Protein AF-0000000074461380 (afdb_homodimer)

Nearest PDB structures (foldseek):
  4hxg-assembly2_G  TM=8.094E-01  e=9.236E-32  Pyrococcus horikoshii OT3
  7qun-assembly1_D  TM=7.455E-01  e=6.276E-33  Sus scrofa domesticus
  7px8-assembly1_A  TM=7.227E-01  e=2.773E-34  Sus scrofa domesticus
  7c72-assembly1_A  TM=6.871E-01  e=1.314E-28  Mycobacterium tuberculosis
  8pba-assembly1_B  TM=5.872E-01  e=8.515E-24  Caenorhabditis elegans

Radius of gyration: 36.09 Å; Cα contacts (8 Å, |Δi|>4): 3892; chains: 2; bounding box: 84×109×91 Å

Organism: Aspergillus tubingensis (strain CBS 134.48) (NCBI:txid767770)

Secondary structure (DSSP, 8-state):
--TT-S--HHHHHHS-EE---EE-TTSSEEEEEEEEEETTTTEEEEEEEEEETTT--EEEEE--TTEEEEEE-STTEEEEEEE-SSSEEEEEEETTS-S--EEEEEESS--EEEEEEE-TTS-EEEEEEEEE-TTS-B--GGGPPPPS---EEESSS-SEETTEE--S-EEEEEEEEEEEETTTTEEEE-TT--EETTTTT---SSSS-STT---EEEEETTEEEEEEPPSSSGGGT---BEEEEEE-SSS--SSPPPEEEEE-TTS-SBEEEEEE-SSSSEEEEEEESSSSTT--EEEEEEETTTTEEEEEEEEB-SS-TTSB----EEEEEE-TTSSEEEEEEE-SSSEEEEEEEPP-S--S-SEEEE--EE---SSEEEEEEES-SSTT---EEEEEE-SS-S-EEEEEEPPSTT-GGG-EEEEEEESSTTTGGGT--GGGEEEEEEEETTTT-EEEEEEEE--TT--TT-S--EEEEEEE-S-SS----S---SSS-HHHHHTTTPEEEEE--TT-TTS-HHHHHTTTT-TTSHHHHHHHHHHHHHHHHSTTTEEEEEEEEEEETHHHHHHHHHTTSGGGGG-SEEEEES--S-HHHHHHHSTT--HHHHHHHHS-TTS--BTTB----HHHHHHHHHT-GGGGGGG--S-EEEEEETT--SS-THHHHHHHHHHHHHT--EEEEEETT--SS--SHHHHHHHHHHHHHHHHHHHT-TTSPPPPPPTTS-TTTTPPPTTSEEEEE-/--TT-S--HHHHHHS-EE---EE-TTSSEEEEEEEEEETTTTEEEEEEEEEETTT--EEEEE--TTEEEEEE-STTEEEEEEE-SSSEEEEEEETTS-S--EEEEEESS--EEEEEEE-TTS-EEEEEEEEE-TTS-B--GGGPPPPS---EEESSS-SEETTEE--S-EEEEEEEEEEEETTTTEEEE-TT--EETTTTT---SSSS-STT---EEEEETTEEEEEEPPSSSGGGT---BEEEEEE-SSS--SSPPPEEEEE-TTS-SBEEEEEE-SSSSEEEEEEESSSSTT--EEEEEEETTTTEEEEEEEEB-TT-TTSB------EEEE-TTSSEEEEEEE-SSSEEEEEEEPP-S--SSSEEEE--EE---SSEEEEEEES-SSTT---EEEEEE-SS-S-EEEEEEPPSTT-GGG-EEEEEEESSTTTGGGT--GGGEEEEEEEETTTT-EEEEEEEE--TT--TT-S--EEEEEEE-S-SS----S---SSS-HHHHHTTTPEEEEE--TT-TTS-HHHHHTTTT-TTSHHHHHHHHHHHHHHHHSTTTEEEEEEEEEEETHHHHHHHHHTTSGGGGG-SEEEEES--S-HHHHHHHSTT--HHHHHHHHS-TTSS-TTT-----HHHHHHHHHT-GGGGGGG--S-EEEEEETT--SS-THHHHHHHHHHHHHT--EEEEEETT--SS--SHHHHHHHHHHHHHHHHHHHT-TTSPPPPPPTTS-TTTTPPPTTSEEEEE-

Foldseek 3Di:
DPPPFLFALLCLLFAKFKDAWAAAQALFKTKIKIKGADPVVRDIWMFIWIAGRPQGDIDTQDGPPQKADWDYDHDQKIWIWGDDDLWIWIWIAGSVRPDDIDTQDIGNADWAPWDWEAAPVGKIKIKTKAWAAPQGDGDRPSPDDDDPDPDDDDDFAQQDDQQDGADRTAIFMWMFIFDQDPVVRGTHTDPLHIAGLCPPVQDGPALGDDPPDDWQWDAYQQFIKGWYDRGGHVLQAADAIWIWTFGDHHRSDNPGDDIDTADDPQFGRHKAAWDAQLPAQKIWTWTFNYRDPLGAIWIWIARSVVRDTQATEFEAEPVDRPHHDQWHFHYWDAFLQRQKIWTWTFAPQATWIWIWGHDPDRDPDRYDYIYTHTADDPGHFDDKDQSHNDNPRGWIWTWHFFLQFQTWTKIKDCDDPSPRVRIDIDTSDTSCVQNVVRPAHPVQKDWDWAQAAPVSRDTWIKIKGAARPDDPPDQDAFEEEEEEEADLAAANHRGDDSPPSQNNLNNLGYTYMYINWQLYPNHGDVSNLRLFLVLQHRRLVVSVRVLVVCCVPVVSHYDQLLYEYEYAHSSLQNQLLCLLPPVLVSYLEYERHLYAQQCLVFLCQASNNHQVVCCRNQRGSVCFQDVPRDDSPPVRVCSSLVSHSNNRLVRHAHEYEYEYEPSARRTHPVNSVVVVVSCVVVVHHYHYHYHDPDYSDDDSSVSSSVVVLQVSQVSCVRSVVPPGRHHDDDPPDDPCVPPDDPPPDDDDDD/DPPPFLFALLCLLFAKFKDAWAAAQALFKTKIKIKGADPVVRDIWMFIWIAGRPQGDIDTDDGPPQKADWDYDHDQKIWIWGDDDLWIWIWIAGSVRPDDIDTQDIGNADWAPWDWEAAPVRKIKIKTKAWAAPQGDGDRPSPDDDDPDPDDDDDFAQQDDQQDGADRTAIAMWMFIFDADPVVRGTHTDPLHIEGLCPPVQDGPALGDDPPDDWQWDAYQQFIKGWYDRGGHVLQAADAIWIWTFGDHHRSDNPGDDIDTADDPQFGRHKAAWDAALPAQKIWTWTFNYRDPLGAIWIWIARSVVRDTQATEFEAEPVDQPHGDQWHFHYWDAFLQRQKIWTWTFAPQATWIWIWGHDPDRDPDRYYYIYTHTADDPGHFPDKDQSHNDNPRGWIWTWHFFLQFQTWTKIKDCDDPSPRVRIDIDTSDTSCVQNVVRPAHPVQKDWDWAQAAPVSRDTWIKIKGAARPDDPPDQDAFEEEEEEEADLAAANHRGQDSPPSQNNLNNLGYTYMYINWQLYPNHGDVSNLRLFLVLQHRRLRVSVRVLVVCCVPVVSHYDQLLYEYEYAHSSLQNQLLCLLPPVLVSYLEYERHLYAQQCLVFLCQASNNHQVVCCRNQRGNVCAQDVVRHPSDPPRVCSSLVSHSNNRLVRHAHEYEYEYEPSARRTHPVRSVVVVVSCVVVVHHYHYHYHDPDYSDDDSSVSSSVVVLQVSQVSCVRSVVPPGRHHDDDPPDDPCVPPDDPPPDDDDPD

pLDDT: mean 93.15, std 9.89, range [29.73, 98.94]

Structure (mmCIF, N/CA/C/O backbone):
data_AF-0000000074461380-model_v1
#
loop_
_entity.id
_entity.type
_entity.pdbx_description
1 polymer 'Dipeptidyl-peptidase V'
#
loop_
_atom_site.group_PDB
_atom_site.id
_atom_site.type_symbol
_atom_site.label_atom_id
_atom_site.label_alt_id
_atom_site.label_comp_id
_atom_site.label_asym_id
_atom_site.label_entity_id
_atom_site.label_seq_id
_atom_site.pdbx_PDB_ins_code
_atom_site.Cartn_x
_atom_site.Cartn_y
_atom_site.Cartn_z
_atom_site.occupancy
_atom_site.B_iso_or_equiv
_atom_site.auth_seq_id
_atom_site.auth_comp_id
_atom_site.auth_asym_id
_atom_site.auth_atom_id
_atom_site.pdbx_PDB_model_num
ATOM 1 N N . MET A 1 1 ? 32.656 -8.602 -10.25 1 45.97 1 MET A N 1
ATOM 2 C CA . MET A 1 1 ? 32.125 -9.906 -10.641 1 45.97 1 MET A CA 1
ATOM 3 C C . MET A 1 1 ? 33.25 -10.961 -10.594 1 45.97 1 MET A C 1
ATOM 5 O O . MET A 1 1 ? 34.406 -10.648 -10.836 1 45.97 1 MET A O 1
ATOM 9 N N . SER A 1 2 ? 33 -11.992 -9.875 1 55.22 2 SER A N 1
ATOM 10 C CA . SER A 1 2 ? 34.062 -12.977 -9.805 1 55.22 2 SER A CA 1
ATOM 11 C C . SER A 1 2 ? 34.75 -13.148 -11.148 1 55.22 2 SER A C 1
ATOM 13 O O . SER A 1 2 ? 34.094 -13.344 -12.172 1 55.22 2 SER A O 1
ATOM 15 N N . LYS A 1 3 ? 36 -12.836 -11.336 1 59.03 3 LYS A N 1
ATOM 16 C CA . LYS A 1 3 ? 36.844 -12.898 -12.523 1 59.03 3 LYS A CA 1
ATOM 17 C C . LYS A 1 3 ? 36.719 -14.258 -13.211 1 59.03 3 LYS A C 1
ATOM 19 O O . LYS A 1 3 ? 37.062 -14.398 -14.391 1 59.03 3 LYS A O 1
ATOM 24 N N . HIS A 1 4 ? 35.875 -15.141 -12.469 1 62.88 4 HIS A N 1
ATOM 25 C CA . HIS A 1 4 ? 35.906 -16.531 -12.93 1 62.88 4 HIS A CA 1
ATOM 26 C C . HIS A 1 4 ? 34.562 -16.953 -13.492 1 62.88 4 HIS A C 1
ATOM 28 O O . HIS A 1 4 ? 34.438 -18.047 -14.031 1 62.88 4 HIS A O 1
ATOM 34 N N . SER A 1 5 ? 33.469 -16.078 -13.375 1 72.5 5 SER A N 1
ATOM 35 C CA . SER A 1 5 ? 32.156 -16.609 -13.719 1 72.5 5 SER A CA 1
ATOM 36 C C . SER A 1 5 ? 31.578 -15.961 -14.977 1 72.5 5 SER A C 1
ATOM 38 O O . SER A 1 5 ? 31.656 -14.734 -15.125 1 72.5 5 SER A O 1
ATOM 40 N N . LYS A 1 6 ? 31.172 -16.781 -15.82 1 82.56 6 LYS A N 1
ATOM 41 C CA . LYS A 1 6 ? 30.422 -16.344 -16.984 1 82.56 6 LYS A CA 1
ATOM 42 C C . LYS A 1 6 ? 28.984 -15.992 -16.625 1 82.56 6 LYS A C 1
ATOM 44 O O . LYS A 1 6 ? 28.375 -15.102 -17.234 1 82.56 6 LYS A O 1
ATOM 49 N N . PHE A 1 7 ? 28.453 -16.594 -15.594 1 95.44 7 PHE A N 1
ATOM 50 C CA . PHE A 1 7 ? 27.047 -16.438 -15.242 1 95.44 7 PHE A CA 1
ATOM 51 C C . PHE A 1 7 ? 26.859 -15.242 -14.305 1 95.44 7 PHE A C 1
ATOM 53 O O . PHE A 1 7 ? 27.141 -15.336 -13.109 1 95.44 7 PHE A O 1
ATOM 60 N N . THR A 1 8 ? 26.391 -14.109 -14.852 1 96 8 THR A N 1
ATOM 61 C CA . THR A 1 8 ? 26.188 -12.852 -14.141 1 96 8 THR A CA 1
ATOM 62 C C . THR A 1 8 ? 24.703 -12.469 -14.133 1 96 8 THR A C 1
ATOM 64 O O . THR A 1 8 ? 23.906 -13.031 -14.883 1 96 8 THR A O 1
ATOM 67 N N . PRO A 1 9 ? 24.328 -11.523 -13.227 1 97.06 9 PRO A N 1
ATOM 68 C CA . PRO A 1 9 ? 22.953 -11.031 -13.266 1 97.06 9 PRO A CA 1
ATOM 69 C C . PRO A 1 9 ? 22.562 -10.484 -14.641 1 97.06 9 PRO A C 1
ATOM 71 O O . PRO A 1 9 ? 21.422 -10.664 -15.078 1 97.06 9 PRO A O 1
ATOM 74 N N . GLU A 1 10 ? 23.453 -9.812 -15.344 1 97.25 10 GLU A N 1
ATOM 75 C CA . GLU A 1 10 ? 23.188 -9.289 -16.672 1 97.25 10 GLU A CA 1
ATOM 76 C C . GLU A 1 10 ? 22.875 -10.406 -17.656 1 97.25 10 GLU A C 1
ATOM 78 O O . GLU A 1 10 ? 21.938 -10.305 -18.453 1 97.25 10 GLU A O 1
ATOM 83 N N . LEU A 1 11 ? 23.703 -11.477 -17.578 1 97.25 11 LEU A N 1
ATOM 84 C CA . LEU A 1 11 ? 23.453 -12.609 -18.469 1 97.25 11 LEU A CA 1
ATOM 85 C C . LEU A 1 11 ? 22.109 -13.258 -18.156 1 97.25 11 LEU A C 1
ATOM 87 O O . LEU A 1 11 ? 21.391 -13.68 -19.062 1 97.25 11 LEU A O 1
ATOM 91 N N . LEU A 1 12 ? 21.766 -13.383 -16.875 1 97.38 12 LEU A N 1
ATOM 92 C CA . LEU A 1 12 ? 20.5 -13.984 -16.469 1 97.38 12 LEU A CA 1
ATOM 93 C C . LEU A 1 12 ? 19.328 -13.227 -17.094 1 97.38 12 LEU A C 1
ATOM 95 O O . LEU A 1 12 ? 18.406 -13.844 -17.641 1 97.38 12 LEU A O 1
ATOM 99 N N . ILE A 1 13 ? 19.297 -11.867 -17.031 1 97 13 ILE A N 1
ATOM 100 C CA . ILE A 1 13 ? 18.109 -11.117 -17.438 1 97 13 ILE A CA 1
ATOM 101 C C . ILE A 1 13 ? 18.031 -11.031 -18.953 1 97 13 ILE A C 1
ATOM 103 O O . ILE A 1 13 ? 16.984 -10.719 -19.516 1 97 13 ILE A O 1
ATOM 107 N N . THR A 1 14 ? 19.172 -11.273 -19.656 1 97.12 14 THR A N 1
ATOM 108 C CA . THR A 1 14 ? 19.203 -11.18 -21.109 1 97.12 14 THR A CA 1
ATOM 109 C C . THR A 1 14 ? 18.969 -12.547 -21.75 1 97.12 14 THR A C 1
ATOM 111 O O . THR A 1 14 ? 18.656 -12.648 -22.938 1 97.12 14 THR A O 1
ATOM 114 N N . ALA A 1 15 ? 19.188 -13.664 -20.953 1 96.94 15 ALA A N 1
ATOM 115 C CA . ALA A 1 15 ? 19.078 -15.031 -21.453 1 96.94 15 ALA A CA 1
ATOM 116 C C . ALA A 1 15 ? 17.688 -15.305 -22.016 1 96.94 15 ALA A C 1
ATOM 118 O O . ALA A 1 15 ? 16.703 -14.711 -21.562 1 96.94 15 ALA A O 1
ATOM 119 N N . PRO A 1 16 ? 17.578 -16.188 -23.031 1 96.75 16 PRO A N 1
ATOM 120 C CA . PRO A 1 16 ? 16.266 -16.531 -23.594 1 96.75 16 PRO A CA 1
ATOM 121 C C . PRO A 1 16 ? 15.352 -17.234 -22.594 1 96.75 16 PRO A C 1
ATOM 123 O O . PRO A 1 16 ? 15.805 -18.125 -21.859 1 96.75 16 PRO A O 1
ATOM 126 N N . ARG A 1 17 ? 14.148 -16.859 -22.562 1 97.31 17 ARG A N 1
ATOM 127 C CA . ARG A 1 17 ? 13.117 -17.484 -21.734 1 97.31 17 ARG A CA 1
ATOM 128 C C . ARG A 1 17 ? 12.102 -18.234 -22.594 1 97.31 17 ARG A C 1
ATOM 130 O O . ARG A 1 17 ? 11.195 -17.625 -23.156 1 97.31 17 ARG A O 1
ATOM 137 N N . PRO A 1 18 ? 12.18 -19.531 -22.656 1 97.31 18 PRO A N 1
ATOM 138 C CA . PRO A 1 18 ? 11.25 -20.312 -23.469 1 97.31 18 PRO A CA 1
ATOM 139 C C . PRO A 1 18 ? 9.938 -20.609 -22.734 1 97.31 18 PRO A C 1
ATOM 141 O O . PRO A 1 18 ? 9.93 -20.766 -21.516 1 97.31 18 PRO A O 1
ATOM 144 N N . SER A 1 19 ? 8.883 -20.656 -23.5 1 97 19 SER A N 1
ATOM 145 C CA . SER A 1 19 ? 7.641 -21.234 -22.984 1 97 19 SER A CA 1
ATOM 146 C C . SER A 1 19 ? 7.633 -22.75 -23.141 1 97 19 SER A C 1
ATOM 148 O O . SER A 1 19 ? 8.625 -23.344 -23.578 1 97 19 SER A O 1
ATOM 150 N N . SER A 1 20 ? 6.582 -23.406 -22.719 1 97.38 20 SER A N 1
ATOM 151 C CA . SER A 1 20 ? 6.391 -24.828 -23.016 1 97.38 20 SER A CA 1
ATOM 152 C C . SER A 1 20 ? 6.18 -25.062 -24.5 1 97.38 20 SER A C 1
ATOM 154 O O . SER A 1 20 ? 5.672 -24.188 -25.203 1 97.38 20 SER A O 1
ATOM 156 N N . ALA A 1 21 ? 6.57 -26.203 -24.938 1 98.31 21 ALA A N 1
ATOM 157 C CA . ALA A 1 21 ? 6.332 -26.609 -26.312 1 98.31 21 ALA A CA 1
ATOM 158 C C . ALA A 1 21 ? 5.035 -27.406 -26.438 1 98.31 21 ALA A C 1
ATOM 160 O O . ALA A 1 21 ? 4.801 -28.344 -25.672 1 98.31 21 ALA A O 1
ATOM 161 N N . VAL A 1 22 ? 4.223 -27.062 -27.391 1 98.12 22 VAL A N 1
ATOM 162 C CA . VAL A 1 22 ? 2.932 -27.719 -27.594 1 98.12 22 VAL A CA 1
ATOM 163 C C . VAL A 1 22 ? 2.906 -28.391 -28.953 1 98.12 22 VAL A C 1
ATOM 165 O O . VAL A 1 22 ? 2.979 -27.719 -29.984 1 98.12 22 VAL A O 1
ATOM 168 N N . PRO A 1 23 ? 2.771 -29.672 -29 1 98.25 23 PRO A N 1
ATOM 169 C CA . PRO A 1 23 ? 2.793 -30.391 -30.281 1 98.25 23 PRO A CA 1
ATOM 170 C C . PRO A 1 23 ? 1.463 -30.297 -31.016 1 98.25 23 PRO A C 1
ATOM 172 O O . PRO A 1 23 ? 0.415 -30.094 -30.406 1 98.25 23 PRO A O 1
ATOM 175 N N . ASN A 1 24 ? 1.543 -30.422 -32.375 1 97.12 24 ASN A N 1
ATOM 176 C CA . ASN A 1 24 ? 0.317 -30.547 -33.156 1 97.12 24 ASN A CA 1
ATOM 177 C C . ASN A 1 24 ? -0.256 -31.969 -33.062 1 97.12 24 ASN A C 1
ATOM 179 O O . ASN A 1 24 ? 0.322 -32.844 -32.438 1 97.12 24 ASN A O 1
ATOM 183 N N . ASP A 1 25 ? -1.402 -32.219 -33.688 1 94.5 25 ASP A N 1
ATOM 184 C CA . ASP A 1 25 ? -2.121 -33.469 -33.562 1 94.5 25 ASP A CA 1
ATOM 185 C C . ASP A 1 25 ? -1.343 -34.625 -34.219 1 94.5 25 ASP A C 1
ATOM 187 O O . ASP A 1 25 ? -1.509 -35.781 -33.844 1 94.5 25 ASP A O 1
ATOM 191 N N . GLU A 1 26 ? -0.462 -34.25 -35.125 1 94.5 26 GLU A N 1
ATOM 192 C CA . GLU A 1 26 ? 0.292 -35.281 -35.844 1 94.5 26 GLU A CA 1
ATOM 193 C C . GLU A 1 26 ? 1.582 -35.625 -35.125 1 94.5 26 GLU A C 1
ATOM 195 O O . GLU A 1 26 ? 2.217 -36.625 -35.438 1 94.5 26 GLU A O 1
ATOM 200 N N . GLY A 1 27 ? 1.96 -34.812 -34.188 1 96.81 27 GLY A N 1
ATOM 201 C CA . GLY A 1 27 ? 3.189 -35.031 -33.438 1 96.81 27 GLY A CA 1
ATOM 202 C C . GLY A 1 27 ? 4.438 -34.75 -34.25 1 96.81 27 GLY A C 1
ATOM 203 O O . GLY A 1 27 ? 5.469 -35.406 -34.062 1 96.81 27 GLY A O 1
ATOM 204 N N . LYS A 1 28 ? 4.367 -33.844 -35.156 1 96.69 28 LYS A N 1
ATOM 205 C CA . LYS A 1 28 ? 5.484 -33.562 -36.031 1 96.69 28 LYS A CA 1
ATOM 206 C C . LYS A 1 28 ? 6.141 -32.219 -35.719 1 96.69 28 LYS A C 1
ATOM 208 O O . LYS A 1 28 ? 7.344 -32.031 -35.938 1 96.69 28 LYS A O 1
ATOM 213 N N . VAL A 1 29 ? 5.348 -31.297 -35.312 1 97.56 29 VAL A N 1
ATOM 214 C CA . VAL A 1 29 ? 5.844 -29.953 -35.031 1 97.56 29 VAL A CA 1
ATOM 215 C C . VAL A 1 29 ? 5.23 -29.453 -33.719 1 97.56 29 VAL A C 1
ATOM 217 O O . VAL A 1 29 ? 4.066 -29.734 -33.438 1 97.56 29 VAL A O 1
ATOM 220 N N . ALA A 1 30 ? 6.023 -28.734 -32.938 1 98.38 30 ALA A N 1
ATOM 221 C CA . ALA A 1 30 ? 5.539 -28.062 -31.719 1 98.38 30 ALA A CA 1
ATOM 222 C C . ALA A 1 30 ? 5.723 -26.562 -31.812 1 98.38 30 ALA A C 1
ATOM 224 O O . ALA A 1 30 ? 6.633 -26.078 -32.5 1 98.38 30 ALA A O 1
ATOM 225 N N . ILE A 1 31 ? 4.852 -25.844 -31.234 1 98.06 31 ILE A N 1
ATOM 226 C CA . ILE A 1 31 ? 4.961 -24.391 -31.156 1 98.06 31 ILE A CA 1
ATOM 227 C C . ILE A 1 31 ? 5.379 -23.969 -29.75 1 98.06 31 ILE A C 1
ATOM 229 O O . ILE A 1 31 ? 4.957 -24.578 -28.766 1 98.06 31 ILE A O 1
ATOM 233 N N . TYR A 1 32 ? 6.289 -23.031 -29.562 1 97.75 32 TYR A N 1
ATOM 234 C CA . TYR A 1 32 ? 6.68 -22.422 -28.297 1 97.75 32 TYR A CA 1
ATOM 235 C C . TYR A 1 32 ? 7.156 -20.984 -28.5 1 97.75 32 TYR A C 1
ATOM 237 O O . TYR A 1 32 ? 7.332 -20.547 -29.641 1 97.75 32 TYR A O 1
ATOM 245 N N . THR A 1 33 ? 7.234 -20.203 -27.5 1 97.31 33 THR A N 1
ATOM 246 C CA . THR A 1 33 ? 7.699 -18.828 -27.578 1 97.31 33 THR A CA 1
ATOM 247 C C . THR A 1 33 ? 9.031 -18.672 -26.844 1 97.31 33 THR A C 1
ATOM 249 O O . THR A 1 33 ? 9.359 -19.453 -25.953 1 97.31 33 THR A O 1
ATOM 252 N N . VAL A 1 34 ? 9.82 -17.734 -27.219 1 97.25 34 VAL A N 1
ATOM 253 C CA . VAL A 1 34 ? 11.07 -17.359 -26.562 1 97.25 34 VAL A CA 1
ATOM 254 C C . VAL A 1 34 ? 11.148 -15.836 -26.422 1 97.25 34 VAL A C 1
ATOM 256 O O . VAL A 1 34 ? 10.93 -15.109 -27.391 1 97.25 34 VAL A O 1
ATOM 259 N N . SER A 1 35 ? 11.375 -15.344 -25.25 1 96.62 35 SER A N 1
ATOM 260 C CA . SER A 1 35 ? 11.594 -13.922 -25.016 1 96.62 35 SER A CA 1
ATOM 261 C C . SER A 1 35 ? 13.031 -13.641 -24.609 1 96.62 35 SER A C 1
ATOM 263 O O . SER A 1 35 ? 13.648 -14.43 -23.891 1 96.62 35 SER A O 1
ATOM 265 N N . THR A 1 36 ? 13.648 -12.578 -25.078 1 96.31 36 THR A N 1
ATOM 266 C CA . THR A 1 36 ? 14.984 -12.109 -24.734 1 96.31 36 THR A CA 1
ATOM 267 C C . THR A 1 36 ? 14.961 -10.625 -24.375 1 96.31 36 THR A C 1
ATOM 269 O O . THR A 1 36 ? 13.945 -9.945 -24.578 1 96.31 36 THR A O 1
ATOM 272 N N . TYR A 1 37 ? 15.992 -10.164 -23.797 1 97.31 37 TYR A N 1
ATOM 273 C CA . TYR A 1 37 ? 16.141 -8.766 -23.406 1 97.31 37 TYR A CA 1
ATOM 274 C C . TYR A 1 37 ? 17.484 -8.211 -23.844 1 97.31 37 TYR A C 1
ATOM 276 O O . TYR A 1 37 ? 18.5 -8.906 -23.766 1 97.31 37 TYR A O 1
ATOM 284 N N . ASP A 1 38 ? 17.469 -7 -24.375 1 97.38 38 ASP A N 1
ATOM 285 C CA . ASP A 1 38 ? 18.703 -6.316 -24.797 1 97.38 38 ASP A CA 1
ATOM 286 C C . ASP A 1 38 ? 19.047 -5.18 -23.844 1 97.38 38 ASP A C 1
ATOM 288 O O . ASP A 1 38 ? 18.297 -4.211 -23.719 1 97.38 38 ASP A O 1
ATOM 292 N N . LEU A 1 39 ? 20.141 -5.258 -23.234 1 95.94 39 LEU A N 1
ATOM 293 C CA . LEU A 1 39 ? 20.547 -4.273 -22.234 1 95.94 39 LEU A CA 1
ATOM 294 C C . LEU A 1 39 ? 20.953 -2.963 -22.891 1 95.94 39 LEU A C 1
ATOM 296 O O . LEU A 1 39 ? 20.953 -1.91 -22.25 1 95.94 39 LEU A O 1
ATOM 300 N N . ASP A 1 40 ? 21.422 -3 -24.125 1 96 40 ASP A N 1
ATOM 301 C CA . ASP A 1 40 ? 21.844 -1.796 -24.828 1 96 40 ASP A CA 1
ATOM 302 C C . ASP A 1 40 ? 20.641 -0.951 -25.25 1 96 40 ASP A C 1
ATOM 304 O O . ASP A 1 40 ? 20.625 0.262 -25.031 1 96 40 ASP A O 1
ATOM 308 N N . THR A 1 41 ? 19.641 -1.604 -25.766 1 96.38 41 THR A N 1
ATOM 309 C CA . THR A 1 41 ? 18.453 -0.891 -26.234 1 96.38 41 THR A CA 1
ATOM 310 C C . THR A 1 41 ? 17.375 -0.863 -25.141 1 96.38 41 THR A C 1
ATOM 312 O O . THR A 1 41 ? 16.406 -0.123 -25.25 1 96.38 41 THR A O 1
ATOM 315 N N . HIS A 1 42 ? 17.578 -1.681 -24.109 1 96.38 42 HIS A N 1
ATOM 316 C CA . HIS A 1 42 ? 16.641 -1.794 -23 1 96.38 42 HIS A CA 1
ATOM 317 C C . HIS A 1 42 ? 15.258 -2.197 -23.484 1 96.38 42 HIS A C 1
ATOM 319 O O . HIS A 1 42 ? 14.25 -1.614 -23.062 1 96.38 42 HIS A O 1
ATOM 325 N N . ALA A 1 43 ? 15.242 -3.143 -24.344 1 95.56 43 ALA A N 1
ATOM 326 C CA . ALA A 1 43 ? 13.992 -3.574 -24.953 1 95.56 43 ALA A CA 1
ATOM 327 C C . ALA A 1 43 ? 13.828 -5.09 -24.859 1 95.56 43 ALA A C 1
ATOM 329 O O . ALA A 1 43 ? 14.812 -5.828 -24.922 1 95.56 43 ALA A O 1
ATOM 330 N N . GLU A 1 44 ? 12.633 -5.535 -24.734 1 95 44 GLU A N 1
ATOM 331 C CA . GLU A 1 44 ? 12.281 -6.953 -24.75 1 95 44 GLU A CA 1
ATOM 332 C C . GLU A 1 44 ? 11.852 -7.391 -26.141 1 95 44 GLU A C 1
ATOM 334 O O . GLU A 1 44 ? 11.164 -6.652 -26.859 1 95 44 GLU A O 1
ATOM 339 N N . PHE A 1 45 ? 12.312 -8.57 -26.516 1 94.88 45 PHE A N 1
ATOM 340 C CA . PHE A 1 45 ? 11.945 -9.172 -27.797 1 94.88 45 PHE A CA 1
ATOM 341 C C . PHE A 1 45 ? 11.305 -10.539 -27.578 1 94.88 45 PHE A C 1
ATOM 343 O O . PHE A 1 45 ? 11.742 -11.312 -26.719 1 94.88 45 PHE A O 1
ATOM 350 N N . SER A 1 46 ? 10.25 -10.836 -28.25 1 95.5 46 SER A N 1
ATOM 351 C CA . SER A 1 46 ? 9.594 -12.133 -28.172 1 95.5 46 SER A CA 1
ATOM 352 C C . SER A 1 46 ? 9.344 -12.711 -29.562 1 95.5 46 SER A C 1
ATOM 354 O O . SER A 1 46 ? 9.047 -11.977 -30.516 1 95.5 46 SER A O 1
ATOM 356 N N . GLU A 1 47 ? 9.5 -13.961 -29.734 1 96.62 47 GLU A N 1
ATOM 357 C CA . GLU A 1 47 ? 9.227 -14.664 -30.984 1 96.62 47 GLU A CA 1
ATOM 358 C C . GLU A 1 47 ? 8.461 -15.953 -30.734 1 96.62 47 GLU A C 1
ATOM 360 O O . GLU A 1 47 ? 8.617 -16.578 -29.672 1 96.62 47 GLU A O 1
ATOM 365 N N . VAL A 1 48 ? 7.625 -16.297 -31.641 1 97.75 48 VAL A N 1
ATOM 366 C CA . VAL A 1 48 ? 6.977 -17.609 -31.719 1 97.75 48 VAL A CA 1
ATOM 367 C C . VAL A 1 48 ? 7.777 -18.531 -32.625 1 97.75 48 VAL A C 1
ATOM 369 O O . VAL A 1 48 ? 8.125 -18.156 -33.75 1 97.75 48 VAL A O 1
ATOM 372 N N . LYS A 1 49 ? 8.055 -19.703 -32.125 1 97.81 49 LYS A N 1
ATOM 373 C CA . LYS A 1 49 ? 8.906 -20.641 -32.875 1 97.81 49 LYS A CA 1
ATOM 374 C C . LYS A 1 49 ? 8.195 -21.953 -33.125 1 97.81 49 LYS A C 1
ATOM 376 O O . LYS A 1 49 ? 7.285 -22.328 -32.375 1 97.81 49 LYS A O 1
ATOM 381 N N . LEU A 1 50 ? 8.609 -22.594 -34.219 1 97.81 50 LEU A N 1
ATOM 382 C CA . LEU A 1 50 ? 8.195 -23.953 -34.562 1 97.81 50 LEU A CA 1
ATOM 383 C C . LEU A 1 50 ? 9.352 -24.938 -34.406 1 97.81 50 LEU A C 1
ATOM 385 O O . LEU A 1 50 ? 10.438 -24.719 -34.938 1 97.81 50 LEU A O 1
ATOM 389 N N . LEU A 1 51 ? 9.125 -25.906 -33.625 1 98 51 LEU A N 1
ATOM 390 C CA . LEU A 1 51 ? 10.109 -26.953 -33.344 1 98 51 LEU A CA 1
ATOM 391 C C . LEU A 1 51 ? 9.773 -28.234 -34.094 1 98 51 LEU A C 1
ATOM 393 O O . LEU A 1 51 ? 8.711 -28.828 -33.875 1 98 51 LEU A O 1
ATOM 397 N N . ASN A 1 52 ? 10.648 -28.625 -35 1 97.56 52 ASN A N 1
ATOM 398 C CA . ASN A 1 52 ? 10.5 -29.938 -35.594 1 97.56 52 ASN A CA 1
ATOM 399 C C . ASN A 1 52 ? 10.773 -31.062 -34.594 1 97.56 52 ASN A C 1
ATOM 401 O O . ASN A 1 52 ? 11.875 -31.156 -34.062 1 97.56 52 ASN A O 1
ATOM 405 N N . LEU A 1 53 ? 9.836 -31.938 -34.438 1 97.56 53 LEU A N 1
ATOM 406 C CA . LEU A 1 53 ? 9.922 -32.906 -33.344 1 97.56 53 LEU A CA 1
ATOM 407 C C . LEU A 1 53 ? 10.734 -34.125 -33.75 1 97.56 53 LEU A C 1
ATOM 409 O O . LEU A 1 53 ? 11.102 -34.969 -32.938 1 97.56 53 LEU A O 1
ATOM 413 N N . GLU A 1 54 ? 11.086 -34.219 -34.969 1 94.88 54 GLU A N 1
ATOM 414 C CA . GLU A 1 54 ? 11.906 -35.312 -35.438 1 94.88 54 GLU A CA 1
ATOM 415 C C . GLU A 1 54 ? 13.398 -35 -35.281 1 94.88 54 GLU A C 1
ATOM 417 O O . GLU A 1 54 ? 14.164 -35.875 -34.844 1 94.88 54 GLU A O 1
ATOM 422 N N . ASN A 1 55 ? 13.797 -33.781 -35.625 1 93.5 55 ASN A N 1
ATOM 423 C CA . ASN A 1 55 ? 15.227 -33.5 -35.625 1 93.5 55 ASN A CA 1
ATOM 424 C C . ASN A 1 55 ? 15.594 -32.375 -34.656 1 93.5 55 ASN A C 1
ATOM 426 O O . ASN A 1 55 ? 16.766 -32.062 -34.469 1 93.5 55 ASN A O 1
ATOM 430 N N . GLY A 1 56 ? 14.625 -31.734 -34.062 1 94.12 56 GLY A N 1
ATOM 431 C CA . GLY A 1 56 ? 14.898 -30.734 -33.062 1 94.12 56 GLY A CA 1
ATOM 432 C C . GLY A 1 56 ? 15.188 -29.359 -33.625 1 94.12 56 GLY A C 1
ATOM 433 O O . GLY A 1 56 ? 15.5 -28.438 -32.875 1 94.12 56 GLY A O 1
ATOM 434 N N . GLU A 1 57 ? 15.016 -29.188 -34.938 1 95.31 57 GLU A N 1
ATOM 435 C CA . GLU A 1 57 ? 15.266 -27.891 -35.562 1 95.31 57 GLU A CA 1
ATOM 436 C C . GLU A 1 57 ? 14.148 -26.906 -35.219 1 95.31 57 GLU A C 1
ATOM 438 O O . GLU A 1 57 ? 12.969 -27.25 -35.281 1 95.31 57 GLU A O 1
ATOM 443 N N . SER A 1 58 ? 14.539 -25.719 -34.812 1 95.62 58 SER A N 1
ATOM 444 C CA . SER A 1 58 ? 13.594 -24.656 -34.438 1 95.62 58 SER A CA 1
ATOM 445 C C . SER A 1 58 ? 13.648 -23.5 -35.438 1 95.62 58 SER A C 1
ATOM 447 O O . SER A 1 58 ? 14.727 -23.016 -35.781 1 95.62 58 SER A O 1
ATOM 449 N N . THR A 1 59 ? 12.516 -23.047 -35.938 1 95.88 59 THR A N 1
ATOM 450 C CA . THR A 1 59 ? 12.422 -21.922 -36.844 1 95.88 59 THR A CA 1
ATOM 451 C C . THR A 1 59 ? 11.43 -20.875 -36.344 1 95.88 59 THR A C 1
ATOM 453 O O . THR A 1 59 ? 10.438 -21.219 -35.688 1 95.88 59 THR A O 1
ATOM 456 N N . ARG A 1 60 ? 11.656 -19.609 -36.625 1 96.19 60 ARG A N 1
ATOM 457 C CA . ARG A 1 60 ? 10.758 -18.531 -36.219 1 96.19 60 ARG A CA 1
ATOM 458 C C . ARG A 1 60 ? 9.484 -18.531 -37.062 1 96.19 60 ARG A C 1
ATOM 460 O O . ARG A 1 60 ? 9.555 -18.625 -38.281 1 96.19 60 ARG A O 1
ATOM 467 N N . TYR A 1 61 ? 8.383 -18.453 -36.438 1 96.75 61 TYR A N 1
ATOM 468 C CA . TYR A 1 61 ? 7.109 -18.297 -37.125 1 96.75 61 TYR A CA 1
ATOM 469 C C . TYR A 1 61 ? 6.723 -16.828 -37.219 1 96.75 61 TYR A C 1
ATOM 471 O O . TYR A 1 61 ? 6.414 -16.344 -38.312 1 96.75 61 TYR A O 1
ATOM 479 N N . THR A 1 62 ? 6.719 -16.109 -36.125 1 95.75 62 THR A N 1
ATOM 480 C CA . THR A 1 62 ? 6.426 -14.672 -36.094 1 95.75 62 THR A CA 1
ATOM 481 C C . THR A 1 62 ? 7.141 -14 -34.938 1 95.75 62 THR A C 1
ATOM 483 O O . THR A 1 62 ? 7.633 -14.672 -34.031 1 95.75 62 THR A O 1
ATOM 486 N N . ASN A 1 63 ? 7.305 -12.703 -35 1 96.12 63 ASN A N 1
ATOM 487 C CA . ASN A 1 63 ? 7.832 -11.891 -33.906 1 96.12 63 ASN A CA 1
ATOM 488 C C . ASN A 1 63 ? 7.012 -10.625 -33.719 1 96.12 63 ASN A C 1
ATOM 490 O O . ASN A 1 63 ? 7.531 -9.609 -33.219 1 96.12 63 ASN A O 1
ATOM 494 N N . ASP A 1 64 ? 5.734 -10.633 -34.156 1 95.56 64 ASP A N 1
ATOM 495 C CA . ASP A 1 64 ? 4.824 -9.516 -33.938 1 95.56 64 ASP A CA 1
ATOM 496 C C . ASP A 1 64 ? 4.426 -9.414 -32.469 1 95.56 64 ASP A C 1
ATOM 498 O O . ASP A 1 64 ? 3.76 -10.305 -31.938 1 95.56 64 ASP A O 1
ATOM 502 N N . PRO A 1 65 ? 4.809 -8.328 -31.859 1 93.75 65 PRO A N 1
ATOM 503 C CA . PRO A 1 65 ? 4.566 -8.211 -30.422 1 93.75 65 PRO A CA 1
ATOM 504 C C . PRO A 1 65 ? 3.082 -8.094 -30.078 1 93.75 65 PRO A C 1
ATOM 506 O O . PRO A 1 65 ? 2.703 -8.211 -28.906 1 93.75 65 PRO A O 1
ATOM 509 N N . LYS A 1 66 ? 2.213 -7.852 -31 1 95.56 66 LYS A N 1
ATOM 510 C CA . LYS A 1 66 ? 0.78 -7.711 -30.766 1 95.56 66 LYS A CA 1
ATOM 511 C C . LYS A 1 66 ? 0.084 -9.07 -30.766 1 95.56 66 LYS A C 1
ATOM 513 O O . LYS A 1 66 ? -1.098 -9.172 -30.438 1 95.56 66 LYS A O 1
ATOM 518 N N . GLU A 1 67 ? 0.834 -10.109 -31.188 1 96.75 67 GLU A N 1
ATOM 519 C CA . GLU A 1 67 ? 0.251 -11.438 -31.328 1 96.75 67 GLU A CA 1
ATOM 520 C C . GLU A 1 67 ? 0.53 -12.289 -30.078 1 96.75 67 GLU A C 1
ATOM 522 O O . GLU A 1 67 ? 1.606 -12.195 -29.484 1 96.75 67 GLU A O 1
ATOM 527 N N . SER A 1 68 ? -0.472 -13.055 -29.719 1 95 68 SER A N 1
ATOM 528 C CA . SER A 1 68 ? -0.343 -13.906 -28.547 1 95 68 SER A CA 1
ATOM 529 C C . SER A 1 68 ? -1.312 -15.086 -28.594 1 95 68 SER A C 1
ATOM 531 O O . SER A 1 68 ? -2.117 -15.18 -29.531 1 95 68 SER A O 1
ATOM 533 N N . SER A 1 69 ? -1.188 -16.031 -27.656 1 95.5 69 SER A N 1
ATOM 534 C CA . SER A 1 69 ? -2.125 -17.125 -27.422 1 95.5 69 SER A CA 1
ATOM 535 C C . SER A 1 69 ? -2.205 -18.047 -28.625 1 95.5 69 SER A C 1
ATOM 537 O O . SER A 1 69 ? -3.299 -18.391 -29.094 1 95.5 69 SER A O 1
ATOM 539 N N . PHE A 1 70 ? -1.15 -18.406 -29.203 1 96.5 70 PHE A N 1
ATOM 540 C CA . PHE A 1 70 ? -1.121 -19.344 -30.328 1 96.5 70 PHE A CA 1
ATOM 541 C C . PHE A 1 70 ? -1.579 -20.719 -29.891 1 96.5 70 PHE A C 1
ATOM 543 O O . PHE A 1 70 ? -1.205 -21.203 -28.812 1 96.5 70 PHE A O 1
ATOM 550 N N . ARG A 1 71 ? -2.352 -21.422 -30.75 1 95.75 71 ARG A N 1
ATOM 551 C CA . ARG A 1 71 ? -2.84 -22.766 -30.469 1 95.75 71 ARG A CA 1
ATOM 552 C C . ARG A 1 71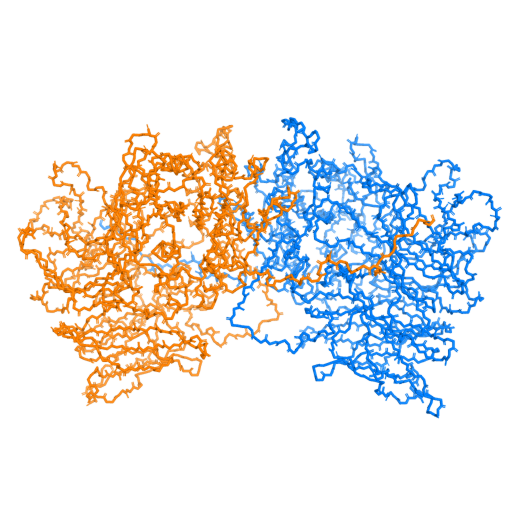 ? -3.088 -23.547 -31.75 1 95.75 71 ARG A C 1
ATOM 554 O O . ARG A 1 71 ? -3.486 -22.953 -32.781 1 95.75 71 ARG A O 1
ATOM 561 N N . TRP A 1 72 ? -2.918 -24.781 -31.703 1 96.31 72 TRP A N 1
ATOM 562 C CA . TRP A 1 72 ? -3.217 -25.672 -32.812 1 96.31 72 TRP A CA 1
ATOM 563 C C . TRP A 1 72 ? -4.719 -25.891 -32.969 1 96.31 72 TRP A C 1
ATOM 565 O O . TRP A 1 72 ? -5.418 -26.062 -31.953 1 96.31 72 TRP A O 1
ATOM 575 N N . LEU A 1 73 ? -5.211 -25.844 -34.125 1 94.31 73 LEU A N 1
ATOM 576 C CA . LEU A 1 73 ? -6.59 -26.234 -34.406 1 94.31 73 LEU A CA 1
ATOM 577 C C . LEU A 1 73 ? -6.66 -27.672 -34.906 1 94.31 73 LEU A C 1
ATOM 579 O O . LEU A 1 73 ? -7.176 -28.547 -34.219 1 94.31 73 LEU A O 1
ATOM 583 N N . SER A 1 74 ? -6.164 -27.891 -36.125 1 88.19 74 SER A N 1
ATOM 584 C CA . SER A 1 74 ? -6.047 -29.203 -36.719 1 88.19 74 SER A CA 1
ATOM 585 C C . SER A 1 74 ? -4.855 -29.281 -37.688 1 88.19 74 SER A C 1
ATOM 587 O O . SER A 1 74 ? -4.633 -28.359 -38.469 1 88.19 74 SER A O 1
ATOM 589 N N . GLY A 1 75 ? -4.148 -30.359 -37.5 1 91.12 75 GLY A N 1
ATOM 590 C CA . GLY A 1 75 ? -2.975 -30.484 -38.344 1 91.12 75 GLY A CA 1
ATOM 591 C C . GLY A 1 75 ? -1.979 -29.359 -38.156 1 91.12 75 GLY A C 1
ATOM 592 O O . GLY A 1 75 ? -1.479 -29.141 -37.062 1 91.12 75 GLY A O 1
ATOM 593 N N . SER A 1 76 ? -1.859 -28.562 -39.312 1 94.31 76 SER A N 1
ATOM 594 C CA . SER A 1 76 ? -0.889 -27.469 -39.281 1 94.31 76 SER A CA 1
ATOM 595 C C . SER A 1 76 ? -1.581 -26.125 -39.125 1 94.31 76 SER A C 1
ATOM 597 O O . SER A 1 76 ? -0.939 -25.078 -39.25 1 94.31 76 SER A O 1
ATOM 599 N N . SER A 1 77 ? -2.9 -26.156 -38.875 1 94.5 77 SER A N 1
ATOM 600 C CA . SER A 1 77 ? -3.658 -24.922 -38.719 1 94.5 77 SER A CA 1
ATOM 601 C C . SER A 1 77 ? -3.445 -24.312 -37.344 1 94.5 77 SER A C 1
ATOM 603 O O . SER A 1 77 ? -3.492 -25.031 -36.312 1 94.5 77 SER A O 1
ATOM 605 N N . LEU A 1 78 ? -3.271 -22.984 -37.312 1 96.5 78 LEU A N 1
ATOM 606 C CA . LEU A 1 78 ? -3.016 -22.25 -36.094 1 96.5 78 LEU A CA 1
ATOM 607 C C . LEU A 1 78 ? -4.055 -21.156 -35.875 1 96.5 78 LEU A C 1
ATOM 609 O O . LEU A 1 78 ? -4.457 -20.484 -36.812 1 96.5 78 LEU A O 1
ATOM 613 N N . LEU A 1 79 ? -4.48 -21.016 -34.688 1 97.56 79 LEU A N 1
ATOM 614 C CA . LEU A 1 79 ? -5.27 -19.891 -34.188 1 97.56 79 LEU A CA 1
ATOM 615 C C . LEU A 1 79 ? -4.457 -19.016 -33.25 1 97.56 79 LEU A C 1
ATOM 617 O O . LEU A 1 79 ? -3.738 -19.531 -32.406 1 97.56 79 LEU A O 1
ATOM 621 N N . TRP A 1 80 ? -4.484 -17.688 -33.406 1 97.62 80 TRP A N 1
ATOM 622 C CA . TRP A 1 80 ? -3.848 -16.812 -32.438 1 97.62 80 TRP A CA 1
ATOM 623 C C . TRP A 1 80 ? -4.637 -15.508 -32.281 1 97.62 80 TRP A C 1
ATOM 625 O O . TRP A 1 80 ? -5.57 -15.25 -33.031 1 97.62 80 TRP A O 1
ATOM 635 N N . GLN A 1 81 ? -4.375 -14.789 -31.203 1 97.94 81 GLN A N 1
ATOM 636 C CA . GLN A 1 81 ? -4.973 -13.484 -30.922 1 97.94 81 GLN A CA 1
ATOM 637 C C . GLN A 1 81 ? -4.051 -12.352 -31.359 1 97.94 81 GLN A C 1
ATOM 639 O O . GLN A 1 81 ? -2.826 -12.469 -31.266 1 97.94 81 GLN A O 1
ATOM 644 N N . ARG A 1 82 ? -4.578 -11.328 -31.797 1 98 82 ARG A N 1
ATOM 645 C CA . ARG A 1 82 ? -3.877 -10.078 -32.094 1 98 82 ARG A CA 1
ATOM 646 C C . ARG A 1 82 ? -4.617 -8.883 -31.484 1 98 82 ARG A C 1
ATOM 648 O O . ARG A 1 82 ? -5.844 -8.82 -31.547 1 98 82 ARG A O 1
ATOM 655 N N . GLU A 1 83 ? -3.932 -8.023 -30.844 1 96 83 GLU A N 1
ATOM 656 C CA . GLU A 1 83 ? -4.531 -6.828 -30.266 1 96 83 GLU A CA 1
ATOM 657 C C . GLU A 1 83 ? -5.082 -5.906 -31.359 1 96 83 GLU A C 1
ATOM 659 O O . GLU A 1 83 ? -4.332 -5.438 -32.219 1 96 83 GLU A O 1
ATOM 664 N N . GLY A 1 84 ? -6.352 -5.715 -31.328 1 95.25 84 GLY A N 1
ATOM 665 C CA . GLY A 1 84 ? -6.977 -4.754 -32.219 1 95.25 84 GLY A CA 1
ATOM 666 C C . GLY A 1 84 ? -7.211 -3.402 -31.562 1 95.25 84 GLY A C 1
ATOM 667 O O . GLY A 1 84 ? -6.523 -3.039 -30.609 1 95.25 84 GLY A O 1
ATOM 668 N N . LYS A 1 85 ? -8.062 -2.543 -32.281 1 91.94 85 LYS A N 1
ATOM 669 C CA . LYS A 1 85 ? -8.453 -1.262 -31.703 1 91.94 85 LYS A CA 1
ATOM 670 C C . LYS A 1 85 ? -9.523 -1.45 -30.625 1 91.94 85 LYS A C 1
ATOM 672 O O . LYS A 1 85 ? -10.719 -1.383 -30.906 1 91.94 85 LYS A O 1
ATOM 677 N N . ASN A 1 86 ? -9.242 -1.691 -29.484 1 92.12 86 ASN A N 1
ATOM 678 C CA . ASN A 1 86 ? -10.078 -1.899 -28.312 1 92.12 86 ASN A CA 1
ATOM 679 C C . ASN A 1 86 ? -10.852 -3.213 -28.406 1 92.12 86 ASN A C 1
ATOM 681 O O . ASN A 1 86 ? -12.039 -3.264 -28.078 1 92.12 86 ASN A O 1
ATOM 685 N N . ASN A 1 87 ? -10.352 -4.148 -29.016 1 96 87 ASN A N 1
ATOM 686 C CA . ASN A 1 87 ? -10.898 -5.5 -29.094 1 96 87 ASN A CA 1
ATOM 687 C C . ASN A 1 87 ? -9.789 -6.535 -29.312 1 96 87 ASN A C 1
ATOM 689 O O . ASN A 1 87 ? -8.609 -6.191 -29.312 1 96 87 ASN A O 1
ATOM 693 N N . THR A 1 88 ? -10.141 -7.777 -29.422 1 97.56 88 THR A N 1
ATOM 694 C CA . THR A 1 88 ? -9.211 -8.859 -29.719 1 97.56 88 THR A CA 1
ATOM 695 C C . THR A 1 88 ? -9.562 -9.508 -31.062 1 97.56 88 THR A C 1
ATOM 697 O O . THR A 1 88 ? -10.68 -9.984 -31.25 1 97.56 88 THR A O 1
ATOM 700 N N . GLU A 1 89 ? -8.586 -9.492 -31.953 1 98.19 89 GLU A N 1
ATOM 701 C CA . GLU A 1 89 ? -8.75 -10.156 -33.25 1 98.19 89 GLU A CA 1
ATOM 702 C C . GLU A 1 89 ? -8.32 -11.617 -33.156 1 98.19 89 GLU A C 1
ATOM 704 O O . GLU A 1 89 ? -7.32 -11.945 -32.531 1 98.19 89 GLU A O 1
ATOM 709 N N . LEU A 1 90 ? -9.133 -12.469 -33.781 1 98.31 90 LEU A N 1
ATOM 710 C CA . LEU A 1 90 ? -8.773 -13.875 -33.938 1 98.31 90 LEU A CA 1
ATOM 711 C C . LEU A 1 90 ? -8.289 -14.164 -35.375 1 98.31 90 LEU A C 1
ATOM 713 O O . LEU A 1 90 ? -9.023 -13.953 -36.344 1 98.31 90 LEU A O 1
ATOM 717 N N . TRP A 1 91 ? -7.086 -14.641 -35.438 1 98.19 91 TRP A N 1
ATOM 718 C CA . TRP A 1 91 ? -6.48 -14.938 -36.719 1 98.19 91 TRP A CA 1
ATOM 719 C C . TRP A 1 91 ? -6.219 -16.438 -36.875 1 98.19 91 TRP A C 1
ATOM 721 O O . TRP A 1 91 ? -5.918 -17.125 -35.906 1 98.19 91 TRP A O 1
ATOM 731 N N . ILE A 1 92 ? -6.34 -16.938 -38.125 1 97.62 92 ILE A N 1
ATOM 732 C CA . ILE A 1 92 ? -6.055 -18.344 -38.438 1 97.62 92 ILE A CA 1
ATOM 733 C C . ILE A 1 92 ? -5.059 -18.422 -39.594 1 97.62 92 ILE A C 1
ATOM 735 O O . ILE A 1 92 ? -5.156 -17.656 -40.531 1 97.62 92 ILE A O 1
ATOM 739 N N . GLY A 1 93 ? -4.086 -19.219 -39.375 1 96.38 93 GLY A N 1
ATOM 740 C CA . GLY A 1 93 ? -3.092 -19.484 -40.406 1 96.38 93 GLY A CA 1
ATOM 741 C C . GLY A 1 93 ? -2.557 -20.906 -40.375 1 96.38 93 GLY A C 1
ATOM 742 O O . GLY A 1 93 ? -3.182 -21.797 -39.812 1 96.38 93 GLY A O 1
ATOM 743 N N . ASP A 1 94 ? -1.493 -21.062 -41.188 1 95.25 94 ASP A N 1
ATOM 744 C CA . ASP A 1 94 ? -0.867 -22.375 -41.312 1 95.25 94 ASP A CA 1
ATOM 745 C C . ASP A 1 94 ? 0.595 -22.328 -40.875 1 95.25 94 ASP A C 1
ATOM 747 O O . ASP A 1 94 ? 1.32 -21.391 -41.219 1 95.25 94 ASP A O 1
ATOM 751 N N . ALA A 1 95 ? 1.024 -23.359 -40.156 1 95.12 95 ALA A N 1
ATOM 752 C CA . ALA A 1 95 ? 2.379 -23.391 -39.594 1 95.12 95 ALA A CA 1
ATOM 753 C C . ALA A 1 95 ? 3.422 -23.375 -40.719 1 95.12 95 ALA A C 1
ATOM 755 O O . ALA A 1 95 ? 4.531 -22.875 -40.531 1 95.12 95 ALA A O 1
ATOM 756 N N . TYR A 1 96 ? 3.078 -23.922 -41.812 1 91.25 96 TYR A N 1
ATOM 757 C CA . TYR A 1 96 ? 4.008 -24 -42.938 1 91.25 96 TYR A CA 1
ATOM 758 C C . TYR A 1 96 ? 3.734 -22.891 -43.969 1 91.25 96 TYR A C 1
ATOM 760 O O . TYR A 1 96 ? 4.277 -22.906 -45.062 1 91.25 96 TYR A O 1
ATOM 768 N N . HIS A 1 97 ? 2.873 -22.062 -43.688 1 89.69 97 HIS A N 1
ATOM 769 C CA . HIS A 1 97 ? 2.52 -20.906 -44.531 1 89.69 97 HIS A CA 1
ATOM 770 C C . HIS A 1 97 ? 1.896 -21.344 -45.844 1 89.69 97 HIS A C 1
ATOM 772 O O . HIS A 1 97 ? 2.064 -20.688 -46.875 1 89.69 97 HIS A O 1
ATOM 778 N N . ASN A 1 98 ? 1.279 -22.438 -45.781 1 85.56 98 ASN A N 1
ATOM 779 C CA . ASN A 1 98 ? 0.562 -22.906 -46.969 1 85.56 98 ASN A CA 1
ATOM 780 C C . ASN A 1 98 ? -0.674 -22.047 -47.25 1 85.56 98 ASN A C 1
ATOM 782 O O . ASN A 1 98 ? -1.175 -22.031 -48.375 1 85.56 98 ASN A O 1
ATOM 786 N N . THR A 1 99 ? -1.229 -21.562 -46.219 1 84.56 99 THR A N 1
ATOM 787 C CA . THR A 1 99 ? -2.373 -20.672 -46.344 1 84.56 99 THR A CA 1
ATOM 788 C C . THR A 1 99 ? -2.053 -19.312 -45.75 1 84.56 99 THR A C 1
ATOM 790 O O . THR A 1 99 ? -1.388 -19.219 -44.719 1 84.56 99 THR A O 1
ATOM 793 N N . ARG A 1 100 ? -2.525 -18.297 -46.5 1 91.81 100 ARG A N 1
ATOM 794 C CA . ARG A 1 100 ? -2.373 -16.953 -45.969 1 91.81 100 ARG A CA 1
ATOM 795 C C . ARG A 1 100 ? -3.23 -16.766 -44.719 1 91.81 100 ARG A C 1
ATOM 797 O O . ARG A 1 100 ? -4.406 -17.125 -44.719 1 91.81 100 ARG A O 1
ATOM 804 N N . PRO A 1 101 ? -2.615 -16.234 -43.656 1 96.31 101 PRO A N 1
ATOM 805 C CA . PRO A 1 101 ? -3.414 -15.969 -42.469 1 96.31 101 PRO A CA 1
ATOM 806 C C . PRO A 1 101 ? -4.605 -15.055 -42.75 1 96.31 101 PRO A C 1
ATOM 808 O O . PRO A 1 101 ? -4.5 -14.125 -43.562 1 96.31 101 PRO A O 1
ATOM 811 N N . TYR A 1 102 ? -5.734 -15.242 -42.125 1 97.06 102 TYR A N 1
ATOM 812 C CA . TYR A 1 102 ? -6.938 -14.438 -42.281 1 97.06 102 TYR A CA 1
ATOM 813 C C . TYR A 1 102 ? -7.617 -14.172 -40.969 1 97.06 102 TYR A C 1
ATOM 815 O O . TYR A 1 102 ? -7.406 -14.914 -40 1 97.06 102 TYR A O 1
ATOM 823 N N . LEU A 1 103 ? -8.398 -13.109 -40.906 1 97.62 103 LEU A N 1
ATOM 824 C CA . LEU A 1 103 ? -9.18 -12.742 -39.75 1 97.62 103 LEU A CA 1
ATOM 825 C C . LEU A 1 103 ? -10.43 -13.609 -39.625 1 97.62 103 LEU A C 1
ATOM 827 O O . LEU A 1 103 ? -11.305 -13.57 -40.469 1 97.62 103 LEU A O 1
ATOM 831 N N . ALA A 1 104 ? -10.492 -14.383 -38.594 1 97.81 104 ALA A N 1
ATOM 832 C CA . ALA A 1 104 ? -11.633 -15.258 -38.344 1 97.81 104 ALA A CA 1
ATOM 833 C C . ALA A 1 104 ? -12.766 -14.508 -37.656 1 97.81 104 ALA A C 1
ATOM 835 O O . ALA A 1 104 ? -13.93 -14.906 -37.75 1 97.81 104 ALA A O 1
ATOM 836 N N . GLY A 1 105 ? -12.43 -13.477 -36.844 1 97.38 105 GLY A N 1
ATOM 837 C CA . GLY A 1 105 ? -13.406 -12.664 -36.156 1 97.38 105 GLY A CA 1
ATOM 838 C C . GLY A 1 105 ? -12.797 -11.836 -35.031 1 97.38 105 GLY A C 1
ATOM 839 O O . GLY A 1 105 ? -11.578 -11.828 -34.844 1 97.38 105 GLY A O 1
ATOM 840 N N . THR A 1 106 ? -13.664 -11.078 -34.375 1 97.44 106 THR A N 1
ATOM 841 C CA . THR A 1 106 ? -13.219 -10.211 -33.281 1 97.44 106 THR A CA 1
ATOM 842 C C . THR A 1 106 ? -14.047 -10.469 -32.031 1 97.44 106 THR A C 1
ATOM 844 O O . THR A 1 106 ? -15.25 -10.711 -32.125 1 97.44 106 THR A O 1
ATOM 847 N N . ILE A 1 107 ? -13.398 -10.469 -30.906 1 97.44 107 ILE A N 1
ATOM 848 C CA . ILE A 1 107 ? -14.055 -10.539 -29.594 1 97.44 107 ILE A CA 1
ATOM 849 C C . ILE A 1 107 ? -13.961 -9.188 -28.891 1 97.44 107 ILE A C 1
ATOM 851 O O . ILE A 1 107 ? -12.875 -8.633 -28.75 1 97.44 107 ILE A O 1
ATOM 855 N N . ASP A 1 108 ? -15.086 -8.648 -28.438 1 97 108 ASP A N 1
ATOM 856 C CA . ASP A 1 108 ? -15.148 -7.344 -27.797 1 97 108 ASP A CA 1
ATOM 857 C C . ASP A 1 108 ? -14.773 -7.449 -26.312 1 97 108 ASP A C 1
ATOM 859 O O . ASP A 1 108 ? -15.531 -7.012 -25.453 1 97 108 ASP A O 1
ATOM 863 N N . ALA A 1 109 ? -13.703 -7.992 -26.016 1 96.62 109 ALA A N 1
ATOM 864 C CA . ALA A 1 109 ? -13.07 -8.172 -24.719 1 96.62 109 ALA A CA 1
ATOM 865 C C . ALA A 1 109 ? -11.672 -8.773 -24.859 1 96.62 109 ALA A C 1
ATOM 867 O O . ALA A 1 109 ? -11.211 -9.031 -25.969 1 96.62 109 ALA A O 1
ATOM 868 N N . LYS A 1 110 ? -11 -8.875 -23.859 1 94.06 110 LYS A N 1
ATOM 869 C CA . LYS A 1 110 ? -9.734 -9.609 -23.828 1 94.06 110 LYS A CA 1
ATOM 870 C C . LYS A 1 110 ? -9.938 -11.016 -23.25 1 94.06 110 LYS A C 1
ATOM 872 O O . LYS A 1 110 ? -9.93 -11.203 -22.031 1 94.06 110 LYS A O 1
ATOM 877 N N . PRO A 1 111 ? -10.016 -11.984 -24.109 1 95.62 111 PRO A N 1
ATOM 878 C CA . PRO A 1 111 ? -10.234 -13.352 -23.641 1 95.62 111 PRO A CA 1
ATOM 879 C C . PRO A 1 111 ? -9.016 -13.922 -22.922 1 95.62 111 PRO A C 1
ATOM 881 O O . PRO A 1 111 ? -7.883 -13.695 -23.328 1 95.62 111 PRO A O 1
ATOM 884 N N . GLY A 1 112 ? -9.32 -14.602 -21.797 1 94.81 112 GLY A N 1
ATOM 885 C CA . GLY A 1 112 ? -8.305 -15.359 -21.094 1 94.81 112 GLY A CA 1
ATOM 886 C C . GLY A 1 112 ? -8.586 -16.844 -21.078 1 94.81 112 GLY A C 1
ATOM 887 O O . GLY A 1 112 ? -9.719 -17.281 -21.297 1 94.81 112 GLY A O 1
ATOM 888 N N . ASN A 1 113 ? -7.559 -17.672 -20.938 1 95.56 113 ASN A N 1
ATOM 889 C CA . ASN A 1 113 ? -7.684 -19.109 -20.766 1 95.56 113 ASN A CA 1
ATOM 890 C C . ASN A 1 113 ? -8.414 -19.766 -21.938 1 95.56 113 ASN A C 1
ATOM 892 O O . ASN A 1 113 ? -9.312 -20.578 -21.734 1 95.56 113 ASN A O 1
ATOM 896 N N . LEU A 1 114 ? -8.078 -19.391 -23.125 1 95.94 114 LEU A N 1
ATOM 897 C CA . LEU A 1 114 ? -8.766 -19.844 -24.328 1 95.94 114 LEU A CA 1
ATOM 898 C C . LEU A 1 114 ? -8.531 -21.328 -24.578 1 95.94 114 LEU A C 1
ATOM 900 O O . LEU A 1 114 ? -7.414 -21.812 -24.438 1 95.94 114 LEU A O 1
ATOM 904 N N . LYS A 1 115 ? -9.594 -22.094 -24.891 1 96.69 115 LYS A N 1
ATOM 905 C CA . LYS A 1 115 ? -9.555 -23.516 -25.281 1 96.69 115 LYS A CA 1
ATOM 906 C C . LYS A 1 115 ? -10.375 -23.75 -26.547 1 96.69 115 LYS A C 1
ATOM 908 O O . LYS A 1 115 ? -11.367 -23.078 -26.781 1 96.69 115 LYS A O 1
ATOM 913 N N . THR A 1 116 ? -9.953 -24.719 -27.359 1 97.06 116 THR A N 1
ATOM 914 C CA . THR A 1 116 ? -10.656 -25.094 -28.594 1 97.06 116 THR A CA 1
ATOM 915 C C . THR A 1 116 ? -10.852 -26.594 -28.672 1 97.06 116 THR A C 1
ATOM 917 O O . THR A 1 116 ? -10.094 -27.359 -28.062 1 97.06 116 THR A O 1
ATOM 920 N N . LYS A 1 117 ? -11.883 -27 -29.344 1 95.81 117 LYS A N 1
ATOM 921 C CA . LYS A 1 117 ? -12.18 -28.406 -29.594 1 95.81 117 LYS A CA 1
ATOM 922 C C . LYS A 1 117 ? -12.891 -28.578 -30.938 1 95.81 117 LYS A C 1
ATOM 924 O O . LYS A 1 117 ? -13.906 -27.938 -31.188 1 95.81 117 LYS A O 1
ATOM 929 N N . SER A 1 118 ? -12.32 -29.422 -31.766 1 94.12 118 SER A N 1
ATOM 930 C CA . SER A 1 118 ? -12.984 -29.766 -33 1 94.12 118 SER A CA 1
ATOM 931 C C . SER A 1 118 ? -14.266 -30.547 -32.75 1 94.12 118 SER A C 1
ATOM 933 O O . SER A 1 118 ? -14.273 -31.5 -31.984 1 94.12 118 SER A O 1
ATOM 935 N N . LEU A 1 119 ? -15.289 -30.172 -33.469 1 94.5 119 LEU A N 1
ATOM 936 C CA . LEU A 1 119 ? -16.578 -30.844 -33.344 1 94.5 119 LEU A CA 1
ATOM 937 C C . LEU A 1 119 ? -16.828 -31.75 -34.562 1 94.5 119 LEU A C 1
ATOM 939 O O . LEU A 1 119 ? -16.156 -31.609 -35.594 1 94.5 119 LEU A O 1
ATOM 943 N N . ASP A 1 120 ? -17.812 -32.594 -34.469 1 90.06 120 ASP A N 1
ATOM 944 C CA . ASP A 1 120 ? -18.078 -33.594 -35.5 1 90.06 120 ASP A CA 1
ATOM 945 C C . ASP A 1 120 ? -18.516 -32.906 -36.781 1 90.06 120 ASP A C 1
ATOM 947 O O . ASP A 1 120 ? -18.266 -33.438 -37.875 1 90.06 120 ASP A O 1
ATOM 951 N N . ASN A 1 121 ? -19.125 -31.828 -36.75 1 92 121 ASN A N 1
ATOM 952 C CA . ASN A 1 121 ? -19.641 -31.172 -37.938 1 92 121 ASN A CA 1
ATOM 953 C C . ASN A 1 121 ? -18.578 -30.312 -38.594 1 92 121 ASN A C 1
ATOM 955 O O . ASN A 1 121 ? -18.859 -29.578 -39.562 1 92 121 ASN A O 1
ATOM 959 N N . GLY A 1 122 ? -17.422 -30.312 -38 1 92.12 122 GLY A N 1
ATOM 960 C CA . GLY A 1 122 ? -16.312 -29.562 -38.562 1 92.12 122 GLY A CA 1
ATOM 961 C C . GLY A 1 122 ? -16.094 -28.219 -37.906 1 92.12 122 GLY A C 1
ATOM 962 O O . GLY A 1 122 ? -15.039 -27.609 -38.062 1 92.12 122 GLY A O 1
ATOM 963 N N . ASP A 1 123 ? -17.047 -27.797 -37.156 1 95.81 123 ASP A N 1
ATOM 964 C CA . ASP A 1 123 ? -16.891 -26.562 -36.375 1 95.81 123 ASP A CA 1
ATOM 965 C C . ASP A 1 123 ? -15.867 -26.734 -35.281 1 95.81 123 ASP A C 1
ATOM 967 O O . ASP A 1 123 ? -15.445 -27.859 -34.969 1 95.81 123 ASP A O 1
ATOM 971 N N . ILE A 1 124 ? -15.43 -25.609 -34.781 1 97 124 ILE A N 1
ATOM 972 C CA . ILE A 1 124 ? -14.516 -25.625 -33.656 1 97 124 ILE A CA 1
ATOM 973 C C . ILE A 1 124 ? -15.133 -24.875 -32.469 1 97 124 ILE A C 1
ATOM 975 O O . ILE A 1 124 ? -15.445 -23.688 -32.562 1 97 124 ILE A O 1
ATOM 979 N N . ALA A 1 125 ? -15.352 -25.578 -31.375 1 97.88 125 ALA A N 1
ATOM 980 C CA . ALA A 1 125 ? -15.781 -24.922 -30.156 1 97.88 125 ALA A CA 1
ATOM 981 C C . ALA A 1 125 ? -14.695 -24 -29.609 1 97.88 125 ALA A C 1
ATOM 983 O O . ALA A 1 125 ? -13.516 -24.344 -29.625 1 97.88 125 ALA A O 1
ATOM 984 N N . LEU A 1 126 ? -15.055 -22.844 -29.234 1 97.81 126 LEU A N 1
ATOM 985 C CA . LEU A 1 126 ? -14.172 -21.875 -28.594 1 97.81 126 LEU A CA 1
ATOM 986 C C . LEU A 1 126 ? -14.688 -21.5 -27.203 1 97.81 126 LEU A C 1
ATOM 988 O O . LEU A 1 126 ? -15.805 -20.984 -27.078 1 97.81 126 LEU A O 1
ATOM 992 N N . VAL A 1 127 ? -13.914 -21.75 -26.125 1 98.25 127 VAL A N 1
ATOM 993 C CA . VAL A 1 127 ? -14.258 -21.438 -24.75 1 98.25 127 VAL A CA 1
ATOM 994 C C . VAL A 1 127 ? -13.188 -20.547 -24.141 1 98.25 127 VAL A C 1
ATOM 996 O O . VAL A 1 127 ? -11.992 -20.75 -24.375 1 98.25 127 VAL A O 1
ATOM 999 N N . PHE A 1 128 ? -13.539 -19.469 -23.453 1 97.69 128 PHE A N 1
ATOM 1000 C CA . PHE A 1 128 ? -12.594 -18.562 -22.812 1 97.69 128 PHE A CA 1
ATOM 1001 C C . PHE A 1 128 ? -13.211 -17.906 -21.578 1 97.69 128 PHE A C 1
ATOM 1003 O O . PHE A 1 128 ? -14.406 -18.062 -21.328 1 97.69 128 PHE A O 1
ATOM 1010 N N . THR A 1 129 ? -12.453 -17.297 -20.75 1 97.75 129 THR A N 1
ATOM 1011 C CA . THR A 1 129 ? -12.938 -16.5 -19.625 1 97.75 129 THR A CA 1
ATOM 1012 C C . THR A 1 129 ? -12.797 -15 -19.922 1 97.75 129 THR A C 1
ATOM 1014 O O . THR A 1 129 ? -11.875 -14.594 -20.625 1 97.75 129 THR A O 1
ATOM 1017 N N . ALA A 1 130 ? -13.648 -14.227 -19.484 1 97.69 130 ALA A N 1
ATOM 1018 C CA . ALA A 1 130 ? -13.672 -12.773 -19.609 1 97.69 130 ALA A CA 1
ATOM 1019 C C . ALA A 1 130 ? -14.656 -12.148 -18.625 1 97.69 130 ALA A C 1
ATOM 1021 O O . ALA A 1 130 ? -15.539 -12.828 -18.109 1 97.69 130 ALA A O 1
ATOM 1022 N N . PRO A 1 131 ? -14.531 -10.906 -18.391 1 97 131 PRO A N 1
ATOM 1023 C CA . PRO A 1 131 ? -15.406 -10.25 -17.422 1 97 131 PRO A CA 1
ATOM 1024 C C . PRO A 1 131 ? -16.844 -10.117 -17.922 1 97 131 PRO A C 1
ATOM 1026 O O . PRO A 1 131 ? -17.078 -9.914 -19.109 1 97 131 PRO A O 1
ATOM 1029 N N . ALA A 1 132 ? -17.75 -10.156 -16.938 1 97.88 132 ALA A N 1
ATOM 1030 C CA . ALA A 1 132 ? -19.172 -9.883 -17.172 1 97.88 132 ALA A CA 1
ATOM 1031 C C . ALA A 1 132 ? -19.609 -8.617 -16.438 1 97.88 132 ALA A C 1
ATOM 1033 O O . ALA A 1 132 ? -19.156 -8.344 -15.328 1 97.88 132 ALA A O 1
ATOM 1034 N N . ASP A 1 133 ? -20.547 -7.867 -17.031 1 96.19 133 ASP A N 1
ATOM 1035 C CA . ASP A 1 133 ? -21.062 -6.656 -16.406 1 96.19 133 ASP A CA 1
ATOM 1036 C C . ASP A 1 133 ? -22.234 -6.977 -15.492 1 96.19 133 ASP A C 1
ATOM 1038 O O . ASP A 1 133 ? -22.484 -8.141 -15.164 1 96.19 133 ASP A O 1
ATOM 1042 N N . ALA A 1 134 ? -22.969 -5.984 -15.016 1 95.19 134 ALA A N 1
ATOM 1043 C CA . ALA A 1 134 ? -24.062 -6.125 -14.039 1 95.19 134 ALA A CA 1
ATOM 1044 C C . ALA A 1 134 ? -25.203 -6.965 -14.609 1 95.19 134 ALA A C 1
ATOM 1046 O O . ALA A 1 134 ? -25.891 -7.66 -13.867 1 95.19 134 ALA A O 1
ATOM 1047 N N . GLU A 1 135 ? -25.344 -6.902 -15.914 1 96.44 135 GLU A N 1
ATOM 1048 C CA . GLU A 1 135 ? -26.391 -7.668 -16.578 1 96.44 135 GLU A CA 1
ATOM 1049 C C . GLU A 1 135 ? -25.875 -9.023 -17.062 1 96.44 135 GLU A C 1
ATOM 1051 O O . GLU A 1 135 ? -26.562 -9.734 -17.781 1 96.44 135 GLU A O 1
ATOM 1056 N N . GLN A 1 136 ? -24.578 -9.336 -16.781 1 97.19 136 GLN A N 1
ATOM 1057 C CA . GLN A 1 136 ? -23.922 -10.609 -17.062 1 97.19 136 GLN A CA 1
ATOM 1058 C C . GLN A 1 136 ? -23.625 -10.742 -18.562 1 97.19 136 GLN A C 1
ATOM 1060 O O . GLN A 1 136 ? -23.641 -11.852 -19.109 1 97.19 136 GLN A O 1
ATOM 1065 N N . ASN A 1 137 ? -23.469 -9.609 -19.188 1 97.5 137 ASN A N 1
ATOM 1066 C CA . ASN A 1 137 ? -22.984 -9.594 -20.562 1 97.5 137 ASN A CA 1
ATOM 1067 C C . ASN A 1 137 ? -21.469 -9.414 -20.625 1 97.5 137 ASN A C 1
ATOM 1069 O O . ASN A 1 137 ? -20.844 -9.008 -19.641 1 97.5 137 ASN A O 1
ATOM 1073 N N . LEU A 1 138 ? -20.984 -9.781 -21.812 1 97.88 138 LEU A N 1
ATOM 1074 C CA . LEU A 1 138 ? -19.547 -9.641 -22.016 1 97.88 138 LEU A CA 1
ATOM 1075 C C . LEU A 1 138 ? -19.125 -8.188 -21.844 1 97.88 138 LEU A C 1
ATOM 1077 O O . LEU A 1 138 ? -19.703 -7.285 -22.438 1 97.88 138 LEU A O 1
ATOM 1081 N N . TYR A 1 139 ? -18.109 -7.992 -21.031 1 96.62 139 TYR A N 1
ATOM 1082 C CA . TYR A 1 139 ? -17.672 -6.641 -20.688 1 96.62 139 TYR A CA 1
ATOM 1083 C C . TYR A 1 139 ? -16.281 -6.367 -21.234 1 96.62 139 TYR A C 1
ATOM 1085 O O . TYR A 1 139 ? -15.367 -7.18 -21.047 1 96.62 139 TYR A O 1
ATOM 1093 N N . ASN A 1 140 ? -16.094 -5.238 -21.906 1 96.5 140 ASN A N 1
ATOM 1094 C CA . ASN A 1 140 ? -14.812 -4.793 -22.422 1 96.5 140 ASN A CA 1
ATOM 1095 C C . ASN A 1 140 ? -14.188 -3.719 -21.547 1 96.5 140 ASN A C 1
ATOM 1097 O O . ASN A 1 140 ? -14.539 -2.541 -21.641 1 96.5 140 ASN A O 1
ATOM 1101 N N . ILE A 1 141 ? -13.234 -4.043 -20.828 1 90.94 141 ILE A N 1
ATOM 1102 C CA . ILE A 1 141 ? -12.586 -3.178 -19.844 1 90.94 141 ILE A CA 1
ATOM 1103 C C . ILE A 1 141 ? -11.938 -1.988 -20.547 1 90.94 141 ILE A C 1
ATOM 1105 O O . ILE A 1 141 ? -11.828 -0.902 -19.969 1 90.94 141 ILE A O 1
ATOM 1109 N N . LEU A 1 142 ? -11.492 -2.123 -21.766 1 89.44 142 LEU A N 1
ATOM 1110 C CA . LEU A 1 142 ? -10.812 -1.075 -22.516 1 89.44 142 LEU A CA 1
ATOM 1111 C C . LEU A 1 142 ? -11.773 0.058 -22.859 1 89.44 142 LEU A C 1
ATOM 1113 O O . LEU A 1 142 ? -11.344 1.16 -23.203 1 89.44 142 LEU A O 1
ATOM 1117 N N . LYS A 1 143 ? -13.031 -0.26 -22.703 1 91.5 143 LYS A N 1
ATOM 1118 C CA . LYS A 1 143 ? -14.039 0.737 -23.047 1 91.5 143 LYS A CA 1
ATOM 1119 C C . LYS A 1 143 ? -14.734 1.267 -21.797 1 91.5 143 LYS A C 1
ATOM 1121 O O . LYS A 1 143 ? -15.82 1.843 -21.875 1 91.5 143 LYS A O 1
ATOM 1126 N N . ALA A 1 144 ? -14.141 0.999 -20.703 1 87.94 144 ALA A N 1
ATOM 1127 C CA . ALA A 1 144 ? -14.727 1.409 -19.422 1 87.94 144 ALA A CA 1
ATOM 1128 C C . ALA A 1 144 ? -14.844 2.928 -19.344 1 87.94 144 ALA A C 1
ATOM 1130 O O . ALA A 1 144 ? -13.953 3.654 -19.781 1 87.94 144 ALA A O 1
ATOM 1131 N N . ASP A 1 145 ? -15.953 3.408 -18.781 1 85.06 145 ASP A N 1
ATOM 1132 C CA . ASP A 1 145 ? -16.172 4.84 -18.578 1 85.06 145 ASP A CA 1
ATOM 1133 C C . ASP A 1 145 ? -15.398 5.348 -17.359 1 85.06 145 ASP A C 1
ATOM 1135 O O . ASP A 1 145 ? -15.172 4.598 -16.406 1 85.06 145 ASP A O 1
ATOM 1139 N N . LYS A 1 146 ? -15.07 6.602 -17.516 1 86.94 146 LYS A N 1
ATOM 1140 C CA . LYS A 1 146 ? -14.469 7.258 -16.359 1 86.94 146 LYS A CA 1
ATOM 1141 C C . LYS A 1 146 ? -15.523 7.621 -15.32 1 86.94 146 LYS A C 1
ATOM 1143 O O . LYS A 1 146 ? -16.609 8.094 -15.672 1 86.94 146 LYS A O 1
ATOM 1148 N N . THR A 1 147 ? -15.281 7.301 -14.086 1 91.44 147 THR A N 1
ATOM 1149 C CA . THR A 1 147 ? -16.188 7.641 -12.992 1 91.44 147 THR A CA 1
ATOM 1150 C C . THR A 1 147 ? -15.727 8.922 -12.297 1 91.44 147 THR A C 1
ATOM 1152 O O . THR A 1 147 ? -14.555 9.289 -12.375 1 91.44 147 THR A O 1
ATOM 1155 N N . HIS A 1 148 ? -16.641 9.602 -11.688 1 95.19 148 HIS A N 1
ATOM 1156 C CA . HIS A 1 148 ? -16.312 10.836 -10.992 1 95.19 148 HIS A CA 1
ATOM 1157 C C . HIS A 1 148 ? -15.688 10.555 -9.625 1 95.19 148 HIS A C 1
ATOM 1159 O O . HIS A 1 148 ? -14.961 11.398 -9.086 1 95.19 148 HIS A O 1
ATOM 1165 N N . THR A 1 149 ? -16.016 9.43 -9.039 1 97.31 149 THR A N 1
ATOM 1166 C CA . THR A 1 149 ? -15.383 8.969 -7.816 1 97.31 149 THR A CA 1
ATOM 1167 C C . THR A 1 149 ? -14.492 7.758 -8.094 1 97.31 149 THR A C 1
ATOM 1169 O O . THR A 1 149 ? -14.742 7 -9.031 1 97.31 149 THR A O 1
ATOM 1172 N N . THR A 1 150 ? -13.453 7.605 -7.359 1 97.44 150 THR A N 1
ATOM 1173 C CA . THR A 1 150 ? -12.57 6.449 -7.473 1 97.44 150 THR A CA 1
ATOM 1174 C C . THR A 1 150 ? -12.883 5.422 -6.391 1 97.44 150 THR A C 1
ATOM 1176 O O . THR A 1 150 ? -12.148 4.449 -6.219 1 97.44 150 THR A O 1
ATOM 1179 N N . ALA A 1 151 ? -13.938 5.586 -5.625 1 98.31 151 ALA A N 1
ATOM 1180 C CA . ALA A 1 151 ? -14.297 4.766 -4.473 1 98.31 151 ALA A CA 1
ATOM 1181 C C . ALA A 1 151 ? -14.438 3.297 -4.867 1 98.31 151 ALA A C 1
ATOM 1183 O O . ALA A 1 151 ? -14.977 2.982 -5.93 1 98.31 151 ALA A O 1
ATOM 1184 N N . ARG A 1 152 ? -13.898 2.424 -4.082 1 98.12 152 ARG A N 1
ATOM 1185 C CA . ARG A 1 152 ? -14.109 0.98 -4.129 1 98.12 152 ARG A CA 1
ATOM 1186 C C . ARG A 1 152 ? -14.828 0.492 -2.871 1 98.12 152 ARG A C 1
ATOM 1188 O O . ARG A 1 152 ? -14.562 0.982 -1.771 1 98.12 152 ARG A O 1
ATOM 1195 N N . GLU A 1 153 ? -15.766 -0.446 -2.994 1 98.31 153 GLU A N 1
ATOM 1196 C CA . GLU A 1 153 ? -16.547 -0.905 -1.854 1 98.31 153 GLU A CA 1
ATOM 1197 C C . GLU A 1 153 ? -16.797 -2.41 -1.918 1 98.31 153 GLU A C 1
ATOM 1199 O O . GLU A 1 153 ? -17.125 -2.947 -2.975 1 98.31 153 GLU A O 1
ATOM 1204 N N . TRP A 1 154 ? -16.641 -3.113 -0.785 1 97.38 154 TRP A N 1
ATOM 1205 C CA . TRP A 1 154 ? -16.906 -4.547 -0.659 1 97.38 154 TRP A CA 1
ATOM 1206 C C . TRP A 1 154 ? -17.688 -4.852 0.614 1 97.38 154 TRP A C 1
ATOM 1208 O O . TRP A 1 154 ? -17.5 -4.184 1.636 1 97.38 154 TRP A O 1
ATOM 1218 N N . THR A 1 155 ? -18.5 -5.875 0.588 1 96.56 155 THR A N 1
ATOM 1219 C CA . THR A 1 155 ? -19.25 -6.324 1.761 1 96.56 155 THR A CA 1
ATOM 1220 C C . THR A 1 155 ? -19.047 -7.816 1.99 1 96.56 155 THR A C 1
ATOM 1222 O O . THR A 1 155 ? -19.266 -8.32 3.096 1 96.56 155 THR A O 1
ATOM 1225 N N . HIS A 1 156 ? -18.656 -8.555 0.916 1 93.38 156 HIS A N 1
ATOM 1226 C CA . HIS A 1 156 ? -18.516 -10 1.062 1 93.38 156 HIS A CA 1
ATOM 1227 C C . HIS A 1 156 ? -17.25 -10.5 0.382 1 93.38 156 HIS A C 1
ATOM 1229 O O . HIS A 1 156 ? -16.547 -11.375 0.915 1 93.38 156 HIS A O 1
ATOM 1235 N N . SER A 1 157 ? -16.875 -9.93 -0.76 1 94.38 157 SER A N 1
ATOM 1236 C CA . SER A 1 157 ? -15.734 -10.391 -1.545 1 94.38 157 SER A CA 1
ATOM 1237 C C . SER A 1 157 ? -14.422 -9.938 -0.924 1 94.38 157 SER A C 1
ATOM 1239 O O . SER A 1 157 ? -14.383 -8.953 -0.188 1 94.38 157 SER A O 1
ATOM 1241 N N . ARG A 1 158 ? -13.391 -10.742 -1.193 1 95.12 158 ARG A N 1
ATOM 1242 C CA . ARG A 1 158 ? -12.062 -10.227 -0.878 1 95.12 158 ARG A CA 1
ATOM 1243 C C . ARG A 1 158 ? -11.758 -8.969 -1.679 1 95.12 158 ARG A C 1
ATOM 1245 O O . ARG A 1 158 ? -11.977 -8.922 -2.891 1 95.12 158 ARG A O 1
ATOM 1252 N N . PRO A 1 159 ? -11.234 -7.938 -1.017 1 96.25 159 PRO A N 1
ATOM 1253 C CA . PRO A 1 159 ? -10.953 -6.688 -1.727 1 96.25 159 PRO A CA 1
ATOM 1254 C C . PRO A 1 159 ? -9.789 -6.809 -2.701 1 96.25 159 PRO A C 1
ATOM 1256 O O . PRO A 1 159 ? -9.742 -6.098 -3.707 1 96.25 159 PRO A O 1
ATOM 1259 N N . LYS A 1 160 ? -8.836 -7.617 -2.34 1 95.19 160 LYS A N 1
ATOM 1260 C CA . LYS A 1 160 ? -7.633 -7.828 -3.137 1 95.19 160 LYS A CA 1
ATOM 1261 C C . LYS A 1 160 ? -7.309 -9.312 -3.27 1 95.19 160 LYS A C 1
ATOM 1263 O O . LYS A 1 160 ? -7.602 -10.102 -2.365 1 95.19 160 LYS A O 1
ATOM 1268 N N . ARG A 1 161 ? -6.641 -9.562 -4.387 1 94.56 161 ARG A N 1
ATOM 1269 C CA . ARG A 1 161 ? -6.129 -10.914 -4.59 1 94.56 161 ARG A CA 1
ATOM 1270 C C . ARG A 1 161 ? -4.824 -10.891 -5.379 1 94.56 161 ARG A C 1
ATOM 1272 O O . ARG A 1 161 ? -4.789 -10.414 -6.516 1 94.56 161 ARG A O 1
ATOM 1279 N N . TRP A 1 162 ? -3.756 -11.367 -4.758 1 94.06 162 TRP A N 1
ATOM 1280 C CA . TRP A 1 162 ? -2.402 -11.508 -5.285 1 94.06 162 TRP A CA 1
ATOM 1281 C C . TRP A 1 162 ? -1.797 -10.148 -5.609 1 94.06 162 TRP A C 1
ATOM 1283 O O . TRP A 1 162 ? -1.076 -9.578 -4.789 1 94.06 162 TRP A O 1
ATOM 1293 N N . ASP A 1 163 ? -2.244 -9.375 -6.695 1 95.06 163 ASP A N 1
ATOM 1294 C CA . ASP A 1 163 ? -1.632 -8.109 -7.074 1 95.06 163 ASP A CA 1
ATOM 1295 C C . ASP A 1 163 ? -2.67 -7.148 -7.648 1 95.06 163 ASP A C 1
ATOM 1297 O O . ASP A 1 163 ? -2.32 -6.176 -8.32 1 95.06 163 ASP A O 1
ATOM 1301 N N . SER A 1 164 ? -3.934 -7.504 -7.426 1 94.25 164 SER A N 1
ATOM 1302 C CA . SER A 1 164 ? -4.977 -6.668 -8.008 1 94.25 164 SER A CA 1
ATOM 1303 C C . SER A 1 164 ? -6.137 -6.473 -7.035 1 94.25 164 SER A C 1
ATOM 1305 O O . SER A 1 164 ? -6.434 -7.355 -6.23 1 94.25 164 SER A O 1
ATOM 1307 N N . TYR A 1 165 ? -6.762 -5.359 -7.125 1 95.38 165 TYR A N 1
ATOM 1308 C CA . TYR A 1 165 ? -8.031 -5.137 -6.445 1 95.38 165 TYR A CA 1
ATOM 1309 C C . TYR A 1 165 ? -9.188 -5.766 -7.223 1 95.38 165 TYR A C 1
ATOM 1311 O O . TYR A 1 165 ? -9.164 -5.805 -8.453 1 95.38 165 TYR A O 1
ATOM 1319 N N . VAL A 1 166 ? -10.164 -6.238 -6.535 1 95.62 166 VAL A N 1
ATOM 1320 C CA . VAL A 1 166 ? -11.297 -6.934 -7.133 1 95.62 166 VAL A CA 1
ATOM 1321 C C . VAL A 1 166 ? -12.391 -5.93 -7.488 1 95.62 166 VAL A C 1
ATOM 1323 O O . VAL A 1 166 ? -12.781 -5.102 -6.656 1 95.62 166 VAL A O 1
ATOM 1326 N N . ASP A 1 167 ? -12.914 -5.926 -8.711 1 94.56 167 ASP A N 1
ATOM 1327 C CA . ASP A 1 167 ? -13.961 -4.992 -9.117 1 94.56 167 ASP A CA 1
ATOM 1328 C C . ASP A 1 167 ? -15.258 -5.727 -9.43 1 94.56 167 ASP A C 1
ATOM 1330 O O . ASP A 1 167 ? -15.398 -6.914 -9.125 1 94.56 167 ASP A O 1
ATOM 1334 N N . GLN A 1 168 ? -16.25 -5.012 -9.867 1 95.19 168 GLN A N 1
ATOM 1335 C CA . GLN A 1 168 ? -17.609 -5.535 -10.062 1 95.19 168 GLN A CA 1
ATOM 1336 C C . GLN A 1 168 ? -17.703 -6.336 -11.359 1 95.19 168 GLN A C 1
ATOM 1338 O O . GLN A 1 168 ? -18.688 -7.031 -11.594 1 95.19 168 GLN A O 1
ATOM 1343 N N . TYR A 1 169 ? -16.703 -6.312 -12.195 1 96.12 169 TYR A N 1
ATOM 1344 C CA . TYR A 1 169 ? -16.688 -7.055 -13.445 1 96.12 169 TYR A CA 1
ATOM 1345 C C . TYR A 1 169 ? -15.984 -8.398 -13.273 1 96.12 169 TYR A C 1
ATOM 1347 O O . TYR A 1 169 ? -14.797 -8.539 -13.586 1 96.12 169 TYR A O 1
ATOM 1355 N N . ARG A 1 170 ? -16.703 -9.406 -12.906 1 95.88 170 ARG A N 1
ATOM 1356 C CA . ARG A 1 170 ? -16.156 -10.711 -12.547 1 95.88 170 ARG A CA 1
ATOM 1357 C C . ARG A 1 170 ? -15.992 -11.594 -13.781 1 95.88 170 ARG A C 1
ATOM 1359 O O . ARG A 1 170 ? -16.828 -11.555 -14.695 1 95.88 170 ARG A O 1
ATOM 1366 N N . SER A 1 171 ? -14.969 -12.383 -13.742 1 97 171 SER A N 1
ATOM 1367 C CA . SER A 1 171 ? -14.672 -13.297 -14.852 1 97 171 SER A CA 1
ATOM 1368 C C . SER A 1 171 ? -15.602 -14.508 -14.828 1 97 171 SER A C 1
ATOM 1370 O O . SER A 1 171 ? -15.859 -15.078 -13.773 1 97 171 SER A O 1
ATOM 1372 N N . VAL A 1 172 ? -16.141 -14.836 -16 1 98.06 172 VAL A N 1
ATOM 1373 C CA . VAL A 1 172 ? -16.953 -16.031 -16.172 1 98.06 172 VAL A CA 1
ATOM 1374 C C . VAL A 1 172 ? -16.5 -16.797 -17.406 1 98.06 172 VAL A C 1
ATOM 1376 O O . VAL A 1 172 ? -15.602 -16.359 -18.125 1 98.06 172 VAL A O 1
ATOM 1379 N N . ILE A 1 173 ? -17.109 -17.953 -17.641 1 98.56 173 ILE A N 1
ATOM 1380 C CA . ILE A 1 173 ? -16.812 -18.766 -18.797 1 98.56 173 ILE A CA 1
ATOM 1381 C C . ILE A 1 173 ? -17.734 -18.391 -19.969 1 98.56 173 ILE A C 1
ATOM 1383 O O . ILE A 1 173 ? -18.938 -18.281 -19.797 1 98.56 173 ILE A O 1
ATOM 1387 N N . TRP A 1 174 ? -17.156 -18.172 -21.094 1 98.62 174 TRP A N 1
ATOM 1388 C CA . TRP A 1 174 ? -17.875 -17.906 -22.344 1 98.62 174 TRP A CA 1
ATOM 1389 C C . TRP A 1 174 ? -17.625 -19.016 -23.359 1 98.62 174 TRP A C 1
ATOM 1391 O O . TRP A 1 174 ? -16.531 -19.562 -23.422 1 98.62 174 TRP A O 1
ATOM 1401 N N . TYR A 1 175 ? -18.656 -19.359 -24.172 1 98.56 175 TYR A N 1
ATOM 1402 C CA . TYR A 1 175 ? -18.438 -20.281 -25.281 1 98.56 175 TYR A CA 1
ATOM 1403 C C . TYR A 1 175 ? -19.047 -19.75 -26.562 1 98.56 175 TYR A C 1
ATOM 1405 O O . TYR A 1 175 ? -20.031 -19 -26.531 1 98.56 175 TYR A O 1
ATOM 1413 N N . THR A 1 176 ? -18.422 -20.062 -27.609 1 98 176 THR A N 1
ATOM 1414 C CA . THR A 1 176 ? -18.859 -19.812 -28.984 1 98 176 THR A CA 1
ATOM 1415 C C . THR A 1 176 ? -18.234 -20.812 -29.938 1 98 176 THR A C 1
ATOM 1417 O O . THR A 1 176 ? -17.688 -21.828 -29.516 1 98 176 THR A O 1
ATOM 1420 N N . VAL A 1 177 ? -18.406 -20.562 -31.297 1 97.44 177 VAL A N 1
ATOM 1421 C CA . VAL A 1 177 ? -17.875 -21.516 -32.281 1 97.44 177 VAL A CA 1
ATOM 1422 C C . VAL A 1 177 ? -17.219 -20.766 -33.438 1 97.44 177 VAL A C 1
ATOM 1424 O O . VAL A 1 177 ? -17.594 -19.641 -33.75 1 97.44 177 VAL A O 1
ATOM 1427 N N . LEU A 1 178 ? -16.203 -21.344 -33.906 1 97.44 178 LEU A N 1
ATOM 1428 C CA . LEU A 1 178 ? -15.711 -21.047 -35.219 1 97.44 178 LEU A CA 1
ATOM 1429 C C . LEU A 1 178 ? -16.391 -21.922 -36.281 1 97.44 178 LEU A C 1
ATOM 1431 O O . LEU A 1 178 ? -16.109 -23.125 -36.375 1 97.44 178 LEU A O 1
ATOM 1435 N N . LYS A 1 179 ? -17.156 -21.297 -37.062 1 96.81 179 LYS A N 1
ATOM 1436 C CA . LYS A 1 179 ? -17.938 -22.031 -38.062 1 96.81 179 LYS A CA 1
ATOM 1437 C C . LYS A 1 179 ? -17.109 -22.297 -39.312 1 96.81 179 LYS A C 1
ATOM 1439 O O . LYS A 1 179 ? -16.5 -21.391 -39.875 1 96.81 179 LYS A O 1
ATOM 1444 N N . LEU A 1 180 ? -17.203 -23.516 -39.719 1 94.94 180 LEU A N 1
ATOM 1445 C CA . LEU A 1 180 ? -16.516 -23.859 -40.969 1 94.94 180 LEU A CA 1
ATOM 1446 C C . LEU A 1 180 ? -17.359 -23.5 -42.188 1 94.94 180 LEU A C 1
ATOM 1448 O O . LEU A 1 180 ? -18.516 -23.938 -42.312 1 94.94 180 LEU A O 1
ATOM 1452 N N . ASP A 1 181 ? -16.781 -22.734 -42.969 1 93.5 181 ASP A N 1
ATOM 1453 C CA . ASP A 1 181 ? -17.375 -22.484 -44.281 1 93.5 181 ASP A CA 1
ATOM 1454 C C . ASP A 1 181 ? -16.938 -23.562 -45.281 1 93.5 181 ASP A C 1
ATOM 1456 O O . ASP A 1 181 ? -15.789 -23.578 -45.719 1 93.5 181 ASP A O 1
ATOM 1460 N N . LEU A 1 182 ? -17.781 -24.297 -45.781 1 89.31 182 LEU A N 1
ATOM 1461 C CA . LEU A 1 182 ? -17.453 -25.438 -46.625 1 89.31 182 LEU A CA 1
ATOM 1462 C C . LEU A 1 182 ? -16.984 -24.984 -48 1 89.31 182 LEU A C 1
ATOM 1464 O O . LEU A 1 182 ? -16.219 -25.688 -48.656 1 89.31 182 LEU A O 1
ATOM 1468 N N . ASP A 1 183 ? -17.391 -23.844 -48.406 1 91.38 183 ASP A N 1
ATOM 1469 C CA . ASP A 1 183 ? -16.984 -23.328 -49.719 1 91.38 183 ASP A CA 1
ATOM 1470 C C . ASP A 1 183 ? -15.531 -22.844 -49.688 1 91.38 183 ASP A C 1
ATOM 1472 O O . ASP A 1 183 ? -14.727 -23.219 -50.562 1 91.38 183 ASP A O 1
ATOM 1476 N N . SER A 1 184 ? -15.188 -22.125 -48.688 1 90.19 184 SER A N 1
ATOM 1477 C CA . SER A 1 184 ? -13.852 -21.547 -48.594 1 90.19 184 SER A CA 1
ATOM 1478 C C . SER A 1 184 ? -12.898 -22.438 -47.812 1 90.19 184 SER A C 1
ATOM 1480 O O . SER A 1 184 ? -11.68 -22.281 -47.875 1 90.19 184 SER A O 1
ATOM 1482 N N . GLY A 1 185 ? -13.516 -23.25 -47.031 1 89.62 185 GLY A N 1
ATOM 1483 C CA . GLY A 1 185 ? -12.703 -24.078 -46.125 1 89.62 185 GLY A CA 1
ATOM 1484 C C . GLY A 1 185 ? -12.148 -23.297 -44.969 1 89.62 185 GLY A C 1
ATOM 1485 O O . GLY A 1 185 ? -11.234 -23.766 -44.281 1 89.62 185 GLY A O 1
ATOM 1486 N N . GLN A 1 186 ? -12.734 -22.125 -44.781 1 94.06 186 GLN A N 1
ATOM 1487 C CA . GLN A 1 186 ? -12.258 -21.25 -43.719 1 94.06 186 GLN A CA 1
ATOM 1488 C C . GLN A 1 186 ? -13.219 -21.266 -42.531 1 94.06 186 GLN A C 1
ATOM 1490 O O . GLN A 1 186 ? -14.414 -21.516 -42.688 1 94.06 186 GLN A O 1
ATOM 1495 N N . TRP A 1 187 ? -12.648 -21.094 -41.312 1 96.69 187 TRP A N 1
ATOM 1496 C CA . TRP A 1 187 ? -13.445 -20.938 -40.094 1 96.69 187 TRP A CA 1
ATOM 1497 C C . TRP A 1 187 ? -13.734 -19.469 -39.812 1 96.69 187 TRP A C 1
ATOM 1499 O O . TRP A 1 187 ? -12.859 -18.625 -40 1 96.69 187 TRP A O 1
ATOM 1509 N N . GLN A 1 188 ? -15 -19.188 -39.406 1 97.19 188 GLN A N 1
ATOM 1510 C CA . GLN A 1 188 ? -15.391 -17.844 -39 1 97.19 188 GLN A CA 1
ATOM 1511 C C . GLN A 1 188 ? -16.125 -17.859 -37.656 1 97.19 188 GLN A C 1
ATOM 1513 O O . GLN A 1 188 ? -16.906 -18.781 -37.375 1 97.19 188 GLN A O 1
ATOM 1518 N N . LEU A 1 189 ? -15.789 -16.891 -36.906 1 97.5 189 LEU A N 1
ATOM 1519 C CA . LEU A 1 189 ? -16.469 -16.766 -35.625 1 97.5 189 LEU A CA 1
ATOM 1520 C C . LEU A 1 189 ? -17.984 -16.609 -35.812 1 97.5 189 LEU A C 1
ATOM 1522 O O . LEU A 1 189 ? -18.422 -15.859 -36.688 1 97.5 189 LEU A O 1
ATOM 1526 N N . SER A 1 190 ? -18.688 -17.266 -35 1 96.12 190 SER A N 1
ATOM 1527 C CA . SER A 1 190 ? -20.156 -17.203 -35.094 1 96.12 190 SER A CA 1
ATOM 1528 C C . SER A 1 190 ? -20.656 -15.773 -34.906 1 96.12 190 SER A C 1
ATOM 1530 O O . SER A 1 190 ? -20.172 -15.055 -34.031 1 96.12 190 SER A O 1
ATOM 1532 N N . THR A 1 191 ? -21.656 -15.352 -35.625 1 93.31 191 THR A N 1
ATOM 1533 C CA . THR A 1 191 ? -22.219 -14.016 -35.531 1 93.31 191 THR A CA 1
ATOM 1534 C C . THR A 1 191 ? -23.141 -13.898 -34.312 1 93.31 191 THR A C 1
ATOM 1536 O O . THR A 1 191 ? -23.5 -12.797 -33.906 1 93.31 191 THR A O 1
ATOM 1539 N N . LYS A 1 192 ? -23.484 -15.016 -33.688 1 92.44 192 LYS A N 1
ATOM 1540 C CA . LYS A 1 192 ? -24.344 -15.008 -32.5 1 92.44 192 LYS A CA 1
ATOM 1541 C C . LYS A 1 192 ? -23.594 -14.484 -31.297 1 92.44 192 LYS A C 1
ATOM 1543 O O . LYS A 1 192 ? -24.203 -14.094 -30.297 1 92.44 192 LYS A O 1
ATOM 1548 N N . GLY A 1 193 ? -22.297 -14.484 -31.406 1 93.06 193 GLY A N 1
ATOM 1549 C CA . GLY A 1 193 ? -21.484 -13.992 -30.312 1 93.06 193 GLY A CA 1
ATOM 1550 C C . GLY A 1 193 ? -21.312 -15 -29.188 1 93.06 193 GLY A C 1
ATOM 1551 O O . GLY A 1 193 ? -21.984 -16.031 -29.172 1 93.06 193 GLY A O 1
ATOM 1552 N N . PRO A 1 194 ? -20.469 -14.688 -28.25 1 97.25 194 PRO A N 1
ATOM 1553 C CA . PRO A 1 194 ? -20.219 -15.609 -27.141 1 97.25 194 PRO A CA 1
ATOM 1554 C C . PRO A 1 194 ? -21.375 -15.641 -26.141 1 97.25 194 PRO A C 1
ATOM 1556 O O . PRO A 1 194 ? -22 -14.617 -25.875 1 97.25 194 PRO A O 1
ATOM 1559 N N . VAL A 1 195 ? -21.641 -16.797 -25.625 1 98 195 VAL A N 1
ATOM 1560 C CA . VAL A 1 195 ? -22.688 -17.016 -24.641 1 98 195 VAL A CA 1
ATOM 1561 C C . VAL A 1 195 ? -22.062 -17.203 -23.25 1 98 195 VAL A C 1
ATOM 1563 O O . VAL A 1 195 ? -21.047 -17.875 -23.109 1 98 195 VAL A O 1
ATOM 1566 N N . ASN A 1 196 ? -22.656 -16.531 -22.25 1 98.25 196 ASN A N 1
ATOM 1567 C CA . ASN A 1 196 ? -22.234 -16.719 -20.859 1 98.25 196 ASN A CA 1
ATOM 1568 C C . ASN A 1 196 ? -22.688 -18.062 -20.297 1 98.25 196 ASN A C 1
ATOM 1570 O O . ASN A 1 196 ? -23.859 -18.234 -19.969 1 98.25 196 ASN A O 1
ATOM 1574 N N . ALA A 1 197 ? -21.703 -18.906 -20.109 1 98.38 197 ALA A N 1
ATOM 1575 C CA . ALA A 1 197 ? -21.984 -20.266 -19.672 1 98.38 197 ALA A CA 1
ATOM 1576 C C . ALA A 1 197 ? -22.531 -20.281 -18.234 1 98.38 197 ALA A C 1
ATOM 1578 O O . ALA A 1 197 ? -23.172 -21.25 -17.812 1 98.38 197 ALA A O 1
ATOM 1579 N N . LEU A 1 198 ? -22.328 -19.203 -17.484 1 97.88 198 LEU A N 1
ATOM 1580 C CA . LEU A 1 198 ? -22.625 -19.219 -16.062 1 97.88 198 LEU A CA 1
ATOM 1581 C C . LEU A 1 198 ? -23.781 -18.266 -15.742 1 97.88 198 LEU A C 1
ATOM 1583 O O . LEU A 1 198 ? -24.062 -17.984 -14.57 1 97.88 198 LEU A O 1
ATOM 1587 N N . ARG A 1 199 ? -24.422 -17.734 -16.734 1 97.19 199 ARG A N 1
ATOM 1588 C CA . ARG A 1 199 ? -25.531 -16.812 -16.516 1 97.19 199 ARG A CA 1
ATOM 1589 C C . ARG A 1 199 ? -26.547 -17.406 -15.547 1 97.19 199 ARG A C 1
ATOM 1591 O O . ARG A 1 199 ? -26.969 -18.562 -15.703 1 97.19 199 ARG A O 1
ATOM 1598 N N . GLY A 1 200 ? -26.922 -16.656 -14.523 1 96.62 200 GLY A N 1
ATOM 1599 C CA . GLY A 1 200 ? -27.969 -17.047 -13.578 1 96.62 200 GLY A CA 1
ATOM 1600 C C . GLY A 1 200 ? -27.469 -18 -12.5 1 96.62 200 GLY A C 1
ATOM 1601 O O . GLY A 1 200 ? -28.234 -18.406 -11.633 1 96.62 200 GLY A O 1
ATOM 1602 N N . THR A 1 201 ? -26.219 -18.406 -12.453 1 96.94 201 THR A N 1
ATOM 1603 C CA . THR A 1 201 ? -25.719 -19.391 -11.5 1 96.94 201 THR A CA 1
ATOM 1604 C C . THR A 1 201 ? -25.109 -18.703 -10.289 1 96.94 201 THR A C 1
ATOM 1606 O O . THR A 1 201 ? -24.891 -19.344 -9.258 1 96.94 201 THR A O 1
ATOM 1609 N N . GLY A 1 202 ? -24.734 -17.438 -10.406 1 96 202 GLY A N 1
ATOM 1610 C CA . GLY A 1 202 ? -24.047 -16.719 -9.344 1 96 202 GLY A CA 1
ATOM 1611 C C . GLY A 1 202 ? -22.578 -17.109 -9.211 1 96 202 GLY A C 1
ATOM 1612 O O . GLY A 1 202 ? -21.906 -16.641 -8.289 1 96 202 GLY A O 1
ATOM 1613 N N . LEU A 1 203 ? -22.047 -17.938 -10.133 1 96.75 203 LEU A N 1
ATOM 1614 C CA . LEU A 1 203 ? -20.688 -18.422 -10.062 1 96.75 203 LEU A CA 1
ATOM 1615 C C . LEU A 1 203 ? -19.75 -17.562 -10.898 1 96.75 203 LEU A C 1
ATOM 1617 O O . LEU A 1 203 ? -20.188 -16.844 -11.797 1 96.75 203 LEU A O 1
ATOM 1621 N N . VAL A 1 204 ? -18.5 -17.625 -10.586 1 96.31 204 VAL A N 1
ATOM 1622 C CA . VAL A 1 204 ? -17.438 -16.938 -11.328 1 96.31 204 VAL A CA 1
ATOM 1623 C C . VAL A 1 204 ? -16.25 -17.875 -11.523 1 96.31 204 VAL A C 1
ATOM 1625 O O . VAL A 1 204 ? -16 -18.75 -10.695 1 96.31 204 VAL A O 1
ATOM 1628 N N . VAL A 1 205 ? -15.477 -17.734 -12.617 1 97.31 205 VAL A N 1
ATOM 1629 C CA . VAL A 1 205 ? -14.344 -18.578 -12.961 1 97.31 205 VAL A CA 1
ATOM 1630 C C . VAL A 1 205 ? -13.297 -17.766 -13.711 1 97.31 205 VAL A C 1
ATOM 1632 O O . VAL A 1 205 ? -13.57 -17.234 -14.789 1 97.31 205 VAL A O 1
ATOM 1635 N N . PRO A 1 206 ? -12.055 -17.656 -13.227 1 95.12 206 PRO A N 1
ATOM 1636 C CA . PRO A 1 206 ? -11.648 -18.078 -11.883 1 95.12 206 PRO A CA 1
ATOM 1637 C C . PRO A 1 206 ? -12.352 -17.281 -10.781 1 95.12 206 PRO A C 1
ATOM 1639 O O . PRO A 1 206 ? -12.977 -16.25 -11.062 1 95.12 206 PRO A O 1
ATOM 1642 N N . LEU A 1 207 ? -12.289 -17.781 -9.625 1 93.44 207 LEU A N 1
ATOM 1643 C CA . LEU A 1 207 ? -12.938 -17.109 -8.508 1 93.44 207 LEU A CA 1
ATOM 1644 C C . LEU A 1 207 ? -12.477 -15.664 -8.398 1 93.44 207 LEU A C 1
ATOM 1646 O O . LEU A 1 207 ? -13.273 -14.766 -8.117 1 93.44 207 LEU A O 1
ATOM 1650 N N . TYR A 1 208 ? -11.188 -15.398 -8.594 1 93.31 208 TYR A N 1
ATOM 1651 C CA . TYR A 1 208 ? -10.586 -14.078 -8.727 1 93.31 208 TYR A CA 1
ATOM 1652 C C . TYR A 1 208 ? -9.617 -14.031 -9.906 1 93.31 208 TYR A C 1
ATOM 1654 O O . TYR A 1 208 ? -8.758 -14.906 -10.039 1 93.31 208 TYR A O 1
ATOM 1662 N N . SER A 1 209 ? -9.805 -13.078 -10.734 1 90.75 209 SER A N 1
ATOM 1663 C CA . SER A 1 209 ? -8.906 -12.891 -11.867 1 90.75 209 SER A CA 1
ATOM 1664 C C . SER A 1 209 ? -7.715 -12.008 -11.492 1 90.75 209 SER A C 1
ATOM 1666 O O . SER A 1 209 ? -7.898 -10.891 -11 1 90.75 209 SER A O 1
ATOM 1668 N N . ASN A 1 210 ? -6.543 -12.531 -11.648 1 85.88 210 ASN A N 1
ATOM 1669 C CA . ASN A 1 210 ? -5.289 -11.82 -11.422 1 85.88 210 ASN A CA 1
ATOM 1670 C C . ASN A 1 210 ? -4.16 -12.375 -12.281 1 85.88 210 ASN A C 1
ATOM 1672 O O . ASN A 1 210 ? -4.406 -13.156 -13.203 1 85.88 210 ASN A O 1
ATOM 1676 N N . SER A 1 211 ? -2.922 -11.945 -12.008 1 79 211 SER A N 1
ATOM 1677 C CA . SER A 1 211 ? -1.814 -12.305 -12.883 1 79 211 SER A CA 1
ATOM 1678 C C . SER A 1 211 ? -1.426 -13.773 -12.719 1 79 211 SER A C 1
ATOM 1680 O O . SER A 1 211 ? -0.731 -14.336 -13.562 1 79 211 SER A O 1
ATOM 1682 N N . GLN A 1 212 ? -1.866 -14.422 -11.633 1 76.06 212 GLN A N 1
ATOM 1683 C CA . GLN A 1 212 ? -1.463 -15.797 -11.352 1 76.06 212 GLN A CA 1
ATOM 1684 C C . GLN A 1 212 ? -2.648 -16.75 -11.461 1 76.06 212 GLN A C 1
ATOM 1686 O O . GLN A 1 212 ? -2.5 -17.969 -11.266 1 76.06 212 GLN A O 1
ATOM 1691 N N . SER A 1 213 ? -3.744 -16.219 -11.781 1 75 213 SER A N 1
ATOM 1692 C CA . SER A 1 213 ? -4.945 -17.047 -11.758 1 75 213 SER A CA 1
ATOM 1693 C C . SER A 1 213 ? -5.059 -17.891 -13.016 1 75 213 SER A C 1
ATOM 1695 O O . SER A 1 213 ? -4.734 -17.438 -14.117 1 75 213 SER A O 1
ATOM 1697 N N . SER A 1 214 ? -5.328 -19.234 -12.867 1 84.44 214 SER A N 1
ATOM 1698 C CA . SER A 1 214 ? -5.711 -20.172 -13.922 1 84.44 214 SER A CA 1
ATOM 1699 C C . SER A 1 214 ? -6.859 -21.062 -13.477 1 84.44 214 SER A C 1
ATOM 1701 O O . SER A 1 214 ? -6.781 -21.703 -12.422 1 84.44 214 SER A O 1
ATOM 1703 N N . PRO A 1 215 ? -7.836 -21.094 -14.234 1 91.75 215 PRO A N 1
ATOM 1704 C CA . PRO A 1 215 ? -8.984 -21.906 -13.82 1 91.75 215 PRO A CA 1
ATOM 1705 C C . PRO A 1 215 ? -8.766 -23.391 -14.07 1 91.75 215 PRO A C 1
ATOM 1707 O O . PRO A 1 215 ? -8.062 -23.766 -15.008 1 91.75 215 PRO A O 1
ATOM 1710 N N . ASP A 1 216 ? -9.328 -24.203 -13.234 1 96 216 ASP A N 1
ATOM 1711 C CA . ASP A 1 216 ? -9.539 -25.625 -13.508 1 96 216 ASP A CA 1
ATOM 1712 C C . ASP A 1 216 ? -10.703 -25.828 -14.477 1 96 216 ASP A C 1
ATOM 1714 O O . ASP A 1 216 ? -11.859 -25.891 -14.062 1 96 216 ASP A O 1
ATOM 1718 N N . LEU A 1 217 ? -10.375 -25.953 -15.727 1 97.56 217 LEU A N 1
ATOM 1719 C CA . LEU A 1 217 ? -11.367 -25.953 -16.797 1 97.56 217 LEU A CA 1
ATOM 1720 C C . LEU A 1 217 ? -10.906 -26.828 -17.953 1 97.56 217 LEU A C 1
ATOM 1722 O O . LEU A 1 217 ? -9.734 -26.781 -18.344 1 97.56 217 LEU A O 1
ATOM 1726 N N . ASP A 1 218 ? -11.734 -27.672 -18.469 1 98.12 218 ASP A N 1
ATOM 1727 C CA . ASP A 1 218 ? -11.484 -28.453 -19.672 1 98.12 218 ASP A CA 1
ATOM 1728 C C . ASP A 1 218 ? -12.742 -28.547 -20.547 1 98.12 218 ASP A C 1
ATOM 1730 O O . ASP A 1 218 ? -13.852 -28.281 -20.078 1 98.12 218 ASP A O 1
ATOM 1734 N N . ILE A 1 219 ? -12.555 -28.875 -21.891 1 97.88 219 ILE A N 1
ATOM 1735 C CA . ILE A 1 219 ? -13.688 -28.938 -22.797 1 97.88 219 ILE A CA 1
ATOM 1736 C C . ILE A 1 219 ? -13.594 -30.188 -23.672 1 97.88 219 ILE A C 1
ATOM 1738 O O . ILE A 1 219 ? -12.508 -30.734 -23.859 1 97.88 219 ILE A O 1
ATOM 1742 N N . SER A 1 220 ? -14.641 -30.656 -24.094 1 96.88 220 SER A N 1
ATOM 1743 C CA . SER A 1 220 ? -14.805 -31.75 -25.062 1 96.88 220 SER A CA 1
ATOM 1744 C C . SER A 1 220 ? -16.062 -31.562 -25.891 1 96.88 220 SER A C 1
ATOM 1746 O O . SER A 1 220 ? -16.734 -30.531 -25.797 1 96.88 220 SER A O 1
ATOM 1748 N N . SER A 1 221 ? -16.297 -32.562 -26.766 1 95.38 221 SER A N 1
ATOM 1749 C CA . SER A 1 221 ? -17.531 -32.5 -27.562 1 95.38 221 SER A CA 1
ATOM 1750 C C . SER A 1 221 ? -18.766 -32.688 -26.688 1 95.38 221 SER A C 1
ATOM 1752 O O . SER A 1 221 ? -19.891 -32.469 -27.125 1 95.38 221 SER A O 1
ATOM 1754 N N . TYR A 1 222 ? -18.531 -33.031 -25.406 1 95.88 222 TYR A N 1
ATOM 1755 C CA . TYR A 1 222 ? -19.641 -33.281 -24.5 1 95.88 222 TYR A CA 1
ATOM 1756 C C . TYR A 1 222 ? -19.969 -32.062 -23.672 1 95.88 222 TYR A C 1
ATOM 1758 O O . TYR A 1 222 ? -21 -32 -23 1 95.88 222 TYR A O 1
ATOM 1766 N N . GLY A 1 223 ? -19.062 -31.109 -23.703 1 97.56 223 GLY A N 1
ATOM 1767 C CA . GLY A 1 223 ? -19.359 -29.891 -22.953 1 97.56 223 GLY A CA 1
ATOM 1768 C C . GLY A 1 223 ? -18.156 -29.312 -22.234 1 97.56 223 GLY A C 1
ATOM 1769 O O . GLY A 1 223 ? -17.031 -29.391 -22.734 1 97.56 223 GLY A O 1
ATOM 1770 N N . ILE A 1 224 ? -18.422 -28.562 -21.156 1 98.44 224 ILE A N 1
ATOM 1771 C CA . ILE A 1 224 ? -17.406 -27.875 -20.359 1 98.44 224 ILE A CA 1
ATOM 1772 C C . ILE A 1 224 ? -17.406 -28.438 -18.938 1 98.44 224 ILE A C 1
ATOM 1774 O O . ILE A 1 224 ? -18.469 -28.609 -18.328 1 98.44 224 ILE A O 1
ATOM 1778 N N . VAL A 1 225 ? -16.281 -28.812 -18.422 1 98.56 225 VAL A N 1
ATOM 1779 C CA . VAL A 1 225 ? -16.125 -29.188 -17.016 1 98.56 225 VAL A CA 1
ATOM 1780 C C . VAL A 1 225 ? -15.18 -28.203 -16.312 1 98.56 225 VAL A C 1
ATOM 1782 O O . VAL A 1 225 ? -14.188 -27.766 -16.922 1 98.56 225 VAL A O 1
ATOM 1785 N N . PHE A 1 226 ? -15.523 -27.766 -15.148 1 98.19 226 PHE A N 1
ATOM 1786 C CA . PHE A 1 226 ? -14.672 -26.828 -14.414 1 98.19 226 PHE A CA 1
ATOM 1787 C C . PHE A 1 226 ? -14.891 -26.969 -12.914 1 98.19 226 PHE A C 1
ATOM 1789 O O . PHE A 1 226 ? -15.875 -27.562 -12.477 1 98.19 226 PHE A O 1
ATOM 1796 N N . ALA A 1 227 ? -13.938 -26.562 -12.156 1 97.38 227 ALA A N 1
ATOM 1797 C CA . ALA A 1 227 ? -14.031 -26.516 -10.703 1 97.38 227 ALA A CA 1
ATOM 1798 C C . ALA A 1 227 ? -13.914 -25.094 -10.18 1 97.38 227 ALA A C 1
ATOM 1800 O O . ALA A 1 227 ? -13.125 -24.297 -10.703 1 97.38 227 ALA A O 1
ATOM 1801 N N . THR A 1 228 ? -14.719 -24.719 -9.281 1 96.06 228 THR A N 1
ATOM 1802 C CA . THR A 1 228 ? -14.656 -23.406 -8.625 1 96.06 228 THR A CA 1
ATOM 1803 C C . THR A 1 228 ? -15.336 -23.469 -7.262 1 96.06 228 THR A C 1
ATOM 1805 O O . THR A 1 228 ? -15.883 -24.5 -6.867 1 96.06 228 THR A O 1
ATOM 1808 N N . ALA A 1 229 ? -15.172 -22.406 -6.508 1 93.25 229 ALA A N 1
ATOM 1809 C CA . ALA A 1 229 ? -15.773 -22.297 -5.184 1 93.25 229 ALA A CA 1
ATOM 1810 C C . ALA A 1 229 ? -17.031 -21.438 -5.223 1 93.25 229 ALA A C 1
ATOM 1812 O O . ALA A 1 229 ? -17.234 -20.656 -6.164 1 93.25 229 ALA A O 1
ATOM 1813 N N . ASP A 1 230 ? -17.891 -21.719 -4.234 1 87.88 230 ASP A N 1
ATOM 1814 C CA . ASP A 1 230 ? -19 -20.781 -4.02 1 87.88 230 ASP A CA 1
ATOM 1815 C C . ASP A 1 230 ? -18.469 -19.391 -3.613 1 87.88 230 ASP A C 1
ATOM 1817 O O . ASP A 1 230 ? -17.703 -19.281 -2.65 1 87.88 230 ASP A O 1
ATOM 1821 N N . PRO A 1 231 ? -18.953 -18.469 -4.367 1 86.56 231 PRO A N 1
ATOM 1822 C CA . PRO A 1 231 ? -18.438 -17.141 -4.012 1 86.56 231 PRO A CA 1
ATOM 1823 C C . PRO A 1 231 ? -19.062 -16.594 -2.725 1 86.56 231 PRO A C 1
ATOM 1825 O O . PRO A 1 231 ? -19.984 -17.203 -2.176 1 86.56 231 PRO A O 1
ATOM 1828 N N . VAL A 1 232 ? -18.609 -15.578 -1.957 1 78.69 232 VAL A N 1
ATOM 1829 C CA . VAL A 1 232 ? -19.141 -14.773 -0.872 1 78.69 232 VAL A CA 1
ATOM 1830 C C . VAL A 1 232 ? -18.625 -15.289 0.468 1 78.69 232 VAL A C 1
ATOM 1832 O O . VAL A 1 232 ? -17.453 -15.086 0.803 1 78.69 232 VAL A O 1
ATOM 1835 N N . ASP A 1 233 ? -19.359 -16.297 1.136 1 80.38 233 ASP A N 1
ATOM 1836 C CA . ASP A 1 233 ? -19.078 -16.469 2.559 1 80.38 233 ASP A CA 1
ATOM 1837 C C . ASP A 1 233 ? -18.156 -17.656 2.803 1 80.38 233 ASP A C 1
ATOM 1839 O O . ASP A 1 233 ? -17.297 -17.625 3.689 1 80.38 233 ASP A O 1
ATOM 1843 N N . MET A 1 234 ? -18.156 -18.609 1.959 1 85.62 234 MET A N 1
ATOM 1844 C CA . MET A 1 234 ? -17.453 -19.859 2.234 1 85.62 234 MET A CA 1
ATOM 1845 C C . MET A 1 234 ? -15.945 -19.688 2.129 1 85.62 234 MET A C 1
ATOM 1847 O O . MET A 1 234 ? -15.188 -20.312 2.867 1 85.62 234 MET A O 1
ATOM 1851 N N . GLU A 1 235 ? -15.562 -18.906 1.28 1 88.94 235 GLU A N 1
ATOM 1852 C CA . GLU A 1 235 ? -14.133 -18.75 1.029 1 88.94 235 GLU A CA 1
ATOM 1853 C C . GLU A 1 235 ? -13.414 -18.203 2.262 1 88.94 235 GLU A C 1
ATOM 1855 O O . GLU A 1 235 ? -12.195 -18.375 2.402 1 88.94 235 GLU A O 1
ATOM 1860 N N . TRP A 1 236 ? -14.117 -17.547 3.184 1 91.88 236 TRP A N 1
ATOM 1861 C CA . TRP A 1 236 ? -13.523 -17 4.398 1 91.88 236 TRP A CA 1
ATOM 1862 C C . TRP A 1 236 ? -13.367 -18.062 5.473 1 91.88 236 TRP A C 1
ATOM 1864 O O . TRP A 1 236 ? -12.609 -17.891 6.426 1 91.88 236 TRP A O 1
ATOM 1874 N N . ARG A 1 237 ? -14.039 -19.172 5.273 1 89.56 237 ARG A N 1
ATOM 1875 C CA . ARG A 1 237 ? -14.094 -20.188 6.336 1 89.56 237 ARG A CA 1
ATOM 1876 C C . ARG A 1 237 ? -13.234 -21.391 5.988 1 89.56 237 ARG A C 1
ATOM 1878 O O . ARG A 1 237 ? -12.508 -21.906 6.844 1 89.56 237 ARG A O 1
ATOM 1885 N N . ARG A 1 238 ? -13.398 -21.812 4.77 1 90.56 238 ARG A N 1
ATOM 1886 C CA . ARG A 1 238 ? -12.68 -23.031 4.402 1 90.56 238 ARG A CA 1
ATOM 1887 C C . ARG A 1 238 ? -12.43 -23.094 2.9 1 90.56 238 ARG A C 1
ATOM 1889 O O . ARG A 1 238 ? -13.07 -22.375 2.131 1 90.56 238 ARG A O 1
ATOM 1896 N N . SER A 1 239 ? -11.539 -24.016 2.547 1 90.25 239 SER A N 1
ATOM 1897 C CA . SER A 1 239 ? -11.273 -24.281 1.135 1 90.25 239 SER A CA 1
ATOM 1898 C C . SER A 1 239 ? -12.359 -25.141 0.519 1 90.25 239 SER A C 1
ATOM 1900 O O . SER A 1 239 ? -12.844 -26.078 1.157 1 90.25 239 SER A O 1
ATOM 1902 N N . GLN A 1 240 ? -12.766 -24.75 -0.572 1 92.44 240 GLN A N 1
ATOM 1903 C CA . GLN A 1 240 ? -13.773 -25.484 -1.335 1 92.44 240 GLN A CA 1
ATOM 1904 C C . GLN A 1 240 ? -13.562 -25.297 -2.836 1 92.44 240 GLN A C 1
ATOM 1906 O O . GLN A 1 240 ? -13.172 -24.219 -3.289 1 92.44 240 GLN A O 1
ATOM 1911 N N . SER A 1 241 ? -13.75 -26.297 -3.605 1 95.38 241 SER A N 1
ATOM 1912 C CA . SER A 1 241 ? -13.719 -26.297 -5.062 1 95.38 241 SER A CA 1
ATOM 1913 C C . SER A 1 241 ? -14.641 -27.375 -5.637 1 95.38 241 SER A C 1
ATOM 1915 O O . SER A 1 241 ? -14.242 -28.531 -5.773 1 95.38 241 SER A O 1
ATOM 1917 N N . CYS A 1 242 ? -15.758 -26.984 -6.043 1 95.62 242 CYS A N 1
ATOM 1918 C CA . CYS A 1 242 ? -16.766 -27.922 -6.516 1 95.62 242 CYS A CA 1
ATOM 1919 C C . CYS A 1 242 ? -16.625 -28.172 -8.008 1 95.62 242 CYS A C 1
ATOM 1921 O O . CYS A 1 242 ? -16.25 -27.266 -8.766 1 95.62 242 CYS A O 1
ATOM 1923 N N . LEU A 1 243 ? -16.953 -29.359 -8.359 1 97.44 243 LEU A N 1
ATOM 1924 C CA . LEU A 1 243 ? -16.938 -29.719 -9.773 1 97.44 243 LEU A CA 1
ATOM 1925 C C . LEU A 1 243 ? -18.281 -29.422 -10.438 1 97.44 243 LEU A C 1
ATOM 1927 O O . LEU A 1 243 ? -19.328 -29.797 -9.914 1 97.44 243 LEU A O 1
ATOM 1931 N N . TYR A 1 244 ? -18.234 -28.797 -11.547 1 97.88 244 TYR A N 1
ATOM 1932 C CA . TYR A 1 244 ? -19.406 -28.5 -12.359 1 97.88 244 TYR A CA 1
ATOM 1933 C C . TYR A 1 244 ? -19.234 -29.031 -13.781 1 97.88 244 TYR A C 1
ATOM 1935 O O . TYR A 1 244 ? -18.141 -28.969 -14.344 1 97.88 244 TYR A O 1
ATOM 1943 N N . PHE A 1 245 ? -20.297 -29.547 -14.352 1 98.25 245 PHE A N 1
ATOM 1944 C CA . PHE A 1 245 ? -20.344 -30 -15.742 1 98.25 245 PHE A CA 1
ATOM 1945 C C . PHE A 1 245 ? -21.5 -29.344 -16.484 1 98.25 245 PHE A C 1
ATOM 1947 O O . PHE A 1 245 ? -22.641 -29.344 -16 1 98.25 245 PHE A O 1
ATOM 1954 N N . LEU A 1 246 ? -21.234 -28.688 -17.562 1 98.19 246 LEU A N 1
ATOM 1955 C CA . LEU A 1 246 ? -22.234 -28.109 -18.469 1 98.19 246 LEU A CA 1
ATOM 1956 C C . LEU A 1 246 ? -22.312 -28.906 -19.766 1 98.19 246 LEU A C 1
ATOM 1958 O O . LEU A 1 246 ? -21.438 -28.797 -20.625 1 98.19 246 LEU A O 1
ATOM 1962 N N . PRO A 1 247 ? -23.359 -29.688 -19.922 1 97.25 247 PRO A N 1
ATOM 1963 C CA . PRO A 1 247 ? -23.5 -30.406 -21.172 1 97.25 247 PRO A CA 1
ATOM 1964 C C . PRO A 1 247 ? -23.797 -29.5 -22.359 1 97.25 247 PRO A C 1
ATOM 1966 O O . PRO A 1 247 ? -24.719 -28.688 -22.281 1 97.25 247 PRO A O 1
ATOM 1969 N N . LEU A 1 248 ? -23.016 -29.594 -23.359 1 96.88 248 LEU A N 1
ATOM 1970 C CA . LEU A 1 248 ? -23.203 -28.875 -24.625 1 96.88 248 LEU A CA 1
ATOM 1971 C C . LEU A 1 248 ? -22.984 -29.797 -25.812 1 96.88 248 LEU A C 1
ATOM 1973 O O . LEU A 1 248 ? -22.266 -30.797 -25.703 1 96.88 248 LEU A O 1
ATOM 1977 N N . SER A 1 249 ? -23.578 -29.484 -26.922 1 93.5 249 SER A N 1
ATOM 1978 C CA . SER A 1 249 ? -23.391 -30.281 -28.125 1 93.5 249 SER A CA 1
ATOM 1979 C C . SER A 1 249 ? -22.844 -29.438 -29.266 1 93.5 249 SER A C 1
ATOM 1981 O O . SER A 1 249 ? -21.969 -29.891 -30.016 1 93.5 249 SER A O 1
ATOM 1983 N N . THR A 1 250 ? -23.375 -28.234 -29.328 1 94.31 250 THR A N 1
ATOM 1984 C CA . THR A 1 250 ? -23.016 -27.422 -30.484 1 94.31 250 THR A CA 1
ATOM 1985 C C . THR A 1 250 ? -22.172 -26.219 -30.062 1 94.31 250 THR A C 1
ATOM 1987 O O . THR A 1 250 ? -21.547 -25.578 -30.906 1 94.31 250 THR A O 1
ATOM 1990 N N . PHE A 1 251 ? -22.219 -25.906 -28.766 1 97.06 251 PHE A N 1
ATOM 1991 C CA . PHE A 1 251 ? -21.547 -24.734 -28.203 1 97.06 251 PHE A CA 1
ATOM 1992 C C . PHE A 1 251 ? -22.141 -23.453 -28.781 1 97.06 251 PHE A C 1
ATOM 1994 O O . PHE A 1 251 ? -21.422 -22.469 -28.953 1 97.06 251 PHE A O 1
ATOM 2001 N N . GLU A 1 252 ? -23.312 -23.484 -29.172 1 94.56 252 GLU A N 1
ATOM 2002 C CA . GLU A 1 252 ? -24.094 -22.328 -29.609 1 94.56 252 GLU A CA 1
ATOM 2003 C C . GLU A 1 252 ? -25.438 -22.266 -28.906 1 94.56 252 GLU A C 1
ATOM 2005 O O . GLU A 1 252 ? -26.312 -21.469 -29.266 1 94.56 252 GLU A O 1
ATOM 2010 N N . GLU A 1 253 ? -25.625 -23.094 -27.938 1 92.94 253 GLU A N 1
ATOM 2011 C CA . GLU A 1 253 ? -26.875 -23.141 -27.219 1 92.94 253 GLU A CA 1
ATOM 2012 C C . GLU A 1 253 ? -27.156 -21.812 -26.5 1 92.94 253 GLU A C 1
ATOM 2014 O O . GLU A 1 253 ? -26.344 -21.344 -25.719 1 92.94 253 GLU A O 1
ATOM 2019 N N . THR A 1 254 ? -28.281 -21.297 -26.844 1 89.69 254 THR A N 1
ATOM 2020 C CA . THR A 1 254 ? -28.688 -20.062 -26.172 1 89.69 254 THR A CA 1
ATOM 2021 C C . THR A 1 254 ? -29.594 -20.359 -24.984 1 89.69 254 THR A C 1
ATOM 2023 O O . THR A 1 254 ? -29.703 -19.562 -24.062 1 89.69 254 THR A O 1
ATOM 2026 N N . ASP A 1 255 ? -30.375 -21.469 -25.156 1 91.44 255 ASP A N 1
ATOM 2027 C CA . ASP A 1 255 ? -31.047 -22.016 -23.984 1 91.44 255 ASP A CA 1
ATOM 2028 C C . ASP A 1 255 ? -30.094 -22.859 -23.141 1 91.44 255 ASP A C 1
ATOM 2030 O O . ASP A 1 255 ? -29.906 -24.047 -23.406 1 91.44 255 ASP A O 1
ATOM 2034 N N . LEU A 1 256 ? -29.641 -22.312 -22.156 1 92.81 256 LEU A N 1
ATOM 2035 C CA . LEU A 1 256 ? -28.547 -22.891 -21.391 1 92.81 256 LEU A CA 1
ATOM 2036 C C . LEU A 1 256 ? -29.031 -24.109 -20.609 1 92.81 256 LEU A C 1
ATOM 2038 O O . LEU A 1 256 ? -29.984 -24.031 -19.844 1 92.81 256 LEU A O 1
ATOM 2042 N N . PRO A 1 257 ? -28.359 -25.219 -20.844 1 94.75 257 PRO A N 1
ATOM 2043 C CA . PRO A 1 257 ? -28.641 -26.344 -19.953 1 94.75 257 PRO A CA 1
ATOM 2044 C C . PRO A 1 257 ? -28.266 -26.047 -18.5 1 94.75 257 PRO A C 1
ATOM 2046 O O . PRO A 1 257 ? -27.453 -25.156 -18.234 1 94.75 257 PRO A O 1
ATOM 2049 N N . ALA A 1 258 ? -28.891 -26.797 -17.625 1 95.56 258 ALA A N 1
ATOM 2050 C CA . ALA A 1 258 ? -28.547 -26.656 -16.219 1 95.56 258 ALA A CA 1
ATOM 2051 C C . ALA A 1 258 ? -27.125 -27.109 -15.945 1 95.56 258 ALA A C 1
ATOM 2053 O O . ALA A 1 258 ? -26.672 -28.125 -16.5 1 95.56 258 ALA A O 1
ATOM 2054 N N . LEU A 1 259 ? -26.484 -26.359 -15.188 1 96.5 259 LEU A N 1
ATOM 2055 C CA . LEU A 1 259 ? -25.172 -26.766 -14.695 1 96.5 259 LEU A CA 1
ATOM 2056 C C . LEU A 1 259 ? -25.297 -27.922 -13.703 1 96.5 259 LEU A C 1
ATOM 2058 O O . LEU A 1 259 ? -26.109 -27.859 -12.773 1 96.5 259 LEU A O 1
ATOM 2062 N N . LYS A 1 260 ? -24.547 -28.984 -13.922 1 97.62 260 LYS A N 1
ATOM 2063 C CA . LYS A 1 260 ? -24.562 -30.141 -13.023 1 97.62 260 LYS A CA 1
ATOM 2064 C C . LYS A 1 260 ? -23.453 -30.016 -11.969 1 97.62 260 LYS A C 1
ATOM 2066 O O . LYS A 1 260 ? -22.266 -30.016 -12.305 1 97.62 260 LYS A O 1
ATOM 2071 N N . LYS A 1 261 ? -23.828 -29.859 -10.75 1 96.94 261 LYS A N 1
ATOM 2072 C CA . LYS A 1 261 ? -22.875 -29.891 -9.641 1 96.94 261 LYS A CA 1
ATOM 2073 C C . LYS A 1 261 ? -22.641 -31.312 -9.148 1 96.94 261 LYS A C 1
ATOM 2075 O O . LYS A 1 261 ? -23.547 -31.953 -8.602 1 96.94 261 LYS A O 1
ATOM 2080 N N . ILE A 1 262 ? -21.406 -31.766 -9.273 1 96.81 262 ILE A N 1
ATOM 2081 C CA . ILE A 1 262 ? -21.094 -33.188 -9.031 1 96.81 262 ILE A CA 1
ATOM 2082 C C . ILE A 1 262 ? -20.531 -33.344 -7.621 1 96.81 262 ILE A C 1
ATOM 2084 O O . ILE A 1 262 ? -19.516 -32.719 -7.27 1 96.81 262 ILE A O 1
ATOM 2088 N N . LYS A 1 263 ? -21.062 -34.156 -6.883 1 94.94 263 LYS A N 1
ATOM 2089 C CA . LYS A 1 263 ? -20.547 -34.5 -5.555 1 94.94 263 LYS A CA 1
ATOM 2090 C C . LYS A 1 263 ? -20.016 -35.938 -5.512 1 94.94 263 LYS A C 1
ATOM 2092 O O . LYS A 1 263 ? -20.641 -36.844 -6.039 1 94.94 263 LYS A O 1
ATOM 2097 N N . VAL A 1 264 ? -18.844 -36.062 -5.023 1 95.5 264 VAL A N 1
ATOM 2098 C CA . VAL A 1 264 ? -18.266 -37.375 -4.824 1 95.5 264 VAL A CA 1
ATOM 2099 C C . VAL A 1 264 ? -18.562 -37.844 -3.408 1 95.5 264 VAL A C 1
ATOM 2101 O O . VAL A 1 264 ? -18.156 -37.219 -2.432 1 95.5 264 VAL A O 1
ATOM 2104 N N . PRO A 1 265 ? -19.266 -38.969 -3.213 1 93.19 265 PRO A N 1
ATOM 2105 C CA . PRO A 1 265 ? -19.594 -39.438 -1.87 1 93.19 265 PRO A CA 1
ATOM 2106 C C . PRO A 1 265 ? -18.359 -39.688 -1.008 1 93.19 265 PRO A C 1
ATOM 2108 O O . PRO A 1 265 ? -17.344 -40.188 -1.506 1 93.19 265 PRO A O 1
ATOM 2111 N N . ASP A 1 266 ? -18.453 -39.375 0.225 1 93.56 266 ASP A N 1
ATOM 2112 C CA . ASP A 1 266 ? -17.453 -39.656 1.261 1 93.56 266 ASP A CA 1
ATOM 2113 C C . ASP A 1 266 ? -16.125 -38.969 0.95 1 93.56 266 ASP A C 1
ATOM 2115 O O . ASP A 1 266 ? -15.062 -39.531 1.213 1 93.56 266 ASP A O 1
ATOM 2119 N N . HIS A 1 267 ? -16.125 -37.906 0.265 1 95.31 267 HIS A N 1
ATOM 2120 C CA . HIS A 1 267 ? -14.953 -37.094 -0.033 1 95.31 267 HIS A CA 1
ATOM 2121 C C . HIS A 1 267 ? -15.203 -35.625 0.299 1 95.31 267 HIS A C 1
ATOM 2123 O O . HIS A 1 267 ? -16.359 -35.219 0.413 1 95.31 267 HIS A O 1
ATOM 2129 N N . ALA A 1 268 ? -14.148 -34.875 0.506 1 94 268 ALA A N 1
ATOM 2130 C CA . ALA A 1 268 ? -14.266 -33.438 0.646 1 94 268 ALA A CA 1
ATOM 2131 C C . ALA A 1 268 ? -14.617 -32.781 -0.686 1 94 268 ALA A C 1
ATOM 2133 O O . ALA A 1 268 ? -14.375 -33.344 -1.75 1 94 268 ALA A O 1
ATOM 2134 N N . ASP A 1 269 ? -15.203 -31.656 -0.662 1 91.56 269 ASP A N 1
ATOM 2135 C CA . ASP A 1 269 ? -15.539 -30.906 -1.866 1 91.56 269 ASP A CA 1
ATOM 2136 C C . ASP A 1 269 ? -14.359 -30.062 -2.34 1 91.56 269 ASP A C 1
ATOM 2138 O O . ASP A 1 269 ? -14.477 -28.844 -2.496 1 91.56 269 ASP A O 1
ATOM 2142 N N . ILE A 1 270 ? -13.297 -30.688 -2.51 1 95.06 270 ILE A N 1
ATOM 2143 C CA . ILE A 1 270 ? -12.078 -30.078 -3.014 1 95.06 270 ILE A CA 1
ATOM 2144 C C . ILE A 1 270 ? -11.578 -30.844 -4.238 1 95.06 270 ILE A C 1
ATOM 2146 O O . ILE A 1 270 ? -10.859 -31.828 -4.105 1 95.06 270 ILE A O 1
ATOM 2150 N N . VAL A 1 271 ? -11.922 -30.328 -5.367 1 96.56 271 VAL A N 1
ATOM 2151 C CA . VAL A 1 271 ? -11.656 -30.984 -6.648 1 96.56 271 VAL A CA 1
ATOM 2152 C C . VAL A 1 271 ? -10.562 -30.219 -7.398 1 96.56 271 VAL A C 1
ATOM 2154 O O . VAL A 1 271 ? -10.453 -29 -7.277 1 96.56 271 VAL A O 1
ATOM 2157 N N . ALA A 1 272 ? -9.742 -31 -8.148 1 95.81 272 ALA A N 1
ATOM 2158 C CA . ALA A 1 272 ? -8.711 -30.391 -8.984 1 95.81 272 ALA A CA 1
ATOM 2159 C C . ALA A 1 272 ? -8.539 -31.156 -10.289 1 95.81 272 ALA A C 1
ATOM 2161 O O . ALA A 1 272 ? -8.883 -32.344 -10.367 1 95.81 272 ALA A O 1
ATOM 2162 N N . ALA A 1 273 ? -8.109 -30.5 -11.305 1 97.62 273 ALA A N 1
ATOM 2163 C CA . ALA A 1 273 ? -7.582 -31.031 -12.57 1 97.62 273 ALA A CA 1
ATOM 2164 C C . ALA A 1 273 ? -8.625 -31.875 -13.281 1 97.62 273 ALA A C 1
ATOM 2166 O O . ALA A 1 273 ? -8.344 -33 -13.68 1 97.62 273 ALA A O 1
ATOM 2167 N N . PRO A 1 274 ? -9.828 -31.438 -13.461 1 98.19 274 PRO A N 1
ATOM 2168 C CA . PRO A 1 274 ? -10.75 -32.188 -14.32 1 98.19 274 PRO A CA 1
ATOM 2169 C C . PRO A 1 274 ? -10.289 -32.25 -15.773 1 98.19 274 PRO A C 1
ATOM 2171 O O . PRO A 1 274 ? -9.891 -31.234 -16.344 1 98.19 274 PRO A O 1
ATOM 2174 N N . ARG A 1 275 ? -10.297 -33.469 -16.312 1 98.38 275 ARG A N 1
ATOM 2175 C CA . ARG A 1 275 ? -9.867 -33.688 -17.688 1 98.38 275 ARG A CA 1
ATOM 2176 C C . ARG A 1 275 ? -10.789 -34.688 -18.406 1 98.38 275 ARG A C 1
ATOM 2178 O O . ARG A 1 275 ? -11.078 -35.75 -17.891 1 98.38 275 ARG A O 1
ATOM 2185 N N . PHE A 1 276 ? -11.219 -34.312 -19.625 1 97.75 276 PHE A N 1
ATOM 2186 C CA . PHE A 1 276 ? -11.992 -35.219 -20.453 1 97.75 276 PHE A CA 1
ATOM 2187 C C . PHE A 1 276 ? -11.094 -36.281 -21.062 1 97.75 276 PHE A C 1
ATOM 2189 O O . PHE A 1 276 ? -9.961 -36 -21.453 1 97.75 276 PHE A O 1
ATOM 2196 N N . ALA A 1 277 ? -11.633 -37.469 -21.094 1 96.44 277 ALA A N 1
ATOM 2197 C CA . ALA A 1 277 ? -10.969 -38.5 -21.859 1 96.44 277 ALA A CA 1
ATOM 2198 C C . ALA A 1 277 ? -10.938 -38.156 -23.344 1 96.44 277 ALA A C 1
ATOM 2200 O O . ALA A 1 277 ? -11.773 -37.375 -23.828 1 96.44 277 ALA A O 1
ATOM 2201 N N . PRO A 1 278 ? -9.984 -38.656 -24.078 1 92.38 278 PRO A N 1
ATOM 2202 C CA . PRO A 1 278 ? -9.812 -38.281 -25.469 1 92.38 278 PRO A CA 1
ATOM 2203 C C . PRO A 1 278 ? -10.977 -38.719 -26.359 1 92.38 278 PRO A C 1
ATOM 2205 O O . PRO A 1 278 ? -11.328 -38.031 -27.312 1 92.38 278 PRO A O 1
ATOM 2208 N N . ARG A 1 279 ? -11.609 -39.844 -26.062 1 88 279 ARG A N 1
ATOM 2209 C CA . ARG A 1 279 ? -12.602 -40.344 -27 1 88 279 ARG A CA 1
ATOM 2210 C C . ARG A 1 279 ? -13.883 -40.75 -26.266 1 88 279 ARG A C 1
ATOM 2212 O O . ARG A 1 279 ? -14.977 -40.625 -26.812 1 88 279 ARG A O 1
ATOM 2219 N N . ASP A 1 280 ? -13.836 -41.156 -25.047 1 90.94 280 ASP A N 1
ATOM 2220 C CA . ASP A 1 280 ? -14.984 -41.656 -24.281 1 90.94 280 ASP A CA 1
ATOM 2221 C C . ASP A 1 280 ? -15.641 -40.531 -23.484 1 90.94 280 ASP A C 1
ATOM 2223 O O . ASP A 1 280 ? -15.008 -39.5 -23.219 1 90.94 280 ASP A O 1
ATOM 2227 N N . PRO A 1 281 ? -16.875 -40.688 -23.188 1 95.31 281 PRO A N 1
ATOM 2228 C CA . PRO A 1 281 ? -17.562 -39.688 -22.375 1 95.31 281 PRO A CA 1
ATOM 2229 C C . PRO A 1 281 ? -17.234 -39.812 -20.891 1 95.31 281 PRO A C 1
ATOM 2231 O O . PRO A 1 281 ? -18.141 -39.906 -20.062 1 95.31 281 PRO A O 1
ATOM 2234 N N . VAL A 1 282 ? -15.969 -39.75 -20.578 1 96.5 282 VAL A N 1
ATOM 2235 C CA . VAL A 1 282 ? -15.477 -39.906 -19.219 1 96.5 282 VAL A CA 1
ATOM 2236 C C . VAL A 1 282 ? -14.586 -38.719 -18.828 1 96.5 282 VAL A C 1
ATOM 2238 O O . VAL A 1 282 ? -13.789 -38.25 -19.656 1 96.5 282 VAL A O 1
ATOM 2241 N N . ILE A 1 283 ? -14.789 -38.25 -17.672 1 97.88 283 ILE A N 1
ATOM 2242 C CA . ILE A 1 283 ? -13.938 -37.25 -17.062 1 97.88 283 ILE A CA 1
ATOM 2243 C C . ILE A 1 283 ? -13.125 -37.844 -15.93 1 97.88 283 ILE A C 1
ATOM 2245 O O . ILE A 1 283 ? -13.656 -38.594 -15.109 1 97.88 283 ILE A O 1
ATOM 2249 N N . ALA A 1 284 ? -11.82 -37.625 -15.875 1 98.31 284 ALA A N 1
ATOM 2250 C CA . ALA A 1 284 ? -11 -37.906 -14.703 1 98.31 284 ALA A CA 1
ATOM 2251 C C . ALA A 1 284 ? -10.719 -36.656 -13.906 1 98.31 284 ALA A C 1
ATOM 2253 O O . ALA A 1 284 ? -10.5 -35.594 -14.484 1 98.31 284 ALA A O 1
ATOM 2254 N N . PHE A 1 285 ? -10.727 -36.719 -12.648 1 98.31 285 PHE A N 1
ATOM 2255 C CA . PHE A 1 285 ? -10.352 -35.594 -11.805 1 98.31 285 PHE A CA 1
ATOM 2256 C C . PHE A 1 285 ? -9.844 -36.062 -10.453 1 98.31 285 PHE A C 1
ATOM 2258 O O . PHE A 1 285 ? -10.023 -37.219 -10.094 1 98.31 285 PHE A O 1
ATOM 2265 N N . LEU A 1 286 ? -9.109 -35.156 -9.766 1 98 286 LEU A N 1
ATOM 2266 C CA . LEU A 1 286 ? -8.609 -35.406 -8.422 1 98 286 LEU A CA 1
ATOM 2267 C C . LEU A 1 286 ? -9.555 -34.844 -7.371 1 98 286 LEU A C 1
ATOM 2269 O O . LEU A 1 286 ? -10.125 -33.781 -7.562 1 98 286 LEU A O 1
ATOM 2273 N N . VAL A 1 287 ? -9.773 -35.594 -6.289 1 97.25 287 VAL A N 1
ATOM 2274 C CA . VAL A 1 287 ? -10.586 -35.094 -5.184 1 97.25 287 VAL A CA 1
ATOM 2275 C C . VAL A 1 287 ? -9.938 -35.469 -3.855 1 97.25 287 VAL A C 1
ATOM 2277 O O . VAL A 1 287 ? -9.422 -36.562 -3.701 1 97.25 287 VAL A O 1
ATOM 2280 N N . ASP A 1 288 ? -9.922 -34.562 -2.949 1 96.44 288 ASP A N 1
ATOM 2281 C CA . ASP A 1 288 ? -9.391 -34.844 -1.617 1 96.44 288 ASP A CA 1
ATOM 2282 C C . ASP A 1 288 ? -10.281 -35.812 -0.864 1 96.44 288 ASP A C 1
ATOM 2284 O O . ASP A 1 288 ? -11.508 -35.719 -0.917 1 96.44 288 ASP A O 1
ATOM 2288 N N . GLN A 1 289 ? -9.727 -36.75 -0.179 1 94.94 289 GLN A N 1
ATOM 2289 C CA . GLN A 1 289 ? -10.477 -37.75 0.563 1 94.94 289 GLN A CA 1
ATOM 2290 C C . GLN A 1 289 ? -11.094 -37.156 1.828 1 94.94 289 GLN A C 1
ATOM 2292 O O . GLN A 1 289 ? -12.141 -37.625 2.289 1 94.94 289 GLN A O 1
ATOM 2297 N N . ASP A 1 290 ? -10.453 -36.125 2.357 1 93.44 290 ASP A N 1
ATOM 2298 C CA . ASP A 1 290 ? -10.969 -35.375 3.502 1 93.44 290 ASP A CA 1
ATOM 2299 C C . ASP A 1 290 ? -10.516 -33.938 3.453 1 93.44 290 ASP A C 1
ATOM 2301 O O . ASP A 1 290 ? -9.945 -33.469 2.455 1 93.44 290 ASP A O 1
ATOM 2305 N N . SER A 1 291 ? -10.891 -33.188 4.473 1 89.81 291 SER A N 1
ATOM 2306 C CA . SER A 1 291 ? -10.648 -31.766 4.457 1 89.81 291 SER A CA 1
ATOM 2307 C C . SER A 1 291 ? -9.344 -31.422 5.164 1 89.81 291 SER A C 1
ATOM 2309 O O . SER A 1 291 ? -9.07 -30.25 5.434 1 89.81 291 SER A O 1
ATOM 2311 N N . GLU A 1 292 ? -8.531 -32.375 5.445 1 88.25 292 GLU A N 1
ATOM 2312 C CA . GLU A 1 292 ? -7.262 -32.125 6.109 1 88.25 292 GLU A CA 1
ATOM 2313 C C . GLU A 1 292 ? -6.223 -31.594 5.129 1 88.25 292 GLU A C 1
ATOM 2315 O O . GLU A 1 292 ? -6.336 -31.797 3.92 1 88.25 292 GLU A O 1
ATOM 2320 N N . GLU A 1 293 ? -5.336 -30.891 5.695 1 88.12 293 GLU A N 1
ATOM 2321 C CA . GLU A 1 293 ? -4.238 -30.406 4.863 1 88.12 293 GLU A CA 1
ATOM 2322 C C . GLU A 1 293 ? -3.408 -31.578 4.328 1 88.12 293 GLU A C 1
ATOM 2324 O O . GLU A 1 293 ? -3.109 -32.531 5.062 1 88.12 293 GLU A O 1
ATOM 2329 N N . TRP A 1 294 ? -3.107 -31.516 3.115 1 91.06 294 TRP A N 1
ATOM 2330 C CA . TRP A 1 294 ? -2.361 -32.562 2.443 1 91.06 294 TRP A CA 1
ATOM 2331 C C . TRP A 1 294 ? -3.117 -33.906 2.508 1 91.06 294 TRP A C 1
ATOM 2333 O O . TRP A 1 294 ? -2.531 -34.938 2.807 1 91.06 294 TRP A O 1
ATOM 2343 N N . SER A 1 295 ? -4.332 -33.781 2.291 1 92.56 295 SER A N 1
ATOM 2344 C CA . SER A 1 295 ? -5.172 -34.969 2.166 1 92.56 295 SER A CA 1
ATOM 2345 C C . SER A 1 295 ? -4.766 -35.812 0.96 1 92.56 295 SER A C 1
ATOM 2347 O O . SER A 1 295 ? -4.438 -35.281 -0.098 1 92.56 295 SER A O 1
ATOM 2349 N N . GLN A 1 296 ? -4.848 -37.125 1.191 1 92.81 296 GLN A N 1
ATOM 2350 C CA . GLN A 1 296 ? -4.711 -38 0.039 1 92.81 296 GLN A CA 1
ATOM 2351 C C . GLN A 1 296 ? -5.805 -37.75 -0.991 1 92.81 296 GLN A C 1
ATOM 2353 O O . GLN A 1 296 ? -6.934 -37.406 -0.631 1 92.81 296 GLN A O 1
ATOM 2358 N N . LYS A 1 297 ? -5.379 -37.938 -2.207 1 95 297 LYS A N 1
ATOM 2359 C CA . LYS A 1 297 ? -6.336 -37.688 -3.279 1 95 297 LYS A CA 1
ATOM 2360 C C . LYS A 1 297 ? -6.793 -38.969 -3.936 1 95 297 LYS A C 1
ATOM 2362 O O . LYS A 1 297 ? -6.012 -39.906 -4.07 1 95 297 LYS A O 1
ATOM 2367 N N . SER A 1 298 ? -8.039 -38.969 -4.25 1 96.12 298 SER A N 1
ATOM 2368 C CA . SER A 1 298 ? -8.57 -40.031 -5.125 1 96.12 298 SER A CA 1
ATOM 2369 C C . SER A 1 298 ? -8.68 -39.531 -6.566 1 96.12 298 SER A C 1
ATOM 2371 O O . SER A 1 298 ? -8.852 -38.344 -6.809 1 96.12 298 SER A O 1
ATOM 2373 N N . ILE A 1 299 ? -8.461 -40.469 -7.465 1 97.31 299 ILE A N 1
ATOM 2374 C CA . ILE A 1 299 ? -8.758 -40.219 -8.875 1 97.31 299 ILE A CA 1
ATOM 2375 C C . ILE A 1 299 ? -10.156 -40.75 -9.203 1 97.31 299 ILE A C 1
ATOM 2377 O O . ILE A 1 299 ? -10.438 -41.938 -9.062 1 97.31 299 ILE A O 1
ATOM 2381 N N . ILE A 1 300 ? -11.008 -39.844 -9.656 1 97.19 300 ILE A N 1
ATOM 2382 C CA . ILE A 1 300 ? -12.391 -40.188 -9.945 1 97.19 300 ILE A CA 1
ATOM 2383 C C . ILE A 1 300 ? -12.594 -40.25 -11.461 1 97.19 300 ILE A C 1
ATOM 2385 O O . ILE A 1 300 ? -12.109 -39.406 -12.195 1 97.19 300 ILE A O 1
ATOM 2389 N N . LEU A 1 301 ? -13.258 -41.25 -11.93 1 96.5 301 LEU A N 1
ATOM 2390 C CA . LEU A 1 301 ? -13.742 -41.344 -13.305 1 96.5 301 LEU A CA 1
ATOM 2391 C C . LEU A 1 301 ? -15.258 -41.188 -13.352 1 96.5 301 LEU A C 1
ATOM 2393 O O . LEU A 1 301 ? -15.992 -42 -12.797 1 96.5 301 LEU A O 1
ATOM 2397 N N . LEU A 1 302 ? -15.711 -40.156 -14 1 96.5 302 LEU A N 1
ATOM 2398 C CA . LEU A 1 302 ? -17.125 -39.812 -14.102 1 96.5 302 LEU A CA 1
ATOM 2399 C C . LEU A 1 302 ? -17.625 -39.969 -15.531 1 96.5 302 LEU A C 1
ATOM 2401 O O . LEU A 1 302 ? -17.047 -39.406 -16.469 1 96.5 302 LEU A O 1
ATOM 2405 N N . ASN A 1 303 ? -18.688 -40.75 -15.703 1 95.94 303 ASN A N 1
ATOM 2406 C CA . ASN A 1 303 ? -19.344 -40.812 -17 1 95.94 303 ASN A CA 1
ATOM 2407 C C . ASN A 1 303 ? -20.234 -39.625 -17.25 1 95.94 303 ASN A C 1
ATOM 2409 O O . ASN A 1 303 ? -21.172 -39.375 -16.484 1 95.94 303 ASN A O 1
ATOM 2413 N N . THR A 1 304 ? -20.062 -38.906 -18.328 1 94.81 304 THR A N 1
ATOM 2414 C CA . THR A 1 304 ? -20.75 -37.625 -18.547 1 94.81 304 THR A CA 1
ATOM 2415 C C . THR A 1 304 ? -22.156 -37.875 -19.094 1 94.81 304 THR A C 1
ATOM 2417 O O . THR A 1 304 ? -23 -36.969 -19.016 1 94.81 304 THR A O 1
ATOM 2420 N N . GLU A 1 305 ? -22.438 -38.938 -19.641 1 93.81 305 GLU A N 1
ATOM 2421 C CA . GLU A 1 305 ? -23.75 -39.219 -20.188 1 93.81 305 GLU A CA 1
ATOM 2422 C C . GLU A 1 305 ? -24.719 -39.656 -19.078 1 93.81 305 GLU A C 1
ATOM 2424 O O . GLU A 1 305 ? -25.859 -39.188 -19.031 1 93.81 305 GLU A O 1
ATOM 2429 N N . THR A 1 306 ? -24.234 -40.469 -18.141 1 94.38 306 THR A N 1
ATOM 2430 C CA . THR A 1 306 ? -25.078 -40.969 -17.078 1 94.38 306 THR A CA 1
ATOM 2431 C C . THR A 1 306 ? -24.906 -40.156 -15.805 1 94.38 306 THR A C 1
ATOM 2433 O O . THR A 1 306 ? -25.703 -40.25 -14.867 1 94.38 306 THR A O 1
ATOM 2436 N N . LEU A 1 307 ? -23.859 -39.406 -15.812 1 95.38 307 LEU A N 1
ATOM 2437 C CA . LEU A 1 307 ? -23.484 -38.594 -14.648 1 95.38 307 LEU A CA 1
ATOM 2438 C C . LEU A 1 307 ? -23.281 -39.5 -13.422 1 95.38 307 LEU A C 1
ATOM 2440 O O . LEU A 1 307 ? -23.734 -39.156 -12.328 1 95.38 307 LEU A O 1
ATOM 2444 N N . SER A 1 308 ? -22.688 -40.594 -13.641 1 93.94 308 SER A N 1
ATOM 2445 C CA . SER A 1 308 ? -22.375 -41.562 -12.578 1 93.94 308 SER A CA 1
ATOM 2446 C C . SER A 1 308 ? -20.875 -41.812 -12.484 1 93.94 308 SER A C 1
ATOM 2448 O O . SER A 1 308 ? -20.172 -41.844 -13.5 1 93.94 308 SER A O 1
ATOM 2450 N N . ILE A 1 309 ? -20.406 -42 -11.305 1 94.56 309 ILE A N 1
ATOM 2451 C CA . ILE A 1 309 ? -19 -42.344 -11.078 1 94.56 309 ILE A CA 1
ATOM 2452 C C . ILE A 1 309 ? -18.766 -43.812 -11.469 1 94.56 309 ILE A C 1
ATOM 2454 O O . ILE A 1 309 ? -19.391 -44.719 -10.914 1 94.56 309 ILE A O 1
ATOM 2458 N N . VAL A 1 310 ? -17.844 -44 -12.344 1 91.81 310 VAL A N 1
ATOM 2459 C CA . VAL A 1 310 ? -17.562 -45.344 -12.852 1 91.81 310 VAL A CA 1
ATOM 2460 C C . VAL A 1 310 ? -16.469 -46 -12.023 1 91.81 310 VAL A C 1
ATOM 2462 O O . VAL A 1 310 ? -16.344 -47.219 -11.984 1 91.81 310 VAL A O 1
ATOM 2465 N N . SER A 1 311 ? -15.562 -45.188 -11.508 1 93.44 311 SER A N 1
ATOM 2466 C CA . SER A 1 311 ? -14.461 -45.719 -10.719 1 93.44 311 SER A CA 1
ATOM 2467 C C . SER A 1 311 ? -13.914 -44.688 -9.75 1 93.44 311 SER A C 1
ATOM 2469 O O . SER A 1 311 ? -13.898 -43.469 -10.062 1 93.44 311 SER A O 1
ATOM 2471 N N . ILE A 1 312 ? -13.578 -45.094 -8.609 1 95.25 312 ILE A N 1
ATOM 2472 C CA . ILE A 1 312 ? -12.797 -44.375 -7.617 1 95.25 312 ILE A CA 1
ATOM 2473 C C . ILE A 1 312 ? -11.445 -45.062 -7.418 1 95.25 312 ILE A C 1
ATOM 2475 O O . ILE A 1 312 ? -11.359 -46.125 -6.844 1 95.25 312 ILE A O 1
ATOM 2479 N N . LEU A 1 313 ? -10.414 -44.406 -7.895 1 94.69 313 LEU A N 1
ATOM 2480 C CA . LEU A 1 313 ? -9.078 -45 -7.836 1 94.69 313 LEU A CA 1
ATOM 2481 C C . LEU A 1 313 ? -8.281 -44.406 -6.668 1 94.69 313 LEU A C 1
ATOM 2483 O O . LEU A 1 313 ? -8.156 -43.188 -6.531 1 94.69 313 LEU A O 1
ATOM 2487 N N . ARG A 1 314 ? -7.762 -45.281 -5.863 1 93 314 ARG A N 1
ATOM 2488 C CA . ARG A 1 314 ? -6.848 -44.906 -4.785 1 93 314 ARG A CA 1
ATOM 2489 C C . ARG A 1 314 ? -5.418 -45.344 -5.121 1 93 314 ARG A C 1
ATOM 2491 O O . ARG A 1 314 ? -5.18 -46.469 -5.559 1 93 314 ARG A O 1
ATOM 2498 N N . THR A 1 315 ? -4.516 -44.469 -4.992 1 90.31 315 THR A N 1
ATOM 2499 C CA . THR A 1 315 ? -3.119 -44.75 -5.293 1 90.31 315 THR A CA 1
ATOM 2500 C C . THR A 1 315 ? -2.445 -45.438 -4.102 1 90.31 315 THR A C 1
ATOM 2502 O O . THR A 1 315 ? -2.598 -45 -2.963 1 90.31 315 THR A O 1
ATOM 2505 N N . VAL A 1 316 ? -1.708 -46.5 -4.352 1 89.44 316 VAL A N 1
ATOM 2506 C CA . VAL A 1 316 ? -1.022 -47.281 -3.309 1 89.44 316 VAL A CA 1
ATOM 2507 C C . VAL A 1 316 ? 0.436 -47.5 -3.703 1 89.44 316 VAL A C 1
ATOM 2509 O O . VAL A 1 316 ? 0.789 -47.375 -4.883 1 89.44 316 VAL A O 1
ATOM 2512 N N . SER A 1 317 ? 1.324 -47.688 -2.701 1 82.69 317 SER A N 1
ATOM 2513 C CA . SER A 1 317 ? 2.74 -47.938 -2.947 1 82.69 317 SER A CA 1
ATOM 2514 C C . SER A 1 317 ? 2.98 -49.406 -3.307 1 82.69 317 SER A C 1
ATOM 2516 O O . SER A 1 317 ? 2.174 -50.281 -2.971 1 82.69 317 SER A O 1
ATOM 2518 N N . SER A 1 318 ? 4.004 -49.656 -4.117 1 64.88 318 SER A N 1
ATOM 2519 C CA . SER A 1 318 ? 4.344 -51.031 -4.535 1 64.88 318 SER A CA 1
ATOM 2520 C C . SER A 1 318 ? 4.75 -51.875 -3.346 1 64.88 318 SER A C 1
ATOM 2522 O O . SER A 1 318 ? 4.492 -53.094 -3.328 1 64.88 318 SER A O 1
ATOM 2524 N N . PHE A 1 319 ? 5.66 -51.156 -2.451 1 50.84 319 PHE A N 1
ATOM 2525 C CA . PHE A 1 319 ? 6.246 -51.969 -1.384 1 50.84 319 PHE A CA 1
ATOM 2526 C C . PHE A 1 319 ? 5.176 -52.406 -0.401 1 50.84 319 PHE A C 1
ATOM 2528 O O . PHE A 1 319 ? 4.949 -51.781 0.625 1 50.84 319 PHE A O 1
ATOM 2535 N N . GLY A 1 320 ? 4.039 -52.969 -0.843 1 47.22 320 GLY A N 1
ATOM 2536 C CA . GLY A 1 320 ? 2.998 -53.594 -0.055 1 47.22 320 GLY A CA 1
ATOM 2537 C C . GLY A 1 320 ? 1.638 -52.938 -0.218 1 47.22 320 GLY A C 1
ATOM 2538 O O . GLY A 1 320 ? 1.504 -51.719 -0.066 1 47.22 320 GLY A O 1
ATOM 2539 N N . GLN A 1 321 ? 0.755 -53.5 -0.916 1 49.41 321 GLN A N 1
ATOM 2540 C CA . GLN A 1 321 ? -0.579 -53.156 -1.386 1 49.41 321 GLN A CA 1
ATOM 2541 C C . GLN A 1 321 ? -1.325 -52.312 -0.346 1 49.41 321 GLN A C 1
ATOM 2543 O O . GLN A 1 321 ? -2.395 -51.75 -0.629 1 49.41 321 GLN A O 1
ATOM 2548 N N . SER A 1 322 ? -0.742 -52.25 0.902 1 47.84 322 SER A N 1
ATOM 2549 C CA . SER A 1 322 ? -1.585 -51.688 1.952 1 47.84 322 SER A CA 1
ATOM 2550 C C . SER A 1 322 ? -1.119 -50.281 2.342 1 47.84 322 SER A C 1
ATOM 2552 O O . SER A 1 322 ? -1.808 -49.562 3.082 1 47.84 322 SER A O 1
ATOM 2554 N N . GLN A 1 323 ? 0.053 -49.812 1.682 1 62.41 323 GLN A N 1
ATOM 2555 C CA . GLN A 1 323 ? 0.466 -48.5 2.184 1 62.41 323 GLN A CA 1
ATOM 2556 C C . GLN A 1 323 ? 0.126 -47.406 1.186 1 62.41 323 GLN A C 1
ATOM 2558 O O . GLN A 1 323 ? 0.271 -47.562 -0.025 1 62.41 323 GLN A O 1
ATOM 2563 N N . ASN A 1 324 ? -0.462 -46.344 1.643 1 73.12 324 ASN A N 1
ATOM 2564 C CA . ASN A 1 324 ? -0.831 -45.156 0.859 1 73.12 324 ASN A CA 1
ATOM 2565 C C . ASN A 1 324 ? 0.376 -44.562 0.14 1 73.12 324 ASN A C 1
ATOM 2567 O O . ASN A 1 324 ? 1.477 -44.531 0.692 1 73.12 324 ASN A O 1
ATOM 2571 N N . TRP A 1 325 ? 0.214 -44.438 -1.149 1 87.56 325 TRP A N 1
ATOM 2572 C CA . TRP A 1 325 ? 1.128 -43.625 -1.944 1 87.56 325 TRP A CA 1
ATOM 2573 C C . TRP A 1 325 ? 1.269 -42.219 -1.353 1 87.56 325 TRP A C 1
ATOM 2575 O O . TRP A 1 325 ? 0.29 -41.5 -1.263 1 87.56 325 TRP A O 1
ATOM 2585 N N . ASP A 1 326 ? 2.393 -41.906 -0.802 1 92.75 326 ASP A N 1
ATOM 2586 C CA . ASP A 1 326 ? 2.596 -40.656 -0.08 1 92.75 326 ASP A CA 1
ATOM 2587 C C . ASP A 1 326 ? 3.104 -39.562 -1.014 1 92.75 326 ASP A C 1
ATOM 2589 O O . ASP A 1 326 ? 4.121 -38.938 -0.737 1 92.75 326 ASP A O 1
ATOM 2593 N N . VAL A 1 327 ? 2.541 -39.5 -2.184 1 95 327 VAL A N 1
ATOM 2594 C CA . VAL A 1 327 ? 2.75 -38.469 -3.199 1 95 327 VAL A CA 1
ATOM 2595 C C . VAL A 1 327 ? 1.416 -37.812 -3.564 1 95 327 VAL A C 1
ATOM 2597 O O . VAL A 1 327 ? 0.374 -38.469 -3.543 1 95 327 VAL A O 1
ATOM 2600 N N . PHE A 1 328 ? 1.379 -36.562 -3.785 1 95.44 328 PHE A N 1
ATOM 2601 C CA . PHE A 1 328 ? 0.149 -35.812 -3.934 1 95.44 328 PHE A CA 1
ATOM 2602 C C . PHE A 1 328 ? 0.073 -35.188 -5.316 1 95.44 328 PHE A C 1
ATOM 2604 O O . PHE A 1 328 ? 0.572 -34.062 -5.523 1 95.44 328 PHE A O 1
ATOM 2611 N N . PRO A 1 329 ? -0.527 -35.812 -6.27 1 96.31 329 PRO A N 1
ATOM 2612 C CA . PRO A 1 329 ? -0.6 -35.281 -7.629 1 96.31 329 PRO A CA 1
ATOM 2613 C C . PRO A 1 329 ? -1.454 -34.031 -7.723 1 96.31 329 PRO A C 1
ATOM 2615 O O . PRO A 1 329 ? -2.395 -33.844 -6.941 1 96.31 329 PRO A O 1
ATOM 2618 N N . ASP A 1 330 ? -1.12 -33.188 -8.664 1 94.25 330 ASP A N 1
ATOM 2619 C CA . ASP A 1 330 ? -1.891 -31.953 -8.812 1 94.25 330 ASP A CA 1
ATOM 2620 C C . ASP A 1 330 ? -2.309 -31.75 -10.266 1 94.25 330 ASP A C 1
ATOM 2622 O O . ASP A 1 330 ? -2.957 -30.75 -10.594 1 94.25 330 ASP A O 1
ATOM 2626 N N . ASP A 1 331 ? -2.002 -32.656 -11.164 1 97.12 331 ASP A N 1
ATOM 2627 C CA . ASP A 1 331 ? -2.453 -32.562 -12.547 1 97.12 331 ASP A CA 1
ATOM 2628 C C . ASP A 1 331 ? -2.619 -33.938 -13.164 1 97.12 331 ASP A C 1
ATOM 2630 O O . ASP A 1 331 ? -2.041 -34.938 -12.68 1 97.12 331 ASP A O 1
ATOM 2634 N N . ILE A 1 332 ? -3.467 -34.031 -14.227 1 98 332 ILE A N 1
ATOM 2635 C CA . ILE A 1 332 ? -3.777 -35.25 -14.93 1 98 332 ILE A CA 1
ATOM 2636 C C . ILE A 1 332 ? -3.643 -35.062 -16.438 1 98 332 ILE A C 1
ATOM 2638 O O . ILE A 1 332 ? -4.051 -34 -16.953 1 98 332 ILE A O 1
ATOM 2642 N N . LEU A 1 333 ? -3.064 -36 -17.094 1 98.06 333 LEU A N 1
ATOM 2643 C CA . LEU A 1 333 ? -3.125 -36.125 -18.547 1 98.06 333 LEU A CA 1
ATOM 2644 C C . LEU A 1 333 ? -3.576 -37.5 -18.953 1 98.06 333 LEU A C 1
ATOM 2646 O O . LEU A 1 333 ? -3.057 -38.5 -18.453 1 98.06 333 LEU A O 1
ATOM 2650 N N . TRP A 1 334 ? -4.551 -37.656 -19.859 1 97.31 334 TRP A N 1
ATOM 2651 C CA . TRP A 1 334 ? -4.996 -38.938 -20.391 1 97.31 334 TRP A CA 1
ATOM 2652 C C . TRP A 1 334 ? -4.027 -39.438 -21.453 1 97.31 334 TRP A C 1
ATOM 2654 O O . TRP A 1 334 ? -3.52 -38.688 -22.266 1 97.31 334 TRP A O 1
ATOM 2664 N N . ALA A 1 335 ? -3.818 -40.719 -21.406 1 95.5 335 ALA A N 1
ATOM 2665 C CA . ALA A 1 335 ? -3.23 -41.344 -22.578 1 95.5 335 ALA A CA 1
ATOM 2666 C C . ALA A 1 335 ? -4.219 -41.375 -23.734 1 95.5 335 ALA A C 1
ATOM 2668 O O . ALA A 1 335 ? -5.438 -41.375 -23.531 1 95.5 335 ALA A O 1
ATOM 2669 N N . ASN A 1 336 ? -3.699 -41.438 -24.938 1 94.12 336 ASN A N 1
ATOM 2670 C CA . ASN A 1 336 ? -4.535 -41.375 -26.141 1 94.12 336 ASN A CA 1
ATOM 2671 C C . ASN A 1 336 ? -5.488 -42.562 -26.219 1 94.12 336 ASN A C 1
ATOM 2673 O O . ASN A 1 336 ? -6.586 -42.438 -26.781 1 94.12 336 ASN A O 1
ATOM 2677 N N . ASP A 1 337 ? -5.117 -43.688 -25.672 1 88.81 337 ASP A N 1
ATOM 2678 C CA . ASP A 1 337 ? -5.93 -44.906 -25.797 1 88.81 337 ASP A CA 1
ATOM 2679 C C . ASP A 1 337 ? -7.02 -44.938 -24.734 1 88.81 337 ASP A C 1
ATOM 2681 O O . ASP A 1 337 ? -7.891 -45.812 -24.766 1 88.81 337 ASP A O 1
ATOM 2685 N N . GLY A 1 338 ? -6.941 -44.031 -23.766 1 91.62 338 GLY A N 1
ATOM 2686 C CA . GLY A 1 338 ? -7.945 -43.969 -22.719 1 91.62 338 GLY A CA 1
ATOM 2687 C C . GLY A 1 338 ? -7.758 -45.031 -21.641 1 91.62 338 GLY A C 1
ATOM 2688 O O . GLY A 1 338 ? -8.586 -45.156 -20.734 1 91.62 338 GLY A O 1
ATOM 2689 N N . ALA A 1 339 ? -6.633 -45.719 -21.641 1 91.31 339 ALA A N 1
ATOM 2690 C CA . ALA A 1 339 ? -6.43 -46.844 -20.75 1 91.31 339 ALA A CA 1
ATOM 2691 C C . ALA A 1 339 ? -5.492 -46.469 -19.594 1 91.31 339 ALA A C 1
ATOM 2693 O O . ALA A 1 339 ? -5.348 -47.25 -18.641 1 91.31 339 ALA A O 1
ATOM 2694 N N . SER A 1 340 ? -4.883 -45.344 -19.703 1 94 340 SER A N 1
ATOM 2695 C CA . SER A 1 340 ? -3.945 -44.938 -18.672 1 94 340 SER A CA 1
ATOM 2696 C C . SER A 1 340 ? -4.031 -43.406 -18.438 1 94 340 SER A 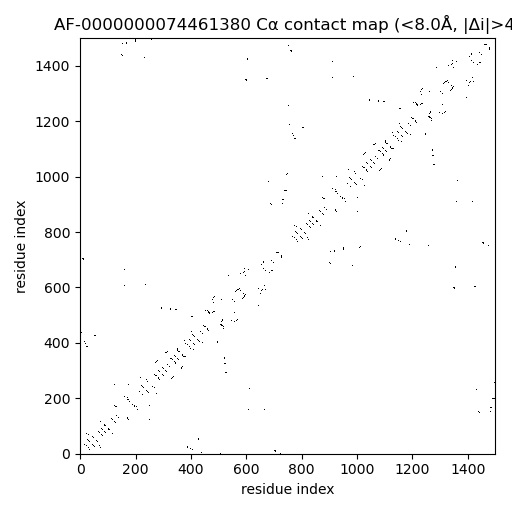C 1
ATOM 2698 O O . SER A 1 340 ? -4.555 -42.688 -19.281 1 94 340 SER A O 1
ATOM 2700 N N . LEU A 1 341 ? -3.547 -43 -17.266 1 96.75 341 LEU A N 1
ATOM 2701 C CA . LEU A 1 341 ? -3.398 -41.594 -16.891 1 96.75 341 LEU A CA 1
ATOM 2702 C C . LEU A 1 341 ? -1.95 -41.281 -16.531 1 96.75 341 LEU A C 1
ATOM 2704 O O . LEU A 1 341 ? -1.215 -42.156 -16.078 1 96.75 341 LEU A O 1
ATOM 2708 N N . TYR A 1 342 ? -1.519 -40.125 -16.828 1 97.69 342 TYR A N 1
ATOM 2709 C CA . TYR A 1 342 ? -0.276 -39.562 -16.297 1 97.69 342 TYR A CA 1
ATOM 2710 C C . TYR A 1 342 ? -0.555 -38.531 -15.227 1 97.69 342 TYR A C 1
ATOM 2712 O O . TYR A 1 342 ? -1.285 -37.562 -15.461 1 97.69 342 TYR A O 1
ATOM 2720 N N . LEU A 1 343 ? -0.016 -38.75 -14.055 1 97.94 343 LEU A N 1
ATOM 2721 C CA . LEU A 1 343 ? -0.128 -37.812 -12.938 1 97.94 343 LEU A CA 1
ATOM 2722 C C . LEU A 1 343 ? 1.153 -37 -12.781 1 97.94 343 LEU A C 1
ATOM 2724 O O . LEU A 1 343 ? 2.254 -37.531 -12.891 1 97.94 343 LEU A O 1
ATOM 2728 N N . THR A 1 344 ? 1.09 -35.719 -12.68 1 98 344 THR A N 1
ATOM 2729 C CA . THR A 1 344 ? 2.217 -34.875 -12.305 1 98 344 THR A CA 1
ATOM 2730 C C . THR A 1 344 ? 2.201 -34.594 -10.805 1 98 344 THR A C 1
ATOM 2732 O O . THR A 1 344 ? 1.159 -34.219 -10.25 1 98 344 THR A O 1
ATOM 2735 N N . ALA A 1 345 ? 3.314 -34.719 -10.117 1 97.5 345 ALA A N 1
ATOM 2736 C CA . ALA A 1 345 ? 3.404 -34.5 -8.672 1 97.5 345 ALA A CA 1
ATOM 2737 C C . ALA A 1 345 ? 4.84 -34.219 -8.25 1 97.5 345 ALA A C 1
ATOM 2739 O O . ALA A 1 345 ? 5.789 -34.594 -8.945 1 97.5 345 ALA A O 1
ATOM 2740 N N . ASN A 1 346 ? 4.949 -33.531 -7.168 1 97.5 346 ASN A N 1
ATOM 2741 C CA . ASN A 1 346 ? 6.258 -33.312 -6.566 1 97.5 346 ASN A CA 1
ATOM 2742 C C . ASN A 1 346 ? 6.707 -34.5 -5.719 1 97.5 346 ASN A C 1
ATOM 2744 O O . ASN A 1 346 ? 5.934 -35 -4.906 1 97.5 346 ASN A O 1
ATOM 2748 N N . HIS A 1 347 ? 7.93 -34.938 -5.965 1 96.88 347 HIS A N 1
ATOM 2749 C CA . HIS A 1 347 ? 8.484 -36.062 -5.234 1 96.88 347 HIS A CA 1
ATOM 2750 C C . HIS A 1 347 ? 10.008 -35.969 -5.156 1 96.88 347 HIS A C 1
ATOM 2752 O O . HIS A 1 347 ? 10.68 -35.938 -6.188 1 96.88 347 HIS A O 1
ATOM 2758 N N . GLN A 1 348 ? 10.508 -35.906 -3.947 1 96.25 348 GLN A N 1
ATOM 2759 C CA . GLN A 1 348 ? 11.945 -35.906 -3.664 1 96.25 348 GLN A CA 1
ATOM 2760 C C . GLN A 1 348 ? 12.648 -34.75 -4.367 1 96.25 348 GLN A C 1
ATOM 2762 O O . GLN A 1 348 ? 13.633 -34.969 -5.078 1 96.25 348 GLN A O 1
ATOM 2767 N N . ALA A 1 349 ? 12.094 -33.562 -4.262 1 97.56 349 ALA A N 1
ATOM 2768 C CA . ALA A 1 349 ? 12.648 -32.281 -4.699 1 97.56 349 ALA A CA 1
ATOM 2769 C C . ALA A 1 349 ? 12.688 -32.188 -6.223 1 97.56 349 ALA A C 1
ATOM 2771 O O . ALA A 1 349 ? 13.594 -31.578 -6.789 1 97.56 349 ALA A O 1
ATOM 2772 N N . LYS A 1 350 ? 11.773 -32.875 -6.871 1 97.81 350 LYS A N 1
ATOM 2773 C CA . LYS A 1 350 ? 11.555 -32.781 -8.312 1 97.81 350 LYS A CA 1
ATOM 2774 C C . LYS A 1 350 ? 10.062 -32.875 -8.648 1 97.81 350 LYS A C 1
ATOM 2776 O O . LYS A 1 350 ? 9.289 -33.5 -7.922 1 97.81 350 LYS A O 1
ATOM 2781 N N . THR A 1 351 ? 9.656 -32.188 -9.664 1 98.31 351 THR A N 1
ATOM 2782 C CA . THR A 1 351 ? 8.336 -32.438 -10.242 1 98.31 351 THR A CA 1
ATOM 2783 C C . THR A 1 351 ? 8.398 -33.594 -11.242 1 98.31 351 THR A C 1
ATOM 2785 O O . THR A 1 351 ? 9.047 -33.469 -12.289 1 98.31 351 THR A O 1
ATOM 2788 N N . ARG A 1 352 ? 7.676 -34.625 -10.953 1 97.94 352 ARG A N 1
ATOM 2789 C CA . ARG A 1 352 ? 7.773 -35.844 -11.727 1 97.94 352 ARG A CA 1
ATOM 2790 C C . ARG A 1 352 ? 6.43 -36.219 -12.352 1 97.94 352 ARG A C 1
ATOM 2792 O O . ARG A 1 352 ? 5.398 -35.625 -12.008 1 97.94 352 ARG A O 1
ATOM 2799 N N . VAL A 1 353 ? 6.535 -37.156 -13.336 1 97.88 353 VAL A N 1
ATOM 2800 C CA . VAL A 1 353 ? 5.348 -37.688 -13.984 1 97.88 353 VAL A CA 1
ATOM 2801 C C . VAL A 1 353 ? 5.227 -39.188 -13.641 1 97.88 353 VAL A C 1
ATOM 2803 O O . VAL A 1 353 ? 6.219 -39.906 -13.641 1 97.88 353 VAL A O 1
ATOM 2806 N N . PHE A 1 354 ? 4.016 -39.625 -13.312 1 96.56 354 PHE A N 1
ATOM 2807 C CA . PHE A 1 354 ? 3.742 -41 -12.945 1 96.56 354 PHE A CA 1
ATOM 2808 C C . PHE A 1 354 ? 2.682 -41.625 -13.859 1 96.56 354 PHE A C 1
ATOM 2810 O O . PHE A 1 354 ? 1.674 -40.969 -14.156 1 96.56 354 PHE A O 1
ATOM 2817 N N . LEU A 1 355 ? 2.895 -42.812 -14.289 1 95.88 355 LEU A N 1
ATOM 2818 C CA . LEU A 1 355 ? 1.949 -43.562 -15.109 1 95.88 355 LEU A CA 1
ATOM 2819 C C . LEU A 1 355 ? 1.021 -44.406 -14.242 1 95.88 355 LEU A C 1
ATOM 2821 O O . LEU A 1 355 ? 1.478 -45.094 -13.328 1 95.88 355 LEU A O 1
ATOM 2825 N N . VAL A 1 356 ? -0.231 -44.25 -14.477 1 94.81 356 VAL A N 1
ATOM 2826 C CA . VAL A 1 356 ? -1.254 -45.062 -13.836 1 94.81 356 VAL A CA 1
ATOM 2827 C C . VAL A 1 356 ? -2.061 -45.812 -14.906 1 94.81 356 VAL A C 1
ATOM 2829 O O . VAL A 1 356 ? -2.691 -45.188 -15.758 1 94.81 356 VAL A O 1
ATOM 2832 N N . VAL A 1 357 ? -2.135 -47.094 -14.797 1 92.69 357 VAL A N 1
ATOM 2833 C CA . VAL A 1 357 ? -2.939 -47.906 -15.703 1 92.69 357 VAL A CA 1
ATOM 2834 C C . VAL A 1 357 ? -4.312 -48.156 -15.094 1 92.69 357 VAL A C 1
ATOM 2836 O O . VAL A 1 357 ? -4.418 -48.594 -13.938 1 92.69 357 VAL A O 1
ATOM 2839 N N . LEU A 1 358 ? -5.32 -47.906 -15.875 1 92.25 358 LEU A N 1
ATOM 2840 C CA . LEU A 1 358 ? -6.688 -48.062 -15.398 1 92.25 358 LEU A CA 1
ATOM 2841 C C . LEU A 1 358 ? -7.086 -49.562 -15.398 1 92.25 358 LEU A C 1
ATOM 2843 O O . LEU A 1 358 ? -6.789 -50.281 -16.344 1 92.25 358 LEU A O 1
ATOM 2847 N N . PRO A 1 359 ? -7.738 -49.906 -14.305 1 88.5 359 PRO A N 1
ATOM 2848 C CA . PRO A 1 359 ? -8.172 -51.281 -14.242 1 88.5 359 PRO A CA 1
ATOM 2849 C C . PRO A 1 359 ? -9.258 -51.625 -15.258 1 88.5 359 PRO A C 1
ATOM 2851 O O . PRO A 1 359 ? -10.133 -50.781 -15.523 1 88.5 359 PRO A O 1
ATOM 2854 N N . THR A 1 360 ? -9.195 -52.75 -15.922 1 77.06 360 THR A N 1
ATOM 2855 C CA . THR A 1 360 ? -10.164 -53.156 -16.938 1 77.06 360 THR A CA 1
ATOM 2856 C C . THR A 1 360 ? -11.281 -54 -16.312 1 77.06 360 THR A C 1
ATOM 2858 O O . THR A 1 360 ? -12.328 -54.188 -16.938 1 77.06 360 THR A O 1
ATOM 2861 N N . THR A 1 361 ? -10.977 -54.625 -15.18 1 65.62 361 THR A N 1
ATOM 2862 C CA . THR A 1 361 ? -11.938 -55.562 -14.633 1 65.62 361 THR A CA 1
ATOM 2863 C C . THR A 1 361 ? -13.117 -54.844 -13.992 1 65.62 361 THR A C 1
ATOM 2865 O O . THR A 1 361 ? -12.93 -53.875 -13.273 1 65.62 361 THR A O 1
ATOM 2868 N N . THR A 1 362 ? -14.289 -55.031 -14.586 1 59.81 362 THR A N 1
ATOM 2869 C CA . THR A 1 362 ? -15.539 -54.531 -14.008 1 59.81 362 THR A CA 1
ATOM 2870 C C . THR A 1 362 ? -15.758 -55.125 -12.617 1 59.81 362 THR A C 1
ATOM 2872 O O . THR A 1 362 ? -15.891 -56.344 -12.469 1 59.81 362 THR A O 1
ATOM 2875 N N . VAL A 1 363 ? -15.172 -54.625 -11.68 1 59.56 363 VAL A N 1
ATOM 2876 C CA . VAL A 1 363 ? -15.438 -55.125 -10.336 1 59.56 363 VAL A CA 1
ATOM 2877 C C . VAL A 1 363 ? -16.719 -54.5 -9.781 1 59.56 363 VAL A C 1
ATOM 2879 O O . VAL A 1 363 ? -17.109 -53.406 -10.195 1 59.56 363 VAL A O 1
ATOM 2882 N N . GLN A 1 364 ? -17.516 -55.188 -9.156 1 60.19 364 GLN A N 1
ATOM 2883 C CA . GLN A 1 364 ? -18.719 -54.719 -8.461 1 60.19 364 GLN A CA 1
ATOM 2884 C C . GLN A 1 364 ? -18.438 -53.5 -7.617 1 60.19 364 GLN A C 1
ATOM 2886 O O . GLN A 1 364 ? -19.266 -52.594 -7.547 1 60.19 364 GLN A O 1
ATOM 2891 N N . ASP A 1 365 ? -17.172 -53.312 -7.203 1 72.44 365 ASP A N 1
ATOM 2892 C CA . ASP A 1 365 ? -16.812 -52.188 -6.344 1 72.44 365 ASP A CA 1
ATOM 2893 C C . ASP A 1 365 ? -16.219 -51.031 -7.156 1 72.44 365 ASP A C 1
ATOM 2895 O O . ASP A 1 365 ? -15.289 -51.25 -7.949 1 72.44 365 ASP A O 1
ATOM 2899 N N . ARG A 1 366 ? -16.719 -49.906 -6.945 1 83 366 ARG A N 1
ATOM 2900 C CA . ARG A 1 366 ? -16.281 -48.688 -7.664 1 83 366 ARG A CA 1
ATOM 2901 C C . ARG A 1 366 ? -14.891 -48.25 -7.211 1 83 366 ARG A C 1
ATOM 2903 O O . ARG A 1 366 ? -14.188 -47.562 -7.938 1 83 366 ARG A O 1
ATOM 2910 N N . SER A 1 367 ? -14.586 -48.844 -6.133 1 88.31 367 SER A N 1
ATOM 2911 C CA . SER A 1 367 ? -13.297 -48.438 -5.566 1 88.31 367 SER A CA 1
ATOM 2912 C C . SER A 1 367 ? -12.211 -49.438 -5.906 1 88.31 367 SER A C 1
ATOM 2914 O O . SER A 1 367 ? -12.359 -50.625 -5.641 1 88.31 367 SER A O 1
ATOM 2916 N N . GLN A 1 368 ? -11.117 -49 -6.484 1 90.19 368 GLN A N 1
ATOM 2917 C CA . GLN A 1 368 ? -9.984 -49.844 -6.863 1 90.19 368 GLN A CA 1
ATOM 2918 C C . GLN A 1 368 ? -8.656 -49.188 -6.512 1 90.19 368 GLN A C 1
ATOM 2920 O O . GLN A 1 368 ? -8.586 -47.969 -6.387 1 90.19 368 GLN A O 1
ATOM 2925 N N . SER A 1 369 ? -7.621 -50 -6.324 1 90.5 369 SER A N 1
ATOM 2926 C CA . SER A 1 369 ? -6.281 -49.5 -6.047 1 90.5 369 SER A CA 1
ATOM 2927 C C . SER A 1 369 ? -5.406 -49.562 -7.293 1 90.5 369 SER A C 1
ATOM 2929 O O . SER A 1 369 ? -5.496 -50.469 -8.094 1 90.5 369 SER A O 1
ATOM 2931 N N . VAL A 1 370 ? -4.66 -48.562 -7.484 1 91.75 370 VAL A N 1
ATOM 2932 C CA . VAL A 1 370 ? -3.711 -48.5 -8.594 1 91.75 370 VAL A CA 1
ATOM 2933 C C . VAL A 1 370 ? -2.33 -48.125 -8.07 1 91.75 370 VAL A C 1
ATOM 2935 O O . VAL A 1 370 ? -2.215 -47.438 -7.055 1 91.75 370 VAL A O 1
ATOM 2938 N N . GLU A 1 371 ? -1.321 -48.594 -8.734 1 91.25 371 GLU A N 1
ATOM 2939 C CA . GLU A 1 371 ? 0.06 -48.312 -8.367 1 91.25 371 GLU A CA 1
ATOM 2940 C C . GLU A 1 371 ? 0.72 -47.375 -9.398 1 91.25 371 GLU A C 1
ATOM 2942 O O . GLU A 1 371 ? 1.034 -47.812 -10.508 1 91.25 371 GLU A O 1
ATOM 2947 N N . PRO A 1 372 ? 0.994 -46.188 -9.039 1 94.06 372 PRO A N 1
ATOM 2948 C CA . PRO A 1 372 ? 1.666 -45.281 -9.977 1 94.06 372 PRO A CA 1
ATOM 2949 C C . PRO A 1 372 ? 3.117 -45.688 -10.242 1 94.06 372 PRO A C 1
ATOM 2951 O O . PRO A 1 372 ? 3.822 -46.094 -9.32 1 94.06 372 PRO A O 1
ATOM 2954 N N . LEU A 1 373 ? 3.57 -45.562 -11.453 1 93.06 373 LEU A N 1
ATOM 2955 C CA . LEU A 1 373 ? 4.941 -45.812 -11.875 1 93.06 373 LEU A CA 1
ATOM 2956 C C . LEU A 1 373 ? 5.621 -44.531 -12.32 1 93.06 373 LEU A C 1
ATOM 2958 O O . LEU A 1 373 ? 5.133 -43.844 -13.227 1 93.06 373 LEU A O 1
ATOM 2962 N N . ALA A 1 374 ? 6.734 -44.188 -11.742 1 93.94 374 ALA A N 1
ATOM 2963 C CA . ALA A 1 374 ? 7.441 -42.938 -12.078 1 93.94 374 ALA A CA 1
ATOM 2964 C C . ALA A 1 374 ? 8.086 -43.031 -13.453 1 93.94 374 ALA A C 1
ATOM 2966 O O . ALA A 1 374 ? 8.711 -44.062 -13.789 1 93.94 374 ALA A O 1
ATOM 2967 N N . LEU A 1 375 ? 7.922 -42 -14.266 1 95.62 375 LEU A N 1
ATOM 2968 C CA . LEU A 1 375 ? 8.648 -41.906 -15.523 1 95.62 375 LEU A CA 1
ATOM 2969 C C . LEU A 1 375 ? 9.977 -41.156 -15.32 1 95.62 375 LEU A C 1
ATOM 2971 O O . LEU A 1 375 ? 10.078 -40.281 -14.469 1 95.62 375 LEU A O 1
ATOM 2975 N N . GLU A 1 376 ? 10.945 -41.562 -16.047 1 94.94 376 GLU A N 1
ATOM 2976 C CA . GLU A 1 376 ? 12.242 -40.875 -15.992 1 94.94 376 GLU A CA 1
ATOM 2977 C C . GLU A 1 376 ? 12.32 -39.75 -17.016 1 94.94 376 GLU A C 1
ATOM 2979 O O . GLU A 1 376 ? 12.5 -40 -18.219 1 94.94 376 GLU A O 1
ATOM 2984 N N . ILE A 1 377 ? 12.211 -38.594 -16.609 1 96.44 377 ILE A N 1
ATOM 2985 C CA . ILE A 1 377 ? 12.32 -37.344 -17.391 1 96.44 377 ILE A CA 1
ATOM 2986 C C . ILE A 1 377 ? 13.336 -36.406 -16.75 1 96.44 377 ILE A C 1
ATOM 2988 O O . ILE A 1 377 ? 13.32 -36.219 -15.539 1 96.44 377 ILE A O 1
ATOM 2992 N N . PRO A 1 378 ? 14.281 -35.906 -17.5 1 95.69 378 PRO A N 1
ATOM 2993 C CA . PRO A 1 378 ? 15.281 -35 -16.906 1 95.69 378 PRO A CA 1
ATOM 2994 C C . PRO A 1 378 ? 14.672 -33.781 -16.281 1 95.69 378 PRO A C 1
ATOM 2996 O O . PRO A 1 378 ? 13.766 -33.156 -16.859 1 95.69 378 PRO A O 1
ATOM 2999 N N . GLY A 1 379 ? 15.18 -33.406 -15.094 1 96.5 379 GLY A N 1
ATOM 3000 C CA . GLY A 1 379 ? 14.758 -32.188 -14.414 1 96.5 379 GLY A CA 1
ATOM 3001 C C . GLY A 1 379 ? 13.344 -32.281 -13.867 1 96.5 379 GLY A C 1
ATOM 3002 O O . GLY A 1 379 ? 12.852 -33.375 -13.578 1 96.5 379 GLY A O 1
ATOM 3003 N N . SER A 1 380 ? 12.781 -31.109 -13.539 1 98.5 380 SER A N 1
ATOM 3004 C CA . SER A 1 380 ? 11.406 -30.984 -13.055 1 98.5 380 SER A CA 1
ATOM 3005 C C . SER A 1 380 ? 10.453 -30.609 -14.18 1 98.5 380 SER A C 1
ATOM 3007 O O . SER A 1 380 ? 10.664 -29.609 -14.867 1 98.5 380 SER A O 1
ATOM 3009 N N . VAL A 1 381 ? 9.406 -31.359 -14.352 1 98.62 381 VAL A N 1
ATOM 3010 C CA . VAL A 1 381 ? 8.477 -31.219 -15.461 1 98.62 381 VAL A CA 1
ATOM 3011 C C . VAL A 1 381 ? 7.512 -30.062 -15.172 1 98.62 381 VAL A C 1
ATOM 3013 O O . VAL A 1 381 ? 6.934 -30 -14.086 1 98.62 381 VAL A O 1
ATOM 3016 N N . SER A 1 382 ? 7.402 -29.156 -16.109 1 97.5 382 SER A N 1
ATOM 3017 C CA . SER A 1 382 ? 6.477 -28.031 -15.961 1 97.5 382 SER A CA 1
ATOM 3018 C C . SER A 1 382 ? 5.262 -28.203 -16.859 1 97.5 382 SER A C 1
ATOM 3020 O O . SER A 1 382 ? 4.211 -27.609 -16.609 1 97.5 382 SER A O 1
ATOM 3022 N N . SER A 1 383 ? 5.367 -28.953 -17.969 1 97.88 383 SER A N 1
ATOM 3023 C CA . SER A 1 383 ? 4.254 -29.219 -18.875 1 97.88 383 SER A CA 1
ATOM 3024 C C . SER A 1 383 ? 4.387 -30.578 -19.547 1 97.88 383 SER A C 1
ATOM 3026 O O . SER A 1 383 ? 5.496 -31.078 -19.75 1 97.88 383 SER A O 1
ATOM 3028 N N . LEU A 1 384 ? 3.293 -31.188 -19.797 1 98.12 384 LEU A N 1
ATOM 3029 C CA . LEU A 1 384 ? 3.223 -32.5 -20.406 1 98.12 384 LEU A CA 1
ATOM 3030 C C . LEU A 1 384 ? 2.104 -32.562 -21.438 1 98.12 384 LEU A C 1
ATOM 3032 O O . LEU A 1 384 ? 0.976 -32.156 -21.172 1 98.12 384 LEU A O 1
ATOM 3036 N N . TYR A 1 385 ? 2.43 -33.094 -22.672 1 97.81 385 TYR A N 1
ATOM 3037 C CA . TYR A 1 385 ? 1.459 -33.281 -23.75 1 97.81 385 TYR A CA 1
ATOM 3038 C C . TYR A 1 385 ? 1.616 -34.656 -24.391 1 97.81 385 TYR A C 1
ATOM 3040 O O . TYR A 1 385 ? 2.707 -35.25 -24.391 1 97.81 385 TYR A O 1
ATOM 3048 N N . GLN A 1 386 ? 0.466 -35.188 -24.922 1 97.06 386 GLN A N 1
ATOM 3049 C CA . GLN A 1 386 ? 0.631 -36.281 -25.906 1 97.06 386 GLN A CA 1
ATOM 3050 C C . GLN A 1 386 ? 1.406 -35.781 -27.125 1 97.06 386 GLN A C 1
ATOM 3052 O O . GLN A 1 386 ? 1.197 -34.656 -27.594 1 97.06 386 GLN A O 1
ATOM 3057 N N . LEU A 1 387 ? 2.326 -36.594 -27.578 1 97.38 387 LEU A N 1
ATOM 3058 C CA . LEU A 1 387 ? 3.1 -36.188 -28.75 1 97.38 387 LEU A CA 1
ATOM 3059 C C . LEU A 1 387 ? 2.193 -35.969 -29.953 1 97.38 387 LEU A C 1
ATOM 3061 O O . LEU A 1 387 ? 2.406 -35.031 -30.734 1 97.38 387 LEU A O 1
ATOM 3065 N N . GLY A 1 388 ? 1.248 -36.781 -30.188 1 95.19 388 GLY A N 1
ATOM 3066 C CA . GLY A 1 388 ? 0.201 -36.75 -31.188 1 95.19 388 GLY A CA 1
ATOM 3067 C C . GLY A 1 388 ? -1.144 -37.219 -30.688 1 95.19 388 GLY A C 1
ATOM 3068 O O . GLY A 1 388 ? -1.239 -37.75 -29.562 1 95.19 388 GLY A O 1
ATOM 3069 N N . ARG A 1 389 ? -2.152 -37.125 -31.547 1 91.75 389 ARG A N 1
ATOM 3070 C CA . ARG A 1 389 ? -3.496 -37.406 -31.031 1 91.75 389 ARG A CA 1
ATOM 3071 C C . ARG A 1 389 ? -4.008 -38.75 -31.547 1 91.75 389 ARG A C 1
ATOM 3073 O O . ARG A 1 389 ? -5.105 -39.188 -31.203 1 91.75 389 ARG A O 1
ATOM 3080 N N . SER A 1 390 ? -3.182 -39.406 -32.312 1 90.88 390 SER A N 1
ATOM 3081 C CA . SER A 1 390 ? -3.586 -40.719 -32.781 1 90.88 390 SER A CA 1
ATOM 3082 C C . SER A 1 390 ? -3.676 -41.719 -31.625 1 90.88 390 SER A C 1
ATOM 3084 O O . SER A 1 390 ? -2.879 -41.656 -30.688 1 90.88 390 SER A O 1
ATOM 3086 N N . SER A 1 391 ? -4.586 -42.656 -31.734 1 87.94 391 SER A N 1
ATOM 3087 C CA . SER A 1 391 ? -4.785 -43.625 -30.672 1 87.94 391 SER A CA 1
ATOM 3088 C C . SER A 1 391 ? -3.566 -44.531 -30.516 1 87.94 391 SER A C 1
ATOM 3090 O O . SER A 1 391 ? -3.346 -45.094 -29.438 1 87.94 391 SER A O 1
ATOM 3092 N N . SER A 1 392 ? -2.777 -44.594 -31.531 1 89 392 SER A N 1
ATOM 3093 C CA . SER A 1 392 ? -1.612 -45.469 -31.484 1 89 392 SER A CA 1
ATOM 3094 C C . SER A 1 392 ? -0.379 -44.75 -30.984 1 89 392 SER A C 1
ATOM 3096 O O . SER A 1 392 ? 0.631 -45.344 -30.641 1 89 392 SER A O 1
ATOM 3098 N N . GLU A 1 393 ? -0.482 -43.469 -30.984 1 92.56 393 GLU A N 1
ATOM 3099 C CA . GLU A 1 393 ? 0.636 -42.688 -30.469 1 92.56 393 GLU A CA 1
ATOM 3100 C C . GLU A 1 393 ? 0.676 -42.688 -28.953 1 92.56 393 GLU A C 1
ATOM 3102 O O . GLU A 1 393 ? -0.23 -42.188 -28.297 1 92.56 393 GLU A O 1
ATOM 3107 N N . ASN A 1 394 ? 1.681 -43.219 -28.375 1 91.88 394 ASN A N 1
ATOM 3108 C CA . ASN A 1 394 ? 1.771 -43.312 -26.922 1 91.88 394 ASN A CA 1
ATOM 3109 C C . ASN A 1 394 ? 2.867 -42.406 -26.359 1 91.88 394 ASN A C 1
ATOM 3111 O O . ASN A 1 394 ? 2.963 -42.219 -25.156 1 91.88 394 ASN A O 1
ATOM 3115 N N . ARG A 1 395 ? 3.672 -41.781 -27.203 1 95.88 395 ARG A N 1
ATOM 3116 C CA . ARG A 1 395 ? 4.77 -40.938 -26.75 1 95.88 395 ARG A CA 1
ATOM 3117 C C . ARG A 1 395 ? 4.254 -39.625 -26.203 1 95.88 395 ARG A C 1
ATOM 3119 O O . ARG A 1 395 ? 3.141 -39.219 -26.547 1 95.88 395 ARG A O 1
ATOM 3126 N N . LEU A 1 396 ? 5.074 -39.031 -25.359 1 97.88 396 LEU A N 1
ATOM 3127 C CA . LEU A 1 396 ? 4.766 -37.75 -24.719 1 97.88 396 LEU A CA 1
ATOM 3128 C C . LEU A 1 396 ? 5.816 -36.688 -25.062 1 97.88 396 LEU A C 1
ATOM 3130 O O . LEU A 1 396 ? 6.945 -37.031 -25.406 1 97.88 396 LEU A O 1
ATOM 3134 N N . LEU A 1 397 ? 5.469 -35.5 -25.109 1 98.56 397 LEU A N 1
ATOM 3135 C CA . LEU A 1 397 ? 6.387 -34.344 -25.109 1 98.56 397 LEU A CA 1
ATOM 3136 C C . LEU A 1 397 ? 6.367 -33.625 -23.766 1 98.56 397 LEU A C 1
ATOM 3138 O O . LEU A 1 397 ? 5.332 -33.094 -23.359 1 98.56 397 LEU A O 1
ATOM 3142 N N . ALA A 1 398 ? 7.477 -33.594 -23.078 1 98.62 398 ALA A N 1
ATOM 3143 C CA . ALA A 1 398 ? 7.605 -32.969 -21.766 1 98.62 398 ALA A CA 1
ATOM 3144 C C . ALA A 1 398 ? 8.469 -31.719 -21.844 1 98.62 398 ALA A C 1
ATOM 3146 O O . ALA A 1 398 ? 9.5 -31.703 -22.531 1 98.62 398 ALA A O 1
ATOM 3147 N N . THR A 1 399 ? 8.008 -30.641 -21.328 1 98.62 399 THR A N 1
ATOM 3148 C CA . THR A 1 399 ? 8.844 -29.484 -21.031 1 98.62 399 THR A CA 1
ATOM 3149 C C . THR A 1 399 ? 9.305 -29.5 -19.578 1 98.62 399 THR A C 1
ATOM 3151 O O . THR A 1 399 ? 8.484 -29.656 -18.672 1 98.62 399 THR A O 1
ATOM 3154 N N . SER A 1 400 ? 10.547 -29.438 -19.328 1 98.56 400 SER A N 1
ATOM 3155 C CA . SER A 1 400 ? 11.125 -29.469 -17.984 1 98.56 400 SER A CA 1
ATOM 3156 C C . SER A 1 400 ? 12.312 -28.5 -17.875 1 98.56 400 SER A C 1
ATOM 3158 O O . SER A 1 400 ? 12.68 -27.859 -18.859 1 98.56 400 SER A O 1
ATOM 3160 N N . SER A 1 401 ? 12.781 -28.297 -16.703 1 98.44 401 SER A N 1
ATOM 3161 C CA . SER A 1 401 ? 13.984 -27.516 -16.422 1 98.44 401 SER A CA 1
ATOM 3162 C C . SER A 1 401 ? 14.766 -28.109 -15.258 1 98.44 401 SER A C 1
ATOM 3164 O O . SER A 1 401 ? 14.32 -29.062 -14.617 1 98.44 401 SER A O 1
ATOM 3166 N N . SER A 1 402 ? 15.953 -27.641 -15.031 1 98.19 402 SER A N 1
ATOM 3167 C CA . SER A 1 402 ? 16.828 -28.016 -13.922 1 98.19 402 SER A CA 1
ATOM 3168 C C . SER A 1 402 ? 17.578 -26.797 -13.383 1 98.19 402 SER A C 1
ATOM 3170 O O . SER A 1 402 ? 17.406 -25.688 -13.883 1 98.19 402 SER A O 1
ATOM 3172 N N . PHE A 1 403 ? 18.406 -27 -12.406 1 98.06 403 PHE A N 1
ATOM 3173 C CA . PHE A 1 403 ? 19.234 -25.938 -11.867 1 98.06 403 PHE A CA 1
ATOM 3174 C C . PHE A 1 403 ? 20.125 -25.328 -12.961 1 98.06 403 PHE A C 1
ATOM 3176 O O . PHE A 1 403 ? 20.469 -24.156 -12.906 1 98.06 403 PHE A O 1
ATOM 3183 N N . ILE A 1 404 ? 20.422 -26.141 -14.016 1 96.94 404 ILE A N 1
ATOM 3184 C CA . ILE A 1 404 ? 21.484 -25.703 -14.914 1 96.94 404 ILE A CA 1
ATOM 3185 C C . ILE A 1 404 ? 20.891 -25.391 -16.297 1 96.94 404 ILE A C 1
ATOM 3187 O O . ILE A 1 404 ? 21.578 -24.812 -17.141 1 96.94 404 ILE A O 1
ATOM 3191 N N . ASP A 1 405 ? 19.578 -25.781 -16.516 1 97.81 405 ASP A N 1
ATOM 3192 C CA . ASP A 1 405 ? 18.969 -25.562 -17.828 1 97.81 405 ASP A CA 1
ATOM 3193 C C . ASP A 1 405 ? 17.547 -25.031 -17.688 1 97.81 405 ASP A C 1
ATOM 3195 O O . ASP A 1 405 ? 16.703 -25.641 -17.047 1 97.81 405 ASP A O 1
ATOM 3199 N N . GLN A 1 406 ? 17.25 -23.922 -18.359 1 96.94 406 GLN A N 1
ATOM 3200 C CA . GLN A 1 406 ? 15.992 -23.203 -18.172 1 96.94 406 GLN A CA 1
ATOM 3201 C C . GLN A 1 406 ? 14.891 -23.781 -19.047 1 96.94 406 GLN A C 1
ATOM 3203 O O . GLN A 1 406 ? 13.719 -23.438 -18.891 1 96.94 406 GLN A O 1
ATOM 3208 N N . GLY A 1 407 ? 15.203 -24.703 -19.969 1 97.75 407 GLY A N 1
ATOM 3209 C CA . GLY A 1 407 ? 14.172 -25.297 -20.812 1 97.75 407 GLY A CA 1
ATOM 3210 C C . GLY A 1 407 ? 14.656 -26.516 -21.562 1 97.75 407 GLY A C 1
ATOM 3211 O O . GLY A 1 407 ? 15.562 -26.438 -22.391 1 97.75 407 GLY A O 1
ATOM 3212 N N . LEU A 1 408 ? 14.047 -27.672 -21.266 1 98 408 LEU A N 1
ATOM 3213 C CA . LEU A 1 408 ? 14.273 -28.922 -21.969 1 98 408 LEU A CA 1
ATOM 3214 C C . LEU A 1 408 ? 12.984 -29.438 -22.609 1 98 408 LEU A C 1
ATOM 3216 O O . LEU A 1 408 ? 11.93 -29.422 -21.969 1 98 408 LEU A O 1
ATOM 3220 N N . PHE A 1 409 ? 13.086 -29.75 -23.891 1 98.62 409 PHE A N 1
ATOM 3221 C CA . PHE A 1 409 ? 12.016 -30.484 -24.562 1 98.62 409 PHE A CA 1
ATOM 3222 C C . PHE A 1 409 ? 12.398 -31.938 -24.781 1 98.62 409 PHE A C 1
ATOM 3224 O O . PHE A 1 409 ? 13.391 -32.219 -25.453 1 98.62 409 PHE A O 1
ATOM 3231 N N . THR A 1 410 ? 11.609 -32.875 -24.172 1 98.25 410 THR A N 1
ATOM 3232 C CA . THR A 1 410 ? 11.961 -34.281 -24.156 1 98.25 410 THR A CA 1
ATOM 3233 C C . THR A 1 410 ? 10.812 -35.125 -24.719 1 98.25 410 THR A C 1
ATOM 3235 O O . THR A 1 410 ? 9.664 -34.969 -24.297 1 98.25 410 THR A O 1
ATOM 3238 N N . ILE A 1 411 ? 11.086 -35.906 -25.688 1 98.25 411 ILE A N 1
ATOM 3239 C CA . ILE A 1 411 ? 10.133 -36.938 -26.125 1 98.25 411 ILE A CA 1
ATOM 3240 C C . ILE A 1 411 ? 10.289 -38.188 -25.266 1 98.25 411 ILE A C 1
ATOM 3242 O O . ILE A 1 411 ? 11.391 -38.719 -25.141 1 98.25 411 ILE A O 1
ATOM 3246 N N . VAL A 1 412 ? 9.219 -38.625 -24.656 1 97.81 412 VAL A N 1
ATOM 3247 C CA . VAL A 1 412 ? 9.219 -39.75 -23.719 1 97.81 412 VAL A CA 1
ATOM 3248 C C . VAL A 1 412 ? 8.375 -40.875 -24.281 1 97.81 412 VAL A C 1
ATOM 3250 O O . VAL A 1 412 ? 7.227 -40.688 -24.672 1 97.81 412 VAL A O 1
ATOM 3253 N N . THR A 1 413 ? 8.938 -42.062 -24.344 1 95.94 413 THR A N 1
ATOM 3254 C CA . THR A 1 413 ? 8.195 -43.281 -24.609 1 95.94 413 THR A CA 1
ATOM 3255 C C . THR A 1 413 ? 7.906 -44.031 -23.312 1 95.94 413 THR A C 1
ATOM 3257 O O . THR A 1 413 ? 8.82 -44.562 -22.688 1 95.94 413 THR A O 1
ATOM 3260 N N . PRO A 1 414 ? 6.645 -43.969 -22.938 1 94.38 414 PRO A N 1
ATOM 3261 C CA . PRO A 1 414 ? 6.328 -44.625 -21.656 1 94.38 414 PRO A CA 1
ATOM 3262 C C . PRO A 1 414 ? 6.57 -46.156 -21.703 1 94.38 414 PRO A C 1
ATOM 3264 O O . PRO A 1 414 ? 6.66 -46.719 -22.781 1 94.38 414 PRO A O 1
ATOM 3267 N N . PRO A 1 415 ? 6.703 -46.719 -20.516 1 91.5 415 PRO A N 1
ATOM 3268 C CA . PRO A 1 415 ? 6.949 -48.156 -20.5 1 91.5 415 PRO A CA 1
ATOM 3269 C C . PRO A 1 415 ? 5.742 -48.969 -20.953 1 91.5 415 PRO A C 1
ATOM 3271 O O . PRO A 1 415 ? 4.602 -48.531 -20.812 1 91.5 415 PRO A O 1
ATOM 3274 N N . VAL A 1 416 ? 6.094 -50.156 -21.453 1 80.75 416 VAL A N 1
ATOM 3275 C CA . VAL A 1 416 ? 5.078 -51.125 -21.844 1 80.75 416 VAL A CA 1
ATOM 3276 C C . VAL A 1 416 ? 4.934 -52.188 -20.75 1 80.75 416 VAL A C 1
ATOM 3278 O O . VAL A 1 416 ? 5.934 -52.625 -20.188 1 80.75 416 VAL A O 1
ATOM 3281 N N . ASP A 1 417 ? 3.801 -52.562 -20.438 1 75.88 417 ASP A N 1
ATOM 3282 C CA . ASP A 1 417 ? 3.465 -53.594 -19.469 1 75.88 417 ASP A CA 1
ATOM 3283 C C . ASP A 1 417 ? 4.105 -53.312 -18.109 1 75.88 417 ASP A C 1
ATOM 3285 O O . ASP A 1 417 ? 4.578 -54.25 -17.438 1 75.88 417 ASP A O 1
ATOM 3289 N N . TYR A 1 418 ? 4.34 -52.062 -17.781 1 72.38 418 TYR A N 1
ATOM 3290 C CA . TYR A 1 418 ? 4.836 -51.594 -16.5 1 72.38 418 TYR A CA 1
ATOM 3291 C C . TYR A 1 418 ? 6.281 -52.031 -16.281 1 72.38 418 TYR A C 1
ATOM 3293 O O . TYR A 1 418 ? 6.723 -52.188 -15.141 1 72.38 418 TYR A O 1
ATOM 3301 N N . GLU A 1 419 ? 6.934 -52.344 -17.406 1 78.69 419 GLU A N 1
ATOM 3302 C CA . GLU A 1 419 ? 8.359 -52.625 -17.297 1 78.69 419 GLU A CA 1
ATOM 3303 C C . GLU A 1 419 ? 9.195 -51.344 -17.438 1 78.69 419 GLU A C 1
ATOM 3305 O O . GLU A 1 419 ? 9.422 -50.875 -18.547 1 78.69 419 GLU A O 1
ATOM 3310 N N . PRO A 1 420 ? 9.664 -50.906 -16.391 1 77.88 420 PRO A N 1
ATOM 3311 C CA . PRO A 1 420 ? 10.367 -49.625 -16.406 1 77.88 420 PRO A CA 1
ATOM 3312 C C . PRO A 1 420 ? 11.508 -49.594 -17.406 1 77.88 420 PRO A C 1
ATOM 3314 O O . PRO A 1 420 ? 11.797 -48.531 -17.984 1 77.88 420 PRO A O 1
ATOM 3317 N N . THR A 1 421 ? 12.102 -50.656 -17.703 1 81.06 421 THR A N 1
ATOM 3318 C CA . THR A 1 421 ? 13.273 -50.719 -18.562 1 81.06 421 THR A CA 1
ATOM 3319 C C . THR A 1 421 ? 12.883 -50.438 -20.016 1 81.06 421 THR A C 1
ATOM 3321 O O . THR A 1 421 ? 13.742 -50.156 -20.844 1 81.06 421 THR A O 1
ATOM 3324 N N . SER A 1 422 ? 11.617 -50.531 -20.25 1 85.88 422 SER A N 1
ATOM 3325 C CA . SER A 1 422 ? 11.172 -50.344 -21.625 1 85.88 422 SER A CA 1
ATOM 3326 C C . SER A 1 422 ? 10.914 -48.844 -21.922 1 85.88 422 SER A C 1
ATOM 3328 O O . SER A 1 422 ? 10.688 -48.469 -23.062 1 85.88 422 SER A O 1
ATOM 3330 N N . GLN A 1 423 ? 11.023 -48.031 -20.953 1 89.88 423 GLN A N 1
ATOM 3331 C CA . GLN A 1 423 ? 10.844 -46.594 -21.156 1 89.88 423 GLN A CA 1
ATOM 3332 C C . GLN A 1 423 ? 12.047 -45.969 -21.875 1 89.88 423 GLN A C 1
ATOM 3334 O O . GLN A 1 423 ? 13.18 -46.438 -21.672 1 89.88 423 GLN A O 1
ATOM 3339 N N . SER A 1 424 ? 11.836 -44.969 -22.688 1 92.44 424 SER A N 1
ATOM 3340 C CA . SER A 1 424 ? 12.93 -44.188 -23.266 1 92.44 424 SER A CA 1
ATOM 3341 C C . SER A 1 424 ? 12.594 -42.719 -23.281 1 92.44 424 SER A C 1
ATOM 3343 O O . SER A 1 424 ? 11.43 -42.312 -23.406 1 92.44 424 SER A O 1
ATOM 3345 N N . SER A 1 425 ? 13.57 -41.906 -23.016 1 94.19 425 SER A N 1
ATOM 3346 C CA . SER A 1 425 ? 13.477 -40.469 -23.062 1 94.19 425 SER A CA 1
ATOM 3347 C C . SER A 1 425 ? 14.586 -39.844 -23.922 1 94.19 425 SER A C 1
ATOM 3349 O O . SER A 1 425 ? 15.75 -40.25 -23.797 1 94.19 425 SER A O 1
ATOM 3351 N N . ARG A 1 426 ? 14.273 -38.938 -24.812 1 96.12 426 ARG A N 1
ATOM 3352 C CA . ARG A 1 426 ? 15.234 -38.25 -25.688 1 96.12 426 ARG A CA 1
ATOM 3353 C C . ARG A 1 426 ? 15.031 -36.75 -25.625 1 96.12 426 ARG A C 1
ATOM 3355 O O . ARG A 1 426 ? 13.992 -36.25 -26.062 1 96.12 426 ARG A O 1
ATOM 3362 N N . VAL A 1 427 ? 16.047 -36 -25.141 1 96.94 427 VAL A N 1
ATOM 3363 C CA . VAL A 1 427 ? 16.016 -34.562 -25.172 1 96.94 427 VAL A CA 1
ATOM 3364 C C . VAL A 1 427 ? 16.219 -34.062 -26.609 1 96.94 427 VAL A C 1
ATOM 3366 O O . VAL A 1 427 ? 17.266 -34.344 -27.219 1 96.94 427 VAL A O 1
ATOM 3369 N N . ILE A 1 428 ? 15.312 -33.375 -27.125 1 97 428 ILE A N 1
ATOM 3370 C CA . ILE A 1 428 ? 15.43 -32.938 -28.516 1 97 428 ILE A CA 1
ATOM 3371 C C . ILE A 1 428 ? 15.82 -31.453 -28.562 1 97 428 ILE A C 1
ATOM 3373 O O . ILE A 1 428 ? 16.219 -30.953 -29.609 1 97 428 ILE A O 1
ATOM 3377 N N . HIS A 1 429 ? 15.688 -30.75 -27.469 1 96.62 429 HIS A N 1
ATOM 3378 C CA . HIS A 1 429 ? 16.047 -29.344 -27.391 1 96.62 429 HIS A CA 1
ATOM 3379 C C . HIS A 1 429 ? 16.484 -28.969 -25.984 1 96.62 429 HIS A C 1
ATOM 3381 O O . HIS A 1 429 ? 15.875 -29.406 -25 1 96.62 429 HIS A O 1
ATOM 3387 N N . SER A 1 430 ? 17.562 -28.281 -25.844 1 96.56 430 SER A N 1
ATOM 3388 C CA . SER A 1 430 ? 18.062 -27.656 -24.625 1 96.56 430 SER A CA 1
ATOM 3389 C C . SER A 1 430 ? 18.281 -26.156 -24.828 1 96.56 430 SER A C 1
ATOM 3391 O O . SER A 1 430 ? 18.969 -25.734 -25.766 1 96.56 430 SER A O 1
ATOM 3393 N N . SER A 1 431 ? 17.656 -25.344 -23.984 1 95.38 431 SER A N 1
ATOM 3394 C CA . SER A 1 431 ? 17.719 -23.906 -24.156 1 95.38 431 SER A CA 1
ATOM 3395 C C . SER A 1 431 ? 19.109 -23.359 -23.844 1 95.38 431 SER A C 1
ATOM 3397 O O . SER A 1 431 ? 19.531 -22.344 -24.391 1 95.38 431 SER A O 1
ATOM 3399 N N . SER A 1 432 ? 19.859 -24.031 -22.938 1 95.88 432 SER A N 1
ATOM 3400 C CA . SER A 1 432 ? 21.156 -23.516 -22.516 1 95.88 432 SER A CA 1
ATOM 3401 C C . SER A 1 432 ? 22.281 -24.484 -22.891 1 95.88 432 SER A C 1
ATOM 3403 O O . SER A 1 432 ? 23.406 -24.375 -22.406 1 95.88 432 SER A O 1
ATOM 3405 N N . SER A 1 433 ? 22.047 -25.484 -23.703 1 95.94 433 SER A N 1
ATOM 3406 C CA . SER A 1 433 ? 23.016 -26.547 -24 1 95.94 433 SER A CA 1
ATOM 3407 C C . SER A 1 433 ? 23.516 -27.219 -22.734 1 95.94 433 SER A C 1
ATOM 3409 O O . SER A 1 433 ? 24.719 -27.312 -22.516 1 95.94 433 SER A O 1
ATOM 3411 N N . HIS A 1 434 ? 22.547 -27.578 -21.891 1 95.75 434 HIS A N 1
ATOM 3412 C CA . HIS A 1 434 ? 22.797 -28.281 -20.641 1 95.75 434 HIS A CA 1
ATOM 3413 C C . HIS A 1 434 ? 23.75 -27.5 -19.734 1 95.75 434 HIS A C 1
ATOM 3415 O O . HIS A 1 434 ? 24.703 -28.078 -19.188 1 95.75 434 HIS A O 1
ATOM 3421 N N . GLY A 1 435 ? 23.562 -26.203 -19.734 1 96.25 435 GLY A N 1
ATOM 3422 C CA . GLY A 1 435 ? 24.312 -25.359 -18.812 1 96.25 435 GLY A CA 1
ATOM 3423 C C . GLY A 1 435 ? 25.469 -24.641 -19.484 1 96.25 435 GLY A C 1
ATOM 3424 O O . GLY A 1 435 ? 25.938 -23.609 -18.984 1 96.25 435 GLY A O 1
ATOM 3425 N N . ALA A 1 436 ? 25.953 -25 -20.641 1 96.31 436 ALA A N 1
ATOM 3426 C CA . ALA A 1 436 ? 27.141 -24.453 -21.297 1 96.31 436 ALA A CA 1
ATOM 3427 C C . ALA A 1 436 ? 26.953 -22.984 -21.641 1 96.31 436 ALA A C 1
ATOM 3429 O O . ALA A 1 436 ? 27.906 -22.203 -21.609 1 96.31 436 ALA A O 1
ATOM 3430 N N . TYR A 1 437 ? 25.734 -22.609 -22.016 1 95.88 437 TYR A N 1
ATOM 3431 C CA . TYR A 1 437 ? 25.422 -21.219 -22.328 1 95.88 437 TYR A CA 1
ATOM 3432 C C . TYR A 1 437 ? 25.828 -20.297 -21.172 1 95.88 437 TYR A C 1
ATOM 3434 O O . TYR A 1 437 ? 26.312 -19.188 -21.406 1 95.88 437 TYR A O 1
ATOM 3442 N N . PHE A 1 438 ? 25.719 -20.781 -19.969 1 96.94 438 PHE A N 1
ATOM 3443 C CA . PHE A 1 438 ? 25.984 -19.984 -18.781 1 96.94 438 PHE A CA 1
ATOM 3444 C C . PHE A 1 438 ? 27.359 -20.312 -18.219 1 96.94 438 PHE A C 1
ATOM 3446 O O . PHE A 1 438 ? 27.828 -19.672 -17.266 1 96.94 438 PHE A O 1
ATOM 3453 N N . GLY A 1 439 ? 28.062 -21.344 -18.734 1 96.69 439 GLY A N 1
ATOM 3454 C CA . GLY A 1 439 ? 29.328 -21.797 -18.172 1 96.69 439 GLY A CA 1
ATOM 3455 C C . GLY A 1 439 ? 29.156 -22.594 -16.891 1 96.69 439 GLY A C 1
ATOM 3456 O O . GLY A 1 439 ? 30.031 -22.547 -16.016 1 96.69 439 GLY A O 1
ATOM 3457 N N . ILE A 1 440 ? 28.016 -23.281 -16.75 1 97.38 440 ILE A N 1
ATOM 3458 C CA . ILE A 1 440 ? 27.75 -24.031 -15.531 1 97.38 440 ILE A CA 1
ATOM 3459 C C . ILE A 1 440 ? 27.469 -25.484 -15.883 1 97.38 440 ILE A C 1
ATOM 3461 O O . ILE A 1 440 ? 27.391 -25.844 -17.062 1 97.38 440 ILE A O 1
ATOM 3465 N N . SER A 1 441 ? 27.375 -26.406 -14.812 1 96 441 SER A N 1
ATOM 3466 C CA . SER A 1 441 ? 27.172 -27.828 -15.047 1 96 441 SER A CA 1
ATOM 3467 C C . SER A 1 441 ? 26.531 -28.5 -13.844 1 96 441 SER A C 1
ATOM 3469 O O . SER A 1 441 ? 26.484 -27.922 -12.758 1 96 441 SER A O 1
ATOM 3471 N N . ASP A 1 442 ? 26.062 -29.703 -14.039 1 95.31 442 ASP A N 1
ATOM 3472 C CA . ASP A 1 442 ? 25.391 -30.469 -13.008 1 95.31 442 ASP A CA 1
ATOM 3473 C C . ASP A 1 442 ? 26.344 -30.875 -11.898 1 95.31 442 ASP A C 1
ATOM 3475 O O . ASP A 1 442 ? 25.922 -31.25 -10.805 1 95.31 442 ASP A O 1
ATOM 3479 N N . LYS A 1 443 ? 27.641 -30.828 -12.102 1 95.31 443 LYS A N 1
ATOM 3480 C CA . LYS A 1 443 ? 28.641 -31.188 -11.109 1 95.31 443 LYS A CA 1
ATOM 3481 C C . LYS A 1 443 ? 28.594 -30.234 -9.922 1 95.31 443 LYS A C 1
ATOM 3483 O O . LYS A 1 443 ? 29.094 -30.547 -8.836 1 95.31 443 LYS A O 1
ATOM 3488 N N . GLN A 1 444 ? 28.016 -29.062 -10.188 1 96.31 444 GLN A N 1
ATOM 3489 C CA . GLN A 1 444 ? 27.969 -28.031 -9.156 1 96.31 444 GLN A CA 1
ATOM 3490 C C . GLN A 1 444 ? 26.891 -28.328 -8.133 1 96.31 444 GLN A C 1
ATOM 3492 O O . GLN A 1 444 ? 26.859 -27.719 -7.055 1 96.31 444 GLN A O 1
ATOM 3497 N N . VAL A 1 445 ? 25.938 -29.219 -8.461 1 97.94 445 VAL A N 1
ATOM 3498 C CA . VAL A 1 445 ? 24.75 -29.422 -7.648 1 97.94 445 VAL A CA 1
ATOM 3499 C C . VAL A 1 445 ? 24.797 -30.781 -6.965 1 97.94 445 VAL A C 1
ATOM 3501 O O . VAL A 1 445 ? 25 -31.812 -7.625 1 97.94 445 VAL A O 1
ATOM 3504 N N . GLU A 1 446 ? 24.641 -30.797 -5.703 1 96.44 446 GLU A N 1
ATOM 3505 C CA . GLU A 1 446 ? 24.609 -32.031 -4.918 1 96.44 446 GLU A CA 1
ATOM 3506 C C . GLU A 1 446 ? 23.406 -32.062 -3.979 1 96.44 446 GLU A C 1
ATOM 3508 O O . GLU A 1 446 ? 23.016 -31.031 -3.436 1 96.44 446 GLU A O 1
ATOM 3513 N N . SER A 1 447 ? 22.766 -33.188 -3.84 1 97.75 447 SER A N 1
ATOM 3514 C CA . SER A 1 447 ? 21.703 -33.406 -2.857 1 97.75 447 SER A CA 1
ATOM 3515 C C . SER A 1 447 ? 22.234 -34.188 -1.653 1 97.75 447 SER A C 1
ATOM 3517 O O . SER A 1 447 ? 22.75 -35.281 -1.801 1 97.75 447 SER A O 1
ATOM 3519 N N . ILE A 1 448 ? 22.141 -33.625 -0.47 1 97.44 448 ILE A N 1
ATOM 3520 C CA . ILE A 1 448 ? 22.547 -34.312 0.756 1 97.44 448 ILE A CA 1
ATOM 3521 C C . ILE A 1 448 ? 21.344 -34.406 1.697 1 97.44 448 ILE A C 1
ATOM 3523 O O . ILE A 1 448 ? 20.266 -33.875 1.409 1 97.44 448 ILE A O 1
ATOM 3527 N N . THR A 1 449 ? 21.469 -35.125 2.75 1 98 449 THR A N 1
ATOM 3528 C CA . THR A 1 449 ? 20.484 -35.156 3.836 1 98 449 THR A CA 1
ATOM 3529 C C . THR A 1 449 ? 21.172 -34.938 5.18 1 98 449 THR A C 1
ATOM 3531 O O . THR A 1 449 ? 22.328 -35.312 5.367 1 98 449 THR A O 1
ATOM 3534 N N . PHE A 1 450 ? 20.578 -34.312 6.086 1 98.25 450 PHE A N 1
ATOM 3535 C CA . PHE A 1 450 ? 21 -34.156 7.477 1 98.25 450 PHE A CA 1
ATOM 3536 C C . PHE A 1 450 ? 19.844 -34.438 8.422 1 98.25 450 PHE A C 1
ATOM 3538 O O . PHE A 1 450 ? 18.672 -34.375 8.039 1 98.25 450 PHE A O 1
ATOM 3545 N N . PRO A 1 451 ? 20.156 -34.906 9.633 1 97.94 451 PRO A N 1
ATOM 3546 C CA . PRO A 1 451 ? 19.078 -35.188 10.578 1 97.94 451 PRO A CA 1
ATOM 3547 C C . PRO A 1 451 ? 18.344 -33.906 11.023 1 97.94 451 PRO A C 1
ATOM 3549 O O . PRO A 1 451 ? 18.984 -32.938 11.406 1 97.94 451 PRO A O 1
ATOM 3552 N N . GLY A 1 452 ? 17.125 -33.938 10.922 1 97.75 452 GLY A N 1
ATOM 3553 C CA . GLY A 1 452 ? 16.266 -32.844 11.328 1 97.75 452 GLY A CA 1
ATOM 3554 C C . GLY A 1 452 ? 14.836 -33.25 11.578 1 97.75 452 GLY A C 1
ATOM 3555 O O . GLY A 1 452 ? 14.578 -34.281 12.195 1 97.75 452 GLY A O 1
ATOM 3556 N N . GLY A 1 453 ? 13.875 -32.375 11.164 1 96.19 453 GLY A N 1
ATOM 3557 C CA . GLY A 1 453 ? 12.469 -32.656 11.398 1 96.19 453 GLY A CA 1
ATOM 3558 C C . GLY A 1 453 ? 12.047 -32.469 12.844 1 96.19 453 GLY A C 1
ATOM 3559 O O . GLY A 1 453 ? 12.859 -32.062 13.68 1 96.19 453 GLY A O 1
ATOM 3560 N N . PRO A 1 454 ? 10.781 -32.812 13.156 1 94.31 454 PRO A N 1
ATOM 3561 C CA . PRO A 1 454 ? 10.242 -32.562 14.492 1 94.31 454 PRO A CA 1
ATOM 3562 C C . PRO A 1 454 ? 11.031 -33.281 15.586 1 94.31 454 PRO A C 1
ATOM 3564 O O . PRO A 1 454 ? 11.133 -32.781 16.703 1 94.31 454 PRO A O 1
ATOM 3567 N N . ASP A 1 455 ? 11.648 -34.438 15.234 1 94.69 455 ASP A N 1
ATOM 3568 C CA . ASP A 1 455 ? 12.328 -35.25 16.234 1 94.69 455 ASP A CA 1
ATOM 3569 C C . ASP A 1 455 ? 13.836 -35.062 16.156 1 94.69 455 ASP A C 1
ATOM 3571 O O . ASP A 1 455 ? 14.586 -35.688 16.906 1 94.69 455 ASP A O 1
ATOM 3575 N N . GLY A 1 456 ? 14.305 -34.375 15.227 1 95.69 456 GLY A N 1
ATOM 3576 C CA . GLY A 1 456 ? 15.727 -34.156 15.062 1 95.69 456 GLY A CA 1
ATOM 3577 C C . GLY A 1 456 ? 16.453 -35.312 14.422 1 95.69 456 GLY A C 1
ATOM 3578 O O . GLY A 1 456 ? 17.688 -35.312 14.344 1 95.69 456 GLY A O 1
ATOM 3579 N N . LYS A 1 457 ? 15.664 -36.219 13.922 1 96.25 457 LYS A N 1
ATOM 3580 C CA . LYS A 1 457 ? 16.281 -37.438 13.367 1 96.25 457 LYS A CA 1
ATOM 3581 C C . LYS A 1 457 ? 15.828 -37.656 11.93 1 96.25 457 LYS A C 1
ATOM 3583 O O . LYS A 1 457 ? 16.453 -38.438 11.195 1 96.25 457 LYS A O 1
ATOM 3588 N N . THR A 1 458 ? 14.758 -37.031 11.555 1 96.62 458 THR A N 1
ATOM 3589 C CA . THR A 1 458 ? 14.234 -37.188 10.203 1 96.62 458 THR A CA 1
ATOM 3590 C C . THR A 1 458 ? 15.234 -36.656 9.172 1 96.62 458 THR A C 1
ATOM 3592 O O . THR A 1 458 ? 15.758 -35.562 9.312 1 96.62 458 THR A O 1
ATOM 3595 N N . PRO A 1 459 ? 15.555 -37.5 8.188 1 97.12 459 PRO A N 1
ATOM 3596 C CA . PRO A 1 459 ? 16.438 -37 7.145 1 97.12 459 PRO A CA 1
ATOM 3597 C C . PRO A 1 459 ? 15.828 -35.812 6.383 1 97.12 459 PRO A C 1
ATOM 3599 O O . PRO A 1 459 ? 14.758 -35.969 5.781 1 97.12 459 PRO A O 1
ATOM 3602 N N . VAL A 1 460 ? 16.438 -34.656 6.41 1 98.5 460 VAL A N 1
ATOM 3603 C CA . VAL A 1 460 ? 16 -33.469 5.688 1 98.5 460 VAL A CA 1
ATOM 3604 C C . VAL A 1 460 ? 16.891 -33.25 4.461 1 98.5 460 VAL A C 1
ATOM 3606 O O . VAL A 1 460 ? 18.109 -33.156 4.586 1 98.5 460 VAL A O 1
ATOM 3609 N N . GLN A 1 461 ? 16.281 -33.281 3.326 1 98.5 461 GLN A N 1
ATOM 3610 C CA . GLN A 1 461 ? 17 -33.062 2.076 1 98.5 461 GLN A CA 1
ATOM 3611 C C . GLN A 1 461 ? 17.5 -31.625 1.963 1 98.5 461 GLN A C 1
ATOM 3613 O O . GLN A 1 461 ? 16.797 -30.688 2.316 1 98.5 461 GLN A O 1
ATOM 3618 N N . CYS A 1 462 ? 18.719 -31.422 1.439 1 98.62 462 CYS A N 1
ATOM 3619 C CA . CYS A 1 462 ? 19.328 -30.109 1.236 1 98.62 462 CYS A CA 1
ATOM 3620 C C . CYS A 1 462 ? 20.156 -30.094 -0.042 1 98.62 462 CYS A C 1
ATOM 3622 O O . CYS A 1 462 ? 20.984 -30.969 -0.268 1 98.62 462 CYS A O 1
ATOM 3624 N N . TRP A 1 463 ? 19.891 -29.125 -0.873 1 98.69 463 TRP A N 1
ATOM 3625 C CA . TRP A 1 463 ? 20.766 -28.906 -2.021 1 98.69 463 TRP A CA 1
ATOM 3626 C C . TRP A 1 463 ? 22.031 -28.156 -1.609 1 98.69 463 TRP A C 1
ATOM 3628 O O . TRP A 1 463 ? 21.969 -27.203 -0.824 1 98.69 463 TRP A O 1
ATOM 3638 N N . ILE A 1 464 ? 23.156 -28.562 -2.049 1 98.25 464 ILE A N 1
ATOM 3639 C CA . ILE A 1 464 ? 24.422 -27.844 -1.973 1 98.25 464 ILE A CA 1
ATOM 3640 C C . ILE A 1 464 ? 24.891 -27.453 -3.377 1 98.25 464 ILE A C 1
ATOM 3642 O O . ILE A 1 464 ? 25.125 -28.328 -4.215 1 98.25 464 ILE A O 1
ATOM 3646 N N . VAL A 1 465 ? 24.953 -26.219 -3.67 1 98.25 465 VAL A N 1
ATOM 3647 C CA . VAL A 1 465 ? 25.391 -25.703 -4.965 1 98.25 465 VAL A CA 1
ATOM 3648 C C . VAL A 1 465 ? 26.734 -25 -4.812 1 98.25 465 VAL A C 1
ATOM 3650 O O . VAL A 1 465 ? 26.875 -24.094 -3.996 1 98.25 465 VAL A O 1
ATOM 3653 N N . LYS A 1 466 ? 27.734 -25.406 -5.574 1 96.38 466 LYS A N 1
ATOM 3654 C CA . LYS A 1 466 ? 29.109 -24.906 -5.465 1 96.38 466 LYS A CA 1
ATOM 3655 C C . LYS A 1 466 ? 29.484 -24.078 -6.688 1 96.38 466 LYS A C 1
ATOM 3657 O O . LYS A 1 466 ? 28.844 -24.188 -7.738 1 96.38 466 LYS A O 1
ATOM 3662 N N . PRO A 1 467 ? 30.484 -23.234 -6.562 1 95.12 467 PRO A N 1
ATOM 3663 C CA . PRO A 1 467 ? 30.984 -22.516 -7.746 1 95.12 467 PRO A CA 1
ATOM 3664 C C . PRO A 1 467 ? 31.547 -23.469 -8.805 1 95.12 467 PRO A C 1
ATOM 3666 O O . PRO A 1 467 ? 32 -24.562 -8.484 1 95.12 467 PRO A O 1
ATOM 3669 N N . SER A 1 468 ? 31.516 -22.984 -10.008 1 94.31 468 SER A N 1
ATOM 3670 C CA . SER A 1 468 ? 32 -23.812 -11.109 1 94.31 468 SER A CA 1
ATOM 3671 C C . SER A 1 468 ? 33.5 -24.062 -10.984 1 94.31 468 SER A C 1
ATOM 3673 O O . SER A 1 468 ? 34 -25.047 -11.531 1 94.31 468 SER A O 1
ATOM 3675 N N . TRP A 1 469 ? 34.188 -23.281 -10.281 1 91.44 469 TRP A N 1
ATOM 3676 C CA . TRP A 1 469 ? 35.656 -23.422 -10.141 1 91.44 469 TRP A CA 1
ATOM 3677 C C . TRP A 1 469 ? 36 -24.062 -8.805 1 91.44 469 TRP A C 1
ATOM 3679 O O . TRP A 1 469 ? 37.188 -24.031 -8.398 1 91.44 469 TRP A O 1
ATOM 3689 N N . TYR A 1 470 ? 35 -24.547 -8.141 1 89.25 470 TYR A N 1
ATOM 3690 C CA . TYR A 1 470 ? 35.219 -25.234 -6.863 1 89.25 470 TYR A CA 1
ATOM 3691 C C . TYR A 1 470 ? 36.156 -26.406 -7.035 1 89.25 470 TYR A C 1
ATOM 3693 O O . TYR A 1 470 ? 36 -27.219 -7.949 1 89.25 470 TYR A O 1
ATOM 3701 N N . GLU A 1 471 ? 37.156 -26.469 -6.223 1 85.06 471 GLU A N 1
ATOM 3702 C CA . GLU A 1 471 ? 38.062 -27.594 -6.176 1 85.06 471 GLU A CA 1
ATOM 3703 C C . GLU A 1 471 ? 38.156 -28.203 -4.777 1 85.06 471 GLU A C 1
ATOM 3705 O O . GLU A 1 471 ? 38.531 -27.531 -3.82 1 85.06 471 GLU A O 1
ATOM 3710 N N . ALA A 1 472 ? 37.844 -29.438 -4.691 1 81 472 ALA A N 1
ATOM 3711 C CA . ALA A 1 472 ? 37.781 -30.141 -3.41 1 81 472 ALA A CA 1
ATOM 3712 C C . ALA A 1 472 ? 39.125 -30.141 -2.701 1 81 472 ALA A C 1
ATOM 3714 O O . ALA A 1 472 ? 39.188 -30.188 -1.47 1 81 472 ALA A O 1
ATOM 3715 N N . THR A 1 473 ? 40.188 -29.984 -3.465 1 82.88 473 THR A N 1
ATOM 3716 C CA . THR A 1 473 ? 41.531 -30.078 -2.893 1 82.88 473 THR A CA 1
ATOM 3717 C C . THR A 1 473 ? 42.094 -28.688 -2.557 1 82.88 473 THR A C 1
ATOM 3719 O O . THR A 1 473 ? 43.156 -28.578 -1.951 1 82.88 473 THR A O 1
ATOM 3722 N N . SER A 1 474 ? 41.312 -27.766 -2.99 1 83 474 SER A N 1
ATOM 3723 C CA . SER A 1 474 ? 41.781 -26.406 -2.725 1 83 474 SER A CA 1
ATOM 3724 C C . SER A 1 474 ? 41.656 -26.062 -1.243 1 83 474 SER A C 1
ATOM 3726 O O . SER A 1 474 ? 40.781 -26.562 -0.549 1 83 474 SER A O 1
ATOM 3728 N N . VAL A 1 475 ? 42.531 -25.203 -0.762 1 83.62 475 VAL A N 1
ATOM 3729 C CA . VAL A 1 475 ? 42.531 -24.75 0.622 1 83.62 475 VAL A CA 1
ATOM 3730 C C . VAL A 1 475 ? 41.594 -23.562 0.762 1 83.62 475 VAL A C 1
ATOM 3732 O O . VAL A 1 475 ? 41.156 -23.234 1.864 1 83.62 475 VAL A O 1
ATOM 3735 N N . GLU A 1 476 ? 41.281 -23.016 -0.337 1 83.25 476 GLU A N 1
ATOM 3736 C CA . GLU A 1 476 ? 40.375 -21.859 -0.305 1 83.25 476 GLU A CA 1
ATOM 3737 C C . GLU A 1 476 ? 38.969 -22.25 0.099 1 83.25 476 GLU A C 1
ATOM 3739 O O . GLU A 1 476 ? 38.406 -23.203 -0.44 1 83.25 476 GLU A O 1
ATOM 3744 N N . LYS A 1 477 ? 38.469 -21.531 1.104 1 92.25 477 LYS A N 1
ATOM 3745 C CA . LYS A 1 477 ? 37.094 -21.766 1.547 1 92.25 477 LYS A CA 1
ATOM 3746 C C . LYS A 1 477 ? 36.156 -20.734 0.956 1 92.25 477 LYS A C 1
ATOM 3748 O O . LYS A 1 477 ? 36.562 -19.609 0.642 1 92.25 477 LYS A O 1
ATOM 3753 N N . HIS A 1 478 ? 34.969 -21.094 0.751 1 95.38 478 HIS A N 1
ATOM 3754 C CA . HIS A 1 478 ? 33.906 -20.219 0.241 1 95.38 478 HIS A CA 1
ATOM 3755 C C . HIS A 1 478 ? 32.906 -19.859 1.34 1 95.38 478 HIS A C 1
ATOM 3757 O O . HIS A 1 478 ? 32.625 -20.672 2.215 1 95.38 478 HIS A O 1
ATOM 3763 N N . PRO A 1 479 ? 32.469 -18.609 1.354 1 97.12 479 PRO A N 1
ATOM 3764 C CA . PRO A 1 479 ? 31.406 -18.266 2.311 1 97.12 479 PRO A CA 1
ATOM 3765 C C . PRO A 1 479 ? 30.125 -19.062 2.09 1 97.12 479 PRO A C 1
ATOM 3767 O O . PRO A 1 479 ? 29.922 -19.609 1.004 1 97.12 479 PRO A O 1
ATOM 3770 N N . LEU A 1 480 ? 29.312 -19.125 3.15 1 98.44 480 LEU A N 1
ATOM 3771 C CA . LEU A 1 480 ? 28.078 -19.891 3.119 1 98.44 480 LEU A CA 1
ATOM 3772 C C . LEU A 1 480 ? 26.875 -18.984 2.883 1 98.44 480 LEU A C 1
ATOM 3774 O O . LEU A 1 480 ? 26.75 -17.938 3.527 1 98.44 480 LEU A O 1
ATOM 3778 N N . PHE A 1 481 ? 26.094 -19.297 1.948 1 98.75 481 PHE A N 1
ATOM 3779 C CA . PHE A 1 481 ? 24.797 -18.688 1.697 1 98.75 481 PHE A CA 1
ATOM 3780 C C . PHE A 1 481 ? 23.656 -19.672 1.958 1 98.75 481 PHE A C 1
ATOM 3782 O O . PHE A 1 481 ? 23.453 -20.609 1.187 1 98.75 481 PHE A O 1
ATOM 3789 N N . ILE A 1 482 ? 22.922 -19.531 3.014 1 98.88 482 ILE A N 1
ATOM 3790 C CA . ILE A 1 482 ? 21.766 -20.359 3.277 1 98.88 482 ILE A CA 1
ATOM 3791 C C . ILE A 1 482 ? 20.516 -19.719 2.641 1 98.88 482 ILE A C 1
ATOM 3793 O O . ILE A 1 482 ? 20.125 -18.625 3.014 1 98.88 482 ILE A O 1
ATOM 3797 N N . PHE A 1 483 ? 19.953 -20.375 1.688 1 98.69 483 PHE A N 1
ATOM 3798 C CA . PHE A 1 483 ? 18.75 -19.922 1.019 1 98.69 483 PHE A CA 1
ATOM 3799 C C . PHE A 1 483 ? 17.516 -20.594 1.602 1 98.69 483 PHE A C 1
ATOM 3801 O O . PHE A 1 483 ? 17.391 -21.812 1.547 1 98.69 483 PHE A O 1
ATOM 3808 N N . MET A 1 484 ? 16.609 -19.859 2.205 1 98.69 484 MET A N 1
ATOM 3809 C CA . MET A 1 484 ? 15.367 -20.344 2.791 1 98.69 484 MET A CA 1
ATOM 3810 C C . MET A 1 484 ? 14.195 -20.109 1.839 1 98.69 484 MET A C 1
ATOM 3812 O O . MET A 1 484 ? 13.82 -18.969 1.569 1 98.69 484 MET A O 1
ATOM 3816 N N . HIS A 1 485 ? 13.609 -21.156 1.345 1 97.94 485 HIS A N 1
ATOM 3817 C CA . HIS A 1 485 ? 12.594 -21.062 0.297 1 97.94 485 HIS A CA 1
ATOM 3818 C C . HIS A 1 485 ? 11.266 -20.578 0.855 1 97.94 485 HIS A C 1
ATOM 3820 O O . HIS A 1 485 ? 11.086 -20.5 2.074 1 97.94 485 HIS A O 1
ATOM 3826 N N . GLY A 1 486 ? 10.32 -20.203 -0.048 1 96.94 486 GLY A N 1
ATOM 3827 C CA . GLY A 1 486 ? 8.984 -19.781 0.329 1 96.94 486 GLY A CA 1
ATOM 3828 C C . GLY A 1 486 ? 8.055 -20.938 0.645 1 96.94 486 GLY A C 1
ATOM 3829 O O . GLY A 1 486 ? 8.461 -22.094 0.616 1 96.94 486 GLY A O 1
ATOM 3830 N N . GLY A 1 487 ? 6.762 -20.609 0.92 1 93.12 487 GLY A N 1
ATOM 3831 C CA . GLY A 1 487 ? 5.797 -21.625 1.271 1 93.12 487 GLY A CA 1
ATOM 3832 C C . GLY A 1 487 ? 5.012 -21.312 2.531 1 93.12 487 GLY A C 1
ATOM 3833 O O . GLY A 1 487 ? 4.398 -20.25 2.629 1 93.12 487 GLY A O 1
ATOM 3834 N N . PRO A 1 488 ? 4.969 -22.156 3.43 1 92.25 488 PRO A N 1
ATOM 3835 C CA . PRO A 1 488 ? 5.957 -23.172 3.809 1 92.25 488 PRO A CA 1
ATOM 3836 C C . PRO A 1 488 ? 5.805 -24.469 3.014 1 92.25 488 PRO A C 1
ATOM 3838 O O . PRO A 1 488 ? 6.711 -25.297 3.014 1 92.25 488 PRO A O 1
ATOM 3841 N N . HIS A 1 489 ? 4.621 -24.641 2.4 1 93.38 489 HIS A N 1
ATOM 3842 C CA . HIS A 1 489 ? 4.352 -25.906 1.717 1 93.38 489 HIS A CA 1
ATOM 3843 C C . HIS A 1 489 ? 4.871 -25.875 0.284 1 93.38 489 HIS A C 1
ATOM 3845 O O . HIS A 1 489 ? 4.113 -26.109 -0.661 1 93.38 489 HIS A O 1
ATOM 3851 N N . SER A 1 490 ? 6.031 -25.484 0.127 1 95.19 490 SER A N 1
ATOM 3852 C CA . SER A 1 490 ? 6.789 -25.547 -1.118 1 95.19 490 SER A CA 1
ATOM 3853 C C . SER A 1 490 ? 8.133 -26.234 -0.912 1 95.19 490 SER A C 1
ATOM 3855 O O . SER A 1 490 ? 8.445 -26.688 0.196 1 95.19 490 SER A O 1
ATOM 3857 N N . ALA A 1 491 ? 8.844 -26.484 -1.95 1 97.12 491 ALA A N 1
ATOM 3858 C CA . ALA A 1 491 ? 10.203 -27.031 -1.908 1 97.12 491 ALA A CA 1
ATOM 3859 C C . ALA A 1 491 ? 11.055 -26.453 -3.033 1 97.12 491 ALA A C 1
ATOM 3861 O O . ALA A 1 491 ? 10.531 -26.031 -4.07 1 97.12 491 ALA A O 1
ATOM 3862 N N . ASN A 1 492 ? 12.258 -26.266 -2.688 1 98 492 ASN A N 1
ATOM 3863 C CA . ASN A 1 492 ? 13.18 -26.016 -3.789 1 98 492 ASN A CA 1
ATOM 3864 C C . ASN A 1 492 ? 13.5 -27.297 -4.566 1 98 492 ASN A C 1
ATOM 3866 O O . ASN A 1 492 ? 14.039 -28.25 -4.004 1 98 492 ASN A O 1
ATOM 3870 N N . LYS A 1 493 ? 13.094 -27.312 -5.746 1 98.25 493 LYS A N 1
ATOM 3871 C CA . LYS A 1 493 ? 13.234 -28.484 -6.609 1 98.25 493 LYS A CA 1
ATOM 3872 C C . LYS A 1 493 ? 14.328 -28.281 -7.648 1 98.25 493 LYS A C 1
ATOM 3874 O O . LYS A 1 493 ? 14.797 -27.156 -7.848 1 98.25 493 LYS A O 1
ATOM 3879 N N . ASP A 1 494 ? 14.789 -29.406 -8.258 1 98.12 494 ASP A N 1
ATOM 3880 C CA . ASP A 1 494 ? 15.695 -29.281 -9.398 1 98.12 494 ASP A CA 1
ATOM 3881 C C . ASP A 1 494 ? 14.992 -28.672 -10.602 1 98.12 494 ASP A C 1
ATOM 3883 O O . ASP A 1 494 ? 14.586 -29.391 -11.523 1 98.12 494 ASP A O 1
ATOM 3887 N N . ALA A 1 495 ? 14.867 -27.422 -10.555 1 98.12 495 ALA A N 1
ATOM 3888 C CA . ALA A 1 495 ? 14.188 -26.609 -11.562 1 98.12 495 ALA A CA 1
ATOM 3889 C C . ALA A 1 495 ? 14.867 -25.25 -11.727 1 98.12 495 ALA A C 1
ATOM 3891 O O . ALA A 1 495 ? 15.57 -24.781 -10.828 1 98.12 495 ALA A O 1
ATOM 3892 N N . TRP A 1 496 ? 14.695 -24.703 -12.836 1 97.88 496 TRP A N 1
ATOM 3893 C CA . TRP A 1 496 ? 15.234 -23.375 -13.102 1 97.88 496 TRP A CA 1
ATOM 3894 C C . TRP A 1 496 ? 14.32 -22.297 -12.523 1 97.88 496 TRP A C 1
ATOM 3896 O O . TRP A 1 496 ? 13.094 -22.469 -12.492 1 97.88 496 TRP A O 1
ATOM 3906 N N . THR A 1 497 ? 14.844 -21.281 -12.055 1 96.81 497 THR A N 1
ATOM 3907 C CA . THR A 1 497 ? 14.102 -20.078 -11.672 1 96.81 497 THR A CA 1
ATOM 3908 C C . THR A 1 497 ? 14.859 -18.812 -12.062 1 96.81 497 THR A C 1
ATOM 3910 O O . THR A 1 497 ? 16.094 -18.797 -12.031 1 96.81 497 THR A O 1
ATOM 3913 N N . TRP A 1 498 ? 14.125 -17.875 -12.492 1 96.88 498 TRP A N 1
ATOM 3914 C CA . TRP A 1 498 ? 14.711 -16.578 -12.812 1 96.88 498 TRP A CA 1
ATOM 3915 C C . TRP A 1 498 ? 14.859 -15.719 -11.562 1 96.88 498 TRP A C 1
ATOM 3917 O O . TRP A 1 498 ? 15.547 -14.688 -11.578 1 96.88 498 TRP A O 1
ATOM 3927 N N . ARG A 1 499 ? 14.18 -16.156 -10.531 1 95.06 499 ARG A N 1
ATOM 3928 C CA . ARG A 1 499 ? 14.227 -15.508 -9.227 1 95.06 499 ARG A CA 1
ATOM 3929 C C . ARG A 1 499 ? 15.023 -16.344 -8.227 1 95.06 499 ARG A C 1
ATOM 3931 O O . ARG A 1 499 ? 14.945 -17.562 -8.234 1 95.06 499 ARG A O 1
ATOM 3938 N N . TRP A 1 500 ? 15.836 -15.773 -7.438 1 96.5 500 TRP A N 1
ATOM 3939 C CA . TRP A 1 500 ? 16.609 -16.484 -6.434 1 96.5 500 TRP A CA 1
ATOM 3940 C C . TRP A 1 500 ? 17.375 -17.656 -7.059 1 96.5 500 TRP A C 1
ATOM 3942 O O . TRP A 1 500 ? 17.281 -18.781 -6.59 1 96.5 500 TRP A O 1
ATOM 3952 N N . ASN A 1 501 ? 18.047 -17.375 -8.133 1 98.12 501 ASN A N 1
ATOM 3953 C CA . ASN A 1 501 ? 18.797 -18.406 -8.836 1 98.12 501 ASN A CA 1
ATOM 3954 C C . ASN A 1 501 ? 20.016 -18.844 -8.039 1 98.12 501 ASN A C 1
ATOM 3956 O O . ASN A 1 501 ? 21.016 -18.109 -7.961 1 98.12 501 ASN A O 1
ATOM 3960 N N . ALA A 1 502 ? 20.016 -20.031 -7.527 1 97.94 502 ALA A N 1
ATOM 3961 C CA . ALA A 1 502 ? 21.031 -20.531 -6.613 1 97.94 502 ALA A CA 1
ATOM 3962 C C . ALA A 1 502 ? 22.375 -20.688 -7.32 1 97.94 502 ALA A C 1
ATOM 3964 O O . ALA A 1 502 ? 23.422 -20.484 -6.715 1 97.94 502 ALA A O 1
ATOM 3965 N N . VAL A 1 503 ? 22.359 -21.094 -8.57 1 98.06 503 VAL A N 1
ATOM 3966 C CA . VAL A 1 503 ? 23.609 -21.297 -9.305 1 98.06 503 VAL A CA 1
ATOM 3967 C C . VAL A 1 503 ? 24.266 -19.953 -9.578 1 98.06 503 VAL A C 1
ATOM 3969 O O . VAL A 1 503 ? 25.5 -19.844 -9.523 1 98.06 503 VAL A O 1
ATOM 3972 N N . LEU A 1 504 ? 23.438 -18.938 -9.883 1 97.75 504 LEU A N 1
ATOM 3973 C CA . LEU A 1 504 ? 23.984 -17.594 -10.031 1 97.75 504 LEU A CA 1
ATOM 3974 C C . LEU A 1 504 ? 24.656 -17.141 -8.75 1 97.75 504 LEU A C 1
ATOM 3976 O O . LEU A 1 504 ? 25.734 -16.547 -8.781 1 97.75 504 LEU A O 1
ATOM 3980 N N . LEU A 1 505 ? 24.031 -17.375 -7.613 1 97.81 505 LEU A N 1
ATOM 3981 C CA . LEU A 1 505 ? 24.609 -17.016 -6.324 1 97.81 505 LEU A CA 1
ATOM 3982 C C . LEU A 1 505 ? 25.922 -17.766 -6.078 1 97.81 505 LEU A C 1
ATOM 3984 O O . LEU A 1 505 ? 26.891 -17.188 -5.586 1 97.81 505 LEU A O 1
ATOM 3988 N N . ALA A 1 506 ? 25.938 -19.047 -6.406 1 97.56 506 ALA A N 1
ATOM 3989 C CA . ALA A 1 506 ? 27.141 -19.844 -6.266 1 97.56 506 ALA A CA 1
ATOM 3990 C C . ALA A 1 506 ? 28.266 -19.281 -7.133 1 97.56 506 ALA A C 1
ATOM 3992 O O . ALA A 1 506 ? 29.422 -19.234 -6.707 1 97.56 506 ALA A O 1
ATOM 3993 N N . GLU A 1 507 ? 27.906 -18.859 -8.328 1 96.56 507 GLU A N 1
ATOM 3994 C CA . GLU A 1 507 ? 28.891 -18.344 -9.273 1 96.56 507 GLU A CA 1
ATOM 3995 C C . GLU A 1 507 ? 29.469 -17.016 -8.789 1 96.56 507 GLU A C 1
ATOM 3997 O O . GLU A 1 507 ? 30.438 -16.5 -9.359 1 96.56 507 GLU A O 1
ATOM 4002 N N . GLN A 1 508 ? 28.859 -16.453 -7.699 1 95.62 508 GLN A N 1
ATOM 4003 C CA . GLN A 1 508 ? 29.438 -15.273 -7.066 1 95.62 508 GLN A CA 1
ATOM 4004 C C . GLN A 1 508 ? 30.469 -15.672 -6.012 1 95.62 508 GLN A C 1
ATOM 4006 O O . GLN A 1 508 ? 31.047 -14.805 -5.344 1 95.62 508 GLN A O 1
ATOM 4011 N N . GLY A 1 509 ? 30.688 -16.953 -5.746 1 94.75 509 GLY A N 1
ATOM 4012 C CA . GLY A 1 509 ? 31.719 -17.422 -4.852 1 94.75 509 GLY A CA 1
ATOM 4013 C C . GLY A 1 509 ? 31.172 -18.078 -3.594 1 94.75 509 GLY A C 1
ATOM 4014 O O . GLY A 1 509 ? 31.938 -18.422 -2.686 1 94.75 509 GLY A O 1
ATOM 4015 N N . TYR A 1 510 ? 29.922 -18.359 -3.543 1 97 510 TYR A N 1
ATOM 4016 C CA . TYR A 1 510 ? 29.297 -18.922 -2.348 1 97 510 TYR A CA 1
ATOM 4017 C C . TYR A 1 510 ? 29.109 -20.422 -2.494 1 97 510 TYR A C 1
ATOM 4019 O O . TYR A 1 510 ? 28.922 -20.922 -3.604 1 97 510 TYR A O 1
ATOM 4027 N N . ILE A 1 511 ? 29.188 -21.125 -1.457 1 97.44 511 ILE A N 1
ATOM 4028 C CA . ILE A 1 511 ? 28.469 -22.375 -1.324 1 97.44 511 ILE A CA 1
ATOM 4029 C C . ILE A 1 511 ? 27.031 -22.094 -0.872 1 97.44 511 ILE A C 1
ATOM 4031 O O . ILE A 1 511 ? 26.812 -21.531 0.2 1 97.44 511 ILE A O 1
ATOM 4035 N N . VAL A 1 512 ? 26.109 -22.469 -1.683 1 98.56 512 VAL A N 1
ATOM 4036 C CA . VAL A 1 512 ? 24.703 -22.219 -1.389 1 98.56 512 VAL A CA 1
ATOM 4037 C C . VAL A 1 512 ? 24.047 -23.469 -0.839 1 98.56 512 VAL A C 1
ATOM 4039 O O . VAL A 1 512 ? 24.078 -24.531 -1.483 1 98.56 512 VAL A O 1
ATOM 4042 N N . ALA A 1 513 ? 23.547 -23.406 0.353 1 98.81 513 ALA A N 1
ATOM 4043 C CA . ALA A 1 513 ? 22.781 -24.484 0.961 1 98.81 513 ALA A CA 1
ATOM 4044 C C . ALA A 1 513 ? 21.281 -24.172 0.952 1 98.81 513 ALA A C 1
ATOM 4046 O O . ALA A 1 513 ? 20.875 -23.094 1.384 1 98.81 513 ALA A O 1
ATOM 4047 N N . ILE A 1 514 ? 20.484 -25.094 0.453 1 98.75 514 ILE A N 1
ATOM 4048 C CA . ILE A 1 514 ? 19.031 -24.922 0.348 1 98.75 514 ILE A CA 1
ATOM 4049 C C . ILE A 1 514 ? 18.328 -26.094 1.031 1 98.75 514 ILE A C 1
ATOM 4051 O O . ILE A 1 514 ? 17.906 -27.047 0.371 1 98.75 514 ILE A O 1
ATOM 4055 N N . PRO A 1 515 ? 18.109 -25.984 2.33 1 98.75 515 PRO A N 1
ATOM 4056 C CA . PRO A 1 515 ? 17.375 -27.062 2.998 1 98.75 515 PRO A CA 1
ATOM 4057 C C . PRO A 1 515 ? 15.891 -27.062 2.662 1 98.75 515 PRO A C 1
ATOM 4059 O O . PRO A 1 515 ? 15.234 -26.016 2.74 1 98.75 515 PRO A O 1
ATOM 4062 N N . ASN A 1 516 ? 15.359 -28.125 2.227 1 98.75 516 ASN A N 1
ATOM 4063 C CA . ASN A 1 516 ? 13.922 -28.328 2.209 1 98.75 516 ASN A CA 1
ATOM 4064 C C . ASN A 1 516 ? 13.398 -28.734 3.582 1 98.75 516 ASN A C 1
ATOM 4066 O O . ASN A 1 516 ? 13.109 -29.922 3.814 1 98.75 516 ASN A O 1
ATOM 4070 N N . PHE A 1 517 ? 13.242 -27.75 4.406 1 98.75 517 PHE A N 1
ATOM 4071 C CA . PHE A 1 517 ? 12.984 -27.922 5.828 1 98.75 517 PHE A CA 1
ATOM 4072 C C . PHE A 1 517 ? 11.57 -28.453 6.059 1 98.75 517 PHE A C 1
ATOM 4074 O O . PHE A 1 517 ? 10.797 -28.609 5.113 1 98.75 517 PHE A O 1
ATOM 4081 N N . THR A 1 518 ? 11.281 -28.781 7.332 1 98.25 518 THR A N 1
ATOM 4082 C CA . THR A 1 518 ? 9.984 -29.312 7.727 1 98.25 518 THR A CA 1
ATOM 4083 C C . THR A 1 518 ? 8.859 -28.406 7.219 1 98.25 518 THR A C 1
ATOM 4085 O O . THR A 1 518 ? 8.891 -27.188 7.414 1 98.25 518 THR A O 1
ATOM 4088 N N . GLY A 1 519 ? 7.848 -29.016 6.645 1 97.19 519 GLY A N 1
ATOM 4089 C CA . GLY A 1 519 ? 6.77 -28.281 6.004 1 97.19 519 GLY A CA 1
ATOM 4090 C C . GLY A 1 519 ? 6.855 -28.297 4.488 1 97.19 519 GLY A C 1
ATOM 4091 O O . GLY A 1 519 ? 5.859 -28.047 3.803 1 97.19 519 GLY A O 1
ATOM 4092 N N . SER A 1 520 ? 8.078 -28.609 3.922 1 98.06 520 SER A N 1
ATOM 4093 C CA . SER A 1 520 ? 8.266 -28.656 2.477 1 98.06 520 SER A CA 1
ATOM 4094 C C . SER A 1 520 ? 7.457 -29.781 1.848 1 98.06 520 SER A C 1
ATOM 4096 O O . SER A 1 520 ? 7.324 -30.859 2.432 1 98.06 520 SER A O 1
ATOM 4098 N N . ASP A 1 521 ? 6.961 -29.516 0.736 1 95.75 521 ASP A N 1
ATOM 4099 C CA . ASP A 1 521 ? 6.301 -30.578 -0.017 1 95.75 521 ASP A CA 1
ATOM 4100 C C . ASP A 1 521 ? 7.324 -31.484 -0.683 1 95.75 521 ASP A C 1
ATOM 4102 O O . ASP A 1 521 ? 8.531 -31.312 -0.514 1 95.75 521 ASP A O 1
ATOM 4106 N N . SER A 1 522 ? 6.918 -32.594 -1.292 1 95.81 522 SER A N 1
ATOM 4107 C CA . SER A 1 522 ? 7.707 -33.531 -2.082 1 95.81 522 SER A CA 1
ATOM 4108 C C . SER A 1 522 ? 8.297 -34.625 -1.203 1 95.81 522 SER A C 1
ATOM 4110 O O . SER A 1 522 ? 8.953 -35.531 -1.705 1 95.81 522 SER A O 1
ATOM 4112 N N . PHE A 1 523 ? 8.109 -34.531 0.14 1 96.38 523 PHE A N 1
ATOM 4113 C CA . PHE A 1 523 ? 8.758 -35.5 1.036 1 96.38 523 PHE A CA 1
ATOM 4114 C C . PHE A 1 523 ? 7.73 -36.188 1.918 1 96.38 523 PHE A C 1
ATOM 4116 O O . PHE A 1 523 ? 8.047 -36.625 3.031 1 96.38 523 PHE A O 1
ATOM 4123 N N . GLY A 1 524 ? 6.469 -36.219 1.452 1 94 524 GLY A N 1
ATOM 4124 C CA . GLY A 1 524 ? 5.418 -36.906 2.172 1 94 524 GLY A CA 1
ATOM 4125 C C . GLY A 1 524 ? 4.52 -35.969 2.971 1 94 524 GLY A C 1
ATOM 4126 O O . GLY A 1 524 ? 4.914 -34.875 3.299 1 94 524 GLY A O 1
ATOM 4127 N N . GLY A 1 525 ? 3.314 -36.5 3.279 1 93.88 525 GLY A N 1
ATOM 4128 C CA . GLY A 1 525 ? 2.293 -35.688 3.953 1 93.88 525 GLY A CA 1
ATOM 4129 C C . GLY A 1 525 ? 2.641 -35.375 5.395 1 93.88 525 GLY A C 1
ATOM 4130 O O . GLY A 1 525 ? 2.377 -34.281 5.875 1 93.88 525 GLY A O 1
ATOM 4131 N N . GLU A 1 526 ? 3.168 -36.344 6.109 1 94.56 526 GLU A N 1
ATOM 4132 C CA . GLU A 1 526 ? 3.516 -36.125 7.508 1 94.56 526 GLU A CA 1
ATOM 4133 C C . GLU A 1 526 ? 4.559 -35.031 7.652 1 94.56 526 GLU A C 1
ATOM 4135 O O . GLU A 1 526 ? 4.453 -34.188 8.539 1 94.56 526 GLU A O 1
ATOM 4140 N N . PHE A 1 527 ? 5.617 -35.062 6.828 1 96.31 527 PHE A N 1
ATOM 4141 C CA . PHE A 1 527 ? 6.66 -34.062 6.848 1 96.31 527 PHE A CA 1
ATOM 4142 C C . PHE A 1 527 ? 6.078 -32.688 6.512 1 96.31 527 PHE A C 1
ATOM 4144 O O . PHE A 1 527 ? 6.406 -31.688 7.164 1 96.31 527 PHE A O 1
ATOM 4151 N N . ALA A 1 528 ? 5.203 -32.625 5.531 1 96.19 528 ALA A N 1
ATOM 4152 C CA . ALA A 1 528 ? 4.574 -31.391 5.113 1 96.19 528 ALA A CA 1
ATOM 4153 C C . ALA A 1 528 ? 3.664 -30.828 6.207 1 96.19 528 ALA A C 1
ATOM 4155 O O . ALA A 1 528 ? 3.682 -29.641 6.492 1 96.19 528 ALA A O 1
ATOM 4156 N N . ARG A 1 529 ? 2.91 -31.641 6.914 1 95.31 529 ARG A N 1
ATOM 4157 C CA . ARG A 1 529 ? 1.94 -31.234 7.926 1 95.31 529 ARG A CA 1
ATOM 4158 C C . ARG A 1 529 ? 2.637 -30.812 9.211 1 95.31 529 ARG A C 1
ATOM 4160 O O . ARG A 1 529 ? 2.061 -30.094 10.031 1 95.31 529 ARG A O 1
ATOM 4167 N N . ALA A 1 530 ? 3.873 -31.156 9.32 1 96.62 530 ALA A N 1
ATOM 4168 C CA . ALA A 1 530 ? 4.574 -30.984 10.594 1 96.62 530 ALA A CA 1
ATOM 4169 C C . ALA A 1 530 ? 4.875 -29.516 10.859 1 96.62 530 ALA A C 1
ATOM 4171 O O . ALA A 1 530 ? 5.281 -29.141 11.961 1 96.62 530 ALA A O 1
ATOM 4172 N N . VAL A 1 531 ? 4.656 -28.672 9.938 1 96.56 531 VAL A N 1
ATOM 4173 C CA . VAL A 1 531 ? 4.867 -27.25 10.141 1 96.56 531 VAL A CA 1
ATOM 4174 C C . VAL A 1 531 ? 3.662 -26.641 10.852 1 96.56 531 VAL A C 1
ATOM 4176 O O . VAL A 1 531 ? 3.752 -25.547 11.414 1 96.56 531 VAL A O 1
ATOM 4179 N N . ALA A 1 532 ? 2.49 -27.391 10.898 1 94 532 ALA A N 1
ATOM 4180 C CA . ALA A 1 532 ? 1.287 -26.922 11.578 1 94 532 ALA A CA 1
ATOM 4181 C C . ALA A 1 532 ? 1.583 -26.562 13.031 1 94 532 ALA A C 1
ATOM 4183 O O . ALA A 1 532 ? 2.199 -27.344 13.758 1 94 532 ALA A O 1
ATOM 4184 N N . LEU A 1 533 ? 1.197 -25.281 13.438 1 92.69 533 LEU A N 1
ATOM 4185 C CA . LEU A 1 533 ? 1.398 -24.75 14.781 1 92.69 533 LEU A CA 1
ATOM 4186 C C . LEU A 1 533 ? 2.885 -24.641 15.102 1 92.69 533 LEU A C 1
ATOM 4188 O O . LEU A 1 533 ? 3.262 -24.547 16.281 1 92.69 533 LEU A O 1
ATOM 4192 N N . GLN A 1 534 ? 3.752 -24.797 14.031 1 95.56 534 GLN A N 1
ATOM 4193 C CA . GLN A 1 534 ? 5.203 -24.781 14.188 1 95.56 534 GLN A CA 1
ATOM 4194 C C . GLN A 1 534 ? 5.859 -23.906 13.125 1 95.56 534 GLN A C 1
ATOM 4196 O O . GLN A 1 534 ? 6.93 -24.234 12.609 1 95.56 534 GLN A O 1
ATOM 4201 N N . TRP A 1 535 ? 5.203 -22.828 12.781 1 94.94 535 TRP A N 1
ATOM 4202 C CA . TRP A 1 535 ? 5.633 -22 11.664 1 94.94 535 TRP A CA 1
ATOM 4203 C C . TRP A 1 535 ? 7.066 -21.516 11.859 1 94.94 535 TRP A C 1
ATOM 4205 O O . TRP A 1 535 ? 7.852 -21.484 10.914 1 94.94 535 TRP A O 1
ATOM 4215 N N . GLY A 1 536 ? 7.457 -21.109 13.102 1 96.5 536 GLY A N 1
ATOM 4216 C CA . GLY A 1 536 ? 8.805 -20.672 13.414 1 96.5 536 GLY A CA 1
ATOM 4217 C C . GLY A 1 536 ? 9.617 -21.719 14.172 1 96.5 536 GLY A C 1
ATOM 4218 O O . GLY A 1 536 ? 10.758 -21.469 14.555 1 96.5 536 GLY A O 1
ATOM 4219 N N . GLY A 1 537 ? 9.055 -22.875 14.359 1 96.94 537 GLY A N 1
ATOM 4220 C CA . GLY A 1 537 ? 9.68 -23.906 15.164 1 96.94 537 GLY A CA 1
ATOM 4221 C C . GLY A 1 537 ? 10.523 -24.875 14.344 1 96.94 537 GLY A C 1
ATOM 4222 O O . GLY A 1 537 ? 11.672 -24.578 14.023 1 96.94 537 GLY A O 1
ATOM 4223 N N . HIS A 1 538 ? 9.852 -25.891 13.828 1 98 538 HIS A N 1
ATOM 4224 C CA . HIS A 1 538 ? 10.562 -26.969 13.148 1 98 538 HIS A CA 1
ATOM 4225 C C . HIS A 1 538 ? 11.359 -26.438 11.961 1 98 538 HIS A C 1
ATOM 4227 O O . HIS A 1 538 ? 12.516 -26.812 11.766 1 98 538 HIS A O 1
ATOM 4233 N N . PRO A 1 539 ? 10.797 -25.578 11.164 1 98.38 539 PRO A N 1
ATOM 4234 C CA . PRO A 1 539 ? 11.586 -25.062 10.039 1 98.38 539 PRO A CA 1
ATOM 4235 C C . PRO A 1 539 ? 12.852 -24.328 10.492 1 98.38 539 PRO A C 1
ATOM 4237 O O . PRO A 1 539 ? 13.93 -24.562 9.938 1 98.38 539 PRO A O 1
ATOM 4240 N N . TYR A 1 540 ? 12.734 -23.453 11.492 1 98.31 540 TYR A N 1
ATOM 4241 C CA . TYR A 1 540 ? 13.906 -22.75 12 1 98.31 540 TYR A CA 1
ATOM 4242 C C . TYR A 1 540 ? 14.945 -23.734 12.523 1 98.31 540 TYR A C 1
ATOM 4244 O O . TYR A 1 540 ? 16.141 -23.594 12.234 1 98.31 540 TYR A O 1
ATOM 4252 N N . HIS A 1 541 ? 14.523 -24.672 13.273 1 98.44 541 HIS A N 1
ATOM 4253 C CA . HIS A 1 541 ? 15.453 -25.641 13.836 1 98.44 541 HIS A CA 1
ATOM 4254 C C . HIS A 1 541 ? 16.141 -26.438 12.734 1 98.44 541 HIS A C 1
ATOM 4256 O O . HIS A 1 541 ? 17.328 -26.781 12.859 1 98.44 541 HIS A O 1
ATOM 4262 N N . ASP A 1 542 ? 15.391 -26.719 11.695 1 98.81 542 ASP A N 1
ATOM 4263 C CA . ASP A 1 542 ? 16.016 -27.406 10.562 1 98.81 542 ASP A CA 1
ATOM 4264 C C . ASP A 1 542 ? 17.094 -26.547 9.922 1 98.81 542 ASP A C 1
ATOM 4266 O O . ASP A 1 542 ? 18.125 -27.047 9.5 1 98.81 542 ASP A O 1
ATOM 4270 N N . VAL A 1 543 ? 16.844 -25.25 9.797 1 98.75 543 VAL A N 1
ATOM 4271 C CA . VAL A 1 543 ? 17.844 -24.328 9.242 1 98.75 543 VAL A CA 1
ATOM 4272 C C . VAL A 1 543 ? 19.078 -24.312 10.141 1 98.75 543 VAL A C 1
ATOM 4274 O O . VAL A 1 543 ? 20.203 -24.344 9.648 1 98.75 543 VAL A O 1
ATOM 4277 N N . GLU A 1 544 ? 18.891 -24.219 11.422 1 98.44 544 GLU A N 1
ATOM 4278 C CA . GLU A 1 544 ? 20 -24.25 12.383 1 98.44 544 GLU A CA 1
ATOM 4279 C C . GLU A 1 544 ? 20.781 -25.547 12.289 1 98.44 544 GLU A C 1
ATOM 4281 O O . GLU A 1 544 ? 22.016 -25.531 12.297 1 98.44 544 GLU A O 1
ATOM 4286 N N . ARG A 1 545 ? 20.078 -26.641 12.211 1 98.5 545 ARG A N 1
ATOM 4287 C CA . ARG A 1 545 ? 20.734 -27.938 12.086 1 98.5 545 ARG A CA 1
ATOM 4288 C C . ARG A 1 545 ? 21.516 -28.047 10.781 1 98.5 545 ARG A C 1
ATOM 4290 O O . ARG A 1 545 ? 22.562 -28.672 10.727 1 98.5 545 ARG A O 1
ATOM 4297 N N . CYS A 1 546 ? 20.922 -27.484 9.727 1 98.56 546 CYS A N 1
ATOM 4298 C CA . CYS A 1 546 ? 21.625 -27.422 8.453 1 98.56 546 CYS A CA 1
ATOM 4299 C C . CYS A 1 546 ? 22.953 -26.688 8.602 1 98.56 546 CYS A C 1
ATOM 4301 O O . CYS A 1 546 ? 24 -27.172 8.156 1 98.56 546 CYS A O 1
ATOM 4303 N N . PHE A 1 547 ? 22.938 -25.531 9.211 1 98.44 547 PHE A N 1
ATOM 4304 C CA . PHE A 1 547 ? 24.125 -24.734 9.477 1 98.44 547 PHE A CA 1
ATOM 4305 C C . PHE A 1 547 ? 25.172 -25.562 10.234 1 98.44 547 PHE A C 1
ATOM 4307 O O . PHE A 1 547 ? 26.328 -25.625 9.844 1 98.44 547 PHE A O 1
ATOM 4314 N N . ASN A 1 548 ? 24.766 -26.234 11.289 1 97.81 548 ASN A N 1
ATOM 4315 C CA . ASN A 1 548 ? 25.656 -27.047 12.117 1 97.81 548 ASN A CA 1
ATOM 4316 C C . ASN A 1 548 ? 26.234 -28.219 11.336 1 97.81 548 ASN A C 1
ATOM 4318 O O . ASN A 1 548 ? 27.406 -28.547 11.492 1 97.81 548 ASN A O 1
ATOM 4322 N N . TRP A 1 549 ? 25.406 -28.828 10.547 1 97.81 549 TRP A N 1
ATOM 4323 C CA . TRP A 1 549 ? 25.875 -29.953 9.742 1 97.81 549 TRP A CA 1
ATOM 4324 C C . TRP A 1 549 ? 26.953 -29.5 8.766 1 97.81 549 TRP A C 1
ATOM 4326 O O . TRP A 1 549 ? 27.953 -30.203 8.586 1 97.81 549 TRP A O 1
ATOM 4336 N N . ILE A 1 550 ? 26.75 -28.406 8.117 1 97.25 550 ILE A N 1
ATOM 4337 C CA . ILE A 1 550 ? 27.719 -27.875 7.168 1 97.25 550 ILE A CA 1
ATOM 4338 C C . ILE A 1 550 ? 29.031 -27.562 7.891 1 97.25 550 ILE A C 1
ATOM 4340 O O . ILE A 1 550 ? 30.109 -27.859 7.387 1 97.25 550 ILE A O 1
ATOM 4344 N N . GLU A 1 551 ? 28.938 -26.922 9.016 1 96.19 551 GLU A N 1
ATOM 4345 C CA . GLU A 1 551 ? 30.109 -26.594 9.82 1 96.19 551 GLU A CA 1
ATOM 4346 C C . GLU A 1 551 ? 30.906 -27.859 10.156 1 96.19 551 GLU A C 1
ATOM 4348 O O . GLU A 1 551 ? 32.125 -27.844 10.133 1 96.19 551 GLU A O 1
ATOM 4353 N N . GLN A 1 552 ? 30.25 -28.906 10.359 1 96.38 552 GLN A N 1
ATOM 4354 C CA . GLN A 1 552 ? 30.891 -30.141 10.789 1 96.38 552 GLN A CA 1
ATOM 4355 C C . GLN A 1 552 ? 31.422 -30.938 9.602 1 96.38 552 GLN A C 1
ATOM 4357 O O . GLN A 1 552 ? 32.5 -31.547 9.68 1 96.38 552 GLN A O 1
ATOM 4362 N N . ASN A 1 553 ? 30.719 -30.906 8.469 1 94.5 553 ASN A N 1
ATOM 4363 C CA . ASN A 1 553 ? 30.984 -31.859 7.41 1 94.5 553 ASN A CA 1
ATOM 4364 C C . ASN A 1 553 ? 31.641 -31.203 6.203 1 94.5 553 ASN A C 1
ATOM 4366 O O . ASN A 1 553 ? 32.281 -31.875 5.383 1 94.5 553 ASN A O 1
ATOM 4370 N N . LEU A 1 554 ? 31.516 -29.891 6.09 1 91.56 554 LEU A N 1
ATOM 4371 C CA . LEU A 1 554 ? 32.062 -29.203 4.93 1 91.56 554 LEU A CA 1
ATOM 4372 C C . LEU A 1 554 ? 33.031 -28.125 5.359 1 91.56 554 LEU A C 1
ATOM 4374 O O . LEU A 1 554 ? 33.312 -27.188 4.598 1 91.56 554 LEU A O 1
ATOM 4378 N N . SER A 1 555 ? 33.594 -28.234 6.449 1 84.06 555 SER A N 1
ATOM 4379 C CA . SER A 1 555 ? 34.438 -27.203 7.074 1 84.06 555 SER A CA 1
ATOM 4380 C C . SER A 1 555 ? 35.688 -26.938 6.262 1 84.06 555 SER A C 1
ATOM 4382 O O . SER A 1 555 ? 36.25 -25.844 6.324 1 84.06 555 SER A O 1
ATOM 4384 N N . THR A 1 556 ? 36.062 -27.891 5.562 1 84.25 556 THR A N 1
ATOM 4385 C CA . THR A 1 556 ? 37.312 -27.703 4.797 1 84.25 556 THR A CA 1
ATOM 4386 C C . THR A 1 556 ? 37.031 -26.938 3.51 1 84.25 556 THR A C 1
ATOM 4388 O O . THR A 1 556 ? 37.969 -26.453 2.857 1 84.25 556 THR A O 1
ATOM 4391 N N . LYS A 1 557 ? 35.75 -26.672 3.311 1 89.44 557 LYS A N 1
ATOM 4392 C CA . LYS A 1 557 ? 35.375 -26.078 2.035 1 89.44 557 LYS A CA 1
ATOM 4393 C C . LYS A 1 557 ? 34.5 -24.828 2.248 1 89.44 557 LYS A C 1
ATOM 4395 O O . LYS A 1 557 ? 34.5 -23.922 1.427 1 89.44 557 LYS A O 1
ATOM 4400 N N . CYS A 1 558 ? 33.812 -24.844 3.287 1 94.31 558 CYS A N 1
ATOM 4401 C CA . CYS A 1 558 ? 32.844 -23.797 3.574 1 94.31 558 CYS A CA 1
ATOM 4402 C C . CYS A 1 558 ? 33.25 -23.016 4.816 1 94.31 558 CYS A C 1
ATOM 4404 O O . CYS A 1 558 ? 33.531 -23.594 5.863 1 94.31 558 CYS A O 1
ATOM 4406 N N . ASP A 1 559 ? 33.375 -21.734 4.711 1 95.31 559 ASP A N 1
ATOM 4407 C CA . ASP A 1 559 ? 33.688 -20.844 5.836 1 95.31 559 ASP A CA 1
ATOM 4408 C C . ASP A 1 559 ? 32.406 -20.375 6.516 1 95.31 559 ASP A C 1
ATOM 4410 O O . ASP A 1 559 ? 31.828 -19.344 6.129 1 95.31 559 ASP A O 1
ATOM 4414 N N . VAL A 1 560 ? 32 -20.953 7.574 1 95.12 560 VAL A N 1
ATOM 4415 C CA . VAL A 1 560 ? 30.734 -20.672 8.227 1 95.12 560 VAL A CA 1
ATOM 4416 C C . VAL A 1 560 ? 30.859 -19.391 9.047 1 95.12 560 VAL A C 1
ATOM 4418 O O . VAL A 1 560 ? 29.844 -18.812 9.461 1 95.12 560 VAL A O 1
ATOM 4421 N N . ASP A 1 561 ? 32.062 -18.828 9.258 1 96.62 561 ASP A N 1
ATOM 4422 C CA . ASP A 1 561 ? 32.219 -17.531 9.906 1 96.62 561 ASP A CA 1
ATOM 4423 C C . ASP A 1 561 ? 31.844 -16.391 8.961 1 96.62 561 ASP A C 1
ATOM 4425 O O . ASP A 1 561 ? 31.672 -15.258 9.391 1 96.62 561 ASP A O 1
ATOM 4429 N N . ARG A 1 562 ? 31.812 -16.734 7.719 1 97.81 562 ARG A N 1
ATOM 4430 C CA . ARG A 1 562 ? 31.312 -15.852 6.672 1 97.81 562 ARG A CA 1
ATOM 4431 C C . ARG A 1 562 ? 30.031 -16.391 6.062 1 97.81 562 ARG A C 1
ATOM 4433 O O . ARG A 1 562 ? 29.984 -16.734 4.879 1 97.81 562 ARG A O 1
ATOM 4440 N N . ALA A 1 563 ? 28.969 -16.359 6.871 1 98.62 563 ALA A N 1
ATOM 4441 C CA . ALA A 1 563 ? 27.703 -16.953 6.453 1 98.62 563 ALA A CA 1
ATOM 4442 C C . ALA A 1 563 ? 26.594 -15.914 6.434 1 98.62 563 ALA A C 1
ATOM 4444 O O . ALA A 1 563 ? 26.594 -14.984 7.25 1 98.62 563 ALA A O 1
ATOM 4445 N N . VAL A 1 564 ? 25.719 -16.016 5.508 1 98.81 564 VAL A N 1
ATOM 4446 C CA . VAL A 1 564 ? 24.5 -15.211 5.422 1 98.81 564 VAL A CA 1
ATOM 4447 C C . VAL A 1 564 ? 23.297 -16.125 5.223 1 98.81 564 VAL A C 1
ATOM 4449 O O . VAL A 1 564 ? 23.438 -17.281 4.84 1 98.81 564 VAL A O 1
ATOM 4452 N N . ALA A 1 565 ? 22.109 -15.688 5.547 1 98.88 565 ALA A N 1
ATOM 4453 C CA . ALA A 1 565 ? 20.844 -16.359 5.273 1 98.88 565 ALA A CA 1
ATOM 4454 C C . ALA A 1 565 ? 19.844 -15.414 4.617 1 98.88 565 ALA A C 1
ATOM 4456 O O . ALA A 1 565 ? 19.797 -14.227 4.945 1 98.88 565 ALA A O 1
ATOM 4457 N N . ALA A 1 566 ? 19.172 -15.922 3.666 1 98.81 566 ALA A N 1
ATOM 4458 C CA . ALA A 1 566 ? 18.266 -15.094 2.877 1 98.81 566 ALA A CA 1
ATOM 4459 C C . ALA A 1 566 ? 17.047 -15.898 2.416 1 98.81 566 ALA A C 1
ATOM 4461 O O . ALA A 1 566 ? 17.141 -17.125 2.271 1 98.81 566 ALA A O 1
ATOM 4462 N N . GLY A 1 567 ? 15.945 -15.258 2.176 1 98.31 567 GLY A N 1
ATOM 4463 C CA . GLY A 1 567 ? 14.766 -15.922 1.645 1 98.31 567 GLY A CA 1
ATOM 4464 C C . GLY A 1 567 ? 13.633 -14.969 1.326 1 98.31 567 GLY A C 1
ATOM 4465 O O . GLY A 1 567 ? 13.672 -13.797 1.722 1 98.31 567 GLY A O 1
ATOM 4466 N N . GLY A 1 568 ? 12.68 -15.438 0.59 1 98.06 568 GLY A N 1
ATOM 4467 C CA . GLY A 1 568 ? 11.5 -14.68 0.204 1 98.06 568 GLY A CA 1
ATOM 4468 C C . GLY A 1 568 ? 10.203 -15.312 0.688 1 98.06 568 GLY A C 1
ATOM 4469 O O . GLY A 1 568 ? 10.133 -16.516 0.893 1 98.06 568 GLY A O 1
ATOM 4470 N N . SER A 1 569 ? 9.148 -14.438 0.812 1 97.81 569 SER A N 1
ATOM 4471 C CA . SER A 1 569 ? 7.844 -14.922 1.255 1 97.81 569 SER A CA 1
ATOM 4472 C C . SER A 1 569 ? 7.941 -15.617 2.609 1 97.81 569 SER A C 1
ATOM 4474 O O . SER A 1 569 ? 8.43 -15.039 3.578 1 97.81 569 SER A O 1
ATOM 4476 N N . TYR A 1 570 ? 7.688 -16.938 2.732 1 97.88 570 TYR A N 1
ATOM 4477 C CA . TYR A 1 570 ? 7.887 -17.656 3.979 1 97.88 570 TYR A CA 1
ATOM 4478 C C . TYR A 1 570 ? 9.359 -17.641 4.387 1 97.88 570 TYR A C 1
ATOM 4480 O O . TYR A 1 570 ? 9.672 -17.547 5.574 1 97.88 570 TYR A O 1
ATOM 4488 N N . GLY A 1 571 ? 10.258 -17.781 3.43 1 98.62 571 GLY A N 1
ATOM 4489 C CA . GLY A 1 571 ? 11.672 -17.609 3.727 1 98.62 571 GLY A CA 1
ATOM 4490 C C . GLY A 1 571 ? 12.016 -16.234 4.266 1 98.62 571 GLY A C 1
ATOM 4491 O O . GLY A 1 571 ? 12.938 -16.094 5.066 1 98.62 571 GLY A O 1
ATOM 4492 N N . GLY A 1 572 ? 11.281 -15.211 3.73 1 98.69 572 GLY A N 1
ATOM 4493 C CA . GLY A 1 572 ? 11.422 -13.875 4.285 1 98.69 572 GLY A CA 1
ATOM 4494 C C . GLY A 1 572 ? 10.93 -13.766 5.715 1 98.69 572 GLY A C 1
ATOM 4495 O O . GLY A 1 572 ? 11.523 -13.062 6.531 1 98.69 572 GLY A O 1
ATOM 4496 N N . TYR A 1 573 ? 9.812 -14.445 6.016 1 98.44 573 TYR A N 1
ATOM 4497 C CA . TYR A 1 573 ? 9.359 -14.578 7.391 1 98.44 573 TYR A CA 1
ATOM 4498 C C . TYR A 1 573 ? 10.422 -15.234 8.258 1 98.44 573 TYR A C 1
ATOM 4500 O O . TYR A 1 573 ? 10.742 -14.734 9.344 1 98.44 573 TYR A O 1
ATOM 4508 N N . LEU A 1 574 ? 10.992 -16.312 7.801 1 98.81 574 LEU A N 1
ATOM 4509 C CA . LEU A 1 574 ? 12.016 -17.016 8.562 1 98.81 574 LEU A CA 1
ATOM 4510 C C . LEU A 1 574 ? 13.227 -16.125 8.812 1 98.81 574 LEU A C 1
ATOM 4512 O O . LEU A 1 574 ? 13.852 -16.203 9.875 1 98.81 574 LEU A O 1
ATOM 4516 N N . ALA A 1 575 ? 13.586 -15.328 7.828 1 98.88 575 ALA A N 1
ATOM 4517 C CA . ALA A 1 575 ? 14.711 -14.414 8.008 1 98.88 575 ALA A CA 1
ATOM 4518 C C . ALA A 1 575 ? 14.453 -13.453 9.164 1 98.88 575 ALA A C 1
ATOM 4520 O O . ALA A 1 575 ? 15.328 -13.242 10.008 1 98.88 575 ALA A O 1
ATOM 4521 N N . LEU A 1 576 ? 13.242 -12.906 9.211 1 98.62 576 LEU A N 1
ATOM 4522 C CA . LEU A 1 576 ? 12.906 -11.953 10.266 1 98.62 576 LEU A CA 1
ATOM 4523 C C . LEU A 1 576 ? 12.781 -12.656 11.617 1 98.62 576 LEU A C 1
ATOM 4525 O O . LEU A 1 576 ? 13.141 -12.094 12.648 1 98.62 576 LEU A O 1
ATOM 4529 N N . PHE A 1 577 ? 12.211 -13.852 11.609 1 98.56 577 PHE A N 1
ATOM 4530 C CA . PHE A 1 577 ? 12.109 -14.625 12.836 1 98.56 577 PHE A CA 1
ATOM 4531 C C . PHE A 1 577 ? 13.492 -15.023 13.336 1 98.56 577 PHE A C 1
ATOM 4533 O O . PHE A 1 577 ? 13.805 -14.867 14.516 1 98.56 577 PHE A O 1
ATOM 4540 N N . LEU A 1 578 ? 14.32 -15.516 12.414 1 98.38 578 LEU A N 1
ATOM 4541 C CA . LEU A 1 578 ? 15.688 -15.945 12.688 1 98.38 578 LEU A CA 1
ATOM 4542 C C . LEU A 1 578 ? 16.5 -14.797 13.273 1 98.38 578 LEU A C 1
ATOM 4544 O O . LEU A 1 578 ? 17.375 -15.023 14.125 1 98.38 578 LEU A O 1
ATOM 4548 N N . ALA A 1 579 ? 16.25 -13.594 12.883 1 98.12 579 ALA A N 1
ATOM 4549 C CA . ALA A 1 579 ? 16.969 -12.422 13.367 1 98.12 579 ALA A CA 1
ATOM 4550 C C . ALA A 1 579 ? 16.891 -12.32 14.891 1 98.12 579 ALA A C 1
ATOM 4552 O O . ALA A 1 579 ? 17.766 -11.719 15.531 1 98.12 579 ALA A O 1
ATOM 4553 N N . GLY A 1 580 ? 15.852 -12.898 15.43 1 96.88 580 GLY A N 1
ATOM 4554 C CA . GLY A 1 580 ? 15.664 -12.844 16.875 1 96.88 580 GLY A CA 1
ATOM 4555 C C . GLY A 1 580 ? 16.125 -14.102 17.578 1 96.88 580 GLY A C 1
ATOM 4556 O O . GLY A 1 580 ? 15.992 -14.219 18.797 1 96.88 580 GLY A O 1
ATOM 4557 N N . GLN A 1 581 ? 16.672 -15.047 16.859 1 97.69 581 GLN A N 1
ATOM 4558 C CA . GLN A 1 581 ? 17.047 -16.344 17.406 1 97.69 581 GLN A CA 1
ATOM 4559 C C . GLN A 1 581 ? 18.562 -16.484 17.5 1 97.69 581 GLN A C 1
ATOM 4561 O O . GLN A 1 581 ? 19.297 -15.688 16.906 1 97.69 581 GLN A O 1
ATOM 4566 N N . PRO A 1 582 ? 19.109 -17.484 18.141 1 97.25 582 PRO A N 1
ATOM 4567 C CA . PRO A 1 582 ? 20.547 -17.609 18.406 1 97.25 582 PRO A CA 1
ATOM 4568 C C . PRO A 1 582 ? 21.375 -17.734 17.125 1 97.25 582 PRO A C 1
ATOM 4570 O O . PRO A 1 582 ? 22.484 -17.219 17.062 1 97.25 582 PRO A O 1
ATOM 4573 N N . LEU A 1 583 ? 20.859 -18.312 16.078 1 98.31 583 LEU A N 1
ATOM 4574 C CA . LEU A 1 583 ? 21.609 -18.5 14.852 1 98.31 583 LEU A CA 1
ATOM 4575 C C . LEU A 1 583 ? 22.016 -17.156 14.25 1 98.31 583 LEU A C 1
ATOM 4577 O O . LEU A 1 583 ? 23.047 -17.062 13.578 1 98.31 583 LEU A O 1
ATOM 4581 N N . ALA A 1 584 ? 21.25 -16.219 14.492 1 98.06 584 ALA A N 1
ATOM 4582 C CA . ALA A 1 584 ? 21.5 -14.898 13.922 1 98.06 584 ALA A CA 1
ATOM 4583 C C . ALA A 1 584 ? 22.875 -14.383 14.336 1 98.06 584 ALA A C 1
ATOM 4585 O O . ALA A 1 584 ? 23.531 -13.664 13.578 1 98.06 584 ALA A O 1
ATOM 4586 N N . LYS A 1 585 ? 23.344 -14.703 15.484 1 96.94 585 LYS A N 1
ATOM 4587 C CA . LYS A 1 585 ? 24.609 -14.234 16.016 1 96.94 585 LYS A CA 1
ATOM 4588 C C . LYS A 1 585 ? 25.781 -14.867 15.266 1 96.94 585 LYS A C 1
ATOM 4590 O O . LYS A 1 585 ? 26.922 -14.375 15.336 1 96.94 585 LYS A O 1
ATOM 4595 N N . ARG A 1 586 ? 25.5 -15.914 14.547 1 98 586 ARG A N 1
ATOM 4596 C CA . ARG A 1 586 ? 26.531 -16.609 13.789 1 98 586 ARG A CA 1
ATOM 4597 C C . ARG A 1 586 ? 26.531 -16.156 12.328 1 98 586 ARG A C 1
ATOM 4599 O O . ARG A 1 586 ? 27.375 -16.578 11.539 1 98 586 ARG A O 1
ATOM 4606 N N . LEU A 1 587 ? 25.609 -15.281 11.961 1 98.75 587 LEU A N 1
ATOM 4607 C CA . LEU A 1 587 ? 25.484 -14.828 10.586 1 98.75 587 LEU A CA 1
ATOM 4608 C C . LEU A 1 587 ? 25.984 -13.391 10.438 1 98.75 587 LEU A C 1
ATOM 4610 O O . LEU A 1 587 ? 25.781 -12.57 11.336 1 98.75 587 LEU A O 1
ATOM 4614 N N . ARG A 1 588 ? 26.547 -13.109 9.305 1 98.75 588 ARG A N 1
ATOM 4615 C CA . ARG A 1 588 ? 27.094 -11.781 9.055 1 98.75 588 ARG A CA 1
ATOM 4616 C C . ARG A 1 588 ? 26 -10.828 8.547 1 98.75 588 ARG A C 1
ATOM 4618 O O . ARG A 1 588 ? 26.109 -9.617 8.719 1 98.75 588 ARG A O 1
ATOM 4625 N N . ALA A 1 589 ? 24.969 -11.391 7.898 1 98.81 589 ALA A N 1
ATOM 4626 C CA . ALA A 1 589 ? 23.859 -10.586 7.375 1 98.81 589 ALA A CA 1
ATOM 4627 C C . ALA A 1 589 ? 22.656 -11.453 7.062 1 98.81 589 ALA A C 1
ATOM 4629 O O . ALA A 1 589 ? 22.766 -12.68 6.953 1 98.81 589 ALA A O 1
ATOM 4630 N N . LEU A 1 590 ? 21.516 -10.789 6.965 1 98.88 590 LEU A N 1
ATOM 4631 C CA . LEU A 1 590 ? 20.25 -11.406 6.582 1 98.88 590 LEU A CA 1
ATOM 4632 C C . LEU A 1 590 ? 19.594 -10.641 5.441 1 98.88 590 LEU A C 1
ATOM 4634 O O . LEU A 1 590 ? 19.828 -9.445 5.277 1 98.88 590 LEU A O 1
ATOM 4638 N N . VAL A 1 591 ? 18.828 -11.328 4.605 1 98.94 591 VAL A N 1
ATOM 4639 C CA . VAL A 1 591 ? 17.984 -10.719 3.576 1 98.94 591 VAL A CA 1
ATOM 4640 C C . VAL A 1 591 ? 16.547 -11.211 3.725 1 98.94 591 VAL A C 1
ATOM 4642 O O . VAL A 1 591 ? 16.297 -12.422 3.709 1 98.94 591 VAL A O 1
ATOM 4645 N N . SER A 1 592 ? 15.617 -10.359 3.932 1 98.88 592 SER A N 1
ATOM 4646 C CA . SER A 1 592 ? 14.195 -10.664 3.932 1 98.88 592 SER A CA 1
ATOM 4647 C C . SER A 1 592 ? 13.492 -10.031 2.734 1 98.88 592 SER A C 1
ATOM 4649 O O . SER A 1 592 ? 13.453 -8.805 2.607 1 98.88 592 SER A O 1
ATOM 4651 N N . HIS A 1 593 ? 13.031 -10.852 1.832 1 98.75 593 HIS A N 1
ATOM 4652 C CA . HIS A 1 593 ? 12.273 -10.438 0.66 1 98.75 593 HIS A CA 1
ATOM 4653 C C . HIS A 1 593 ? 10.805 -10.82 0.792 1 98.75 593 HIS A C 1
ATOM 4655 O O . HIS A 1 593 ? 10.461 -12 0.779 1 98.75 593 HIS A O 1
ATOM 4661 N N . ASP A 1 594 ? 9.891 -9.773 0.94 1 98.25 594 ASP A N 1
ATOM 4662 C CA . ASP A 1 594 ? 8.461 -10.008 1.063 1 98.25 594 ASP A CA 1
ATOM 4663 C C . ASP A 1 594 ? 8.148 -10.891 2.27 1 98.25 594 ASP A C 1
ATOM 4665 O O . ASP A 1 594 ? 7.438 -11.891 2.148 1 98.25 594 ASP A O 1
ATOM 4669 N N . GLY A 1 595 ? 8.742 -10.609 3.414 1 97.88 595 GLY A N 1
ATOM 4670 C CA . GLY A 1 595 ? 8.57 -11.391 4.625 1 97.88 595 GLY A CA 1
ATOM 4671 C C . GLY A 1 595 ? 7.359 -10.977 5.438 1 97.88 595 GLY A C 1
ATOM 4672 O O . GLY A 1 595 ? 6.523 -10.203 4.961 1 97.88 595 GLY A O 1
ATOM 4673 N N . ILE A 1 596 ? 7.199 -11.594 6.648 1 97.62 596 ILE A N 1
ATOM 4674 C CA . ILE A 1 596 ? 6.168 -11.289 7.633 1 97.62 596 ILE A CA 1
ATOM 4675 C C . ILE A 1 596 ? 6.82 -10.852 8.945 1 97.62 596 ILE A C 1
ATOM 4677 O O . ILE A 1 596 ? 7.629 -11.586 9.516 1 97.62 596 ILE A O 1
ATOM 4681 N N . PHE A 1 597 ? 6.527 -9.656 9.383 1 96.94 597 PHE A N 1
ATOM 4682 C CA . PHE A 1 597 ? 7.098 -9.055 10.578 1 96.94 597 PHE A CA 1
ATOM 4683 C C . PHE A 1 597 ? 6.219 -9.328 11.797 1 96.94 597 PHE A C 1
ATOM 4685 O O . PHE A 1 597 ? 6.723 -9.641 12.875 1 96.94 597 PHE A O 1
ATOM 4692 N N . ASP A 1 598 ? 4.934 -9.211 11.633 1 95.25 598 ASP A N 1
ATOM 4693 C CA . ASP A 1 598 ? 3.904 -9.477 12.633 1 95.25 598 ASP A CA 1
ATOM 4694 C C . ASP A 1 598 ? 2.828 -10.406 12.086 1 95.25 598 ASP A C 1
ATOM 4696 O O . ASP A 1 598 ? 1.978 -9.984 11.297 1 95.25 598 ASP A O 1
ATOM 4700 N N . VAL A 1 599 ? 2.754 -11.617 12.602 1 93.19 599 VAL A N 1
ATOM 4701 C CA . VAL A 1 599 ? 1.929 -12.648 11.977 1 93.19 599 VAL A CA 1
ATOM 4702 C C . VAL A 1 599 ? 0.451 -12.328 12.188 1 93.19 599 VAL A C 1
ATOM 4704 O O . VAL A 1 599 ? -0.389 -12.656 11.344 1 93.19 599 VAL A O 1
ATOM 4707 N N . VAL A 1 600 ? 0.074 -11.617 13.242 1 89.62 600 VAL A N 1
ATOM 4708 C CA . VAL A 1 600 ? -1.335 -11.344 13.508 1 89.62 600 VAL A CA 1
ATOM 4709 C C . VAL A 1 600 ? -1.875 -10.359 12.469 1 89.62 600 VAL A C 1
ATOM 4711 O O . VAL A 1 600 ? -2.762 -10.703 11.68 1 89.62 600 VAL A O 1
ATOM 4714 N N . SER A 1 601 ? -1.236 -9.242 12.383 1 90.5 601 SER A N 1
ATOM 4715 C CA . SER A 1 601 ? -1.711 -8.188 11.492 1 90.5 601 SER A CA 1
ATOM 4716 C C . SER A 1 601 ? -1.542 -8.586 10.031 1 90.5 601 SER A C 1
ATOM 4718 O O . SER A 1 601 ? -2.449 -8.391 9.219 1 90.5 601 SER A O 1
ATOM 4720 N N . GLU A 1 602 ? -0.475 -9.188 9.695 1 90.44 602 GLU A N 1
ATOM 4721 C CA . GLU A 1 602 ? -0.129 -9.352 8.289 1 90.44 602 GLU A CA 1
ATOM 4722 C C . GLU A 1 602 ? -0.782 -10.594 7.703 1 90.44 602 GLU A C 1
ATOM 4724 O O . GLU A 1 602 ? -1.135 -10.625 6.523 1 90.44 602 GLU A O 1
ATOM 4729 N N . LEU A 1 603 ? -1.003 -11.656 8.477 1 91.5 603 LEU A N 1
ATOM 4730 C CA . LEU A 1 603 ? -1.719 -12.812 7.945 1 91.5 603 LEU A CA 1
ATOM 4731 C C . LEU A 1 603 ? -3.215 -12.531 7.859 1 91.5 603 LEU A C 1
ATOM 4733 O O . LEU A 1 603 ? -3.902 -13.07 6.988 1 91.5 603 LEU A O 1
ATOM 4737 N N . LEU A 1 604 ? -3.674 -11.641 8.711 1 91.44 604 LEU A N 1
ATOM 4738 C CA . LEU A 1 604 ? -5.078 -11.25 8.648 1 91.44 604 LEU A CA 1
ATOM 4739 C C . LEU A 1 604 ? -5.305 -10.211 7.555 1 91.44 604 LEU A C 1
ATOM 4741 O O . LEU A 1 604 ? -6.438 -9.992 7.129 1 91.44 604 LEU A O 1
ATOM 4745 N N . SER A 1 605 ? -4.254 -9.586 7.133 1 92.25 605 SER A N 1
ATOM 4746 C CA . SER A 1 605 ? -4.41 -8.578 6.094 1 92.25 605 SER A CA 1
ATOM 4747 C C . SER A 1 605 ? -4 -9.117 4.73 1 92.25 605 SER A C 1
ATOM 4749 O O . SER A 1 605 ? -4.117 -8.414 3.719 1 92.25 605 SER A O 1
ATOM 4751 N N . ASP A 1 606 ? -3.484 -10.297 4.664 1 89.12 606 ASP A N 1
ATOM 4752 C CA . ASP A 1 606 ? -3.09 -10.836 3.363 1 89.12 606 ASP A CA 1
ATOM 4753 C C . ASP A 1 606 ? -4.312 -11.266 2.557 1 89.12 606 ASP A C 1
ATOM 4755 O O . ASP A 1 606 ? -5.441 -11.188 3.037 1 89.12 606 ASP A O 1
ATOM 4759 N N . ASP A 1 607 ? -4.156 -11.617 1.345 1 88.31 607 ASP A N 1
ATOM 4760 C CA . ASP A 1 607 ? -5.281 -11.883 0.448 1 88.31 607 ASP A CA 1
ATOM 4761 C C . ASP A 1 607 ? -5.816 -13.297 0.644 1 88.31 607 ASP A C 1
ATOM 4763 O O . ASP A 1 607 ? -6.785 -13.695 -0.007 1 88.31 607 ASP A O 1
ATOM 4767 N N . LEU A 1 608 ? -5.223 -14.133 1.63 1 86.5 608 LEU A N 1
ATOM 4768 C CA . LEU A 1 608 ? -5.625 -15.523 1.786 1 86.5 608 LEU A CA 1
ATOM 4769 C C . LEU A 1 608 ? -6.234 -15.766 3.164 1 86.5 608 LEU A C 1
ATOM 4771 O O . LEU A 1 608 ? -6.562 -16.906 3.512 1 86.5 608 LEU A O 1
ATOM 4775 N N . GLY A 1 609 ? -6.375 -14.812 3.99 1 88.12 609 GLY A N 1
ATOM 4776 C CA . GLY A 1 609 ? -6.914 -15.031 5.324 1 88.12 609 GLY A CA 1
ATOM 4777 C C . GLY A 1 609 ? -8.172 -15.883 5.328 1 88.12 609 GLY A C 1
ATOM 4778 O O . GLY A 1 609 ? -9.148 -15.555 4.66 1 88.12 609 GLY A O 1
ATOM 4779 N N . GLN A 1 610 ? -8.117 -16.969 6.07 1 90.62 610 GLN A N 1
ATOM 4780 C CA . GLN A 1 610 ? -9.18 -17.969 6.137 1 90.62 610 GLN A CA 1
ATOM 4781 C C . GLN A 1 610 ? -9.156 -18.719 7.465 1 90.62 610 GLN A C 1
ATOM 4783 O O . GLN A 1 610 ? -8.078 -19.062 7.965 1 90.62 610 GLN A O 1
ATOM 4788 N N . VAL A 1 611 ? -10.289 -19 8.016 1 90.81 611 VAL A N 1
ATOM 4789 C CA . VAL A 1 611 ? -10.398 -19.578 9.344 1 90.81 611 VAL A CA 1
ATOM 4790 C C . VAL A 1 611 ? -9.641 -20.906 9.391 1 90.81 611 VAL A C 1
ATOM 4792 O O . VAL A 1 611 ? -8.812 -21.125 10.281 1 90.81 611 VAL A O 1
ATOM 4795 N N . GLN A 1 612 ? -9.891 -21.797 8.484 1 89.88 612 GLN A N 1
ATOM 4796 C CA . GLN A 1 612 ? -9.32 -23.141 8.484 1 89.88 612 GLN A CA 1
ATOM 4797 C C . GLN A 1 612 ? -7.805 -23.094 8.336 1 89.88 612 GLN A C 1
ATOM 4799 O O . GLN A 1 612 ? -7.082 -23.766 9.078 1 89.88 612 GLN A O 1
ATOM 4804 N N . GLU A 1 613 ? -7.312 -22.312 7.449 1 89.88 613 GLU A N 1
ATOM 4805 C CA . GLU A 1 613 ? -5.879 -22.234 7.191 1 89.88 613 GLU A CA 1
ATOM 4806 C C . GLU A 1 613 ? -5.137 -21.625 8.375 1 89.88 613 GLU A C 1
ATOM 4808 O O . GLU A 1 613 ? -4.082 -22.125 8.781 1 89.88 613 GLU A O 1
ATOM 4813 N N . LEU A 1 614 ? -5.641 -20.578 8.906 1 91.12 614 LEU A N 1
ATOM 4814 C CA . LEU A 1 614 ? -5.004 -19.922 10.039 1 91.12 614 LEU A CA 1
ATOM 4815 C C . LEU A 1 614 ? -5.027 -20.812 11.273 1 91.12 614 LEU A C 1
ATOM 4817 O O . LEU A 1 614 ? -4.066 -20.844 12.047 1 91.12 614 LEU A O 1
ATOM 4821 N N . THR A 1 615 ? -6.141 -21.5 11.453 1 89.56 615 THR A N 1
ATOM 4822 C CA . THR A 1 615 ? -6.25 -22.422 12.578 1 89.56 615 THR A CA 1
ATOM 4823 C C . THR A 1 615 ? -5.199 -23.531 12.477 1 89.56 615 THR A C 1
ATOM 4825 O O . THR A 1 615 ? -4.586 -23.906 13.477 1 89.56 615 THR A O 1
ATOM 4828 N N . ARG A 1 616 ? -4.941 -23.953 11.289 1 89.12 616 ARG A N 1
ATOM 4829 C CA . ARG A 1 616 ? -3.941 -24.984 11.062 1 89.12 616 ARG A CA 1
ATOM 4830 C C . ARG A 1 616 ? -2.535 -24.469 11.336 1 89.12 616 ARG A C 1
ATOM 4832 O O . ARG A 1 616 ? -1.708 -25.172 11.922 1 89.12 616 ARG A O 1
ATOM 4839 N N . SER A 1 617 ? -2.275 -23.281 10.977 1 90.06 617 SER A N 1
ATOM 4840 C CA . SER A 1 617 ? -0.933 -22.703 11.047 1 90.06 617 SER A CA 1
ATOM 4841 C C . SER A 1 617 ? -0.616 -22.219 12.453 1 90.06 617 SER A C 1
ATOM 4843 O O . SER A 1 617 ? 0.511 -22.359 12.93 1 90.06 617 SER A O 1
ATOM 4845 N N . PHE A 1 618 ? -1.67 -21.578 13.148 1 90.12 618 PHE A N 1
ATOM 4846 C CA . PHE A 1 618 ? -1.373 -20.859 14.391 1 90.12 618 PHE A CA 1
ATOM 4847 C C . PHE A 1 618 ? -2.428 -21.156 15.445 1 90.12 618 PHE A C 1
ATOM 4849 O O . PHE A 1 618 ? -2.256 -20.797 16.625 1 90.12 618 PHE A O 1
ATOM 4856 N N . GLY A 1 619 ? -3.434 -21.797 15.062 1 85.19 619 GLY A N 1
ATOM 4857 C CA . GLY A 1 619 ? -4.602 -21.891 15.922 1 85.19 619 GLY A CA 1
ATOM 4858 C C . GLY A 1 619 ? -5.652 -20.828 15.602 1 85.19 619 GLY A C 1
ATOM 4859 O O . GLY A 1 619 ? -5.461 -20.016 14.703 1 85.19 619 GLY A O 1
ATOM 4860 N N . SER A 1 620 ? -6.777 -20.922 16.312 1 76.81 620 SER A N 1
ATOM 4861 C CA . SER A 1 620 ? -7.906 -20.031 16.016 1 76.81 620 SER A CA 1
ATOM 4862 C C . SER A 1 620 ? -7.477 -18.578 16 1 76.81 620 SER A C 1
ATOM 4864 O O . SER A 1 620 ? -6.828 -18.094 16.938 1 76.81 620 SER A O 1
ATOM 4866 N N . PRO A 1 621 ? -7.809 -17.922 14.867 1 63.69 621 PRO A N 1
ATOM 4867 C CA . PRO A 1 621 ? -7.363 -16.531 14.719 1 63.69 621 PRO A CA 1
ATOM 4868 C C . PRO A 1 621 ? -8.117 -15.57 15.633 1 63.69 621 PRO A C 1
ATOM 4870 O O . PRO A 1 621 ? -7.703 -14.422 15.805 1 63.69 621 PRO A O 1
ATOM 4873 N N . TYR A 1 622 ? -9.523 -16 15.828 1 62 622 TYR A N 1
ATOM 4874 C CA . TYR A 1 622 ? -10.234 -15.125 16.766 1 62 622 TYR A CA 1
ATOM 4875 C C . TYR A 1 622 ? -9.742 -15.328 18.188 1 62 622 TYR A C 1
ATOM 4877 O O . TYR A 1 622 ? -10.281 -14.742 19.125 1 62 622 TYR A O 1
ATOM 4885 N N . PHE A 1 623 ? -8.648 -15.914 18.266 1 49.56 623 PHE A N 1
ATOM 4886 C CA . PHE A 1 623 ? -8.062 -16.344 19.531 1 49.56 623 PHE A CA 1
ATOM 4887 C C . PHE A 1 623 ? -9.055 -17.188 20.328 1 49.56 623 PHE A C 1
ATOM 4889 O O . PHE A 1 623 ? -8.938 -17.297 21.547 1 49.56 623 PHE A O 1
ATOM 4896 N N . SER A 1 624 ? -10.562 -17.391 19.766 1 42.34 624 SER A N 1
ATOM 4897 C CA . SER A 1 624 ? -11.461 -18.297 20.453 1 42.34 624 SER A CA 1
ATOM 4898 C C . SER A 1 624 ? -11.883 -19.453 19.562 1 42.34 624 SER A C 1
ATOM 4900 O O . SER A 1 624 ? -11.922 -19.312 18.328 1 42.34 624 SER A O 1
ATOM 4902 N N . ASN A 1 625 ? -11.883 -20.859 19.734 1 37.34 625 ASN A N 1
ATOM 4903 C CA . ASN A 1 625 ? -12.195 -22.172 19.188 1 37.34 625 ASN A CA 1
ATOM 4904 C C . ASN A 1 625 ? -13.672 -22.297 18.828 1 37.34 625 ASN A C 1
ATOM 4906 O O . ASN A 1 625 ? -14.172 -23.391 18.609 1 37.34 625 ASN A O 1
ATOM 4910 N N . ALA A 1 626 ? -14.906 -21.766 19.375 1 32.81 626 ALA A N 1
ATOM 4911 C CA . ALA A 1 626 ? -16.203 -22.406 19.547 1 32.81 626 ALA A CA 1
ATOM 4912 C C . ALA A 1 626 ? -16.891 -22.656 18.203 1 32.81 626 ALA A C 1
ATOM 4914 O O . ALA A 1 626 ? -17.109 -21.719 17.438 1 32.81 626 ALA A O 1
ATOM 4915 N N . SER A 1 627 ? -17.203 -23.219 17.234 1 34.94 627 SER A N 1
ATOM 4916 C CA . SER A 1 627 ? -18.609 -23.625 17.312 1 34.94 627 SER A CA 1
ATOM 4917 C C . SER A 1 627 ? -19.062 -23.75 18.766 1 34.94 627 SER A C 1
ATOM 4919 O O . SER A 1 627 ? -20.094 -23.188 19.156 1 34.94 627 SER A O 1
ATOM 4921 N N . ASN A 1 628 ? -19.188 -25.078 19.531 1 30.81 628 ASN A N 1
ATOM 4922 C CA . ASN A 1 628 ? -18.875 -25.172 20.953 1 30.81 628 ASN A CA 1
ATOM 4923 C C . ASN A 1 628 ? -17.562 -24.484 21.281 1 30.81 628 ASN A C 1
ATOM 4925 O O . ASN A 1 628 ? -16.516 -25.125 21.359 1 30.81 628 ASN A O 1
ATOM 4929 N N . ALA A 1 629 ? -17.281 -23.609 20.766 1 34.34 629 ALA A N 1
ATOM 4930 C CA . ALA A 1 629 ? -16.062 -22.812 20.812 1 34.34 629 ALA A CA 1
ATOM 4931 C C . ALA A 1 629 ? -15.68 -22.484 22.25 1 34.34 629 ALA A C 1
ATOM 4933 O O . ALA A 1 629 ? -16.219 -21.562 22.859 1 34.34 629 ALA A O 1
ATOM 4934 N N . GLY A 1 630 ? -15.562 -23.25 23.109 1 29.73 630 GLY A N 1
ATOM 4935 C CA . GLY A 1 630 ? -15.094 -23.094 24.469 1 29.73 630 GLY A CA 1
ATOM 4936 C C . GLY A 1 630 ? -13.914 -22.141 24.594 1 29.73 630 GLY A C 1
ATOM 4937 O O . GLY A 1 630 ? -13.398 -21.641 23.594 1 29.73 630 GLY A O 1
ATOM 4938 N N . ARG A 1 631 ? -13.328 -22.062 25.891 1 32.94 631 ARG A N 1
ATOM 4939 C CA . ARG A 1 631 ? -12.227 -21.328 26.516 1 32.94 631 ARG A CA 1
ATOM 4940 C C . ARG A 1 631 ? -10.984 -21.359 25.625 1 32.94 631 ARG A C 1
ATOM 4942 O O . ARG A 1 631 ? -10.602 -22.406 25.125 1 32.94 631 ARG A O 1
ATOM 4949 N N . ASP A 1 632 ? -10.586 -20.234 24.828 1 41.28 632 ASP A N 1
ATOM 4950 C CA . ASP A 1 632 ? -9.195 -19.969 24.469 1 41.28 632 ASP A CA 1
ATOM 4951 C C . ASP A 1 632 ? -8.234 -20.719 25.391 1 41.28 632 ASP A C 1
ATOM 4953 O O . ASP A 1 632 ? -8.211 -20.484 26.594 1 41.28 632 ASP A O 1
ATOM 4957 N N . GLU A 1 633 ? -7.898 -21.766 24.984 1 47.88 633 GLU A N 1
ATOM 4958 C CA . GLU A 1 633 ? -6.914 -22.203 25.969 1 47.88 633 GLU A CA 1
ATOM 4959 C C . GLU A 1 633 ? -5.672 -21.312 25.938 1 47.88 633 GLU A C 1
ATOM 4961 O O . GLU A 1 633 ? -5.254 -20.859 24.859 1 47.88 633 GLU A O 1
ATOM 4966 N N . PRO A 1 634 ? -5.477 -20.422 26.969 1 54.22 634 PRO A N 1
ATOM 4967 C CA . PRO A 1 634 ? -4.227 -19.672 27.141 1 54.22 634 PRO A CA 1
ATOM 4968 C C . PRO A 1 634 ? -3.125 -20.141 26.188 1 54.22 634 PRO A C 1
ATOM 4970 O O . PRO A 1 634 ? -2.33 -19.328 25.703 1 54.22 634 PRO A O 1
ATOM 4973 N N . SER A 1 635 ? -3.461 -21.297 25.375 1 70.56 635 SER A N 1
ATOM 4974 C CA . SER A 1 635 ? -2.385 -21.969 24.656 1 70.56 635 SER A CA 1
ATOM 4975 C C . SER A 1 635 ? -2.338 -21.531 23.188 1 70.56 635 SER A C 1
ATOM 4977 O O . SER A 1 635 ? -1.261 -21.438 22.609 1 70.56 635 SER A O 1
ATOM 4979 N N . VAL A 1 636 ? -3.5 -20.844 22.625 1 78.69 636 VAL A N 1
ATOM 4980 C CA . VAL A 1 636 ? -3.49 -20.469 21.203 1 78.69 636 VAL A CA 1
ATOM 4981 C C . VAL A 1 636 ? -2.783 -19.125 21.031 1 78.69 636 VAL A C 1
ATOM 4983 O O . VAL A 1 636 ? -1.938 -18.984 20.141 1 78.69 636 VAL A O 1
ATOM 4986 N N . LYS A 1 637 ? -3.102 -18.188 21.828 1 78.12 637 LYS A N 1
ATOM 4987 C CA . LYS A 1 637 ? -2.432 -16.891 21.781 1 78.12 637 LYS A CA 1
ATOM 4988 C C . LYS A 1 637 ? -0.922 -17.047 21.938 1 78.12 637 LYS A C 1
ATOM 4990 O O . LYS A 1 637 ? -0.148 -16.312 21.328 1 78.12 637 LYS A O 1
ATOM 4995 N N . GLU A 1 638 ? -0.634 -17.969 22.688 1 83.81 638 GLU A N 1
ATOM 4996 C CA . GLU A 1 638 ? 0.786 -18.219 22.922 1 83.81 638 GLU A CA 1
ATOM 4997 C C . GLU A 1 638 ? 1.482 -18.703 21.656 1 83.81 638 GLU A C 1
ATOM 4999 O O . GLU A 1 638 ? 2.639 -18.359 21.406 1 83.81 638 GLU A O 1
ATOM 5004 N N . ILE A 1 639 ? 0.786 -19.469 20.844 1 88.44 639 ILE A N 1
ATOM 5005 C CA . ILE A 1 639 ? 1.377 -19.969 19.609 1 88.44 639 ILE A CA 1
ATOM 5006 C C . ILE A 1 639 ? 1.592 -18.812 18.641 1 88.44 639 ILE A C 1
ATOM 5008 O O . ILE A 1 639 ? 2.656 -18.703 18.031 1 88.44 639 ILE A O 1
ATOM 5012 N N . TRP A 1 640 ? 0.543 -17.938 18.578 1 90.19 640 TRP A N 1
ATOM 5013 C CA . TRP A 1 640 ? 0.651 -16.766 17.719 1 90.19 640 TRP A CA 1
ATOM 5014 C C . TRP A 1 640 ? 1.832 -15.898 18.141 1 90.19 640 TRP A C 1
ATOM 5016 O O . TRP A 1 640 ? 2.555 -15.367 17.297 1 90.19 640 TRP A O 1
ATOM 5026 N N . ARG A 1 641 ? 2.055 -15.812 19.391 1 89.12 641 ARG A N 1
ATOM 5027 C CA . ARG A 1 641 ? 3.131 -14.984 19.906 1 89.12 641 ARG A CA 1
ATOM 5028 C C . ARG A 1 641 ? 4.48 -15.672 19.766 1 89.12 641 ARG A C 1
ATOM 5030 O O . ARG A 1 641 ? 5.469 -15.031 19.375 1 89.12 641 ARG A O 1
ATOM 5037 N N . ARG A 1 642 ? 4.5 -16.906 20.016 1 91.31 642 ARG A N 1
ATOM 5038 C CA . ARG A 1 642 ? 5.738 -17.672 20.031 1 91.31 642 ARG A CA 1
ATOM 5039 C C . ARG A 1 642 ? 6.434 -17.609 18.672 1 91.31 642 ARG A C 1
ATOM 5041 O O . ARG A 1 642 ? 7.664 -17.547 18.594 1 91.31 642 ARG A O 1
ATOM 5048 N N . TYR A 1 643 ? 5.715 -17.625 17.641 1 94.81 643 TYR A N 1
ATOM 5049 C CA . TYR A 1 643 ? 6.324 -17.688 16.312 1 94.81 643 TYR A CA 1
ATOM 5050 C C . TYR A 1 643 ? 6.152 -16.375 15.562 1 94.81 643 TYR A C 1
ATOM 5052 O O . TYR A 1 643 ? 6.207 -16.344 14.336 1 94.81 643 TYR A O 1
ATOM 5060 N N . ASN A 1 644 ? 5.883 -15.32 16.359 1 94.38 644 ASN A N 1
ATOM 5061 C CA . ASN A 1 644 ? 5.809 -13.969 15.836 1 94.38 644 ASN A CA 1
ATOM 5062 C C . ASN A 1 644 ? 7.164 -13.266 15.891 1 94.38 644 ASN A C 1
ATOM 5064 O O . ASN A 1 644 ? 7.688 -13.008 16.969 1 94.38 644 ASN A O 1
ATOM 5068 N N . PRO A 1 645 ? 7.777 -12.898 14.719 1 96.31 645 PRO A N 1
ATOM 5069 C CA . PRO A 1 645 ? 9.07 -12.203 14.734 1 96.31 645 PRO A CA 1
ATOM 5070 C C . PRO A 1 645 ? 9.055 -10.953 15.609 1 96.31 645 PRO A C 1
ATOM 5072 O O . PRO A 1 645 ? 10.047 -10.656 16.281 1 96.31 645 PRO A O 1
ATOM 5075 N N . ALA A 1 646 ? 7.949 -10.25 15.672 1 93.25 646 ALA A N 1
ATOM 5076 C CA . ALA A 1 646 ? 7.828 -8.984 16.391 1 93.25 646 ALA A CA 1
ATOM 5077 C C . ALA A 1 646 ? 8.023 -9.188 17.891 1 93.25 646 ALA A C 1
ATOM 5079 O O . ALA A 1 646 ? 8.281 -8.234 18.625 1 93.25 646 ALA A O 1
ATOM 5080 N N . GLU A 1 647 ? 7.941 -10.391 18.375 1 91.12 647 GLU A N 1
ATOM 5081 C CA . GLU A 1 647 ? 8.094 -10.695 19.781 1 91.12 647 GLU A CA 1
ATOM 5082 C C . GLU A 1 647 ? 9.562 -10.734 20.188 1 91.12 647 GLU A C 1
ATOM 5084 O O . GLU A 1 647 ? 9.883 -10.719 21.375 1 91.12 647 GLU A O 1
ATOM 5089 N N . TYR A 1 648 ? 10.477 -10.68 19.234 1 92.94 648 TYR A N 1
ATOM 5090 C CA . TYR A 1 648 ? 11.891 -10.93 19.516 1 92.94 648 TYR A CA 1
ATOM 5091 C C . TYR A 1 648 ? 12.75 -9.75 19.078 1 92.94 648 TYR A C 1
ATOM 5093 O O . TYR A 1 648 ? 13.953 -9.906 18.859 1 92.94 648 TYR A O 1
ATOM 5101 N N . LEU A 1 649 ? 12.25 -8.586 18.984 1 92.81 649 LEU A N 1
ATOM 5102 C CA . LEU A 1 649 ? 12.945 -7.418 18.453 1 92.81 649 LEU A CA 1
ATOM 5103 C C . LEU A 1 649 ? 14.141 -7.051 19.312 1 92.81 649 LEU A C 1
ATOM 5105 O O . LEU A 1 649 ? 15.148 -6.547 18.812 1 92.81 649 LEU A O 1
ATOM 5109 N N . SER A 1 650 ? 14.039 -7.281 20.609 1 89.75 650 SER A N 1
ATOM 5110 C CA . SER A 1 650 ? 15.133 -6.965 21.516 1 89.75 650 SER A CA 1
ATOM 5111 C C . SER A 1 650 ? 16.406 -7.719 21.141 1 89.75 650 SER A C 1
ATOM 5113 O O . SER A 1 650 ? 17.516 -7.254 21.406 1 89.75 650 SER A O 1
ATOM 5115 N N . ASN A 1 651 ? 16.219 -8.875 20.453 1 93.62 651 ASN A N 1
ATOM 5116 C CA . ASN A 1 651 ? 17.359 -9.734 20.109 1 93.62 651 ASN A CA 1
ATOM 5117 C C . ASN A 1 651 ? 17.984 -9.344 18.781 1 93.62 651 ASN A C 1
ATOM 5119 O O . ASN A 1 651 ? 19.047 -9.836 18.422 1 93.62 651 ASN A O 1
ATOM 5123 N N . TRP A 1 652 ? 17.359 -8.477 18.047 1 95.69 652 TRP A N 1
ATOM 5124 C CA . TRP A 1 652 ? 17.844 -8.141 16.719 1 95.69 652 TRP A CA 1
ATOM 5125 C C . TRP A 1 652 ? 19.156 -7.379 16.797 1 95.69 652 TRP A C 1
ATOM 5127 O O . TRP A 1 652 ? 19.297 -6.449 17.594 1 95.69 652 TRP A O 1
ATOM 5137 N N . SER A 1 653 ? 20.125 -7.754 16.016 1 96.62 653 SER A N 1
ATOM 5138 C CA . SER A 1 653 ? 21.406 -7.055 16 1 96.62 653 SER A CA 1
ATOM 5139 C C . SER A 1 653 ? 22.156 -7.297 14.688 1 96.62 653 SER A C 1
ATOM 5141 O O . SER A 1 653 ? 23.188 -6.676 14.422 1 96.62 653 SER A O 1
ATOM 5143 N N . THR A 1 654 ? 21.656 -8.195 13.82 1 98.19 654 THR A N 1
ATOM 5144 C CA . THR A 1 654 ? 22.312 -8.586 12.586 1 98.19 654 THR A CA 1
ATOM 5145 C C . THR A 1 654 ? 21.922 -7.656 11.445 1 98.19 654 THR A C 1
ATOM 5147 O O . THR A 1 654 ? 20.734 -7.336 11.273 1 98.19 654 THR A O 1
ATOM 5150 N N . PRO A 1 655 ? 22.891 -7.195 10.586 1 98.62 655 PRO A N 1
ATOM 5151 C CA . PRO A 1 655 ? 22.531 -6.383 9.43 1 98.62 655 PRO A CA 1
ATOM 5152 C C . PRO A 1 655 ? 21.438 -7.027 8.578 1 98.62 655 PRO A C 1
ATOM 5154 O O . PRO A 1 655 ? 21.453 -8.242 8.367 1 98.62 655 PRO A O 1
ATOM 5157 N N . LEU A 1 656 ? 20.516 -6.191 8.086 1 98.62 656 LEU A N 1
ATOM 5158 C CA . LEU A 1 656 ? 19.312 -6.73 7.457 1 98.62 656 LEU A CA 1
ATOM 5159 C C . LEU A 1 656 ? 18.984 -5.961 6.184 1 98.62 656 LEU A C 1
ATOM 5161 O O . LEU A 1 656 ? 18.734 -4.75 6.23 1 98.62 656 LEU A O 1
ATOM 5165 N N . LEU A 1 657 ? 18.984 -6.621 5.008 1 98.94 657 LEU A N 1
ATOM 5166 C CA . LEU A 1 657 ? 18.438 -6.094 3.764 1 98.94 657 LEU A CA 1
ATOM 5167 C C . LEU A 1 657 ? 16.953 -6.434 3.639 1 98.94 657 LEU A C 1
ATOM 5169 O O . LEU A 1 657 ? 16.578 -7.602 3.713 1 98.94 657 LEU A O 1
ATOM 5173 N N . LEU A 1 658 ? 16.172 -5.441 3.514 1 98.88 658 LEU A N 1
ATOM 5174 C CA . LEU A 1 658 ? 14.727 -5.605 3.367 1 98.88 658 LEU A CA 1
ATOM 5175 C C . LEU A 1 658 ? 14.281 -5.27 1.948 1 98.88 658 LEU A C 1
ATOM 5177 O O . LEU A 1 658 ? 14.625 -4.207 1.422 1 98.88 658 LEU A O 1
ATOM 5181 N N . ILE A 1 659 ? 13.57 -6.18 1.293 1 98.88 659 ILE A N 1
ATOM 5182 C CA . ILE A 1 659 ? 13.047 -5.98 -0.056 1 98.88 659 ILE A CA 1
ATOM 5183 C C . ILE A 1 659 ? 11.539 -6.203 -0.066 1 98.88 659 ILE A C 1
ATOM 5185 O O . ILE A 1 659 ? 11.055 -7.227 0.422 1 98.88 659 ILE A O 1
ATOM 5189 N N . HIS A 1 660 ? 10.781 -5.309 -0.558 1 98.62 660 HIS A N 1
ATOM 5190 C CA . HIS A 1 660 ? 9.328 -5.449 -0.615 1 98.62 660 HIS A CA 1
ATOM 5191 C C . HIS A 1 660 ? 8.734 -4.59 -1.726 1 98.62 660 HIS A C 1
ATOM 5193 O O . HIS A 1 660 ? 9.227 -3.496 -2 1 98.62 660 HIS A O 1
ATOM 5199 N N . SER A 1 661 ? 7.684 -5.051 -2.418 1 98.12 661 SER A N 1
ATOM 5200 C CA . SER A 1 661 ? 7.051 -4.344 -3.525 1 98.12 661 SER A CA 1
ATOM 5201 C C . SER A 1 661 ? 5.672 -3.82 -3.133 1 98.12 661 SER A C 1
ATOM 5203 O O . SER A 1 661 ? 5.004 -4.406 -2.281 1 98.12 661 SER A O 1
ATOM 5205 N N . ASP A 1 662 ? 5.23 -2.773 -3.779 1 96.44 662 ASP A N 1
ATOM 5206 C CA . ASP A 1 662 ? 3.986 -2.105 -3.4 1 96.44 662 ASP A CA 1
ATOM 5207 C C . ASP A 1 662 ? 2.771 -2.928 -3.822 1 96.44 662 ASP A C 1
ATOM 5209 O O . ASP A 1 662 ? 1.718 -2.859 -3.186 1 96.44 662 ASP A O 1
ATOM 5213 N N . ARG A 1 663 ? 2.881 -3.762 -4.793 1 96.5 663 ARG A N 1
ATOM 5214 C CA . ARG A 1 663 ? 1.722 -4.5 -5.281 1 96.5 663 ARG A CA 1
ATOM 5215 C C . ARG A 1 663 ? 1.714 -5.926 -4.746 1 96.5 663 ARG A C 1
ATOM 5217 O O . ARG A 1 663 ? 1.048 -6.801 -5.305 1 96.5 663 ARG A O 1
ATOM 5224 N N . ASP A 1 664 ? 2.502 -6.191 -3.77 1 97 664 ASP A N 1
ATOM 5225 C CA . ASP A 1 664 ? 2.438 -7.477 -3.082 1 97 664 ASP A CA 1
ATOM 5226 C C . ASP A 1 664 ? 1.258 -7.523 -2.113 1 97 664 ASP A C 1
ATOM 5228 O O . ASP A 1 664 ? 1.345 -7.012 -0.995 1 97 664 ASP A O 1
ATOM 5232 N N . PHE A 1 665 ? 0.196 -8.234 -2.498 1 95.19 665 PHE A N 1
ATOM 5233 C CA . PHE A 1 665 ? -0.968 -8.312 -1.624 1 95.19 665 PHE A CA 1
ATOM 5234 C C . PHE A 1 665 ? -1.01 -9.648 -0.893 1 95.19 665 PHE A C 1
ATOM 5236 O O . PHE A 1 665 ? -1.877 -9.875 -0.047 1 95.19 665 PHE A O 1
ATOM 5243 N N . ARG A 1 666 ? 0.027 -10.484 -1.219 1 95.19 666 ARG A N 1
ATOM 5244 C CA . ARG A 1 666 ? 0.202 -11.75 -0.503 1 95.19 666 ARG A CA 1
ATOM 5245 C C . ARG A 1 666 ? 0.886 -11.523 0.841 1 95.19 666 ARG A C 1
ATOM 5247 O O . ARG A 1 666 ? 0.485 -12.102 1.853 1 95.19 666 ARG A O 1
ATOM 5254 N N . CYS A 1 667 ? 1.918 -10.781 0.811 1 96.44 667 CYS A N 1
ATOM 5255 C CA . CYS A 1 667 ? 2.602 -10.297 2.004 1 96.44 667 CYS A CA 1
ATOM 5256 C C . CYS A 1 667 ? 2.578 -8.773 2.064 1 96.44 667 CYS A C 1
ATOM 5258 O O . CYS A 1 667 ? 3.199 -8.109 1.238 1 96.44 667 CYS A O 1
ATOM 5260 N N . PRO A 1 668 ? 1.899 -8.25 3.037 1 94.81 668 PRO A N 1
ATOM 5261 C CA . PRO A 1 668 ? 1.739 -6.797 3.084 1 94.81 668 PRO A CA 1
ATOM 5262 C C . PRO A 1 668 ? 3.066 -6.062 3.254 1 94.81 668 PRO A C 1
ATOM 5264 O O . PRO A 1 668 ? 3.934 -6.516 4.004 1 94.81 668 PRO A O 1
ATOM 5267 N N . ILE A 1 669 ? 3.242 -4.941 2.609 1 95.62 669 ILE A N 1
ATOM 5268 C CA . ILE A 1 669 ? 4.469 -4.156 2.555 1 95.62 669 ILE A CA 1
ATOM 5269 C C . ILE A 1 669 ? 4.793 -3.607 3.943 1 95.62 669 ILE A C 1
ATOM 5271 O O . ILE A 1 669 ? 5.941 -3.252 4.227 1 95.62 669 ILE A O 1
ATOM 5275 N N . THR A 1 670 ? 3.818 -3.537 4.871 1 95.44 670 THR A N 1
ATOM 5276 C CA . THR A 1 670 ? 4.035 -3.039 6.227 1 95.44 670 THR A CA 1
ATOM 5277 C C . THR A 1 670 ? 5.105 -3.859 6.938 1 95.44 670 THR A C 1
ATOM 5279 O O . THR A 1 670 ? 5.785 -3.357 7.84 1 95.44 670 THR A O 1
ATOM 5282 N N . ALA A 1 671 ? 5.32 -5.105 6.512 1 96.75 671 ALA A N 1
ATOM 5283 C CA . ALA A 1 671 ? 6.34 -5.961 7.117 1 96.75 671 ALA A CA 1
ATOM 5284 C C . ALA A 1 671 ? 7.73 -5.352 6.969 1 96.75 671 ALA A C 1
ATOM 5286 O O . ALA A 1 671 ? 8.453 -5.184 7.953 1 96.75 671 ALA A O 1
ATOM 5287 N N . ALA A 1 672 ? 8.062 -4.98 5.77 1 97.81 672 ALA A N 1
ATOM 5288 C CA . ALA A 1 672 ? 9.375 -4.402 5.523 1 97.81 672 ALA A CA 1
ATOM 5289 C C . ALA A 1 672 ? 9.5 -3.023 6.164 1 97.81 672 ALA A C 1
ATOM 5291 O O . ALA A 1 672 ? 10.562 -2.66 6.672 1 97.81 672 ALA A O 1
ATOM 5292 N N . SER A 1 673 ? 8.43 -2.26 6.133 1 96.81 673 SER A N 1
ATOM 5293 C CA . SER A 1 673 ? 8.453 -0.928 6.727 1 96.81 673 SER A CA 1
ATOM 5294 C C . SER A 1 673 ? 8.711 -0.996 8.227 1 96.81 673 SER A C 1
ATOM 5296 O O . SER A 1 673 ? 9.523 -0.239 8.758 1 96.81 673 SER A O 1
ATOM 5298 N N . ALA A 1 674 ? 8 -1.851 8.906 1 96.69 674 ALA A N 1
ATOM 5299 C CA . ALA A 1 674 ? 8.164 -2.012 10.344 1 96.69 674 ALA A CA 1
ATOM 5300 C C . ALA A 1 674 ? 9.57 -2.512 10.688 1 96.69 674 ALA A C 1
ATOM 5302 O O . ALA A 1 674 ? 10.203 -2.004 11.609 1 96.69 674 ALA A O 1
ATOM 5303 N N . ALA A 1 675 ? 10.016 -3.506 9.914 1 97.56 675 ALA A N 1
ATOM 5304 C CA . ALA A 1 675 ? 11.352 -4.039 10.148 1 97.56 675 ALA A CA 1
ATOM 5305 C C . ALA A 1 675 ? 12.414 -2.957 9.961 1 97.56 675 ALA A C 1
ATOM 5307 O O . ALA A 1 675 ? 13.359 -2.863 10.742 1 97.56 675 ALA A O 1
ATOM 5308 N N . TYR A 1 676 ? 12.281 -2.162 8.922 1 97.44 676 TYR A N 1
ATOM 5309 C CA . TYR A 1 676 ? 13.203 -1.062 8.656 1 97.44 676 TYR A CA 1
ATOM 5310 C C . TYR A 1 676 ? 13.234 -0.08 9.82 1 97.44 676 TYR A C 1
ATOM 5312 O O . TYR A 1 676 ? 14.305 0.346 10.258 1 97.44 676 TYR A O 1
ATOM 5320 N N . THR A 1 677 ? 12.102 0.264 10.289 1 95.69 677 THR A N 1
ATOM 5321 C CA . THR A 1 677 ? 11.977 1.19 11.406 1 95.69 677 THR A CA 1
ATOM 5322 C C . THR A 1 677 ? 12.695 0.649 12.641 1 95.69 677 THR A C 1
ATOM 5324 O O . THR A 1 677 ? 13.445 1.373 13.297 1 95.69 677 THR A O 1
ATOM 5327 N N . VAL A 1 678 ? 12.469 -0.616 12.969 1 95.19 678 VAL A N 1
ATOM 5328 C CA . VAL A 1 678 ? 13.102 -1.243 14.125 1 95.19 678 VAL A CA 1
ATOM 5329 C C . VAL A 1 678 ? 14.617 -1.198 13.977 1 95.19 678 VAL A C 1
ATOM 5331 O O . VAL A 1 678 ? 15.336 -0.854 14.914 1 95.19 678 VAL A O 1
ATOM 5334 N N . CYS A 1 679 ? 15.102 -1.541 12.789 1 96.31 679 CYS A N 1
ATOM 5335 C CA . CYS A 1 679 ? 16.547 -1.504 12.547 1 96.31 679 CYS A CA 1
ATOM 5336 C C . CYS A 1 679 ? 17.094 -0.1 12.758 1 96.31 679 CYS A C 1
ATOM 5338 O O . CYS A 1 679 ? 18.109 0.075 13.422 1 96.31 679 CYS A O 1
ATOM 5340 N N . ARG A 1 680 ? 16.391 0.884 12.25 1 94.62 680 ARG A N 1
ATOM 5341 C CA . ARG A 1 680 ? 16.859 2.266 12.375 1 94.62 680 ARG A CA 1
ATOM 5342 C C . ARG A 1 680 ? 16.828 2.719 13.828 1 94.62 680 ARG A C 1
ATOM 5344 O O . ARG A 1 680 ? 17.766 3.361 14.297 1 94.62 680 ARG A O 1
ATOM 5351 N N . MET A 1 681 ? 15.82 2.412 14.508 1 92.5 681 MET A N 1
ATOM 5352 C CA . MET A 1 681 ? 15.688 2.791 15.914 1 92.5 681 MET A CA 1
ATOM 5353 C C . MET A 1 681 ? 16.781 2.137 16.75 1 92.5 681 MET A C 1
ATOM 5355 O O . MET A 1 681 ? 17.281 2.736 17.703 1 92.5 681 MET A O 1
ATOM 5359 N N . LYS A 1 682 ? 17.234 0.926 16.359 1 92.19 682 LYS A N 1
ATOM 5360 C CA . LYS A 1 682 ? 18.219 0.158 17.125 1 92.19 682 LYS A CA 1
ATOM 5361 C C . LYS A 1 682 ? 19.641 0.424 16.641 1 92.19 682 LYS A C 1
ATOM 5363 O O . LYS A 1 682 ? 20.594 -0.041 17.25 1 92.19 682 LYS A O 1
ATOM 5368 N N . GLY A 1 683 ? 19.781 1.136 15.57 1 92.94 683 GLY A N 1
ATOM 5369 C CA . GLY A 1 683 ? 21.094 1.403 15.016 1 92.94 683 GLY A CA 1
ATOM 5370 C C . GLY A 1 683 ? 21.688 0.213 14.281 1 92.94 683 GLY A C 1
ATOM 5371 O O . GLY A 1 683 ? 22.906 0.072 14.195 1 92.94 683 GLY A O 1
ATOM 5372 N N . ILE A 1 684 ? 20.828 -0.729 13.805 1 96.06 684 ILE A N 1
ATOM 5373 C CA . ILE A 1 684 ? 21.266 -1.877 13.016 1 96.06 684 ILE A CA 1
ATOM 5374 C C . ILE A 1 684 ? 21.438 -1.465 11.555 1 96.06 684 ILE A C 1
ATOM 5376 O O . ILE A 1 684 ? 20.578 -0.795 10.992 1 96.06 684 ILE A O 1
ATOM 5380 N N . ASP A 1 685 ? 22.594 -1.812 10.938 1 97.56 685 ASP A N 1
ATOM 5381 C CA . ASP A 1 685 ? 22.766 -1.532 9.523 1 97.56 685 ASP A CA 1
ATOM 5382 C C . ASP A 1 685 ? 21.656 -2.184 8.688 1 97.56 685 ASP A C 1
ATOM 5384 O O . ASP A 1 685 ? 21.375 -3.371 8.852 1 97.56 685 ASP A O 1
ATOM 5388 N N . THR A 1 686 ? 21.016 -1.376 7.887 1 97.88 686 THR A N 1
ATOM 5389 C CA . THR A 1 686 ? 19.891 -1.873 7.105 1 97.88 686 THR A CA 1
ATOM 5390 C C . THR A 1 686 ? 19.781 -1.123 5.781 1 97.88 686 THR A C 1
ATOM 5392 O O . THR A 1 686 ? 20.406 -0.078 5.598 1 97.88 686 THR A O 1
ATOM 5395 N N . ARG A 1 687 ? 19.172 -1.709 4.855 1 98.56 687 ARG A N 1
ATOM 5396 C CA . ARG A 1 687 ? 18.797 -1.148 3.561 1 98.56 687 ARG A CA 1
ATOM 5397 C C . ARG A 1 687 ? 17.391 -1.606 3.146 1 98.56 687 ARG A C 1
ATOM 5399 O O . ARG A 1 687 ? 17.031 -2.768 3.346 1 98.56 687 ARG A O 1
ATOM 5406 N N . TYR A 1 688 ? 16.531 -0.711 2.717 1 98.56 688 TYR A N 1
ATOM 5407 C CA . TYR A 1 688 ? 15.195 -1.006 2.23 1 98.56 688 TYR A CA 1
ATOM 5408 C C . TYR A 1 688 ? 15.109 -0.819 0.72 1 98.56 688 TYR A C 1
ATOM 5410 O O . TYR A 1 688 ? 15.227 0.301 0.219 1 98.56 688 TYR A O 1
ATOM 5418 N N . LEU A 1 689 ? 14.992 -1.866 -0.042 1 98.88 689 LEU A N 1
ATOM 5419 C CA . LEU A 1 689 ? 14.773 -1.884 -1.483 1 98.88 689 LEU A CA 1
ATOM 5420 C C . LEU A 1 689 ? 13.297 -2.082 -1.807 1 98.88 689 LEU A C 1
ATOM 5422 O O . LEU A 1 689 ? 12.711 -3.096 -1.43 1 98.88 689 LEU A O 1
ATOM 5426 N N . ASN A 1 690 ? 12.719 -1.123 -2.539 1 98.69 690 ASN A N 1
ATOM 5427 C CA . ASN A 1 690 ? 11.289 -1.123 -2.838 1 98.69 690 ASN A CA 1
ATOM 5428 C C . ASN A 1 690 ? 11.031 -0.994 -4.336 1 98.69 690 ASN A C 1
ATOM 5430 O O . ASN A 1 690 ? 11.75 -0.277 -5.035 1 98.69 690 ASN A O 1
ATOM 5434 N N . PHE A 1 691 ? 10.055 -1.693 -4.848 1 98.56 691 PHE A N 1
ATOM 5435 C CA . PHE A 1 691 ? 9.586 -1.556 -6.223 1 98.56 691 PHE A CA 1
ATOM 5436 C C . PHE A 1 691 ? 8.109 -1.176 -6.258 1 98.56 691 PHE A C 1
ATOM 5438 O O . PHE A 1 691 ? 7.258 -1.943 -5.812 1 98.56 691 PHE A O 1
ATOM 5445 N N . PRO A 1 692 ? 7.773 -0.042 -6.84 1 97.12 692 PRO A N 1
ATOM 5446 C CA . PRO A 1 692 ? 6.383 0.418 -6.824 1 97.12 692 PRO A CA 1
ATOM 5447 C C . PRO A 1 692 ? 5.48 -0.395 -7.75 1 97.12 692 PRO A C 1
ATOM 5449 O O . PRO A 1 692 ? 4.266 -0.445 -7.547 1 97.12 692 PRO A O 1
ATOM 5452 N N . ASP A 1 693 ? 6.055 -1.068 -8.719 1 96.88 693 ASP A N 1
ATOM 5453 C CA . ASP A 1 693 ? 5.219 -1.647 -9.773 1 96.88 693 ASP A CA 1
ATOM 5454 C C . ASP A 1 693 ? 5.402 -3.162 -9.844 1 96.88 693 ASP A C 1
ATOM 5456 O O . ASP A 1 693 ? 5.055 -3.785 -10.852 1 96.88 693 ASP A O 1
ATOM 5460 N N . GLU A 1 694 ? 6.082 -3.729 -8.875 1 98.06 694 GLU A N 1
ATOM 5461 C CA . GLU A 1 694 ? 6.227 -5.18 -8.797 1 98.06 694 GLU A CA 1
ATOM 5462 C C . GLU A 1 694 ? 5.258 -5.777 -7.777 1 98.06 694 GLU A C 1
ATOM 5464 O O . GLU A 1 694 ? 4.742 -5.062 -6.91 1 98.06 694 GLU A O 1
ATOM 5469 N N . ASN A 1 695 ? 4.895 -6.977 -7.898 1 97.19 695 ASN A N 1
ATOM 5470 C CA . ASN A 1 695 ? 4.043 -7.703 -6.965 1 97.19 695 ASN A CA 1
ATOM 5471 C C . ASN A 1 695 ? 4.859 -8.578 -6.02 1 97.19 695 ASN A C 1
ATOM 5473 O O . ASN A 1 695 ? 5.93 -8.172 -5.562 1 97.19 695 ASN A O 1
ATOM 5477 N N . HIS A 1 696 ? 4.414 -9.727 -5.598 1 96.31 696 HIS A N 1
ATOM 5478 C CA . HIS A 1 696 ? 5.105 -10.648 -4.711 1 96.31 696 HIS A CA 1
ATOM 5479 C C . HIS A 1 696 ? 6.434 -11.102 -5.305 1 96.31 696 HIS A C 1
ATOM 5481 O O . HIS A 1 696 ? 7.324 -11.555 -4.582 1 96.31 696 HIS A O 1
ATOM 5487 N N . PHE A 1 697 ? 6.586 -10.906 -6.59 1 96.56 697 PHE A N 1
ATOM 5488 C CA . PHE A 1 697 ? 7.812 -11.188 -7.324 1 96.56 697 PHE A CA 1
ATOM 5489 C C . PHE A 1 697 ? 8.359 -9.922 -7.973 1 96.56 697 PHE A C 1
ATOM 5491 O O . PHE A 1 697 ? 7.621 -8.961 -8.18 1 96.56 697 PHE A O 1
ATOM 5498 N N . VAL A 1 6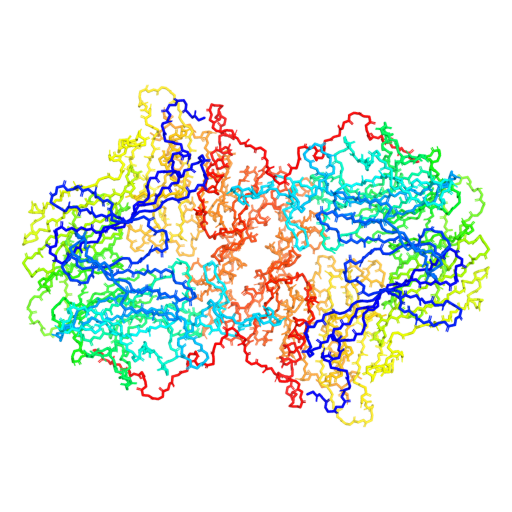98 ? 9.609 -9.875 -8.188 1 98.12 698 VAL A N 1
ATOM 5499 C CA . VAL A 1 698 ? 10.234 -8.844 -9.016 1 98.12 698 VAL A CA 1
ATOM 5500 C C . VAL A 1 698 ? 10.484 -9.383 -10.422 1 98.12 698 VAL A C 1
ATOM 5502 O O . VAL A 1 698 ? 11.43 -10.141 -10.648 1 98.12 698 VAL A O 1
ATOM 5505 N N . LEU A 1 699 ? 9.688 -8.977 -11.312 1 96.19 699 LEU A N 1
ATOM 5506 C CA . LEU A 1 699 ? 9.617 -9.656 -12.602 1 96.19 699 LEU A CA 1
ATOM 5507 C C . LEU A 1 699 ? 10.211 -8.797 -13.711 1 96.19 699 LEU A C 1
ATOM 5509 O O . LEU A 1 699 ? 10.695 -9.32 -14.711 1 96.19 699 LEU A O 1
ATOM 5513 N N . GLY A 1 700 ? 10.141 -7.488 -13.617 1 96.75 700 GLY A N 1
ATOM 5514 C CA . GLY A 1 700 ? 10.766 -6.641 -14.625 1 96.75 700 GLY A CA 1
ATOM 5515 C C . GLY A 1 700 ? 12.25 -6.887 -14.766 1 96.75 700 GLY A C 1
ATOM 5516 O O . GLY A 1 700 ? 12.969 -6.98 -13.773 1 96.75 700 GLY A O 1
ATOM 5517 N N . ARG A 1 701 ? 12.742 -6.957 -15.992 1 97.5 701 ARG A N 1
ATOM 5518 C CA . ARG A 1 701 ? 14.125 -7.328 -16.281 1 97.5 701 ARG A CA 1
ATOM 5519 C C . ARG A 1 701 ? 15.102 -6.379 -15.586 1 97.5 701 ARG A C 1
ATOM 5521 O O . ARG A 1 701 ? 16.031 -6.824 -14.906 1 97.5 701 ARG A O 1
ATOM 5528 N N . GLU A 1 702 ? 14.875 -5.121 -15.727 1 97.88 702 GLU A N 1
ATOM 5529 C CA . GLU A 1 702 ? 15.766 -4.133 -15.125 1 97.88 702 GLU A CA 1
ATOM 5530 C C . GLU A 1 702 ? 15.641 -4.141 -13.602 1 97.88 702 GLU A C 1
ATOM 5532 O O . GLU A 1 702 ? 16.641 -3.953 -12.898 1 97.88 702 GLU A O 1
ATOM 5537 N N . ASN A 1 703 ? 14.438 -4.27 -13.078 1 98.56 703 ASN A N 1
ATOM 5538 C CA . ASN A 1 703 ? 14.234 -4.387 -11.633 1 98.56 703 ASN A CA 1
ATOM 5539 C C . ASN A 1 703 ? 14.914 -5.637 -11.07 1 98.56 703 ASN A C 1
ATOM 5541 O O . ASN A 1 703 ? 15.492 -5.598 -9.984 1 98.56 703 ASN A O 1
ATOM 5545 N N . SER A 1 704 ? 14.797 -6.742 -11.812 1 98.38 704 SER A N 1
ATOM 5546 C CA . SER A 1 704 ? 15.469 -7.973 -11.406 1 98.38 704 SER A CA 1
ATOM 5547 C C . SER A 1 704 ? 16.984 -7.777 -11.32 1 98.38 704 SER A C 1
ATOM 5549 O O . SER A 1 704 ? 17.625 -8.289 -10.406 1 98.38 704 SER A O 1
ATOM 5551 N N . LEU A 1 705 ? 17.547 -7.086 -12.266 1 98.19 705 LEU A N 1
ATOM 5552 C CA . LEU A 1 705 ? 18.969 -6.781 -12.242 1 98.19 705 LEU A CA 1
ATOM 5553 C C . LEU A 1 705 ? 19.344 -6.043 -10.961 1 98.19 705 LEU A C 1
ATOM 5555 O O . LEU A 1 705 ? 20.297 -6.414 -10.281 1 98.19 705 LEU A O 1
ATOM 5559 N N . VAL A 1 706 ? 18.531 -5.008 -10.641 1 98.44 706 VAL A N 1
ATOM 5560 C CA . VAL A 1 706 ? 18.781 -4.23 -9.43 1 98.44 706 VAL A CA 1
ATOM 5561 C C . VAL A 1 706 ? 18.625 -5.121 -8.195 1 98.44 706 VAL A C 1
ATOM 5563 O O . VAL A 1 706 ? 19.391 -5.016 -7.246 1 98.44 706 VAL A O 1
ATOM 5566 N N . TRP A 1 707 ? 17.641 -5.953 -8.219 1 98.75 707 TRP A N 1
ATOM 5567 C CA . TRP A 1 707 ? 17.406 -6.883 -7.117 1 98.75 707 TRP A CA 1
ATOM 5568 C C . TRP A 1 707 ? 18.641 -7.734 -6.855 1 98.75 707 TRP A C 1
ATOM 5570 O O . TRP A 1 707 ? 19.141 -7.785 -5.73 1 98.75 707 TRP A O 1
ATOM 5580 N N . TYR A 1 708 ? 19.234 -8.391 -7.883 1 98.44 708 TYR A N 1
ATOM 5581 C CA . TYR A 1 708 ? 20.406 -9.25 -7.734 1 98.44 708 TYR A CA 1
ATOM 5582 C C . TYR A 1 708 ? 21.625 -8.445 -7.297 1 98.44 708 TYR A C 1
ATOM 5584 O O . TYR A 1 708 ? 22.406 -8.898 -6.457 1 98.44 708 TYR A O 1
ATOM 5592 N N . GLN A 1 709 ? 21.75 -7.273 -7.844 1 98.06 709 GLN A N 1
ATOM 5593 C CA . GLN A 1 709 ? 22.875 -6.43 -7.473 1 98.06 709 GLN A CA 1
ATOM 5594 C C . GLN A 1 709 ? 22.828 -6.07 -5.988 1 98.06 709 GLN A C 1
ATOM 5596 O O . GLN A 1 709 ? 23.875 -6.039 -5.32 1 98.06 709 GLN A O 1
ATOM 5601 N N . ASN A 1 710 ? 21.641 -5.789 -5.484 1 98.56 710 ASN A N 1
ATOM 5602 C CA . ASN A 1 710 ? 21.484 -5.465 -4.07 1 98.56 710 ASN A CA 1
ATOM 5603 C C . ASN A 1 710 ? 21.75 -6.684 -3.186 1 98.56 710 ASN A C 1
ATOM 5605 O O . ASN A 1 710 ? 22.484 -6.594 -2.203 1 98.56 710 ASN A O 1
ATOM 5609 N N . VAL A 1 711 ? 21.156 -7.828 -3.49 1 98.75 711 VAL A N 1
ATOM 5610 C CA . VAL A 1 711 ? 21.297 -9.031 -2.668 1 98.75 711 VAL A CA 1
ATOM 5611 C C . VAL A 1 711 ? 22.75 -9.469 -2.631 1 98.75 711 VAL A C 1
ATOM 5613 O O . VAL A 1 711 ? 23.312 -9.68 -1.555 1 98.75 711 VAL A O 1
ATOM 5616 N N . ILE A 1 712 ? 23.422 -9.562 -3.818 1 98.38 712 ILE A N 1
ATOM 5617 C CA . ILE A 1 712 ? 24.797 -10.016 -3.904 1 98.38 712 ILE A CA 1
ATOM 5618 C C . ILE A 1 712 ? 25.719 -8.977 -3.26 1 98.38 712 ILE A C 1
ATOM 5620 O O . ILE A 1 712 ? 26.578 -9.32 -2.445 1 98.38 712 ILE A O 1
ATOM 5624 N N . GLY A 1 713 ? 25.469 -7.691 -3.625 1 98.31 713 GLY A N 1
ATOM 5625 C CA . GLY A 1 713 ? 26.312 -6.637 -3.059 1 98.31 713 GLY A CA 1
ATOM 5626 C C . GLY A 1 713 ? 26.219 -6.562 -1.545 1 98.31 713 GLY A C 1
ATOM 5627 O O . GLY A 1 713 ? 27.234 -6.371 -0.868 1 98.31 713 GLY A O 1
ATOM 5628 N N . TRP A 1 714 ? 25.031 -6.645 -0.98 1 98.56 714 TRP A N 1
ATOM 5629 C CA . TRP A 1 714 ? 24.828 -6.621 0.463 1 98.56 714 TRP A CA 1
ATOM 5630 C C . TRP A 1 714 ? 25.562 -7.77 1.141 1 98.56 714 TRP A C 1
ATOM 5632 O O . TRP A 1 714 ? 26.297 -7.562 2.107 1 98.56 714 TRP A O 1
ATOM 5642 N N . CYS A 1 715 ? 25.344 -8.977 0.64 1 98.62 715 CYS A N 1
ATOM 5643 C CA . CYS A 1 715 ? 25.984 -10.148 1.226 1 98.62 715 CYS A CA 1
ATOM 5644 C C . CYS A 1 715 ? 27.5 -10.062 1.102 1 98.62 715 CYS A C 1
ATOM 5646 O O . CYS A 1 715 ? 28.234 -10.352 2.057 1 98.62 715 CYS A O 1
ATOM 5648 N N . ASN A 1 716 ? 28.031 -9.672 -0.088 1 98.19 716 ASN A N 1
ATOM 5649 C CA . ASN A 1 716 ? 29.469 -9.508 -0.303 1 98.19 716 ASN A CA 1
ATOM 5650 C C . ASN A 1 716 ? 30.078 -8.555 0.717 1 98.19 716 ASN A C 1
ATOM 5652 O O . ASN A 1 716 ? 31.156 -8.82 1.25 1 98.19 716 ASN A O 1
ATOM 5656 N N . LYS A 1 717 ? 29.391 -7.461 0.937 1 97.88 717 LYS A N 1
ATOM 5657 C CA . LYS A 1 717 ? 29.859 -6.465 1.89 1 97.88 717 LYS A CA 1
ATOM 5658 C C . LYS A 1 717 ? 30.094 -7.086 3.264 1 97.88 717 LYS A C 1
ATOM 5660 O O . LYS A 1 717 ? 31.156 -6.871 3.875 1 97.88 717 LYS A O 1
ATOM 5665 N N . TYR A 1 718 ? 29.266 -7.91 3.725 1 98.06 718 TYR A N 1
ATOM 5666 C CA . TYR A 1 718 ? 29.297 -8.336 5.117 1 98.06 718 TYR A CA 1
ATOM 5667 C C . TYR A 1 718 ? 30.141 -9.602 5.277 1 98.06 718 TYR A C 1
ATOM 5669 O O . TYR A 1 718 ? 30.703 -9.844 6.348 1 98.06 718 TYR A O 1
ATOM 5677 N N . VAL A 1 719 ? 30.25 -10.391 4.168 1 97.75 719 VAL A N 1
ATOM 5678 C CA . VAL A 1 719 ? 31.109 -11.57 4.277 1 97.75 719 VAL A CA 1
ATOM 5679 C C . VAL A 1 719 ? 32.531 -11.203 3.91 1 97.75 719 VAL A C 1
ATOM 5681 O O . VAL A 1 719 ? 33.438 -12.047 3.979 1 97.75 719 VAL A O 1
ATOM 5684 N N . GLY A 1 720 ? 32.781 -10.016 3.412 1 95.62 720 GLY A N 1
ATOM 5685 C CA . GLY A 1 720 ? 34.125 -9.531 3.092 1 95.62 720 GLY A CA 1
ATOM 5686 C C . GLY A 1 720 ? 34.625 -10.023 1.746 1 95.62 720 GLY A C 1
ATOM 5687 O O . GLY A 1 720 ? 35.812 -10.391 1.612 1 95.62 720 GLY A O 1
ATOM 5688 N N . MET A 1 721 ? 33.656 -10.086 0.798 1 92.12 721 MET A N 1
ATOM 5689 C CA . MET A 1 721 ? 34.031 -10.453 -0.559 1 92.12 721 MET A CA 1
ATOM 5690 C C . MET A 1 721 ? 34.656 -9.266 -1.294 1 92.12 721 MET A C 1
ATOM 5692 O O . MET A 1 721 ? 33.906 -8.43 -1.838 1 92.12 721 MET A O 1
ATOM 5696 N N . GLU A 1 722 ? 35.844 -9.086 -1.479 1 84.5 722 GLU A N 1
ATOM 5697 C CA . GLU A 1 722 ? 36.531 -7.91 -2.01 1 84.5 722 GLU A CA 1
ATOM 5698 C C . GLU A 1 722 ? 36.406 -7.836 -3.529 1 84.5 722 GLU A C 1
ATOM 5700 O O . GLU A 1 722 ? 36.219 -6.754 -4.09 1 84.5 722 GLU A O 1
ATOM 5705 N N . ASP A 1 723 ? 36.438 -8.914 -4.215 1 85.25 723 ASP A N 1
ATOM 5706 C CA . ASP A 1 723 ? 36.469 -8.914 -5.676 1 85.25 723 ASP A CA 1
ATOM 5707 C C . ASP A 1 723 ? 35.062 -9.164 -6.246 1 85.25 723 ASP A C 1
ATOM 5709 O O . ASP A 1 723 ? 34.906 -9.383 -7.445 1 85.25 723 ASP A O 1
ATOM 5713 N N . GLY A 1 724 ? 34.062 -9.094 -5.391 1 90.31 724 GLY A N 1
ATOM 5714 C CA . GLY A 1 724 ? 32.719 -9.344 -5.859 1 90.31 724 GLY A CA 1
ATOM 5715 C C . GLY A 1 724 ? 31.953 -8.07 -6.18 1 90.31 724 GLY A C 1
ATOM 5716 O O . GLY A 1 724 ? 32.531 -6.977 -6.156 1 90.31 724 GLY A O 1
ATOM 5717 N N . LEU A 1 725 ? 30.734 -8.211 -6.609 1 93.88 725 LEU A N 1
ATOM 5718 C CA . LEU A 1 725 ? 29.844 -7.094 -6.898 1 93.88 725 LEU A CA 1
ATOM 5719 C C . LEU A 1 725 ? 29.719 -6.168 -5.695 1 93.88 725 LEU A C 1
ATOM 5721 O O . LEU A 1 725 ? 29.422 -6.621 -4.586 1 93.88 725 LEU A O 1
ATOM 5725 N N . ALA A 1 726 ? 29.984 -4.91 -5.922 1 94.56 726 ALA A N 1
ATOM 5726 C CA . ALA A 1 726 ? 29.922 -3.932 -4.836 1 94.56 726 ALA A CA 1
ATOM 5727 C C . ALA A 1 726 ? 28.5 -3.402 -4.648 1 94.56 726 ALA A C 1
ATOM 5729 O O . ALA A 1 726 ? 27.766 -3.221 -5.621 1 94.56 726 ALA A O 1
ATOM 5730 N N . LEU A 1 727 ? 28.172 -3.184 -3.449 1 96.12 727 LEU A N 1
ATOM 5731 C CA . LEU A 1 727 ? 26.906 -2.523 -3.139 1 96.12 727 LEU A CA 1
ATOM 5732 C C . LEU A 1 727 ? 26.969 -1.039 -3.484 1 96.12 727 LEU A C 1
ATOM 5734 O O . LEU A 1 727 ? 27.859 -0.324 -3.012 1 96.12 727 LEU A O 1
ATOM 5738 N N . GLN A 1 728 ? 26.109 -0.576 -4.285 1 95.94 728 GLN A N 1
ATOM 5739 C CA . GLN A 1 728 ? 26.078 0.823 -4.695 1 95.94 728 GLN A CA 1
ATOM 5740 C C . GLN A 1 728 ? 25.328 1.679 -3.672 1 95.94 728 GLN A C 1
ATOM 5742 O O . GLN A 1 728 ? 24.578 1.157 -2.852 1 95.94 728 GLN A O 1
ATOM 5747 N N . PRO A 1 729 ? 25.562 3.012 -3.732 1 95.81 729 PRO A N 1
ATOM 5748 C CA . PRO A 1 729 ? 24.781 3.879 -2.834 1 95.81 729 PRO A CA 1
ATOM 5749 C C . PRO A 1 729 ? 23.281 3.77 -3.055 1 95.81 729 PRO A C 1
ATOM 5751 O O . PRO A 1 729 ? 22.828 3.473 -4.168 1 95.81 729 PRO A O 1
ATOM 5754 N N . ALA A 1 730 ? 22.562 3.992 -2.029 1 96.5 730 ALA A N 1
ATOM 5755 C CA . ALA A 1 730 ? 21.109 3.91 -2.105 1 96.5 730 ALA A CA 1
ATOM 5756 C C . ALA A 1 730 ? 20.547 4.953 -3.068 1 96.5 730 ALA A C 1
ATOM 5758 O O . ALA A 1 730 ? 20.906 6.133 -2.994 1 96.5 730 ALA A O 1
ATOM 5759 N N . ARG A 1 731 ? 19.656 4.586 -3.906 1 95.06 731 ARG A N 1
ATOM 5760 C CA . ARG A 1 731 ? 19.156 5.395 -5.016 1 95.06 731 ARG A CA 1
ATOM 5761 C C . ARG A 1 731 ? 18.391 6.605 -4.504 1 95.06 731 ARG A C 1
ATOM 5763 O O . ARG A 1 731 ? 18.422 7.672 -5.113 1 95.06 731 ARG A O 1
ATOM 5770 N N . ASN A 1 732 ? 17.688 6.52 -3.387 1 95.94 732 ASN A N 1
ATOM 5771 C CA . ASN A 1 732 ? 16.766 7.562 -2.957 1 95.94 732 ASN A CA 1
ATOM 5772 C C . ASN A 1 732 ? 17.375 8.438 -1.863 1 95.94 732 ASN A C 1
ATOM 5774 O O . ASN A 1 732 ? 16.656 9.141 -1.154 1 95.94 732 ASN A O 1
ATOM 5778 N N . GLU A 1 733 ? 18.641 8.422 -1.695 1 94.75 733 GLU A N 1
ATOM 5779 C CA . GLU A 1 733 ? 19.344 9.25 -0.72 1 94.75 733 GLU A CA 1
ATOM 5780 C C . GLU A 1 733 ? 20.547 9.953 -1.35 1 94.75 733 GLU A C 1
ATOM 5782 O O . GLU A 1 733 ? 21.484 9.297 -1.79 1 94.75 733 GLU A O 1
ATOM 5787 N N . PRO A 1 734 ? 20.469 11.258 -1.36 1 95.06 734 PRO A N 1
ATOM 5788 C CA . PRO A 1 734 ? 21.656 11.922 -1.897 1 95.06 734 PRO A CA 1
ATOM 5789 C C . PRO A 1 734 ? 22.875 11.781 -0.988 1 95.06 734 PRO A C 1
ATOM 5791 O O . PRO A 1 734 ? 22.734 11.734 0.237 1 95.06 734 PRO A O 1
ATOM 5794 N N . GLN A 1 735 ? 24.078 11.867 -1.555 1 94.56 735 GLN A N 1
ATOM 5795 C CA . GLN A 1 735 ? 25.312 11.633 -0.812 1 94.56 735 GLN A CA 1
ATOM 5796 C C . GLN A 1 735 ? 25.641 12.82 0.088 1 94.56 735 GLN A C 1
ATOM 5798 O O . GLN A 1 735 ? 26.375 12.672 1.07 1 94.56 735 GLN A O 1
ATOM 5803 N N . TRP A 1 736 ? 25.109 13.984 -0.278 1 95.44 736 TRP A N 1
ATOM 5804 C CA . TRP A 1 736 ? 25.453 15.188 0.478 1 95.44 736 TRP A CA 1
ATOM 5805 C C . TRP A 1 736 ? 24.609 15.297 1.74 1 95.44 736 TRP A C 1
ATOM 5807 O O . TRP A 1 736 ? 24.891 16.109 2.619 1 95.44 736 TRP A O 1
ATOM 5817 N N . LEU A 1 737 ? 23.516 14.492 1.872 1 94.88 737 LEU A N 1
ATOM 5818 C CA . LEU A 1 737 ? 22.609 14.578 3.01 1 94.88 737 LEU A CA 1
ATOM 5819 C C . LEU A 1 737 ? 23.344 14.25 4.312 1 94.88 737 LEU A C 1
ATOM 5821 O O . LEU A 1 737 ? 23.969 13.188 4.43 1 94.88 737 LEU A O 1
ATOM 5825 N N . GLY A 1 738 ? 23.297 15.109 5.234 1 92.75 738 GLY A N 1
ATOM 5826 C CA . GLY A 1 738 ? 23.906 14.891 6.539 1 92.75 738 GLY A CA 1
ATOM 5827 C C . GLY A 1 738 ? 25.391 15.172 6.551 1 92.75 738 GLY A C 1
ATOM 5828 O O . GLY A 1 738 ? 26.047 15.055 7.594 1 92.75 738 GLY A O 1
ATOM 5829 N N . ARG A 1 739 ? 25.953 15.547 5.465 1 93.12 739 ARG A N 1
ATOM 5830 C CA . ARG A 1 739 ? 27.391 15.812 5.383 1 93.12 739 ARG A CA 1
ATOM 5831 C C . ARG A 1 739 ? 27.672 17.312 5.379 1 93.12 739 ARG A C 1
ATOM 5833 O O . ARG A 1 739 ? 27.297 18.016 4.438 1 93.12 739 ARG A O 1
ATOM 5840 N N . ARG A 1 740 ? 28.359 17.75 6.344 1 92.94 740 ARG A N 1
ATOM 5841 C CA . ARG A 1 740 ? 28.656 19.172 6.523 1 92.94 740 ARG A CA 1
ATOM 5842 C C . ARG A 1 740 ? 30.078 19.5 6.074 1 92.94 740 ARG A C 1
ATOM 5844 O O . ARG A 1 740 ? 31.031 18.844 6.5 1 92.94 740 ARG A O 1
ATOM 5851 N N . GLU A 1 741 ? 30.109 20.438 5.219 1 93.94 741 GLU A N 1
ATOM 5852 C CA . GLU A 1 741 ? 31.438 20.969 4.883 1 93.94 741 GLU A CA 1
ATOM 5853 C C . GLU A 1 741 ? 31.984 21.828 6.012 1 93.94 741 GLU A C 1
ATOM 5855 O O . GLU A 1 741 ? 31.219 22.469 6.734 1 93.94 741 GLU A O 1
ATOM 5860 N N . GLU A 1 742 ? 33.281 21.875 6.117 1 92.44 742 GLU A N 1
ATOM 5861 C CA . GLU A 1 742 ? 33.938 22.625 7.184 1 92.44 742 GLU A CA 1
ATOM 5862 C C . GLU A 1 742 ? 33.625 24.109 7.09 1 92.44 742 GLU A C 1
ATOM 5864 O O . GLU A 1 742 ? 33.688 24.703 6.012 1 92.44 742 GLU A O 1
ATOM 5869 N N . GLY A 1 743 ? 33.125 24.703 8.195 1 92.06 743 GLY A N 1
ATOM 5870 C CA . GLY A 1 743 ? 32.906 26.141 8.289 1 92.06 743 GLY A CA 1
ATOM 5871 C C . GLY A 1 743 ? 31.531 26.562 7.805 1 92.06 743 GLY A C 1
ATOM 5872 O O . GLY A 1 743 ? 31.172 27.734 7.922 1 92.06 743 GLY A O 1
ATOM 5873 N N . ARG A 1 744 ? 30.75 25.641 7.355 1 94.81 744 ARG A N 1
ATOM 5874 C CA . ARG A 1 744 ? 29.484 26.016 6.746 1 94.81 744 ARG A CA 1
ATOM 5875 C C . ARG A 1 744 ? 28.391 26.188 7.805 1 94.81 744 ARG A C 1
ATOM 5877 O O . ARG A 1 744 ? 27.406 26.891 7.582 1 94.81 744 ARG A O 1
ATOM 5884 N N . VAL A 1 745 ? 28.562 25.5 8.883 1 95.56 745 VAL A N 1
ATOM 5885 C CA . VAL A 1 745 ? 27.656 25.641 10.023 1 95.56 745 VAL A CA 1
ATOM 5886 C C . VAL A 1 745 ? 28.453 25.969 11.281 1 95.56 745 VAL A C 1
ATOM 5888 O O . VAL A 1 745 ? 29.391 25.25 11.625 1 95.56 745 VAL A O 1
ATOM 5891 N N . LEU A 1 746 ? 28.141 27.031 11.938 1 95.56 746 LEU A N 1
ATOM 5892 C CA . LEU A 1 746 ? 28.812 27.453 13.164 1 95.56 746 LEU A CA 1
ATOM 5893 C C . LEU A 1 746 ? 27.859 27.406 14.352 1 95.56 746 LEU A C 1
ATOM 5895 O O . LEU A 1 746 ? 26.766 27.969 14.312 1 95.56 746 LEU A O 1
ATOM 5899 N N . ASP A 1 747 ? 28.234 26.75 15.375 1 93.62 747 ASP A N 1
ATOM 5900 C CA . ASP A 1 747 ? 27.469 26.719 16.625 1 93.62 747 ASP A CA 1
ATOM 5901 C C . ASP A 1 747 ? 27.594 28.031 17.375 1 93.62 747 ASP A C 1
ATOM 5903 O O . ASP A 1 747 ? 28.703 28.547 17.547 1 93.62 747 ASP A O 1
ATOM 5907 N N . VAL A 1 748 ? 26.438 28.547 17.719 1 92.31 748 VAL A N 1
ATOM 5908 C CA . VAL A 1 748 ? 26.406 29.797 18.469 1 92.31 748 VAL A CA 1
ATOM 5909 C C . VAL A 1 748 ? 25.75 29.578 19.812 1 92.31 748 VAL A C 1
ATOM 5911 O O . VAL A 1 748 ? 24.578 29.172 19.891 1 92.31 748 VAL A O 1
ATOM 5914 N N . ASP A 1 749 ? 26.516 29.781 20.906 1 86 749 ASP A N 1
ATOM 5915 C CA . ASP A 1 749 ? 25.922 29.828 22.234 1 86 749 ASP A CA 1
ATOM 5916 C C . ASP A 1 749 ? 25.359 31.203 22.547 1 86 749 ASP A C 1
ATOM 5918 O O . ASP A 1 749 ? 26.109 32.156 22.844 1 86 749 ASP A O 1
ATOM 5922 N N . ALA A 1 750 ? 24.141 31.312 22.344 1 80.81 750 ALA A N 1
ATOM 5923 C CA . ALA A 1 750 ? 23.5 32.625 22.391 1 80.81 750 ALA A CA 1
ATOM 5924 C C . ALA A 1 750 ? 23.266 33.062 23.844 1 80.81 750 ALA A C 1
ATOM 5926 O O . ALA A 1 750 ? 23.125 32.219 24.734 1 80.81 750 ALA A O 1
ATOM 5927 N N . MET B 1 1 ? -33.062 11.922 2.414 1 46.25 1 MET B N 1
ATOM 5928 C CA . MET B 1 1 ? -32.5 13.07 3.133 1 46.25 1 MET B CA 1
ATOM 5929 C C . MET B 1 1 ? -33.562 13.672 4.066 1 46.25 1 MET B C 1
ATOM 5931 O O . MET B 1 1 ? -34.75 13.625 3.777 1 46.25 1 MET B O 1
ATOM 5935 N N . SER B 1 2 ? -33.188 13.797 5.309 1 55.78 2 SER B N 1
ATOM 5936 C CA . SER B 1 2 ? -34.219 14.344 6.207 1 55.78 2 SER B CA 1
ATOM 5937 C C . SER B 1 2 ? -35 15.461 5.535 1 55.78 2 SER B C 1
ATOM 5939 O O . SER B 1 2 ? -34.406 16.406 4.984 1 55.78 2 SER B O 1
ATOM 5941 N N . LYS B 1 3 ? -36.281 15.32 5.273 1 60.19 3 LYS B N 1
ATOM 5942 C CA . LYS B 1 3 ? -37.219 16.234 4.629 1 60.19 3 LYS B CA 1
ATOM 5943 C C . LYS B 1 3 ? -37.125 17.625 5.223 1 60.19 3 LYS B C 1
ATOM 5945 O O . LYS B 1 3 ? -37.531 18.609 4.598 1 60.19 3 LYS B O 1
ATOM 5950 N N . HIS B 1 4 ? -36.156 17.688 6.301 1 63.38 4 HIS B N 1
ATOM 5951 C CA . HIS B 1 4 ? -36.188 18.938 7.062 1 63.38 4 HIS B CA 1
ATOM 5952 C C . HIS B 1 4 ? -34.875 19.703 6.93 1 63.38 4 HIS B C 1
ATOM 5954 O O . HIS B 1 4 ? -34.75 20.828 7.43 1 63.38 4 HIS B O 1
ATOM 5960 N N . SER B 1 5 ? -33.781 19.109 6.262 1 73.06 5 SER B N 1
ATOM 5961 C CA . SER B 1 5 ? -32.5 19.766 6.344 1 73.06 5 SER B CA 1
ATOM 5962 C C . SER B 1 5 ? -32.062 20.328 4.988 1 73.06 5 SER B C 1
ATOM 5964 O O . SER B 1 5 ? -32.188 19.641 3.965 1 73.06 5 SER B O 1
ATOM 5966 N N . LYS B 1 6 ? -31.688 21.516 5.047 1 82.5 6 LYS B N 1
ATOM 5967 C CA . LYS B 1 6 ? -31.062 22.156 3.895 1 82.5 6 LYS B CA 1
ATOM 5968 C C . LYS B 1 6 ? -29.609 21.703 3.746 1 82.5 6 LYS B C 1
ATOM 5970 O O . LYS B 1 6 ? -29.094 21.625 2.631 1 82.5 6 LYS B O 1
ATOM 5975 N N . PHE B 1 7 ? -28.969 21.328 4.828 1 95.44 7 PHE B N 1
ATOM 5976 C CA . PHE B 1 7 ? -27.547 21 4.816 1 95.44 7 PHE B CA 1
ATOM 5977 C C . PHE B 1 7 ? -27.328 19.531 4.496 1 95.44 7 PHE B C 1
ATOM 5979 O O . PHE B 1 7 ? -27.516 18.656 5.359 1 95.44 7 PHE B O 1
ATOM 5986 N N . THR B 1 8 ? -26.953 19.234 3.242 1 96 8 THR B N 1
ATOM 5987 C CA . THR B 1 8 ? -26.734 17.891 2.725 1 96 8 THR B CA 1
ATOM 5988 C C . THR B 1 8 ? -25.281 17.688 2.318 1 96 8 THR B C 1
ATOM 5990 O O . THR B 1 8 ? -24.531 18.656 2.203 1 96 8 THR B O 1
ATOM 5993 N N . PRO B 1 9 ? -24.859 16.406 2.152 1 97.06 9 PRO B N 1
ATOM 5994 C CA . PRO B 1 9 ? -23.516 16.172 1.641 1 97.06 9 PRO B CA 1
ATOM 5995 C C . PRO B 1 9 ? -23.25 16.875 0.312 1 97.06 9 PRO B C 1
ATOM 5997 O O . PRO B 1 9 ? -22.141 17.359 0.078 1 97.06 9 PRO B O 1
ATOM 6000 N N . GLU B 1 10 ? -24.219 16.938 -0.579 1 97.19 10 GLU B N 1
ATOM 6001 C CA . GLU B 1 10 ? -24.078 17.625 -1.858 1 97.19 10 GLU B CA 1
ATOM 6002 C C . GLU B 1 10 ? -23.797 19.125 -1.658 1 97.19 10 GLU B C 1
ATOM 6004 O O . GLU B 1 10 ? -22.938 19.688 -2.328 1 97.19 10 GLU B O 1
ATOM 6009 N N . LEU B 1 11 ? -24.578 19.719 -0.726 1 97.25 11 LEU B N 1
ATOM 6010 C CA . LEU B 1 11 ? -24.359 21.141 -0.456 1 97.25 11 LEU B CA 1
ATOM 6011 C C . LEU B 1 11 ? -22.984 21.375 0.135 1 97.25 11 LEU B C 1
ATOM 6013 O O . LEU B 1 11 ? -22.328 22.359 -0.186 1 97.25 11 LEU B O 1
ATOM 6017 N N . LEU B 1 12 ? -22.531 20.484 1.026 1 97.44 12 LEU B N 1
ATOM 6018 C CA . LEU B 1 12 ? -21.219 20.609 1.638 1 97.44 12 LEU B CA 1
ATOM 6019 C C . LEU B 1 12 ? -20.125 20.641 0.573 1 97.44 12 LEU B C 1
ATOM 6021 O O . LEU B 1 12 ? -19.234 21.484 0.617 1 97.44 12 LEU B O 1
ATOM 6025 N N . ILE B 1 13 ? -20.141 19.719 -0.435 1 97 13 ILE B N 1
ATOM 6026 C CA . ILE B 1 13 ? -19.016 19.578 -1.357 1 97 13 ILE B CA 1
ATOM 6027 C C . ILE B 1 13 ? -19.062 20.688 -2.402 1 97 13 ILE B C 1
ATOM 6029 O O . ILE B 1 13 ? -18.078 20.953 -3.084 1 97 13 ILE B O 1
ATOM 6033 N N . THR B 1 14 ? -20.25 21.344 -2.574 1 97.12 14 THR B N 1
ATOM 6034 C CA . THR B 1 14 ? -20.391 22.391 -3.578 1 97.12 14 THR B CA 1
ATOM 6035 C C . THR B 1 14 ? -20.156 23.766 -2.959 1 97.12 14 THR B C 1
ATOM 6037 O O . THR B 1 14 ? -19.953 24.75 -3.674 1 97.12 14 THR B O 1
ATOM 6040 N N . ALA B 1 15 ? -20.266 23.875 -1.583 1 97 15 ALA B N 1
ATOM 6041 C CA . ALA B 1 15 ? -20.156 25.141 -0.874 1 97 15 ALA B CA 1
ATOM 6042 C C . ALA B 1 15 ? -18.812 25.797 -1.132 1 97 15 ALA B C 1
ATOM 6044 O O . ALA B 1 15 ? -17.812 25.109 -1.372 1 97 15 ALA B O 1
ATOM 6045 N N . PRO B 1 16 ? -18.75 27.156 -1.119 1 96.75 16 PRO B N 1
ATOM 6046 C CA . PRO B 1 16 ? -17.484 27.859 -1.329 1 96.75 16 PRO B CA 1
ATOM 6047 C C . PRO B 1 16 ? -16.469 27.594 -0.223 1 96.75 16 PRO B C 1
ATOM 6049 O O . PRO B 1 16 ? -16.828 27.578 0.958 1 96.75 16 PRO B O 1
ATOM 6052 N N . ARG B 1 17 ? -15.281 27.359 -0.593 1 97.31 17 ARG B N 1
ATOM 6053 C CA . ARG B 1 17 ? -14.164 27.156 0.33 1 97.31 17 ARG B CA 1
ATOM 6054 C C . ARG B 1 17 ? -13.195 28.344 0.273 1 97.31 17 ARG B C 1
ATOM 6056 O O . ARG B 1 17 ? -12.352 28.406 -0.627 1 97.31 17 ARG B O 1
ATOM 6063 N N . PRO B 1 18 ? -13.227 29.219 1.225 1 97.31 18 PRO B N 1
ATOM 6064 C CA . PRO B 1 18 ? -12.328 30.375 1.225 1 97.31 18 PRO B CA 1
ATOM 6065 C C . PRO B 1 18 ? -10.953 30.062 1.809 1 97.31 18 PRO B C 1
ATOM 6067 O O . PRO B 1 18 ? -10.844 29.234 2.719 1 97.31 18 PRO B O 1
ATOM 6070 N N . SER B 1 19 ? -9.969 30.703 1.274 1 97.06 19 SER B N 1
ATOM 6071 C CA . SER B 1 19 ? -8.672 30.75 1.939 1 97.06 19 SER B CA 1
ATOM 6072 C C . SER B 1 19 ? -8.617 31.844 2.996 1 97.06 19 SER B C 1
ATOM 6074 O O . SER B 1 19 ? -9.625 32.5 3.254 1 97.06 19 SER B O 1
ATOM 6076 N N . SER B 1 20 ? -7.504 31.984 3.686 1 97.44 20 SER B N 1
ATOM 6077 C CA . SER B 1 20 ? -7.289 33.125 4.562 1 97.44 20 SER B CA 1
ATOM 6078 C C . SER B 1 20 ? -7.195 34.438 3.764 1 97.44 20 SER B C 1
ATOM 6080 O O . SER B 1 20 ? -6.781 34.438 2.602 1 97.44 20 SER B O 1
ATOM 6082 N N . ALA B 1 21 ? -7.582 35.5 4.395 1 98.31 21 ALA B N 1
ATOM 6083 C CA . ALA B 1 21 ? -7.445 36.812 3.799 1 98.31 21 ALA B CA 1
ATOM 6084 C C . ALA B 1 21 ? -6.137 37.469 4.223 1 98.31 21 ALA B C 1
ATOM 6086 O O . ALA B 1 21 ? -5.801 37.5 5.41 1 98.31 21 ALA B O 1
ATOM 6087 N N . VAL B 1 22 ? -5.418 38 3.287 1 98.19 22 VAL B N 1
ATOM 6088 C CA . VAL B 1 22 ? -4.125 38.625 3.551 1 98.19 22 VAL B CA 1
ATOM 6089 C C . VAL B 1 22 ? -4.188 40.125 3.186 1 98.19 22 VAL B C 1
ATOM 6091 O O . VAL B 1 22 ? -4.367 40.469 2.018 1 98.19 22 VAL B O 1
ATOM 6094 N N . PRO B 1 23 ? -4.012 40.969 4.133 1 98.25 23 PRO B N 1
ATOM 6095 C CA . PRO B 1 23 ? -4.113 42.406 3.857 1 98.25 23 PRO B CA 1
ATOM 6096 C C . PRO B 1 23 ? -2.855 42.969 3.199 1 98.25 23 PRO B C 1
ATOM 6098 O O . PRO B 1 23 ? -1.766 42.406 3.363 1 98.25 23 PRO B O 1
ATOM 6101 N N . ASN B 1 24 ? -3.047 44.062 2.441 1 97.12 24 ASN B N 1
ATOM 6102 C CA . ASN B 1 24 ? -1.888 44.812 1.932 1 97.12 24 ASN B CA 1
ATOM 6103 C C . ASN B 1 24 ? -1.261 45.688 3.008 1 97.12 24 ASN B C 1
ATOM 6105 O O . ASN B 1 24 ? -1.757 45.75 4.133 1 97.12 24 ASN B O 1
ATOM 6109 N N . ASP B 1 25 ? -0.155 46.344 2.709 1 94.5 25 ASP B N 1
ATOM 6110 C CA . ASP B 1 25 ? 0.617 47.094 3.697 1 94.5 25 ASP B CA 1
ATOM 6111 C C . ASP B 1 25 ? -0.173 48.281 4.219 1 94.5 25 ASP B C 1
ATOM 6113 O O . ASP B 1 25 ? 0.06 48.75 5.34 1 94.5 25 ASP B O 1
ATOM 6117 N N . GLU B 1 26 ? -1.129 48.75 3.426 1 94.5 26 GLU B N 1
ATOM 6118 C CA . GLU B 1 26 ? -1.901 49.906 3.795 1 94.5 26 GLU B CA 1
ATOM 6119 C C . GLU B 1 26 ? -3.113 49.531 4.645 1 94.5 26 GLU B C 1
ATOM 6121 O O . GLU B 1 26 ? -3.732 50.406 5.266 1 94.5 26 GLU B O 1
ATOM 6126 N N . GLY B 1 27 ? -3.439 48.25 4.656 1 96.81 27 GLY B N 1
ATOM 6127 C CA . GLY B 1 27 ? -4.598 47.812 5.414 1 96.81 27 GLY B CA 1
ATOM 6128 C C . GLY B 1 27 ? -5.918 48.188 4.77 1 96.81 27 GLY B C 1
ATOM 6129 O O . GLY B 1 27 ? -6.906 48.438 5.469 1 96.81 27 GLY B O 1
ATOM 6130 N N . LYS B 1 28 ? -5.953 48.281 3.488 1 96.69 28 LYS B N 1
ATOM 6131 C CA . LYS B 1 28 ? -7.152 48.75 2.797 1 96.69 28 LYS B CA 1
ATOM 6132 C C . LYS B 1 28 ? -7.828 47.594 2.043 1 96.69 28 LYS B C 1
ATOM 6134 O O . LYS B 1 28 ? -9.047 47.594 1.861 1 96.69 28 LYS B O 1
ATOM 6139 N N . VAL B 1 29 ? -7.043 46.75 1.526 1 97.56 29 VAL B N 1
ATOM 6140 C CA . VAL B 1 29 ? -7.562 45.625 0.732 1 97.56 29 VAL B CA 1
ATOM 6141 C C . VAL B 1 29 ? -6.859 44.344 1.131 1 97.56 29 VAL B C 1
ATOM 6143 O O . VAL B 1 29 ? -5.664 44.344 1.44 1 97.56 29 VAL B O 1
ATOM 6146 N N . ALA B 1 30 ? -7.617 43.25 1.152 1 98.38 30 ALA B N 1
ATOM 6147 C CA . ALA B 1 30 ? -7.059 41.906 1.384 1 98.38 30 ALA B CA 1
ATOM 6148 C C . ALA B 1 30 ? -7.301 41 0.186 1 98.38 30 ALA B C 1
ATOM 6150 O O . ALA B 1 30 ? -8.289 41.156 -0.537 1 98.38 30 ALA B O 1
ATOM 6151 N N . ILE B 1 31 ? -6.402 40.125 -0.066 1 98.06 31 ILE B N 1
ATOM 6152 C CA . ILE B 1 31 ? -6.555 39.125 -1.12 1 98.06 31 ILE B CA 1
ATOM 6153 C C . ILE B 1 31 ? -6.867 37.781 -0.504 1 98.06 31 ILE B C 1
ATOM 6155 O O . ILE B 1 31 ? -6.348 37.438 0.559 1 98.06 31 ILE B O 1
ATOM 6159 N N . TYR B 1 32 ? -7.789 36.969 -1.017 1 97.75 32 TYR B N 1
ATOM 6160 C CA . TYR B 1 32 ? -8.102 35.594 -0.642 1 97.75 32 TYR B CA 1
ATOM 6161 C C . TYR B 1 32 ? -8.648 34.812 -1.831 1 97.75 32 TYR B C 1
ATOM 6163 O O . TYR B 1 32 ? -8.93 35.406 -2.883 1 97.75 32 TYR B O 1
ATOM 6171 N N . THR B 1 33 ? -8.664 33.562 -1.776 1 97.38 33 THR B N 1
ATOM 6172 C CA . THR B 1 33 ? -9.188 32.688 -2.834 1 97.38 33 THR B CA 1
ATOM 6173 C C . THR B 1 33 ? -10.461 31.984 -2.379 1 97.38 33 THR B C 1
ATOM 6175 O O . THR B 1 33 ? -10.688 31.812 -1.18 1 97.38 33 THR B O 1
ATOM 6178 N N . VAL B 1 34 ? -11.305 31.625 -3.271 1 97.25 34 VAL B N 1
ATOM 6179 C CA . VAL B 1 34 ? -12.516 30.844 -3.029 1 97.25 34 VAL B CA 1
ATOM 6180 C C . VAL B 1 34 ? -12.641 29.75 -4.09 1 97.25 34 VAL B C 1
ATOM 6182 O O . VAL B 1 34 ? -12.523 30.031 -5.285 1 97.25 34 VAL B O 1
ATOM 6185 N N . SER B 1 35 ? -12.797 28.531 -3.691 1 96.62 35 SER B N 1
ATOM 6186 C CA . SER B 1 35 ? -13.047 27.438 -4.613 1 96.62 35 SER B CA 1
ATOM 6187 C C . SER B 1 35 ? -14.453 26.875 -4.441 1 96.62 35 SER B C 1
ATOM 6189 O O . SER B 1 35 ? -14.969 26.812 -3.324 1 96.62 35 SER B O 1
ATOM 6191 N N . THR B 1 36 ? -15.141 26.531 -5.5 1 96.38 36 THR B N 1
ATOM 6192 C CA . THR B 1 36 ? -16.453 25.906 -5.523 1 96.38 36 THR B CA 1
ATOM 6193 C C . THR B 1 36 ? -16.453 24.672 -6.43 1 96.38 36 THR B C 1
ATOM 6195 O O . THR B 1 36 ? -15.492 24.438 -7.16 1 96.38 36 THR B O 1
ATOM 6198 N N . TYR B 1 37 ? -17.453 23.891 -6.328 1 97.31 37 TYR B N 1
ATOM 6199 C CA . TYR B 1 37 ? -17.625 22.688 -7.129 1 97.31 37 TYR B CA 1
ATOM 6200 C C . TYR B 1 37 ? -19.031 22.609 -7.723 1 97.31 37 TYR B C 1
ATOM 6202 O O . TYR B 1 37 ? -20 22.953 -7.062 1 97.31 37 TYR B O 1
ATOM 6210 N N . ASP B 1 38 ? -19.109 22.234 -8.992 1 97.38 38 ASP B N 1
ATOM 6211 C CA . ASP B 1 38 ? -20.375 22.062 -9.688 1 97.38 38 ASP B CA 1
ATOM 6212 C C . ASP B 1 38 ? -20.688 20.594 -9.914 1 97.38 38 ASP B C 1
ATOM 6214 O O . ASP B 1 38 ? -19.953 19.891 -10.625 1 97.38 38 ASP B O 1
ATOM 6218 N N . LEU B 1 39 ? -21.734 20.141 -9.383 1 96 39 LEU B N 1
ATOM 6219 C CA . LEU B 1 39 ? -22.094 18.719 -9.461 1 96 39 LEU B CA 1
ATOM 6220 C C . LEU B 1 39 ? -22.609 18.359 -10.852 1 96 39 LEU B C 1
ATOM 6222 O O . LEU B 1 39 ? -22.594 17.203 -11.242 1 96 39 LEU B O 1
ATOM 6226 N N . ASP B 1 40 ? -23.141 19.312 -11.57 1 96.12 40 ASP B N 1
ATOM 6227 C CA . ASP B 1 40 ? -23.672 19.062 -12.914 1 96.12 40 ASP B CA 1
ATOM 6228 C C . ASP B 1 40 ? -22.547 18.875 -13.922 1 96.12 40 ASP B C 1
ATOM 6230 O O . ASP B 1 40 ? -22.547 17.922 -14.703 1 96.12 40 ASP B O 1
ATOM 6234 N N . THR B 1 41 ? -21.547 19.75 -13.836 1 96.38 41 THR B N 1
ATOM 6235 C CA . THR B 1 41 ? -20.438 19.688 -14.773 1 96.38 41 THR B CA 1
ATOM 6236 C C . THR B 1 41 ? -19.281 18.875 -14.188 1 96.38 41 THR B C 1
ATOM 6238 O O . THR B 1 41 ? -18.344 18.516 -14.898 1 96.38 41 THR B O 1
ATOM 6241 N N . HIS B 1 42 ? -19.359 18.609 -12.883 1 96.38 42 HIS B N 1
ATOM 6242 C CA . HIS B 1 42 ? -18.328 17.859 -12.164 1 96.38 42 HIS B CA 1
ATOM 6243 C C . HIS B 1 42 ? -16.984 18.547 -12.281 1 96.38 42 HIS B C 1
ATOM 6245 O O . HIS B 1 42 ? -15.969 17.891 -12.531 1 96.38 42 HIS B O 1
ATOM 6251 N N . ALA B 1 43 ? -17 19.828 -12.109 1 95.62 43 ALA B N 1
ATOM 6252 C CA . ALA B 1 43 ? -15.789 20.625 -12.273 1 95.62 43 ALA B CA 1
ATOM 6253 C C . ALA B 1 43 ? -15.57 21.531 -11.07 1 95.62 43 ALA B C 1
ATOM 6255 O O . ALA B 1 43 ? -16.531 22.016 -10.469 1 95.62 43 ALA B O 1
ATOM 6256 N N . GLU B 1 44 ? -14.352 21.766 -10.742 1 95 44 GLU B N 1
ATOM 6257 C CA . GLU B 1 44 ? -13.953 22.719 -9.703 1 95 44 GLU B CA 1
ATOM 6258 C C . GLU B 1 44 ? -13.641 24.078 -10.297 1 95 44 GLU B C 1
ATOM 6260 O O . GLU B 1 44 ? -13.047 24.172 -11.375 1 95 44 GLU B O 1
ATOM 6265 N N . PHE B 1 45 ? -14.086 25.109 -9.602 1 94.94 45 PHE B N 1
ATOM 6266 C CA . PHE B 1 45 ? -13.812 26.484 -9.984 1 94.94 45 PHE B CA 1
ATOM 6267 C C . PHE B 1 45 ? -13.102 27.234 -8.859 1 94.94 45 PHE B C 1
ATOM 6269 O O . PHE B 1 45 ? -13.43 27.047 -7.688 1 94.94 45 PHE B O 1
ATOM 6276 N N . SER B 1 46 ? -12.102 27.969 -9.164 1 95.56 46 SER B N 1
ATOM 6277 C CA . SER B 1 46 ? -11.391 28.766 -8.18 1 95.56 46 SER B CA 1
ATOM 6278 C C . SER B 1 46 ? -11.234 30.203 -8.648 1 95.56 46 SER B C 1
ATOM 6280 O O . SER B 1 46 ? -11.055 30.469 -9.844 1 95.56 46 SER B O 1
ATOM 6282 N N . GLU B 1 47 ? -11.344 31.141 -7.793 1 96.62 47 GLU B N 1
ATOM 6283 C CA . GLU B 1 47 ? -11.141 32.562 -8.078 1 96.62 47 GLU B CA 1
ATOM 6284 C C . GLU B 1 47 ? -10.305 33.219 -6.992 1 96.62 47 GLU B C 1
ATOM 6286 O O . GLU B 1 47 ? -10.352 32.812 -5.828 1 96.62 47 GLU B O 1
ATOM 6291 N N . VAL B 1 48 ? -9.547 34.156 -7.379 1 97.81 48 VAL B N 1
ATOM 6292 C CA . VAL B 1 48 ? -8.859 35.094 -6.48 1 97.81 48 VAL B CA 1
ATOM 6293 C C . VAL B 1 48 ? -9.695 36.344 -6.293 1 97.81 48 VAL B C 1
ATOM 6295 O O . VAL B 1 48 ? -10.148 36.969 -7.266 1 97.81 48 VAL B O 1
ATOM 6298 N N . LYS B 1 49 ? -9.883 36.719 -5.062 1 97.81 49 LYS B N 1
ATOM 6299 C CA . LYS B 1 49 ? -10.758 37.844 -4.762 1 97.81 49 LYS B CA 1
ATOM 6300 C C . LYS B 1 49 ? -10.023 38.938 -3.967 1 97.81 49 LYS B C 1
ATOM 6302 O O . LYS B 1 49 ? -9.039 38.625 -3.281 1 97.81 49 LYS B O 1
ATOM 6307 N N . LEU B 1 50 ? -10.516 40.156 -4.141 1 97.88 50 LEU B N 1
ATOM 6308 C CA . LEU B 1 50 ? -10.086 41.312 -3.361 1 97.88 50 LEU B CA 1
ATOM 6309 C C . LEU B 1 50 ? -11.188 41.781 -2.408 1 97.88 50 LEU B C 1
ATOM 6311 O O . LEU B 1 50 ? -12.32 42 -2.828 1 97.88 50 LEU B O 1
ATOM 6315 N N . LEU B 1 51 ? -10.852 41.812 -1.196 1 98 51 LEU B N 1
ATOM 6316 C CA . LEU B 1 51 ? -11.773 42.219 -0.149 1 98 51 LEU B CA 1
ATOM 6317 C C . LEU B 1 51 ? -11.453 43.656 0.326 1 98 51 LEU B C 1
ATOM 6319 O O . LEU B 1 51 ? -10.359 43.906 0.838 1 98 51 LEU B O 1
ATOM 6323 N N . ASN B 1 52 ? -12.383 44.562 0.12 1 97.56 52 ASN B N 1
ATOM 6324 C CA . ASN B 1 52 ? -12.25 45.875 0.717 1 97.56 52 ASN B CA 1
ATOM 6325 C C . ASN B 1 52 ? -12.391 45.812 2.236 1 97.56 52 ASN B C 1
ATOM 6327 O O . ASN B 1 52 ? -13.438 45.438 2.754 1 97.56 52 ASN B O 1
ATOM 6331 N N . LEU B 1 53 ? -11.406 46.281 2.939 1 97.56 53 LEU B N 1
ATOM 6332 C CA . LEU B 1 53 ? -11.367 46.094 4.383 1 97.56 53 LEU B CA 1
ATOM 6333 C C . LEU B 1 53 ? -12.164 47.156 5.109 1 97.56 53 LEU B C 1
ATOM 6335 O O . LEU B 1 53 ? -12.438 47.031 6.305 1 97.56 53 LEU B O 1
ATOM 6339 N N . GLU B 1 54 ? -12.609 48.125 4.445 1 94.88 54 GLU B N 1
ATOM 6340 C CA . GLU B 1 54 ? -13.43 49.156 5.039 1 94.88 54 GLU B CA 1
ATOM 6341 C C . GLU B 1 54 ? -14.906 48.781 5.031 1 94.88 54 GLU B C 1
ATOM 6343 O O . GLU B 1 54 ? -15.609 48.969 6.027 1 94.88 54 GLU B O 1
ATOM 6348 N N . ASN B 1 55 ? -15.383 48.219 3.906 1 93.5 55 ASN B N 1
ATOM 6349 C CA . ASN B 1 55 ? -16.812 48 3.801 1 93.5 55 ASN B CA 1
ATOM 6350 C C . ASN B 1 55 ? -17.141 46.531 3.598 1 93.5 55 ASN B C 1
ATOM 6352 O O . ASN B 1 55 ? -18.312 46.125 3.58 1 93.5 55 ASN B O 1
ATOM 6356 N N . GLY B 1 56 ? -16.141 45.719 3.41 1 94.06 56 GLY B N 1
ATOM 6357 C CA . GLY B 1 56 ? -16.375 44.281 3.326 1 94.06 56 GLY B CA 1
ATOM 6358 C C . GLY B 1 56 ? -16.75 43.812 1.933 1 94.06 56 GLY B C 1
ATOM 6359 O O . GLY B 1 56 ? -17.031 42.625 1.719 1 94.06 56 GLY B O 1
ATOM 6360 N N . GLU B 1 57 ? -16.703 44.688 0.952 1 95.38 57 GLU B N 1
ATOM 6361 C CA . GLU B 1 57 ? -17.047 44.312 -0.416 1 95.38 57 GLU B CA 1
ATOM 6362 C C . GLU B 1 57 ? -15.953 43.469 -1.055 1 95.38 57 GLU B C 1
ATOM 6364 O O . GLU B 1 57 ? -14.766 43.781 -0.924 1 95.38 57 GLU B O 1
ATOM 6369 N N . SER B 1 58 ? -16.344 42.375 -1.654 1 95.69 58 SER B N 1
ATOM 6370 C CA . SER B 1 58 ? -15.422 41.438 -2.299 1 95.69 58 SER B CA 1
ATOM 6371 C C . SER B 1 58 ? -15.586 41.469 -3.814 1 95.69 58 SER B C 1
ATOM 6373 O O . SER B 1 58 ? -16.719 41.375 -4.32 1 95.69 58 SER B O 1
ATOM 6375 N N . THR B 1 59 ? -14.516 41.594 -4.574 1 95.88 59 THR B N 1
ATOM 6376 C CA . THR B 1 59 ? -14.539 41.562 -6.031 1 95.88 59 THR B CA 1
ATOM 6377 C C . THR B 1 59 ? -13.547 40.562 -6.582 1 95.88 59 THR B C 1
ATOM 6379 O O . THR B 1 59 ? -12.5 40.312 -5.98 1 95.88 59 THR B O 1
ATOM 6382 N N . ARG B 1 60 ? -13.836 39.938 -7.727 1 96.25 60 ARG B N 1
ATOM 6383 C CA . ARG B 1 60 ? -12.953 38.969 -8.359 1 96.25 60 ARG B CA 1
ATOM 6384 C C . ARG B 1 60 ? -11.75 39.656 -9 1 96.25 60 ARG B C 1
ATOM 6386 O O . ARG B 1 60 ? -11.914 40.656 -9.711 1 96.25 60 ARG B O 1
ATOM 6393 N N . TYR B 1 61 ? -10.602 39.188 -8.742 1 96.81 61 TYR B N 1
ATOM 6394 C CA . TYR B 1 61 ? -9.398 39.656 -9.406 1 96.81 61 TYR B CA 1
ATOM 6395 C C . TYR B 1 61 ? -9.078 38.812 -10.633 1 96.81 61 TYR B C 1
ATOM 6397 O O . TYR B 1 61 ? -8.867 39.344 -11.727 1 96.81 61 TYR B O 1
ATOM 6405 N N . THR B 1 62 ? -9.008 37.5 -10.477 1 95.81 62 THR B N 1
ATOM 6406 C CA . THR B 1 62 ? -8.766 36.562 -11.57 1 95.81 62 THR B CA 1
ATOM 6407 C C . THR B 1 62 ? -9.406 35.219 -11.281 1 95.81 62 THR B C 1
ATOM 6409 O O . THR B 1 62 ? -9.797 34.938 -10.148 1 95.81 62 THR B O 1
ATOM 6412 N N . ASN B 1 63 ? -9.617 34.438 -12.297 1 96.19 63 ASN B N 1
ATOM 6413 C CA . ASN B 1 63 ? -10.086 33.062 -12.172 1 96.19 63 ASN B CA 1
ATOM 6414 C C . ASN B 1 63 ? -9.297 32.125 -13.078 1 96.19 63 ASN B C 1
ATOM 6416 O O . ASN B 1 63 ? -9.82 31.078 -13.5 1 96.19 63 ASN B O 1
ATOM 6420 N N . ASP B 1 64 ? -8.062 32.531 -13.469 1 95.56 64 ASP B N 1
ATOM 6421 C CA . ASP B 1 64 ? -7.184 31.656 -14.25 1 95.56 64 ASP B CA 1
ATOM 6422 C C . ASP B 1 64 ? -6.672 30.484 -13.406 1 95.56 64 ASP B C 1
ATOM 6424 O O . ASP B 1 64 ? -5.934 30.688 -12.445 1 95.56 64 ASP B O 1
ATOM 6428 N N . PRO B 1 65 ? -7.051 29.281 -13.812 1 93.75 65 PRO B N 1
ATOM 6429 C CA . PRO B 1 65 ? -6.699 28.125 -12.992 1 93.75 65 PRO B CA 1
ATOM 6430 C C . PRO B 1 65 ? -5.195 27.844 -12.977 1 93.75 65 PRO B C 1
ATOM 6432 O O . PRO B 1 65 ? -4.719 27.047 -12.164 1 93.75 65 PRO B O 1
ATOM 6435 N N . LYS B 1 66 ? -4.402 28.438 -13.836 1 95.56 66 LYS B N 1
ATOM 6436 C CA . LYS B 1 66 ? -2.961 28.203 -13.898 1 95.56 66 LYS B CA 1
ATOM 6437 C C . LYS B 1 66 ? -2.219 29.125 -12.93 1 95.56 66 LYS B C 1
ATOM 6439 O O . LYS B 1 66 ? -1.014 28.969 -12.719 1 95.56 66 LYS B O 1
ATOM 6444 N N . GLU B 1 67 ? -2.965 30.094 -12.344 1 96.75 67 GLU B N 1
ATOM 6445 C CA . GLU B 1 67 ? -2.346 31.078 -11.461 1 96.75 67 GLU B CA 1
ATOM 6446 C C . GLU B 1 67 ? -2.49 30.672 -10 1 96.75 67 GLU B C 1
ATOM 6448 O O . GLU B 1 67 ? -3.518 30.109 -9.602 1 96.75 67 GLU B O 1
ATOM 6453 N N . SER B 1 68 ? -1.442 30.906 -9.258 1 95.12 68 SER B N 1
ATOM 6454 C CA . SER B 1 68 ? -1.442 30.562 -7.844 1 95.12 68 SER B CA 1
ATOM 6455 C C . SER B 1 68 ? -0.44 31.406 -7.066 1 95.12 68 SER B C 1
ATOM 6457 O O . SER B 1 68 ? 0.293 32.219 -7.648 1 95.12 68 SER B O 1
ATOM 6459 N N . SER B 1 69 ? -0.446 31.281 -5.734 1 95.56 69 SER B N 1
ATOM 6460 C CA . SER B 1 69 ? 0.548 31.844 -4.824 1 95.56 69 SER B CA 1
ATOM 6461 C C . SER B 1 69 ? 0.56 33.375 -4.895 1 95.56 69 SER B C 1
ATOM 6463 O O . SER B 1 69 ? 1.623 33.969 -5.012 1 95.56 69 SER B O 1
ATOM 6465 N N . PHE B 1 70 ? -0.528 34 -4.902 1 96.56 70 PHE B N 1
ATOM 6466 C CA . PHE B 1 70 ? -0.617 35.469 -4.91 1 96.56 70 PHE B CA 1
ATOM 6467 C C . PHE B 1 70 ? -0.076 36.031 -3.607 1 96.56 70 PHE B C 1
ATOM 6469 O O . PHE B 1 70 ? -0.343 35.5 -2.527 1 96.56 70 PHE B O 1
ATOM 6476 N N . ARG B 1 71 ? 0.65 37.156 -3.688 1 95.81 71 ARG B N 1
ATOM 6477 C CA . ARG B 1 71 ? 1.204 37.844 -2.516 1 95.81 71 ARG B CA 1
ATOM 6478 C C . ARG B 1 71 ? 1.379 39.344 -2.775 1 95.81 71 ARG B C 1
ATOM 6480 O O . ARG B 1 71 ? 1.672 39.75 -3.9 1 95.81 71 ARG B O 1
ATOM 6487 N N . TRP B 1 72 ? 1.251 40.094 -1.785 1 96.31 72 TRP B N 1
ATOM 6488 C CA . TRP B 1 72 ? 1.488 41.531 -1.866 1 96.31 72 TRP B CA 1
ATOM 6489 C C . TRP B 1 72 ? 2.982 41.844 -1.905 1 96.31 72 TRP B C 1
ATOM 6491 O O . TRP B 1 72 ? 3.768 41.219 -1.188 1 96.31 72 TRP B O 1
ATOM 6501 N N . LEU B 1 73 ? 3.383 42.719 -2.713 1 94.25 73 LEU B N 1
ATOM 6502 C CA . LEU B 1 73 ? 4.746 43.219 -2.713 1 94.25 73 LEU B CA 1
ATOM 6503 C C . LEU B 1 73 ? 4.828 44.531 -1.95 1 94.25 73 LEU B C 1
ATOM 6505 O O . LEU B 1 73 ? 5.426 44.625 -0.874 1 94.25 73 LEU B O 1
ATOM 6509 N N . SER B 1 74 ? 4.246 45.594 -2.502 1 88.25 74 SER B N 1
ATOM 6510 C CA . SER B 1 74 ? 4.129 46.906 -1.884 1 88.25 74 SER B CA 1
ATOM 6511 C C . SER B 1 74 ? 2.863 47.625 -2.348 1 88.25 74 SER B C 1
ATOM 6513 O O . SER B 1 74 ? 2.539 47.625 -3.537 1 88.25 74 SER B O 1
ATOM 6515 N N . GLY B 1 75 ? 2.223 48.156 -1.354 1 91.12 75 GLY B N 1
ATOM 6516 C CA . GLY B 1 75 ? 0.988 48.844 -1.709 1 91.12 75 GLY B CA 1
ATOM 6517 C C . GLY B 1 75 ? -0.029 47.938 -2.367 1 91.12 75 GLY B C 1
ATOM 6518 O O . GLY B 1 75 ? -0.446 46.938 -1.779 1 91.12 75 GLY B O 1
ATOM 6519 N N . SER B 1 76 ? -0.285 48.312 -3.707 1 94.25 76 SER B N 1
ATOM 6520 C CA . SER B 1 76 ? -1.289 47.531 -4.43 1 94.25 76 SER B CA 1
ATOM 6521 C C . SER B 1 76 ? -0.639 46.562 -5.43 1 94.25 76 SER B C 1
ATOM 6523 O O . SER B 1 76 ? -1.327 45.969 -6.25 1 94.25 76 SER B O 1
ATOM 6525 N N . SER B 1 77 ? 0.697 46.469 -5.336 1 94.56 77 SER B N 1
ATOM 6526 C CA . SER B 1 77 ? 1.418 45.562 -6.238 1 94.56 77 SER B CA 1
ATOM 6527 C C . SER B 1 77 ? 1.301 44.125 -5.789 1 94.56 77 SER B C 1
ATOM 6529 O O . SER B 1 77 ? 1.46 43.812 -4.605 1 94.56 77 SER B O 1
ATOM 6531 N N . LEU B 1 78 ? 1.085 43.219 -6.789 1 96.56 78 LEU B N 1
ATOM 6532 C CA . LEU B 1 78 ? 0.906 41.812 -6.531 1 96.56 78 LEU B CA 1
ATOM 6533 C C . LEU B 1 78 ? 1.917 40.969 -7.316 1 96.56 78 LEU B C 1
ATOM 6535 O O . LEU B 1 78 ? 2.219 41.281 -8.469 1 96.56 78 LEU B O 1
ATOM 6539 N N . LEU B 1 79 ? 2.42 40 -6.684 1 97.56 79 LEU B N 1
ATOM 6540 C CA . LEU B 1 79 ? 3.205 38.938 -7.309 1 97.56 79 LEU B CA 1
ATOM 6541 C C . LEU B 1 79 ? 2.443 37.594 -7.297 1 97.56 79 LEU B C 1
ATOM 6543 O O . LEU B 1 79 ? 1.815 37.25 -6.293 1 97.56 79 LEU B O 1
ATOM 6547 N N . TRP B 1 80 ? 2.414 36.875 -8.414 1 97.62 80 TRP B N 1
ATOM 6548 C CA . TRP B 1 80 ? 1.828 35.531 -8.414 1 97.62 80 TRP B CA 1
ATOM 6549 C C . TRP B 1 80 ? 2.576 34.594 -9.367 1 97.62 80 TRP B C 1
ATOM 6551 O O . TRP B 1 80 ? 3.434 35.062 -10.133 1 97.62 80 TRP B O 1
ATOM 6561 N N . GLN B 1 81 ? 2.385 33.312 -9.203 1 97.94 81 GLN B N 1
ATOM 6562 C CA . GLN B 1 81 ? 2.955 32.281 -10.055 1 97.94 81 GLN B CA 1
ATOM 6563 C C . GLN B 1 81 ? 1.961 31.844 -11.133 1 97.94 81 GLN B C 1
ATOM 6565 O O . GLN B 1 81 ? 0.752 31.828 -10.891 1 97.94 81 GLN B O 1
ATOM 6570 N N . ARG B 1 82 ? 2.414 31.547 -12.242 1 98 82 ARG B N 1
ATOM 6571 C CA . ARG B 1 82 ? 1.646 30.922 -13.32 1 98 82 ARG B CA 1
ATOM 6572 C C . ARG B 1 82 ? 2.387 29.734 -13.906 1 98 82 ARG B C 1
ATOM 6574 O O . ARG B 1 82 ? 3.604 29.781 -14.094 1 98 82 ARG B O 1
ATOM 6581 N N . GLU B 1 83 ? 1.719 28.656 -14.094 1 96.06 83 GLU B N 1
ATOM 6582 C CA . GLU B 1 83 ? 2.318 27.469 -14.688 1 96.06 83 GLU B CA 1
ATOM 6583 C C . GLU B 1 83 ? 2.742 27.719 -16.125 1 96.06 83 GLU B C 1
ATOM 6585 O O . GLU B 1 83 ? 1.909 28.047 -16.984 1 96.06 83 GLU B O 1
ATOM 6590 N N . GLY B 1 84 ? 4.004 27.625 -16.359 1 95.25 84 GLY B N 1
ATOM 6591 C CA . GLY B 1 84 ? 4.52 27.703 -17.719 1 95.25 84 GLY B CA 1
ATOM 6592 C C . GLY B 1 84 ? 4.758 26.359 -18.359 1 95.25 84 GLY B C 1
ATOM 6593 O O . GLY B 1 84 ? 4.148 25.359 -17.953 1 95.25 84 GLY B O 1
ATOM 6594 N N . LYS B 1 85 ? 5.504 26.359 -19.531 1 92.19 85 LYS B N 1
ATOM 6595 C CA . LYS B 1 85 ? 5.891 25.109 -20.172 1 92.19 85 LYS B CA 1
ATOM 6596 C C . LYS B 1 85 ? 7.047 24.438 -19.422 1 92.19 85 LYS B C 1
ATOM 6598 O O . LYS B 1 85 ? 8.211 24.656 -19.75 1 92.19 85 LYS B O 1
ATOM 6603 N N . ASN B 1 86 ? 6.875 23.719 -18.453 1 92.19 86 ASN B N 1
ATOM 6604 C CA . ASN B 1 86 ? 7.812 22.984 -17.609 1 92.19 86 ASN B CA 1
ATOM 6605 C C . ASN B 1 86 ? 8.625 23.938 -16.734 1 92.19 86 ASN B C 1
ATOM 6607 O O . ASN B 1 86 ? 9.836 23.766 -16.578 1 92.19 86 ASN B O 1
ATOM 6611 N N . ASN B 1 87 ? 8.125 25 -16.391 1 96 87 ASN B N 1
ATOM 6612 C CA . ASN B 1 87 ? 8.703 25.969 -15.453 1 96 87 ASN B CA 1
ATOM 6613 C C . ASN B 1 87 ? 7.629 26.766 -14.719 1 96 87 ASN B C 1
ATOM 6615 O O . ASN B 1 87 ? 6.438 26.484 -14.875 1 96 87 ASN B O 1
ATOM 6619 N N . THR B 1 88 ? 8.008 27.641 -13.867 1 97.5 88 THR B N 1
ATOM 6620 C CA . THR B 1 88 ? 7.102 28.547 -13.156 1 97.5 88 THR B CA 1
ATOM 6621 C C . THR B 1 88 ? 7.359 30 -13.547 1 97.5 88 THR B C 1
ATOM 6623 O O . THR B 1 88 ? 8.477 30.484 -13.398 1 97.5 88 THR B O 1
ATOM 6626 N N . GLU B 1 89 ? 6.32 30.641 -14.055 1 98.19 89 GLU B N 1
ATOM 6627 C CA . GLU B 1 89 ? 6.402 32.062 -14.391 1 98.19 89 GLU B CA 1
ATOM 6628 C C . GLU B 1 89 ? 6.039 32.938 -13.188 1 98.19 89 GLU B C 1
ATOM 6630 O O . GLU B 1 89 ? 5.109 32.594 -12.445 1 98.19 89 GLU B O 1
ATOM 6635 N N . LEU B 1 90 ? 6.812 34 -13.016 1 98.31 90 LEU B N 1
ATOM 6636 C CA . LEU B 1 90 ? 6.496 35 -12.008 1 98.31 90 LEU B CA 1
ATOM 6637 C C . LEU B 1 90 ? 5.91 36.25 -12.664 1 98.31 90 LEU B C 1
ATOM 6639 O O . LEU B 1 90 ? 6.559 36.875 -13.5 1 98.31 90 LEU B O 1
ATOM 6643 N N . TRP B 1 91 ? 4.73 36.562 -12.242 1 98.19 91 TRP B N 1
ATOM 6644 C CA . TRP B 1 91 ? 4.031 37.719 -12.805 1 98.19 91 TRP B CA 1
ATOM 6645 C C . TRP B 1 91 ? 3.811 38.781 -11.742 1 98.19 91 TRP B C 1
ATOM 6647 O O . TRP B 1 91 ? 3.619 38.469 -10.562 1 98.19 91 TRP B O 1
ATOM 6657 N N . ILE B 1 92 ? 3.854 40.062 -12.156 1 97.69 92 ILE B N 1
ATOM 6658 C CA . ILE B 1 92 ? 3.594 41.188 -11.266 1 97.69 92 ILE B CA 1
ATOM 6659 C C . ILE B 1 92 ? 2.508 42.062 -11.867 1 97.69 92 ILE B C 1
ATOM 6661 O O . ILE B 1 92 ? 2.492 42.312 -13.07 1 97.69 92 ILE B O 1
ATOM 6665 N N . GLY B 1 93 ? 1.588 42.406 -11.047 1 96.44 93 GLY B N 1
ATOM 6666 C CA . GLY B 1 93 ? 0.521 43.344 -11.422 1 96.44 93 GLY B CA 1
ATOM 6667 C C . GLY B 1 93 ? 0.043 44.188 -10.273 1 96.44 93 GLY B C 1
ATOM 6668 O O . GLY B 1 93 ? 0.74 44.344 -9.266 1 96.44 93 GLY B O 1
ATOM 6669 N N . ASP B 1 94 ? -1.065 44.875 -10.602 1 95.31 94 ASP B N 1
ATOM 6670 C CA . ASP B 1 94 ? -1.655 45.812 -9.641 1 95.31 94 ASP B CA 1
ATOM 6671 C C . ASP B 1 94 ? -3.076 45.375 -9.266 1 95.31 94 ASP B C 1
ATOM 6673 O O . ASP B 1 94 ? -3.857 45 -10.133 1 95.31 94 ASP B O 1
ATOM 6677 N N . ALA B 1 95 ? -3.412 45.469 -7.992 1 95.12 95 ALA B N 1
ATOM 6678 C CA . ALA B 1 95 ? -4.715 45.031 -7.5 1 95.12 95 ALA B CA 1
ATOM 6679 C C . ALA B 1 95 ? -5.848 45.812 -8.141 1 95.12 95 ALA B C 1
ATOM 6681 O O . ALA B 1 95 ? -6.953 45.312 -8.32 1 95.12 95 ALA B O 1
ATOM 6682 N N . TYR B 1 96 ? -5.578 47.031 -8.469 1 91.25 96 TYR B N 1
ATOM 6683 C CA . TYR B 1 96 ? -6.594 47.906 -9.055 1 91.25 96 TYR B CA 1
ATOM 6684 C C . TYR B 1 96 ? -6.445 47.969 -10.562 1 91.25 96 TYR B C 1
ATOM 6686 O O . TYR B 1 96 ? -7.074 48.812 -11.219 1 91.25 96 TYR B O 1
ATOM 6694 N N . HIS B 1 97 ? -5.594 47.25 -11.102 1 89.75 97 HIS B N 1
ATOM 6695 C CA . HIS B 1 97 ? -5.352 47.156 -12.539 1 89.75 97 HIS B CA 1
ATOM 6696 C C . HIS B 1 97 ? -4.82 48.469 -13.102 1 89.75 97 HIS B C 1
ATOM 6698 O O . HIS B 1 97 ? -5.09 48.812 -14.258 1 89.75 97 HIS B O 1
ATOM 6704 N N . ASN B 1 98 ? -4.172 49.156 -12.289 1 85.75 98 ASN B N 1
ATOM 6705 C CA . ASN B 1 98 ? -3.533 50.375 -12.75 1 85.75 98 ASN B CA 1
ATOM 6706 C C . ASN B 1 98 ? -2.354 50.094 -13.672 1 85.75 98 ASN B C 1
ATOM 6708 O O . ASN B 1 98 ? -1.944 50.969 -14.453 1 85.75 98 ASN B O 1
ATOM 6712 N N . THR B 1 99 ? -1.737 49.031 -13.422 1 84.56 99 THR B N 1
ATOM 6713 C CA . THR B 1 99 ? -0.64 48.562 -14.273 1 84.56 99 THR B CA 1
ATOM 6714 C C . THR B 1 99 ? -0.964 47.219 -14.906 1 84.56 99 THR B C 1
ATOM 6716 O O . THR B 1 99 ? -1.545 46.344 -14.25 1 84.56 99 THR B O 1
ATOM 6719 N N . ARG B 1 100 ? -0.594 47.188 -16.203 1 91.81 100 ARG B N 1
ATOM 6720 C CA . ARG B 1 100 ? -0.754 45.875 -16.859 1 91.81 100 ARG B CA 1
ATOM 6721 C C . ARG B 1 100 ? 0.197 44.844 -16.281 1 91.81 100 ARG B C 1
ATOM 6723 O O . ARG B 1 100 ? 1.382 45.125 -16.078 1 91.81 100 ARG B O 1
ATOM 6730 N N . PRO B 1 101 ? -0.345 43.688 -15.953 1 96.31 101 PRO B N 1
ATOM 6731 C CA . PRO B 1 101 ? 0.538 42.625 -15.461 1 96.31 101 PRO B CA 1
ATOM 6732 C C . PRO B 1 101 ? 1.668 42.312 -16.438 1 96.31 101 PRO B C 1
ATOM 6734 O O . PRO B 1 101 ? 1.46 42.281 -17.641 1 96.31 101 PRO B O 1
ATOM 6737 N N . TYR B 1 102 ? 2.85 41.969 -15.977 1 97.06 102 TYR B N 1
ATOM 6738 C CA . TYR B 1 102 ? 4.004 41.656 -16.797 1 97.06 102 TYR B CA 1
ATOM 6739 C C . TYR B 1 102 ? 4.781 40.469 -16.188 1 97.06 102 TYR B C 1
ATOM 6741 O O . TYR B 1 102 ? 4.68 40.219 -14.992 1 97.06 102 TYR B O 1
ATOM 6749 N N . LEU B 1 103 ? 5.52 39.781 -17.047 1 97.62 103 LEU B N 1
ATOM 6750 C CA . LEU B 1 103 ? 6.383 38.688 -16.641 1 97.62 103 LEU B CA 1
ATOM 6751 C C . LEU B 1 103 ? 7.668 39.188 -16 1 97.62 103 LEU B C 1
ATOM 6753 O O . LEU B 1 103 ? 8.469 39.844 -16.656 1 97.62 103 LEU B O 1
ATOM 6757 N N . ALA B 1 104 ? 7.859 38.906 -14.758 1 97.81 104 ALA B N 1
ATOM 6758 C CA . ALA B 1 104 ? 9.047 39.344 -14.031 1 97.81 104 ALA B CA 1
ATOM 6759 C C . ALA B 1 104 ? 10.203 38.375 -14.242 1 97.81 104 ALA B C 1
ATOM 6761 O O . ALA B 1 104 ? 11.375 38.75 -14.094 1 97.81 104 ALA B O 1
ATOM 6762 N N . GLY B 1 105 ? 9.891 37.094 -14.484 1 97.38 105 GLY B N 1
ATOM 6763 C CA . GLY B 1 105 ? 10.891 36.062 -14.734 1 97.38 105 GLY B CA 1
ATOM 6764 C C . GLY B 1 105 ? 10.352 34.656 -14.602 1 97.38 105 GLY B C 1
ATOM 6765 O O . GLY B 1 105 ? 9.148 34.469 -14.383 1 97.38 105 GLY B O 1
ATOM 6766 N N . THR B 1 106 ? 11.242 33.688 -14.828 1 97.44 106 THR B N 1
ATOM 6767 C CA . THR B 1 106 ? 10.852 32.281 -14.742 1 97.44 106 THR B CA 1
ATOM 6768 C C . THR B 1 106 ? 11.789 31.531 -13.805 1 97.44 106 THR B C 1
ATOM 6770 O O . THR B 1 106 ? 12.992 31.797 -13.773 1 97.44 106 THR B O 1
ATOM 6773 N N . ILE B 1 107 ? 11.242 30.641 -13.023 1 97.38 107 ILE B N 1
ATOM 6774 C CA . ILE B 1 107 ? 12 29.719 -12.188 1 97.38 107 ILE B CA 1
ATOM 6775 C C . ILE B 1 107 ? 11.922 28.312 -12.758 1 97.38 107 ILE B C 1
ATOM 6777 O O . ILE B 1 107 ? 10.828 27.797 -13 1 97.38 107 ILE B O 1
ATOM 6781 N N . ASP B 1 108 ? 13.055 27.656 -12.969 1 96.94 108 ASP B N 1
ATOM 6782 C CA . ASP B 1 108 ? 13.117 26.328 -13.555 1 96.94 108 ASP B CA 1
ATOM 6783 C C . ASP B 1 108 ? 12.867 25.25 -12.492 1 96.94 108 ASP B C 1
ATOM 6785 O O . ASP B 1 108 ? 13.68 24.328 -12.328 1 96.94 108 ASP B O 1
ATOM 6789 N N . ALA B 1 109 ? 11.844 25.328 -11.805 1 96.62 109 ALA B N 1
ATOM 6790 C CA . ALA B 1 109 ? 11.328 24.422 -10.781 1 96.62 109 ALA B CA 1
ATOM 6791 C C . ALA B 1 109 ? 9.953 24.875 -10.297 1 96.62 109 ALA B C 1
ATOM 6793 O O . ALA B 1 109 ? 9.406 25.859 -10.781 1 96.62 109 ALA B O 1
ATOM 6794 N N . LYS B 1 110 ? 9.359 24.141 -9.523 1 94 110 LYS B N 1
ATOM 6795 C CA . LYS B 1 110 ? 8.133 24.547 -8.836 1 94 110 LYS B CA 1
ATOM 6796 C C . LYS B 1 110 ? 8.43 25.031 -7.418 1 94 110 LYS B C 1
ATOM 6798 O O . LYS B 1 110 ? 8.531 24.219 -6.492 1 94 110 LYS B O 1
ATOM 6803 N N . PRO B 1 111 ? 8.484 26.312 -7.246 1 95.56 111 PRO B N 1
ATOM 6804 C CA . PRO B 1 111 ? 8.789 26.844 -5.918 1 95.56 111 PRO B CA 1
ATOM 6805 C C . PRO B 1 111 ? 7.66 26.609 -4.918 1 95.56 111 PRO B C 1
ATOM 6807 O O . PRO B 1 111 ? 6.484 26.734 -5.266 1 95.56 111 PRO B O 1
ATOM 6810 N N . GLY B 1 112 ? 8.07 26.219 -3.713 1 94.75 112 GLY B N 1
ATOM 6811 C CA . GLY B 1 112 ? 7.148 26.125 -2.594 1 94.75 112 GLY B CA 1
ATOM 6812 C C . GLY B 1 112 ? 7.484 27.078 -1.464 1 94.75 112 GLY B C 1
ATOM 6813 O O . GLY B 1 112 ? 8.609 27.562 -1.37 1 94.75 112 GLY B O 1
ATOM 6814 N N . ASN B 1 113 ? 6.512 27.469 -0.675 1 95.56 113 ASN B N 1
ATOM 6815 C CA . ASN B 1 113 ? 6.703 28.266 0.53 1 95.56 113 ASN B CA 1
ATOM 6816 C C . ASN B 1 113 ? 7.352 29.609 0.214 1 95.56 113 ASN B C 1
ATOM 6818 O O . ASN B 1 113 ? 8.289 30.031 0.896 1 95.56 113 ASN B O 1
ATOM 6822 N N . LEU B 1 114 ? 6.91 30.266 -0.791 1 95.94 114 LEU B N 1
ATOM 6823 C CA . LEU B 1 114 ? 7.504 31.5 -1.289 1 95.94 114 LEU B CA 1
ATOM 6824 C C . LEU B 1 114 ? 7.312 32.625 -0.291 1 95.94 114 LEU B C 1
ATOM 6826 O O . LEU B 1 114 ? 6.223 32.812 0.265 1 95.94 114 LEU B O 1
ATOM 6830 N N . LYS B 1 115 ? 8.367 33.438 0.002 1 96.69 115 LYS B N 1
ATOM 6831 C CA . LYS B 1 115 ? 8.352 34.625 0.833 1 96.69 115 LYS B CA 1
ATOM 6832 C C . LYS B 1 115 ? 9.07 35.781 0.142 1 96.69 115 LYS B C 1
ATOM 6834 O O . LYS B 1 115 ? 10.016 35.562 -0.618 1 96.69 115 LYS B O 1
ATOM 6839 N N . THR B 1 116 ? 8.617 37.031 0.384 1 97.06 116 THR B N 1
ATOM 6840 C CA . THR B 1 116 ? 9.227 38.219 -0.178 1 97.06 116 THR B CA 1
ATOM 6841 C C . THR B 1 116 ? 9.477 39.25 0.911 1 97.06 116 THR B C 1
ATOM 6843 O O . THR B 1 116 ? 8.797 39.281 1.939 1 97.06 116 THR B O 1
ATOM 6846 N N . LYS B 1 117 ? 10.453 40.062 0.698 1 95.81 117 LYS B N 1
ATOM 6847 C CA . LYS B 1 117 ? 10.781 41.188 1.582 1 95.81 117 LYS B CA 1
ATOM 6848 C C . LYS B 1 117 ? 11.383 42.344 0.801 1 95.81 117 LYS B C 1
ATOM 6850 O O . LYS B 1 117 ? 12.352 42.156 0.063 1 95.81 117 LYS B O 1
ATOM 6855 N N . SER B 1 118 ? 10.781 43.5 0.954 1 94.19 118 SER B N 1
ATOM 6856 C CA . SER B 1 118 ? 11.352 44.688 0.356 1 94.19 118 SER B CA 1
ATOM 6857 C C . SER B 1 118 ? 12.68 45.062 1.011 1 94.19 118 SER B C 1
ATOM 6859 O O . SER B 1 118 ? 12.789 45.094 2.238 1 94.19 118 SER B O 1
ATOM 6861 N N . LEU B 1 119 ? 13.633 45.406 0.203 1 94.5 119 LEU B N 1
ATOM 6862 C CA . LEU B 1 119 ? 14.953 45.812 0.682 1 94.5 119 LEU B CA 1
ATOM 6863 C C . LEU B 1 119 ? 15.133 47.312 0.571 1 94.5 119 LEU B C 1
ATOM 6865 O O . LEU B 1 119 ? 14.375 47.969 -0.132 1 94.5 119 LEU B O 1
ATOM 6869 N N . ASP B 1 120 ? 16.141 47.812 1.181 1 90.12 120 ASP B N 1
ATOM 6870 C CA . ASP B 1 120 ? 16.359 49.25 1.263 1 90.12 120 ASP B CA 1
ATOM 6871 C C . ASP B 1 120 ? 16.672 49.844 -0.114 1 90.12 120 ASP B C 1
ATOM 6873 O O . ASP B 1 120 ? 16.328 51 -0.388 1 90.12 120 ASP B O 1
ATOM 6877 N N . ASN B 1 121 ? 17.234 49.125 -0.958 1 91.94 121 ASN B N 1
ATOM 6878 C CA . ASN B 1 121 ? 17.609 49.625 -2.273 1 91.94 121 ASN B CA 1
ATOM 6879 C C . ASN B 1 121 ? 16.469 49.531 -3.268 1 91.94 121 ASN B C 1
ATOM 6881 O O . ASN B 1 121 ? 16.641 49.812 -4.457 1 91.94 121 ASN B O 1
ATOM 6885 N N . GLY B 1 122 ? 15.367 49.031 -2.768 1 92.12 122 GLY B N 1
ATOM 6886 C CA . GLY B 1 122 ? 14.188 48.938 -3.623 1 92.12 122 GLY B CA 1
ATOM 6887 C C . GLY B 1 122 ? 13.977 47.562 -4.199 1 92.12 122 GLY B C 1
ATOM 6888 O O . GLY B 1 122 ? 12.891 47.25 -4.695 1 92.12 122 GLY B O 1
ATOM 6889 N N . ASP B 1 123 ? 14.984 46.75 -4.117 1 95.81 123 ASP B N 1
ATOM 6890 C CA . ASP B 1 123 ? 14.836 45.375 -4.562 1 95.81 123 ASP B CA 1
ATOM 6891 C C . ASP B 1 123 ? 13.914 44.594 -3.629 1 95.81 123 ASP B C 1
ATOM 6893 O O . ASP B 1 123 ? 13.562 45.062 -2.553 1 95.81 123 ASP B O 1
ATOM 6897 N N . ILE B 1 124 ? 13.484 43.469 -4.145 1 97 124 ILE B N 1
ATOM 6898 C CA . ILE B 1 124 ? 12.664 42.562 -3.334 1 97 124 ILE B CA 1
ATOM 6899 C C . ILE B 1 124 ? 13.352 41.219 -3.193 1 97 124 ILE B C 1
ATOM 6901 O O . ILE B 1 124 ? 13.617 40.531 -4.191 1 97 124 ILE B O 1
ATOM 6905 N N . ALA B 1 125 ? 13.688 40.844 -1.975 1 97.88 125 ALA B N 1
ATOM 6906 C CA . ALA B 1 125 ? 14.195 39.5 -1.712 1 97.88 125 ALA B CA 1
ATOM 6907 C C . ALA B 1 125 ? 13.125 38.469 -1.98 1 97.88 125 ALA B C 1
ATOM 6909 O O . ALA B 1 125 ? 11.953 38.656 -1.642 1 97.88 125 ALA B O 1
ATOM 6910 N N . LEU B 1 126 ? 13.477 37.438 -2.646 1 97.88 126 LEU B N 1
ATOM 6911 C CA . LEU B 1 126 ? 12.617 36.281 -2.914 1 97.88 126 LEU B CA 1
ATOM 6912 C C . LEU B 1 126 ? 13.227 35 -2.352 1 97.88 126 LEU B C 1
ATOM 6914 O O . LEU B 1 126 ? 14.336 34.625 -2.74 1 97.88 126 LEU B O 1
ATOM 6918 N N . VAL B 1 127 ? 12.555 34.312 -1.413 1 98.25 127 VAL B N 1
ATOM 6919 C CA . VAL B 1 127 ? 12.992 33.062 -0.788 1 98.25 127 VAL B CA 1
ATOM 6920 C C . VAL B 1 127 ? 11.945 31.984 -0.996 1 98.25 127 VAL B C 1
ATOM 6922 O O . VAL B 1 127 ? 10.742 32.25 -0.893 1 98.25 127 VAL B O 1
ATOM 6925 N N . PHE B 1 128 ? 12.32 30.781 -1.394 1 97.69 128 PHE B N 1
ATOM 6926 C CA . PHE B 1 128 ? 11.398 29.672 -1.606 1 97.69 128 PHE B CA 1
ATOM 6927 C C . PHE B 1 128 ? 12.094 28.344 -1.357 1 97.69 128 PHE B C 1
ATOM 6929 O O . PHE B 1 128 ? 13.312 28.297 -1.18 1 97.69 128 PHE B O 1
ATOM 6936 N N . THR B 1 129 ? 11.383 27.266 -1.229 1 97.75 129 THR B N 1
ATOM 6937 C CA . THR B 1 129 ? 11.93 25.922 -1.162 1 97.75 129 THR B CA 1
ATOM 6938 C C . THR B 1 129 ? 11.703 25.172 -2.477 1 97.75 129 THR B C 1
ATOM 6940 O O . THR B 1 129 ? 10.711 25.422 -3.168 1 97.75 129 THR B O 1
ATOM 6943 N N . ALA B 1 130 ? 12.57 24.375 -2.85 1 97.69 130 ALA B N 1
ATOM 6944 C CA . ALA B 1 130 ? 12.523 23.547 -4.047 1 97.69 130 ALA B CA 1
ATOM 6945 C C . ALA B 1 130 ? 13.562 22.422 -3.971 1 97.69 130 ALA B C 1
ATOM 6947 O O . ALA B 1 130 ? 14.516 22.5 -3.188 1 97.69 130 ALA B O 1
ATOM 6948 N N . PRO B 1 131 ? 13.414 21.422 -4.758 1 96.94 131 PRO B N 1
ATOM 6949 C CA . PRO B 1 131 ? 14.336 20.297 -4.703 1 96.94 131 PRO B CA 1
ATOM 6950 C C . PRO B 1 131 ? 15.727 20.641 -5.238 1 96.94 131 PRO B C 1
ATOM 6952 O O . PRO B 1 131 ? 15.852 21.406 -6.184 1 96.94 131 PRO B O 1
ATOM 6955 N N . ALA B 1 132 ? 16.719 19.953 -4.648 1 97.88 132 ALA B N 1
ATOM 6956 C CA . ALA B 1 132 ? 18.094 20.016 -5.121 1 97.88 132 ALA B CA 1
ATOM 6957 C C . ALA B 1 132 ? 18.547 18.641 -5.645 1 97.88 132 ALA B C 1
ATOM 6959 O O . ALA B 1 132 ? 18.172 17.609 -5.09 1 97.88 132 ALA B O 1
ATOM 6960 N N . ASP B 1 133 ? 19.391 18.641 -6.676 1 96.19 133 ASP B N 1
ATOM 6961 C CA . ASP B 1 133 ? 19.906 17.391 -7.234 1 96.19 133 ASP B CA 1
ATOM 6962 C C . ASP B 1 133 ? 21.172 16.953 -6.504 1 96.19 133 ASP B C 1
ATOM 6964 O O . ASP B 1 133 ? 21.484 17.469 -5.43 1 96.19 133 ASP B O 1
ATOM 6968 N N . ALA B 1 134 ? 21.906 15.969 -7.02 1 95 134 ALA B N 1
ATOM 6969 C CA . ALA B 1 134 ? 23.062 15.367 -6.379 1 95 134 ALA B CA 1
ATOM 6970 C C . ALA B 1 134 ? 24.188 16.391 -6.203 1 95 134 ALA B C 1
ATOM 6972 O O . ALA B 1 134 ? 24.969 16.297 -5.254 1 95 134 ALA B O 1
ATOM 6973 N N . GLU B 1 135 ? 24.219 17.344 -7.094 1 96.38 135 GLU B N 1
ATOM 6974 C CA . GLU B 1 135 ? 25.234 18.391 -7.027 1 96.38 135 GLU B CA 1
ATOM 6975 C C . GLU B 1 135 ? 24.734 19.609 -6.262 1 96.38 135 GLU B C 1
ATOM 6977 O O . GLU B 1 135 ? 25.375 20.656 -6.246 1 96.38 135 GLU B O 1
ATOM 6982 N N . GLN B 1 136 ? 23.484 19.547 -5.727 1 97.12 136 GLN B N 1
ATOM 6983 C CA . GLN B 1 136 ? 22.844 20.562 -4.895 1 97.12 136 GLN B CA 1
ATOM 6984 C C . GLN B 1 136 ? 22.438 21.781 -5.727 1 97.12 136 GLN B C 1
ATOM 6986 O O . GLN B 1 136 ? 22.453 22.906 -5.23 1 97.12 136 GLN B O 1
ATOM 6991 N N . ASN B 1 137 ? 22.188 21.516 -6.977 1 97.44 137 ASN B N 1
ATOM 6992 C CA . ASN B 1 137 ? 21.594 22.547 -7.836 1 97.44 137 ASN B CA 1
ATOM 6993 C C . ASN B 1 137 ? 20.078 22.422 -7.887 1 97.44 137 ASN B C 1
ATOM 6995 O O . ASN B 1 137 ? 19.516 21.375 -7.516 1 97.44 137 ASN B O 1
ATOM 6999 N N . LEU B 1 138 ? 19.516 23.531 -8.336 1 97.88 138 LEU B N 1
ATOM 7000 C CA . LEU B 1 138 ? 18.062 23.547 -8.461 1 97.88 138 LEU B CA 1
ATOM 7001 C C . LEU B 1 138 ? 17.578 22.469 -9.414 1 97.88 138 LEU B C 1
ATOM 7003 O O . LEU B 1 138 ? 18.078 22.359 -10.539 1 97.88 138 LEU B O 1
ATOM 7007 N N . TYR B 1 139 ? 16.656 21.672 -8.953 1 96.62 139 TYR B N 1
ATOM 7008 C CA . TYR B 1 139 ? 16.188 20.531 -9.742 1 96.62 139 TYR B CA 1
ATOM 7009 C C . TYR B 1 139 ? 14.742 20.719 -10.18 1 96.62 139 TYR B C 1
ATOM 7011 O O . TYR B 1 139 ? 13.883 21.078 -9.367 1 96.62 139 TYR B O 1
ATOM 7019 N N . ASN B 1 140 ? 14.461 20.484 -11.461 1 96.44 140 ASN B N 1
ATOM 7020 C CA . ASN B 1 140 ? 13.125 20.562 -12.031 1 96.44 140 ASN B CA 1
ATOM 7021 C C . ASN B 1 140 ? 12.523 19.172 -12.227 1 96.44 140 ASN B C 1
ATOM 7023 O O . ASN B 1 140 ? 12.82 18.5 -13.219 1 96.44 140 ASN B O 1
ATOM 7027 N N . ILE B 1 141 ? 11.648 18.797 -11.43 1 90.62 141 ILE B N 1
ATOM 7028 C CA . ILE B 1 141 ? 11.055 17.469 -11.406 1 90.62 141 ILE B CA 1
ATOM 7029 C C . ILE B 1 141 ? 10.297 17.219 -12.711 1 90.62 141 ILE B C 1
ATOM 7031 O O . ILE B 1 141 ? 10.188 16.078 -13.156 1 90.62 141 ILE B O 1
ATOM 7035 N N . LEU B 1 142 ? 9.773 18.219 -13.336 1 88.94 142 LEU B N 1
ATOM 7036 C CA . LEU B 1 142 ? 8.992 18.094 -14.562 1 88.94 142 LEU B CA 1
ATOM 7037 C C . LEU B 1 142 ? 9.867 17.656 -15.727 1 88.94 142 LEU B C 1
ATOM 7039 O O . LEU B 1 142 ? 9.359 17.188 -16.75 1 88.94 142 LEU B O 1
ATOM 7043 N N . LYS B 1 143 ? 11.141 17.781 -15.508 1 91.31 143 LYS B N 1
ATOM 7044 C CA . LYS B 1 143 ? 12.078 17.438 -16.578 1 91.31 143 LYS B CA 1
ATOM 7045 C C . LYS B 1 143 ? 12.852 16.156 -16.234 1 91.31 143 LYS B C 1
ATOM 7047 O O . LYS B 1 143 ? 13.906 15.898 -16.797 1 91.31 143 LYS B O 1
ATOM 7052 N N . ALA B 1 144 ? 12.352 15.461 -15.281 1 87.69 144 ALA B N 1
ATOM 7053 C CA . ALA B 1 144 ? 13.023 14.25 -14.82 1 87.69 144 ALA B CA 1
ATOM 7054 C C . ALA B 1 144 ? 13.102 13.211 -15.938 1 87.69 144 ALA B C 1
ATOM 7056 O O . ALA B 1 144 ? 12.148 13.039 -16.703 1 87.69 144 ALA B O 1
ATOM 7057 N N . ASP B 1 145 ? 14.234 12.531 -16.031 1 84.94 145 ASP B N 1
ATOM 7058 C CA . ASP B 1 145 ? 14.414 11.461 -17.016 1 84.94 145 ASP B CA 1
ATOM 7059 C C . ASP B 1 145 ? 13.734 10.172 -16.547 1 84.94 145 ASP B C 1
ATOM 7061 O O . ASP B 1 145 ? 13.625 9.922 -15.352 1 84.94 145 ASP B O 1
ATOM 7065 N N . LYS B 1 146 ? 13.352 9.469 -17.594 1 86.75 146 LYS B N 1
ATOM 7066 C CA . LYS B 1 146 ? 12.82 8.141 -17.297 1 86.75 146 LYS B CA 1
ATOM 7067 C C . LYS B 1 146 ? 13.953 7.156 -17 1 86.75 146 LYS B C 1
ATOM 7069 O O . LYS B 1 146 ? 14.984 7.164 -17.672 1 86.75 146 LYS B O 1
ATOM 7074 N N . THR B 1 147 ? 13.836 6.41 -15.93 1 91.31 147 THR B N 1
ATOM 7075 C CA . THR B 1 147 ? 14.805 5.387 -15.555 1 91.31 147 THR B CA 1
ATOM 7076 C C . THR B 1 147 ? 14.367 4.012 -16.047 1 91.31 147 THR B C 1
ATOM 7078 O O . THR B 1 147 ? 13.18 3.787 -16.281 1 91.31 147 THR B O 1
ATOM 7081 N N . HIS B 1 148 ? 15.305 3.146 -16.25 1 95.19 148 HIS B N 1
ATOM 7082 C CA . HIS B 1 148 ? 14.992 1.804 -16.719 1 95.19 148 HIS B CA 1
ATOM 7083 C C . HIS B 1 148 ? 14.492 0.919 -15.586 1 95.19 148 HIS B C 1
ATOM 7085 O O . HIS B 1 148 ? 13.789 -0.067 -15.828 1 95.19 148 HIS B O 1
ATOM 7091 N N . THR B 1 149 ? 14.898 1.209 -14.375 1 97.38 149 THR B N 1
ATOM 7092 C CA . THR B 1 149 ? 14.375 0.544 -13.18 1 97.38 149 THR B CA 1
ATOM 7093 C C . THR B 1 149 ? 13.508 1.498 -12.367 1 97.38 149 THR B C 1
ATOM 7095 O O . THR B 1 149 ? 13.711 2.715 -12.406 1 97.38 149 THR B O 1
ATOM 7098 N N . THR B 1 150 ? 12.539 0.993 -11.703 1 97.44 150 THR B N 1
ATOM 7099 C CA . THR B 1 150 ? 11.688 1.789 -10.828 1 97.44 150 THR B CA 1
ATOM 7100 C C . THR B 1 150 ? 12.125 1.644 -9.375 1 97.44 150 THR B C 1
ATOM 7102 O O . THR B 1 150 ? 11.438 2.115 -8.461 1 97.44 150 THR B O 1
ATOM 7105 N N . ALA B 1 151 ? 13.242 0.995 -9.086 1 98.31 151 ALA B N 1
ATOM 7106 C CA . ALA B 1 151 ? 13.719 0.662 -7.75 1 98.31 151 ALA B CA 1
ATOM 7107 C C . ALA B 1 151 ? 13.883 1.918 -6.898 1 98.31 151 ALA B C 1
ATOM 7109 O O . ALA B 1 151 ? 14.344 2.951 -7.383 1 98.31 151 ALA B O 1
ATOM 7110 N N . ARG B 1 152 ? 13.438 1.858 -5.691 1 98.12 152 ARG B N 1
ATOM 7111 C CA . ARG B 1 152 ? 13.703 2.834 -4.637 1 98.12 152 ARG B CA 1
ATOM 7112 C C . ARG B 1 152 ? 14.531 2.219 -3.514 1 98.12 152 ARG B C 1
ATOM 7114 O O . ARG B 1 152 ? 14.336 1.055 -3.156 1 98.12 152 ARG B O 1
ATOM 7121 N N . GLU B 1 153 ? 15.5 2.949 -2.953 1 98.31 153 GLU B N 1
ATOM 7122 C CA . GLU B 1 153 ? 16.391 2.408 -1.937 1 98.31 153 GLU B CA 1
ATOM 7123 C C . GLU B 1 153 ? 16.688 3.438 -0.847 1 98.31 153 GLU B C 1
ATOM 7125 O O . GLU B 1 153 ? 16.953 4.605 -1.142 1 98.31 153 GLU B O 1
ATOM 7130 N N . TRP B 1 154 ? 16.656 3.018 0.431 1 97.38 154 TRP B N 1
ATOM 7131 C CA . TRP B 1 154 ? 16.969 3.855 1.584 1 97.38 154 TRP B CA 1
ATOM 7132 C C . TRP B 1 154 ? 17.859 3.111 2.57 1 97.38 154 TRP B C 1
ATOM 7134 O O . TRP B 1 154 ? 17.734 1.895 2.73 1 97.38 154 TRP B O 1
ATOM 7144 N N . THR B 1 155 ? 18.719 3.826 3.264 1 96.62 155 THR B N 1
ATOM 7145 C CA . THR B 1 155 ? 19.562 3.25 4.297 1 96.62 155 THR B CA 1
ATOM 7146 C C . THR B 1 155 ? 19.438 4.031 5.602 1 96.62 155 THR B C 1
ATOM 7148 O O . THR B 1 155 ? 19.766 3.521 6.672 1 96.62 155 THR B O 1
ATOM 7151 N N . HIS B 1 156 ? 18.984 5.312 5.512 1 93.56 156 HIS B N 1
ATOM 7152 C CA . HIS B 1 156 ? 18.922 6.129 6.719 1 93.56 156 HIS B CA 1
ATOM 7153 C C . HIS B 1 156 ? 17.609 6.922 6.766 1 93.56 156 HIS B C 1
ATOM 7155 O O . HIS B 1 156 ? 17 7.043 7.828 1 93.56 156 HIS B O 1
ATOM 7161 N N . SER B 1 157 ? 17.141 7.41 5.621 1 94.44 157 SER B N 1
ATOM 7162 C CA . SER B 1 157 ? 15.953 8.258 5.562 1 94.44 157 SER B CA 1
ATOM 7163 C C . SER B 1 157 ? 14.672 7.445 5.727 1 94.44 157 SER B C 1
ATOM 7165 O O . SER B 1 157 ? 14.656 6.246 5.445 1 94.44 157 SER B O 1
ATOM 7167 N N . ARG B 1 158 ? 13.648 8.141 6.25 1 95.19 158 ARG B N 1
ATOM 7168 C CA . ARG B 1 158 ? 12.336 7.516 6.168 1 95.19 158 ARG B CA 1
ATOM 7169 C C . ARG B 1 158 ? 11.922 7.297 4.715 1 95.19 158 ARG B C 1
ATOM 7171 O O . ARG B 1 158 ? 12.039 8.203 3.887 1 95.19 158 ARG B O 1
ATOM 7178 N N . PRO B 1 159 ? 11.422 6.105 4.398 1 96.25 159 PRO B N 1
ATOM 7179 C CA . PRO B 1 159 ? 11.039 5.824 3.014 1 96.25 159 PRO B CA 1
ATOM 7180 C C . PRO B 1 159 ? 9.805 6.605 2.572 1 96.25 159 PRO B C 1
ATOM 7182 O O . PRO B 1 159 ? 9.648 6.902 1.386 1 96.25 159 PRO B O 1
ATOM 7185 N N . LYS B 1 160 ? 8.914 6.812 3.5 1 95.25 160 LYS B N 1
ATOM 7186 C CA . LYS B 1 160 ? 7.652 7.508 3.242 1 95.25 160 LYS B CA 1
ATOM 7187 C C . LYS B 1 160 ? 7.379 8.562 4.316 1 95.25 160 LYS B C 1
ATOM 7189 O O . LYS B 1 160 ? 7.77 8.391 5.473 1 95.25 160 LYS B O 1
ATOM 7194 N N . ARG B 1 161 ? 6.641 9.555 3.834 1 94.62 161 ARG B N 1
ATOM 7195 C CA . ARG B 1 161 ? 6.164 10.562 4.777 1 94.62 161 ARG B CA 1
ATOM 7196 C C . ARG B 1 161 ? 4.801 11.102 4.359 1 94.62 161 ARG B C 1
ATOM 7198 O O . ARG B 1 161 ? 4.656 11.664 3.271 1 94.62 161 ARG B O 1
ATOM 7205 N N . TRP B 1 162 ? 3.811 10.906 5.219 1 94.12 162 TRP B N 1
ATOM 7206 C CA . TRP B 1 162 ? 2.424 11.352 5.102 1 94.12 162 TRP B CA 1
ATOM 7207 C C . TRP B 1 162 ? 1.741 10.695 3.906 1 94.12 162 TRP B C 1
ATOM 7209 O O . TRP B 1 162 ? 1.053 9.68 4.051 1 94.12 162 TRP B O 1
ATOM 7219 N N . ASP B 1 163 ? 2.062 11.047 2.58 1 95.12 163 ASP B N 1
ATOM 7220 C CA . ASP B 1 163 ? 1.371 10.5 1.418 1 95.12 163 ASP B CA 1
ATOM 7221 C C . ASP B 1 163 ? 2.32 10.352 0.231 1 95.12 163 ASP B C 1
ATOM 7223 O O . ASP B 1 163 ? 1.877 10.227 -0.913 1 95.12 163 ASP B O 1
ATOM 7227 N N . SER B 1 164 ? 3.613 10.453 0.547 1 94.31 164 SER B N 1
ATOM 7228 C CA . SER B 1 164 ? 4.57 10.391 -0.551 1 94.31 164 SER B CA 1
ATOM 7229 C C . SER B 1 164 ? 5.797 9.57 -0.17 1 94.31 164 SER B C 1
ATOM 7231 O O . SER B 1 164 ? 6.191 9.539 0.997 1 94.31 164 SER B O 1
ATOM 7233 N N . TYR B 1 165 ? 6.375 8.93 -1.127 1 95.44 165 TYR B N 1
ATOM 7234 C CA . TYR B 1 165 ? 7.684 8.312 -0.961 1 95.44 165 TYR B CA 1
ATOM 7235 C C . TYR B 1 165 ? 8.797 9.352 -1.075 1 95.44 165 TYR B C 1
ATOM 7237 O O . TYR B 1 165 ? 8.672 10.32 -1.834 1 95.44 165 TYR B O 1
ATOM 7245 N N . VAL B 1 166 ? 9.844 9.18 -0.345 1 95.62 166 VAL B N 1
ATOM 7246 C CA . VAL B 1 166 ? 10.953 10.125 -0.29 1 95.62 166 VAL B CA 1
ATOM 7247 C C . VAL B 1 166 ? 11.977 9.789 -1.371 1 95.62 166 VAL B C 1
ATOM 7249 O O . VAL B 1 166 ? 12.398 8.633 -1.496 1 95.62 166 VAL B O 1
ATOM 7252 N N . ASP B 1 167 ? 12.398 10.734 -2.207 1 94.5 167 ASP B N 1
ATOM 7253 C CA . ASP B 1 167 ? 13.367 10.484 -3.27 1 94.5 167 ASP B CA 1
ATOM 7254 C C . ASP B 1 167 ? 14.664 11.242 -3.014 1 94.5 167 ASP B C 1
ATOM 7256 O O . ASP B 1 167 ? 14.875 11.773 -1.92 1 94.5 167 ASP B O 1
ATOM 7260 N N . GLN B 1 168 ? 15.602 11.156 -3.916 1 95.19 168 GLN B N 1
ATOM 7261 C CA . GLN B 1 168 ? 16.953 11.695 -3.754 1 95.19 168 GLN B CA 1
ATOM 7262 C C . GLN B 1 168 ? 16.969 13.203 -3.975 1 95.19 168 GLN B C 1
ATOM 7264 O O . GLN B 1 168 ? 17.953 13.867 -3.674 1 95.19 168 GLN B O 1
ATOM 7269 N N . TYR B 1 169 ? 15.914 13.789 -4.449 1 96.06 169 TYR B N 1
ATOM 7270 C CA . TYR B 1 169 ? 15.812 15.227 -4.684 1 96.06 169 TYR B CA 1
ATOM 7271 C C . TYR B 1 169 ? 15.18 15.93 -3.488 1 96.06 169 TYR B C 1
ATOM 7273 O O . TYR B 1 169 ? 13.977 16.188 -3.482 1 96.06 169 TYR B O 1
ATOM 7281 N N . ARG B 1 170 ? 15.961 16.344 -2.561 1 95.81 170 ARG B N 1
ATOM 7282 C CA . ARG B 1 170 ? 15.5 16.891 -1.287 1 95.81 170 ARG B CA 1
ATOM 7283 C C . ARG B 1 170 ? 15.273 18.406 -1.388 1 95.81 170 ARG B C 1
ATOM 7285 O O . ARG B 1 170 ? 16.031 19.109 -2.061 1 95.81 170 ARG B O 1
ATOM 7292 N N . SER B 1 171 ? 14.281 18.844 -0.685 1 97 171 SER B N 1
ATOM 7293 C CA . SER B 1 171 ? 13.93 20.266 -0.675 1 97 171 SER B CA 1
ATOM 7294 C C . SER B 1 171 ? 14.898 21.062 0.184 1 97 171 SER B C 1
ATOM 7296 O O . SER B 1 171 ? 15.266 20.641 1.282 1 97 171 SER B O 1
ATOM 7298 N N . VAL B 1 172 ? 15.352 22.188 -0.358 1 98.06 172 VAL B N 1
ATOM 7299 C CA . VAL B 1 172 ? 16.188 23.125 0.382 1 98.06 172 VAL B CA 1
ATOM 7300 C C . VAL B 1 172 ? 15.672 24.547 0.198 1 98.06 172 VAL B C 1
ATOM 7302 O O . VAL B 1 172 ? 14.688 24.766 -0.512 1 98.06 172 VAL B O 1
ATOM 7305 N N . ILE B 1 173 ? 16.312 25.5 0.889 1 98.56 173 ILE B N 1
ATOM 73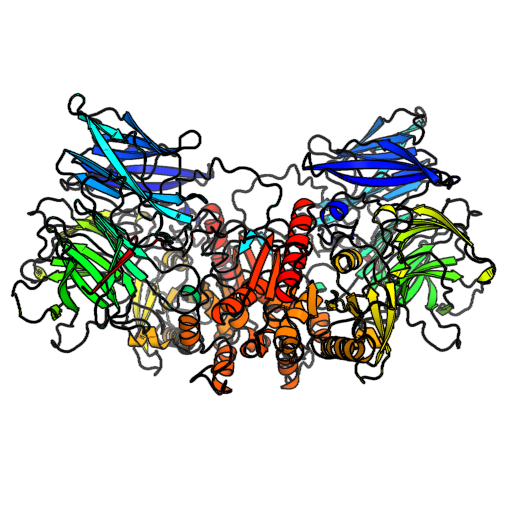06 C CA . ILE B 1 173 ? 15.938 26.906 0.792 1 98.56 173 ILE B CA 1
ATOM 7307 C C . ILE B 1 173 ? 16.734 27.578 -0.322 1 98.56 173 ILE B C 1
ATOM 7309 O O . ILE B 1 173 ? 17.969 27.422 -0.39 1 98.56 173 ILE B O 1
ATOM 7313 N N . TRP B 1 174 ? 16.062 28.281 -1.169 1 98.62 174 TRP B N 1
ATOM 7314 C CA . TRP B 1 174 ? 16.672 29.078 -2.225 1 98.62 174 TRP B CA 1
ATOM 7315 C C . TRP B 1 174 ? 16.375 30.562 -2.014 1 98.62 174 TRP B C 1
ATOM 7317 O O . TRP B 1 174 ? 15.297 30.938 -1.546 1 98.62 174 TRP B O 1
ATOM 7327 N N . TYR B 1 175 ? 17.344 31.453 -2.361 1 98.56 175 TYR B N 1
ATOM 7328 C CA . TYR B 1 175 ? 17.062 32.875 -2.348 1 98.56 175 TYR B CA 1
ATOM 7329 C C . TYR B 1 175 ? 17.562 33.562 -3.631 1 98.56 175 TYR B C 1
ATOM 7331 O O . TYR B 1 175 ? 18.5 33.062 -4.262 1 98.56 175 TYR B O 1
ATOM 7339 N N . THR B 1 176 ? 16.844 34.531 -4.008 1 98 176 THR B N 1
ATOM 7340 C CA . THR B 1 176 ? 17.172 35.438 -5.109 1 98 176 THR B CA 1
ATOM 7341 C C . THR B 1 176 ? 16.5 36.781 -4.91 1 98 176 THR B C 1
ATOM 7343 O O . THR B 1 176 ? 16.016 37.094 -3.818 1 98 176 THR B O 1
ATOM 7346 N N . VAL B 1 177 ? 16.562 37.656 -5.984 1 97.38 177 VAL B N 1
ATOM 7347 C CA . VAL B 1 177 ? 16 39 -5.832 1 97.38 177 VAL B CA 1
ATOM 7348 C C . VAL B 1 177 ? 15.219 39.375 -7.094 1 97.38 177 VAL B C 1
ATOM 7350 O O . VAL B 1 177 ? 15.531 38.906 -8.188 1 97.38 177 VAL B O 1
ATOM 7353 N N . LEU B 1 178 ? 14.18 40.062 -6.883 1 97.38 178 LEU B N 1
ATOM 7354 C CA . LEU B 1 178 ? 13.57 40.875 -7.934 1 97.38 178 LEU B CA 1
ATOM 7355 C C . LEU B 1 178 ? 14.195 42.25 -7.98 1 97.38 178 LEU B C 1
ATOM 7357 O O . LEU B 1 178 ? 13.945 43.094 -7.105 1 97.38 178 LEU B O 1
ATOM 7361 N N . LYS B 1 179 ? 14.867 42.5 -9.023 1 96.81 179 LYS B N 1
ATOM 7362 C CA . LYS B 1 179 ? 15.594 43.75 -9.164 1 96.81 179 LYS B CA 1
ATOM 7363 C C . LYS B 1 179 ? 14.68 44.844 -9.695 1 96.81 179 LYS B C 1
ATOM 7365 O O . LYS B 1 179 ? 13.984 44.656 -10.695 1 96.81 179 LYS B O 1
ATOM 7370 N N . LEU B 1 180 ? 14.773 45.969 -9.062 1 95 180 LEU B N 1
ATOM 7371 C CA . LEU B 1 180 ? 14 47.094 -9.531 1 95 180 LEU B CA 1
ATOM 7372 C C . LEU B 1 180 ? 14.719 47.812 -10.664 1 95 180 LEU B C 1
ATOM 7374 O O . LEU B 1 180 ? 15.875 48.219 -10.508 1 95 180 LEU B O 1
ATOM 7378 N N . ASP B 1 181 ? 14.047 47.906 -11.688 1 93.56 181 ASP B N 1
ATOM 7379 C CA . ASP B 1 181 ? 14.516 48.781 -12.766 1 93.56 181 ASP B CA 1
ATOM 7380 C C . ASP B 1 181 ? 14.047 50.219 -12.562 1 93.56 181 ASP B C 1
ATOM 7382 O O . ASP B 1 181 ? 12.859 50.5 -12.734 1 93.56 181 ASP B O 1
ATOM 7386 N N . LEU B 1 182 ? 14.859 51.094 -12.391 1 89.44 182 LEU B N 1
ATOM 7387 C CA . LEU B 1 182 ? 14.508 52.469 -12.039 1 89.44 182 LEU B CA 1
ATOM 7388 C C . LEU B 1 182 ? 13.898 53.188 -13.234 1 89.44 182 LEU B C 1
ATOM 7390 O O . LEU B 1 182 ? 13.117 54.125 -13.055 1 89.44 182 LEU B O 1
ATOM 7394 N N . ASP B 1 183 ? 14.227 52.781 -14.398 1 91.38 183 ASP B N 1
ATOM 7395 C CA . ASP B 1 183 ? 13.695 53.438 -15.602 1 91.38 183 ASP B CA 1
ATOM 7396 C C . ASP B 1 183 ? 12.234 53.031 -15.836 1 91.38 183 ASP B C 1
ATOM 7398 O O . ASP B 1 183 ? 11.383 53.906 -16.031 1 91.38 183 ASP B O 1
ATOM 7402 N N . SER B 1 184 ? 11.945 51.781 -15.695 1 90.31 184 SER B N 1
ATOM 7403 C CA . SER B 1 184 ? 10.609 51.281 -15.977 1 90.31 184 SER B CA 1
ATOM 7404 C C . SER B 1 184 ? 9.758 51.219 -14.711 1 90.31 184 SER B C 1
ATOM 7406 O O . SER B 1 184 ? 8.531 51.156 -14.781 1 90.31 184 SER B O 1
ATOM 7408 N N . GLY B 1 185 ? 10.469 51.188 -13.641 1 89.62 185 GLY B N 1
ATOM 7409 C CA . GLY B 1 185 ? 9.766 51 -12.383 1 89.62 185 GLY B CA 1
ATOM 7410 C C . GLY B 1 185 ? 9.289 49.594 -12.164 1 89.62 185 GLY B C 1
ATOM 7411 O O . GLY B 1 185 ? 8.453 49.344 -11.297 1 89.62 185 GLY B O 1
ATOM 7412 N N . GLN B 1 186 ? 9.844 48.719 -13 1 94 186 GLN B N 1
ATOM 7413 C CA . GLN B 1 186 ? 9.422 47.312 -12.938 1 94 186 GLN B CA 1
ATOM 7414 C C . GLN B 1 186 ? 10.477 46.469 -12.242 1 94 186 GLN B C 1
ATOM 7416 O O . GLN B 1 186 ? 11.664 46.812 -12.25 1 94 186 GLN B O 1
ATOM 7421 N N . TRP B 1 187 ? 10.008 45.406 -11.547 1 96.69 187 TRP B N 1
ATOM 7422 C CA . TRP B 1 187 ? 10.906 44.438 -10.953 1 96.69 187 TRP B CA 1
ATOM 7423 C C . TRP B 1 187 ? 11.164 43.281 -11.914 1 96.69 187 TRP B C 1
ATOM 7425 O O . TRP B 1 187 ? 10.25 42.812 -12.609 1 96.69 187 TRP B O 1
ATOM 7435 N N . GLN B 1 188 ? 12.445 42.844 -11.961 1 97.19 188 GLN B N 1
ATOM 7436 C CA . GLN B 1 188 ? 12.828 41.656 -12.758 1 97.19 188 GLN B CA 1
ATOM 7437 C C . GLN B 1 188 ? 13.664 40.688 -11.945 1 97.19 188 GLN B C 1
ATOM 7439 O O . GLN B 1 188 ? 14.5 41.094 -11.133 1 97.19 188 GLN B O 1
ATOM 7444 N N . LEU B 1 189 ? 13.352 39.469 -12.188 1 97.5 189 LEU B N 1
ATOM 7445 C CA . LEU B 1 189 ? 14.141 38.438 -11.508 1 97.5 189 LEU B CA 1
ATOM 7446 C C . LEU B 1 189 ? 15.609 38.562 -11.875 1 97.5 189 LEU B C 1
ATOM 7448 O O . LEU B 1 189 ? 15.953 38.75 -13.047 1 97.5 189 LEU B O 1
ATOM 7452 N N . SER B 1 190 ? 16.422 38.375 -10.906 1 96.12 190 SER B N 1
ATOM 7453 C CA . SER B 1 190 ? 17.859 38.469 -11.125 1 96.12 190 SER B CA 1
ATOM 7454 C C . SER B 1 190 ? 18.328 37.406 -12.133 1 96.12 190 SER B C 1
ATOM 7456 O O . SER B 1 190 ? 17.891 36.25 -12.086 1 96.12 190 SER B O 1
ATOM 7458 N N . THR B 1 191 ? 19.25 37.719 -12.992 1 93.31 191 THR B N 1
ATOM 7459 C CA . THR B 1 191 ? 19.766 36.812 -14 1 93.31 191 THR B CA 1
ATOM 7460 C C . THR B 1 191 ? 20.781 35.844 -13.383 1 93.31 191 THR B C 1
ATOM 7462 O O . THR B 1 191 ? 21.141 34.844 -13.992 1 93.31 191 THR B O 1
ATOM 7465 N N . LYS B 1 192 ? 21.219 36.094 -12.172 1 92.44 192 LYS B N 1
ATOM 7466 C CA . LYS B 1 192 ? 22.172 35.219 -11.484 1 92.44 192 LYS B CA 1
ATOM 7467 C C . LYS B 1 192 ? 21.5 33.938 -11.047 1 92.44 192 LYS B C 1
ATOM 7469 O O . LYS B 1 192 ? 22.172 32.938 -10.75 1 92.44 192 LYS B O 1
ATOM 7474 N N . GLY B 1 193 ? 20.203 33.969 -11.023 1 93.12 193 GLY B N 1
ATOM 7475 C CA . GLY B 1 193 ? 19.469 32.781 -10.625 1 93.12 193 GLY B CA 1
ATOM 7476 C C . GLY B 1 193 ? 19.422 32.562 -9.117 1 93.12 193 GLY B C 1
ATOM 7477 O O . GLY B 1 193 ? 20.141 33.25 -8.375 1 93.12 193 GLY B O 1
ATOM 7478 N N . PRO B 1 194 ? 18.641 31.609 -8.688 1 97.25 194 PRO B N 1
ATOM 7479 C CA . PRO B 1 194 ? 18.531 31.359 -7.254 1 97.25 194 PRO B CA 1
ATOM 7480 C C . PRO B 1 194 ? 19.766 30.656 -6.68 1 97.25 194 PRO B C 1
ATOM 7482 O O . PRO B 1 194 ? 20.375 29.812 -7.344 1 97.25 194 PRO B O 1
ATOM 7485 N N . VAL B 1 195 ? 20.094 31.016 -5.488 1 98.06 195 VAL B N 1
ATOM 7486 C CA . VAL B 1 195 ? 21.234 30.453 -4.77 1 98.06 195 VAL B CA 1
ATOM 7487 C C . VAL B 1 195 ? 20.734 29.484 -3.695 1 98.06 195 VAL B C 1
ATOM 7489 O O . VAL B 1 195 ? 19.766 29.781 -2.998 1 98.06 195 VAL B O 1
ATOM 7492 N N . ASN B 1 196 ? 21.391 28.297 -3.598 1 98.19 196 ASN B N 1
ATOM 7493 C CA . ASN B 1 196 ? 21.094 27.344 -2.541 1 98.19 196 ASN B CA 1
ATOM 7494 C C . ASN B 1 196 ? 21.641 27.812 -1.193 1 98.19 196 ASN B C 1
ATOM 7496 O O . ASN B 1 196 ? 22.844 27.719 -0.941 1 98.19 196 ASN B O 1
ATOM 7500 N N . ALA B 1 197 ? 20.703 28.172 -0.343 1 98.38 197 ALA B N 1
ATOM 7501 C CA . ALA B 1 197 ? 21.078 28.734 0.957 1 98.38 197 ALA B CA 1
ATOM 7502 C C . ALA B 1 197 ? 21.75 27.672 1.832 1 98.38 197 ALA B C 1
ATOM 7504 O O . ALA B 1 197 ? 22.453 28 2.787 1 98.38 197 ALA B O 1
ATOM 7505 N N . LEU B 1 198 ? 21.562 26.391 1.512 1 97.88 198 LEU B N 1
ATOM 7506 C CA . LEU B 1 198 ? 21.969 25.312 2.412 1 97.88 198 LEU B CA 1
ATOM 7507 C C . LEU B 1 198 ? 23.125 24.516 1.802 1 97.88 198 LEU B C 1
ATOM 7509 O O . LEU B 1 198 ? 23.484 23.453 2.318 1 97.88 198 LEU B O 1
ATOM 7513 N N . ARG B 1 199 ? 23.641 24.953 0.705 1 97.25 199 ARG B N 1
ATOM 7514 C CA . ARG B 1 199 ? 24.734 24.234 0.052 1 97.25 199 ARG B CA 1
ATOM 7515 C C . ARG B 1 199 ? 25.844 23.922 1.044 1 97.25 199 ARG B C 1
ATOM 7517 O O . ARG B 1 199 ? 26.297 24.797 1.787 1 97.25 199 ARG B O 1
ATOM 7524 N N . GLY B 1 200 ? 26.281 22.672 1.098 1 96.62 200 GLY B N 1
ATOM 7525 C CA . GLY B 1 200 ? 27.406 22.234 1.909 1 96.62 200 GLY B CA 1
ATOM 7526 C C . GLY B 1 200 ? 27.047 22 3.363 1 96.62 200 GLY B C 1
ATOM 7527 O O . GLY B 1 200 ? 27.891 21.625 4.172 1 96.62 200 GLY B O 1
ATOM 7528 N N . THR B 1 201 ? 25.812 22.188 3.816 1 96.94 201 THR B N 1
ATOM 7529 C CA . THR B 1 201 ? 25.438 22.078 5.223 1 96.94 201 THR B CA 1
ATOM 7530 C C . THR B 1 201 ? 24.891 20.688 5.527 1 96.94 201 THR B C 1
ATOM 7532 O O . THR B 1 201 ? 24.781 20.297 6.691 1 96.94 201 THR B O 1
ATOM 7535 N N . GLY B 1 202 ? 24.469 19.938 4.512 1 96 202 GLY B N 1
ATOM 7536 C CA . GLY B 1 202 ? 23.844 18.641 4.699 1 96 202 GLY B CA 1
ATOM 7537 C C . GLY B 1 202 ? 22.406 18.719 5.199 1 96 202 GLY B C 1
ATOM 7538 O O . GLY B 1 202 ? 21.781 17.703 5.488 1 96 202 GLY B O 1
ATOM 7539 N N . LEU B 1 203 ? 21.844 19.938 5.281 1 96.75 203 LEU B N 1
ATOM 7540 C CA . LEU B 1 203 ? 20.5 20.156 5.82 1 96.75 203 LEU B CA 1
ATOM 7541 C C . LEU B 1 203 ? 19.469 20.203 4.699 1 96.75 203 LEU B C 1
ATOM 7543 O O . LEU B 1 203 ? 19.812 20.438 3.539 1 96.75 203 LEU B O 1
ATOM 7547 N N . VAL B 1 204 ? 18.25 19.953 5.051 1 96.31 204 VAL B N 1
ATOM 7548 C CA . VAL B 1 204 ? 17.109 20.031 4.141 1 96.31 204 VAL B CA 1
ATOM 7549 C C . VAL B 1 204 ? 15.945 20.75 4.828 1 96.31 204 VAL B C 1
ATOM 7551 O O . VAL B 1 204 ? 15.805 20.688 6.051 1 96.31 204 VAL B O 1
ATOM 7554 N N . VAL B 1 205 ? 15.086 21.453 4.078 1 97.31 205 VAL B N 1
ATOM 7555 C CA . VAL B 1 205 ? 13.961 22.219 4.598 1 97.31 205 VAL B CA 1
ATOM 7556 C C . VAL B 1 205 ? 12.82 22.219 3.576 1 97.31 205 VAL B C 1
ATOM 7558 O O . VAL B 1 205 ? 12.984 22.719 2.455 1 97.31 205 VAL B O 1
ATOM 7561 N N . PRO B 1 206 ? 11.633 21.75 3.906 1 95.19 206 PRO B N 1
ATOM 7562 C CA . PRO B 1 206 ? 11.344 20.969 5.117 1 95.19 206 PRO B CA 1
ATOM 7563 C C . PRO B 1 206 ? 12.109 19.656 5.16 1 95.19 206 PRO B C 1
ATOM 7565 O O . PRO B 1 206 ? 12.656 19.219 4.145 1 95.19 206 PRO B O 1
ATOM 7568 N N . LEU B 1 207 ? 12.148 19.094 6.293 1 93.5 207 LEU B N 1
ATOM 7569 C CA . LEU B 1 207 ? 12.867 17.828 6.445 1 93.5 207 LEU B CA 1
ATOM 7570 C C . LEU B 1 207 ? 12.352 16.797 5.449 1 93.5 207 LEU B C 1
ATOM 7572 O O . LEU B 1 207 ? 13.141 16.031 4.883 1 93.5 207 LEU B O 1
ATOM 7576 N N . TYR B 1 208 ? 11.047 16.719 5.238 1 93.38 208 TYR B N 1
ATOM 7577 C CA . TYR B 1 208 ? 10.383 15.938 4.199 1 93.38 208 TYR B CA 1
ATOM 7578 C C . TYR B 1 208 ? 9.32 16.766 3.486 1 93.38 208 TYR B C 1
ATOM 7580 O O . TYR B 1 208 ? 8.477 17.391 4.129 1 93.38 208 TYR B O 1
ATOM 7588 N N . SER B 1 209 ? 9.414 16.797 2.201 1 90.62 209 SER B N 1
ATOM 7589 C CA . SER B 1 209 ? 8.422 17.5 1.402 1 90.62 209 SER B CA 1
ATOM 7590 C C . SER B 1 209 ? 7.238 16.609 1.067 1 90.62 209 SER B C 1
ATOM 7592 O O . SER B 1 209 ? 7.418 15.516 0.511 1 90.62 209 SER B O 1
ATOM 7594 N N . ASN B 1 210 ? 6.078 17.016 1.456 1 85.69 210 ASN B N 1
ATOM 7595 C CA . ASN B 1 210 ? 4.824 16.344 1.165 1 85.69 210 ASN B CA 1
ATOM 7596 C C . ASN B 1 210 ? 3.648 17.312 1.134 1 85.69 210 ASN B C 1
ATOM 7598 O O . ASN B 1 210 ? 3.846 18.531 1.117 1 85.69 210 ASN B O 1
ATOM 7602 N N . SER B 1 211 ? 2.428 16.781 1.078 1 79.06 211 SER B N 1
ATOM 7603 C CA . SER B 1 211 ? 1.267 17.641 0.878 1 79.06 211 SER B CA 1
ATOM 7604 C C . SER B 1 211 ? 0.949 18.438 2.135 1 79.06 211 SER B C 1
ATOM 7606 O O . SER B 1 211 ? 0.211 19.422 2.078 1 79.06 211 SER B O 1
ATOM 7608 N N . GLN B 1 212 ? 1.487 18.062 3.299 1 76.19 212 GLN B N 1
ATOM 7609 C CA . GLN B 1 212 ? 1.161 18.719 4.559 1 76.19 212 GLN B CA 1
ATOM 7610 C C . GLN B 1 212 ? 2.371 19.453 5.125 1 76.19 212 GLN B C 1
ATOM 7612 O O . GLN B 1 212 ? 2.287 20.062 6.191 1 76.19 212 GLN B O 1
ATOM 7617 N N . SER B 1 213 ? 3.414 19.391 4.418 1 75.12 213 SER B N 1
ATOM 7618 C CA . SER B 1 213 ? 4.641 19.938 4.973 1 75.12 213 SER B CA 1
ATOM 7619 C C . SER B 1 213 ? 4.688 21.453 4.801 1 75.12 213 SER B C 1
ATOM 7621 O O . SER B 1 213 ? 4.262 21.984 3.77 1 75.12 213 SER B O 1
ATOM 7623 N N . SER B 1 214 ? 5.012 22.219 5.895 1 84.25 214 SER B N 1
ATOM 7624 C CA . SER B 1 214 ? 5.336 23.641 5.895 1 84.25 214 SER B CA 1
ATOM 7625 C C . SER B 1 214 ? 6.551 23.938 6.77 1 84.25 214 SER B C 1
ATOM 7627 O O . SER B 1 214 ? 6.59 23.547 7.938 1 84.25 214 SER B O 1
ATOM 7629 N N . PRO B 1 215 ? 7.461 24.562 6.223 1 91.25 215 PRO B N 1
ATOM 7630 C CA . PRO B 1 215 ? 8.672 24.812 7.012 1 91.25 215 PRO B CA 1
ATOM 7631 C C . PRO B 1 215 ? 8.492 25.953 8.008 1 91.25 215 PRO B C 1
ATOM 7633 O O . PRO B 1 215 ? 7.73 26.891 7.746 1 91.25 215 PRO B O 1
ATOM 7636 N N . ASP B 1 216 ? 9.148 25.875 9.109 1 96 216 ASP B N 1
ATOM 7637 C CA . ASP B 1 216 ? 9.391 27 9.992 1 96 216 ASP B CA 1
ATOM 7638 C C . ASP B 1 216 ? 10.477 27.922 9.438 1 96 216 ASP B C 1
ATOM 7640 O O . ASP B 1 216 ? 11.664 27.688 9.648 1 96 216 ASP B O 1
ATOM 7644 N N . LEU B 1 217 ? 10.047 28.938 8.758 1 97.56 217 LEU B N 1
ATOM 7645 C CA . LEU B 1 217 ? 10.945 29.797 7.996 1 97.56 217 LEU B CA 1
ATOM 7646 C C . LEU B 1 217 ? 10.422 31.219 7.949 1 97.56 217 LEU B C 1
ATOM 7648 O O . LEU B 1 217 ? 9.227 31.438 7.758 1 97.56 217 LEU B O 1
ATOM 7652 N N . ASP B 1 218 ? 11.242 32.188 8.195 1 98.12 218 ASP B N 1
ATOM 7653 C CA . ASP B 1 218 ? 10.922 33.625 8.047 1 98.12 218 ASP B CA 1
ATOM 7654 C C . ASP B 1 218 ? 12.102 34.375 7.457 1 98.12 218 ASP B C 1
ATOM 7656 O O . ASP B 1 218 ? 13.234 33.875 7.461 1 98.12 218 ASP B O 1
ATOM 7660 N N . ILE B 1 219 ? 11.82 35.625 6.867 1 97.88 219 ILE B N 1
ATOM 7661 C CA . ILE B 1 219 ? 12.875 36.406 6.227 1 97.88 219 ILE B CA 1
ATOM 7662 C C . ILE B 1 219 ? 12.758 37.844 6.633 1 97.88 219 ILE B C 1
ATOM 7664 O O . ILE B 1 219 ? 11.68 38.312 7.023 1 97.88 219 ILE B O 1
ATOM 7668 N N . SER B 1 220 ? 13.773 38.531 6.629 1 96.88 220 SER B N 1
ATOM 7669 C CA . SER B 1 220 ? 13.891 39.969 6.82 1 96.88 220 SER B CA 1
ATOM 7670 C C . SER B 1 220 ? 15.07 40.531 6.043 1 96.88 220 SER B C 1
ATOM 7672 O O . SER B 1 220 ? 15.711 39.844 5.266 1 96.88 220 SER B O 1
ATOM 7674 N N . SER B 1 221 ? 15.273 41.875 6.215 1 95.44 221 SER B N 1
ATOM 7675 C CA . SER B 1 221 ? 16.422 42.469 5.566 1 95.44 221 SER B CA 1
ATOM 7676 C C . SER B 1 221 ? 17.734 42 6.18 1 95.44 221 SER B C 1
ATOM 7678 O O . SER B 1 221 ? 18.812 42.219 5.617 1 95.44 221 SER B O 1
ATOM 7680 N N . TYR B 1 222 ? 17.625 41.219 7.277 1 95.94 222 TYR B N 1
ATOM 7681 C CA . TYR B 1 222 ? 18.812 40.75 7.961 1 95.94 222 TYR B CA 1
ATOM 7682 C C . TYR B 1 222 ? 19.172 39.344 7.512 1 95.94 222 TYR B C 1
ATOM 7684 O O . TYR B 1 222 ? 20.25 38.844 7.812 1 95.94 222 TYR B O 1
ATOM 7692 N N . GLY B 1 223 ? 18.234 38.688 6.863 1 97.56 223 GLY B N 1
ATOM 7693 C CA . GLY B 1 223 ? 18.547 37.344 6.383 1 97.56 223 GLY B CA 1
ATOM 7694 C C . GLY B 1 223 ? 17.375 36.406 6.516 1 97.56 223 GLY B C 1
ATOM 7695 O O . GLY B 1 223 ? 16.219 36.781 6.34 1 97.56 223 GLY B O 1
ATOM 7696 N N . ILE B 1 224 ? 17.703 35.094 6.609 1 98.44 224 ILE B N 1
ATOM 7697 C CA . ILE B 1 224 ? 16.734 34 6.68 1 98.44 224 ILE B CA 1
ATOM 7698 C C . ILE B 1 224 ? 16.875 33.281 8.016 1 98.44 224 ILE B C 1
ATOM 7700 O O . ILE B 1 224 ? 17.984 32.969 8.445 1 98.44 224 ILE B O 1
ATOM 7704 N N . VAL B 1 225 ? 15.812 33.062 8.727 1 98.56 225 VAL B N 1
ATOM 7705 C CA . VAL B 1 225 ? 15.789 32.25 9.922 1 98.56 225 VAL B CA 1
ATOM 7706 C C . VAL B 1 225 ? 14.867 31.047 9.695 1 98.56 225 VAL B C 1
ATOM 7708 O O . VAL B 1 225 ? 13.82 31.172 9.062 1 98.56 225 VAL B O 1
ATOM 7711 N N . PHE B 1 226 ? 15.297 29.875 10.086 1 98.19 226 PHE B N 1
ATOM 7712 C CA . PHE B 1 226 ? 14.469 28.672 9.914 1 98.19 226 PHE B CA 1
ATOM 7713 C C . PHE B 1 226 ? 14.812 27.625 10.961 1 98.19 226 PHE B C 1
ATOM 7715 O O . PHE B 1 226 ? 15.852 27.719 11.617 1 98.19 226 PHE B O 1
ATOM 7722 N N . ALA B 1 227 ? 13.906 26.75 11.219 1 97.38 227 ALA B N 1
ATOM 7723 C CA . ALA B 1 227 ? 14.125 25.625 12.117 1 97.38 227 ALA B CA 1
ATOM 7724 C C . ALA B 1 227 ? 14 24.297 11.367 1 97.38 227 ALA B C 1
ATOM 7726 O O . ALA B 1 227 ? 13.141 24.156 10.492 1 97.38 227 ALA B O 1
ATOM 7727 N N . THR B 1 228 ? 14.852 23.391 11.594 1 96.06 228 THR B N 1
ATOM 7728 C CA . THR B 1 228 ? 14.797 22.047 11.023 1 96.06 228 THR B CA 1
ATOM 7729 C C . THR B 1 228 ? 15.586 21.062 11.891 1 96.06 228 THR B C 1
ATOM 7731 O O . THR B 1 228 ? 16.203 21.453 12.883 1 96.06 228 THR B O 1
ATOM 7734 N N . ALA B 1 229 ? 15.43 19.797 11.578 1 93.31 229 ALA B N 1
ATOM 7735 C CA . ALA B 1 229 ? 16.141 18.734 12.297 1 93.31 229 ALA B CA 1
ATOM 7736 C C . ALA B 1 229 ? 17.344 18.25 11.508 1 93.31 229 ALA B C 1
ATOM 7738 O O . ALA B 1 229 ? 17.438 18.484 10.297 1 93.31 229 ALA B O 1
ATOM 7739 N N . ASP B 1 230 ? 18.297 17.703 12.289 1 88 230 ASP B N 1
ATOM 7740 C CA . ASP B 1 230 ? 19.375 16.969 11.617 1 88 230 ASP B CA 1
ATOM 7741 C C . ASP B 1 230 ? 18.828 15.758 10.859 1 88 230 ASP B C 1
ATOM 7743 O O . ASP B 1 230 ? 18.141 14.922 11.445 1 88 230 ASP B O 1
ATOM 7747 N N . PRO B 1 231 ? 19.219 15.758 9.641 1 87 231 PRO B N 1
ATOM 7748 C CA . PRO B 1 231 ? 18.688 14.609 8.891 1 87 231 PRO B CA 1
ATOM 7749 C C . PRO B 1 231 ? 19.391 13.297 9.25 1 87 231 PRO B C 1
ATOM 7751 O O . PRO B 1 231 ? 20.375 13.305 9.984 1 87 231 PRO B O 1
ATOM 7754 N N . VAL B 1 232 ? 18.953 12.031 9.023 1 79.38 232 VAL B N 1
ATOM 7755 C CA . VAL B 1 232 ? 19.547 10.703 9.055 1 79.38 232 VAL B CA 1
ATOM 7756 C C . VAL B 1 232 ? 19.156 9.992 10.352 1 79.38 232 VAL B C 1
ATOM 7758 O O . VAL B 1 232 ? 18.016 9.562 10.516 1 79.38 232 VAL B O 1
ATOM 7761 N N . ASP B 1 233 ? 19.984 10.156 11.484 1 80.69 233 ASP B N 1
ATOM 7762 C CA . ASP B 1 233 ? 19.828 9.164 12.539 1 80.69 233 ASP B CA 1
ATOM 7763 C C . ASP B 1 233 ? 19 9.711 13.695 1 80.69 233 ASP B C 1
ATOM 7765 O O . ASP B 1 233 ? 18.219 8.984 14.312 1 80.69 233 ASP B O 1
ATOM 7769 N N . MET B 1 234 ? 18.969 10.969 13.883 1 86 234 MET B N 1
ATOM 7770 C CA . MET B 1 234 ? 18.359 11.539 15.078 1 86 234 MET B CA 1
ATOM 7771 C C . MET B 1 234 ? 16.828 11.453 15 1 86 234 MET B C 1
ATOM 7773 O O . MET B 1 234 ? 16.156 11.273 16.016 1 86 234 MET B O 1
ATOM 7777 N N . GLU B 1 235 ? 16.344 11.594 13.891 1 89.19 235 GLU B N 1
ATOM 7778 C CA . GLU B 1 235 ? 14.898 11.633 13.727 1 89.19 235 GLU B CA 1
ATOM 7779 C C . GLU B 1 235 ? 14.258 10.32 14.164 1 89.19 235 GLU B C 1
ATOM 7781 O O . GLU B 1 235 ? 13.062 10.273 14.477 1 89.19 235 GLU B O 1
ATOM 7786 N N . TRP B 1 236 ? 15 9.219 14.195 1 92.12 236 TRP B N 1
ATOM 7787 C CA . TRP B 1 236 ? 14.484 7.914 14.594 1 92.12 236 TRP B CA 1
ATOM 7788 C C . TRP B 1 236 ? 14.453 7.773 16.109 1 92.12 236 TRP B C 1
ATOM 7790 O O . TRP B 1 236 ? 13.766 6.91 16.656 1 92.12 236 TRP B O 1
ATOM 7800 N N . ARG B 1 237 ? 15.156 8.664 16.781 1 90.12 237 ARG B N 1
ATOM 7801 C CA . ARG B 1 237 ? 15.328 8.5 18.219 1 90.12 237 ARG B CA 1
ATOM 7802 C C . ARG B 1 237 ? 14.5 9.516 18.984 1 90.12 237 ARG B C 1
ATOM 7804 O O . ARG B 1 237 ? 13.875 9.18 20 1 90.12 237 ARG B O 1
ATOM 7811 N N . ARG B 1 238 ? 14.578 10.734 18.531 1 90.88 238 ARG B N 1
ATOM 7812 C CA . ARG B 1 238 ? 13.883 11.773 19.281 1 90.88 238 ARG B CA 1
ATOM 7813 C C . ARG B 1 238 ? 13.516 12.953 18.375 1 90.88 238 ARG B C 1
ATOM 7815 O O . ARG B 1 238 ? 14.062 13.094 17.281 1 90.88 238 ARG B O 1
ATOM 7822 N N . SER B 1 239 ? 12.633 13.781 18.938 1 90.5 239 SER B N 1
ATOM 7823 C CA . SER B 1 239 ? 12.266 15.016 18.25 1 90.5 239 SER B CA 1
ATOM 7824 C C . SER B 1 239 ? 13.328 16.094 18.422 1 90.5 239 SER B C 1
ATOM 7826 O O . SER B 1 239 ? 13.914 16.219 19.5 1 90.5 239 SER B O 1
ATOM 7828 N N . GLN B 1 240 ? 13.625 16.688 17.391 1 92.56 240 GLN B N 1
ATOM 7829 C CA . GLN B 1 240 ? 14.594 17.781 17.375 1 92.56 240 GLN B CA 1
ATOM 7830 C C . GLN B 1 240 ? 14.25 18.797 16.297 1 92.56 240 GLN B C 1
ATOM 7832 O O . GLN B 1 240 ? 13.781 18.438 15.211 1 92.56 240 GLN B O 1
ATOM 7837 N N . SER B 1 241 ? 14.414 20.047 16.531 1 95.44 241 SER B N 1
ATOM 7838 C CA . SER B 1 241 ? 14.266 21.156 15.602 1 95.44 241 SER B CA 1
ATOM 7839 C C . SER B 1 241 ? 15.172 22.312 15.969 1 95.44 241 SER B C 1
ATOM 7841 O O . SER B 1 241 ? 14.805 23.156 16.797 1 95.44 241 SER B O 1
ATOM 7843 N N . CYS B 1 242 ? 16.234 22.422 15.312 1 95.62 242 CYS B N 1
ATOM 7844 C CA . CYS B 1 242 ? 17.25 23.422 15.641 1 95.62 242 CYS B CA 1
ATOM 7845 C C . CYS B 1 242 ? 16.984 24.719 14.883 1 95.62 242 CYS B C 1
ATOM 7847 O O . CYS B 1 242 ? 16.516 24.703 13.742 1 95.62 242 CYS B O 1
ATOM 7849 N N . LEU B 1 243 ? 17.328 25.766 15.539 1 97.44 243 LEU B N 1
ATOM 7850 C CA . LEU B 1 243 ? 17.203 27.078 14.906 1 97.44 243 LEU B CA 1
ATOM 7851 C C . LEU B 1 243 ? 18.469 27.453 14.156 1 97.44 243 LEU B C 1
ATOM 7853 O O . LEU B 1 243 ? 19.578 27.328 14.695 1 97.44 243 LEU B O 1
ATOM 7857 N N . TYR B 1 244 ? 18.312 27.906 12.969 1 97.88 244 TYR B N 1
ATOM 7858 C CA . TYR B 1 244 ? 19.406 28.375 12.133 1 97.88 244 TYR B CA 1
ATOM 7859 C C . TYR B 1 244 ? 19.141 29.797 11.633 1 97.88 244 TYR B C 1
ATOM 7861 O O . TYR B 1 244 ? 18 30.141 11.312 1 97.88 244 TYR B O 1
ATOM 7869 N N . PHE B 1 245 ? 20.172 30.625 11.578 1 98.12 245 PHE B N 1
ATOM 7870 C CA . PHE B 1 245 ? 20.125 31.984 11.023 1 98.12 245 PHE B CA 1
ATOM 7871 C C . PHE B 1 245 ? 21.203 32.156 9.945 1 98.12 245 PHE B C 1
ATOM 7873 O O . PHE B 1 245 ? 22.375 31.844 10.164 1 98.12 245 PHE B O 1
ATOM 7880 N N . LEU B 1 246 ? 20.812 32.531 8.781 1 98.19 246 LEU B N 1
ATOM 7881 C CA . LEU B 1 246 ? 21.703 32.906 7.68 1 98.19 246 LEU B CA 1
ATOM 7882 C C . LEU B 1 246 ? 21.703 34.406 7.449 1 98.19 246 LEU B C 1
ATOM 7884 O O . LEU B 1 246 ? 20.766 34.969 6.883 1 98.19 246 LEU B O 1
ATOM 7888 N N . PRO B 1 247 ? 22.75 35.062 7.855 1 97.25 247 PRO B N 1
ATOM 7889 C CA . PRO B 1 247 ? 22.812 36.5 7.59 1 97.25 247 PRO B CA 1
ATOM 7890 C C . PRO B 1 247 ? 23 36.812 6.109 1 97.25 247 PRO B C 1
ATOM 7892 O O . PRO B 1 247 ? 23.891 36.281 5.461 1 97.25 247 PRO B O 1
ATOM 7895 N N . LEU B 1 248 ? 22.141 37.625 5.605 1 96.94 248 LEU B N 1
ATOM 7896 C CA . LEU B 1 248 ? 22.203 38.125 4.234 1 96.94 248 LEU B CA 1
ATOM 7897 C C . LEU B 1 248 ? 21.922 39.625 4.195 1 96.94 248 LEU B C 1
ATOM 7899 O O . LEU B 1 248 ? 21.25 40.156 5.086 1 96.94 248 LEU B O 1
ATOM 7903 N N . SER B 1 249 ? 22.406 40.281 3.186 1 93.56 249 SER B N 1
ATOM 7904 C CA . SER B 1 249 ? 22.156 41.719 3.035 1 93.56 249 SER B CA 1
ATOM 7905 C C . SER B 1 249 ? 21.484 42.031 1.702 1 93.56 249 SER B C 1
ATOM 7907 O O . SER B 1 249 ? 20.562 42.844 1.639 1 93.56 249 SER B O 1
ATOM 7909 N N . THR B 1 250 ? 21.938 41.312 0.702 1 94.31 250 THR B N 1
ATOM 7910 C CA . THR B 1 250 ? 21.453 41.656 -0.634 1 94.31 250 THR B CA 1
ATOM 7911 C C . THR B 1 250 ? 20.609 40.531 -1.207 1 94.31 250 THR B C 1
ATOM 7913 O O . THR B 1 250 ? 19.891 40.719 -2.191 1 94.31 250 THR B O 1
ATOM 7916 N N . PHE B 1 251 ? 20.766 39.312 -0.615 1 97.06 251 PHE B N 1
ATOM 7917 C CA . PHE B 1 251 ? 20.094 38.125 -1.096 1 97.06 251 PHE B CA 1
ATOM 7918 C C . PHE B 1 251 ? 20.594 37.75 -2.49 1 97.06 251 PHE B C 1
ATOM 7920 O O . PHE B 1 251 ? 19.828 37.188 -3.293 1 97.06 251 PHE B O 1
ATOM 7927 N N . GLU B 1 252 ? 21.719 38.125 -2.814 1 94.62 252 GLU B N 1
ATOM 7928 C CA . GLU B 1 252 ? 22.422 37.719 -4.043 1 94.62 252 GLU B CA 1
ATOM 7929 C C . GLU B 1 252 ? 23.812 37.188 -3.744 1 94.62 252 GLU B C 1
ATOM 7931 O O . GLU B 1 252 ? 24.625 37 -4.66 1 94.62 252 GLU B O 1
ATOM 7936 N N . GLU B 1 253 ? 24.094 37.031 -2.514 1 93 253 GLU B N 1
ATOM 7937 C CA . GLU B 1 253 ? 25.422 36.531 -2.113 1 93 253 GLU B CA 1
ATOM 7938 C C . GLU B 1 253 ? 25.703 35.156 -2.693 1 93 253 GLU B C 1
ATOM 7940 O O . GLU B 1 253 ? 24.938 34.219 -2.477 1 93 253 GLU B O 1
ATOM 7945 N N . THR B 1 254 ? 26.766 35.094 -3.395 1 89.94 254 THR B N 1
ATOM 7946 C CA . THR B 1 254 ? 27.172 33.812 -3.934 1 89.94 254 THR B CA 1
ATOM 7947 C C . THR B 1 254 ? 28.203 33.156 -3.021 1 89.94 254 THR B C 1
ATOM 7949 O O . THR B 1 254 ? 28.359 31.922 -3.047 1 89.94 254 THR B O 1
ATOM 7952 N N . ASP B 1 255 ? 29 34 -2.344 1 91.5 255 ASP B N 1
ATOM 7953 C CA . ASP B 1 255 ? 29.797 33.5 -1.231 1 91.5 255 ASP B CA 1
ATOM 7954 C C . ASP B 1 255 ? 28.953 33.344 0.029 1 91.5 255 ASP B C 1
ATOM 7956 O O . ASP B 1 255 ? 28.781 34.312 0.781 1 91.5 255 ASP B O 1
ATOM 7960 N N . LEU B 1 256 ? 28.562 32.25 0.279 1 92.88 256 LEU B N 1
ATOM 7961 C CA . LEU B 1 256 ? 27.562 31.984 1.308 1 92.88 256 LEU B CA 1
ATOM 7962 C C . LEU B 1 256 ? 28.156 32.188 2.699 1 92.88 256 LEU B C 1
ATOM 7964 O O . LEU B 1 256 ? 29.172 31.609 3.057 1 92.88 256 LEU B O 1
ATOM 7968 N N . PRO B 1 257 ? 27.516 33.062 3.449 1 94.75 257 PRO B N 1
ATOM 7969 C CA . PRO B 1 257 ? 27.891 33.125 4.859 1 94.75 257 PRO B CA 1
ATOM 7970 C C . PRO B 1 257 ? 27.641 31.828 5.598 1 94.75 257 PRO B C 1
ATOM 7972 O O . PRO B 1 257 ? 26.828 31.016 5.152 1 94.75 257 PRO B O 1
ATOM 7975 N N . ALA B 1 258 ? 28.344 31.672 6.68 1 95.56 258 ALA B N 1
ATOM 7976 C CA . ALA B 1 258 ? 28.125 30.484 7.5 1 95.56 258 ALA B CA 1
ATOM 7977 C C . ALA B 1 258 ? 26.734 30.516 8.141 1 95.56 258 ALA B C 1
ATOM 7979 O O . ALA B 1 258 ? 26.281 31.578 8.586 1 95.56 258 ALA B O 1
ATOM 7980 N N . LEU B 1 259 ? 26.141 29.422 8.109 1 96.5 259 LEU B N 1
ATOM 7981 C CA . LEU B 1 259 ? 24.891 29.25 8.836 1 96.5 259 LEU B CA 1
ATOM 7982 C C . LEU B 1 259 ? 25.141 29.25 10.344 1 96.5 259 LEU B C 1
ATOM 7984 O O . LEU B 1 259 ? 26.016 28.547 10.828 1 96.5 259 LEU B O 1
ATOM 7988 N N . LYS B 1 260 ? 24.406 30.078 11.07 1 97.62 260 LYS B N 1
ATOM 7989 C CA . LYS B 1 260 ? 24.531 30.141 12.523 1 97.62 260 LYS B CA 1
ATOM 7990 C C . LYS B 1 260 ? 23.516 29.219 13.203 1 97.62 260 LYS B C 1
ATOM 7992 O O . LYS B 1 260 ? 22.312 29.422 13.078 1 97.62 260 LYS B O 1
ATOM 7997 N N . LYS B 1 261 ? 23.984 28.203 13.836 1 96.94 261 LYS B N 1
ATOM 7998 C CA . LYS B 1 261 ? 23.125 27.328 14.648 1 96.94 261 LYS B CA 1
ATOM 7999 C C . LYS B 1 261 ? 22.984 27.859 16.062 1 96.94 261 LYS B C 1
ATOM 8001 O O . LYS B 1 261 ? 23.953 27.891 16.828 1 96.94 261 LYS B O 1
ATOM 8006 N N . ILE B 1 262 ? 21.766 28.203 16.438 1 96.75 262 ILE B N 1
ATOM 8007 C CA . ILE B 1 262 ? 21.531 28.922 17.688 1 96.75 262 ILE B CA 1
ATOM 8008 C C . ILE B 1 262 ? 21.078 27.922 18.766 1 96.75 262 ILE B C 1
ATOM 8010 O O . ILE B 1 262 ? 20.094 27.219 18.594 1 96.75 262 ILE B O 1
ATOM 8014 N N . LYS B 1 263 ? 21.703 27.922 19.828 1 94.94 263 LYS B N 1
ATOM 8015 C CA . LYS B 1 263 ? 21.312 27.109 20.984 1 94.94 263 LYS B CA 1
ATOM 8016 C C . LYS B 1 263 ? 20.828 27.969 22.141 1 94.94 263 LYS B C 1
ATOM 8018 O O . LYS B 1 263 ? 21.453 28.984 22.453 1 94.94 263 LYS B O 1
ATOM 8023 N N . VAL B 1 264 ? 19.719 27.625 22.641 1 95.5 264 VAL B N 1
ATOM 8024 C CA . VAL B 1 264 ? 19.203 28.312 23.828 1 95.5 264 VAL B CA 1
ATOM 8025 C C . VAL B 1 264 ? 19.641 27.547 25.078 1 95.5 264 VAL B C 1
ATOM 8027 O O . VAL B 1 264 ? 19.281 26.375 25.25 1 95.5 264 VAL B O 1
ATOM 8030 N N . PRO B 1 265 ? 20.375 28.141 25.984 1 93.19 265 PRO B N 1
ATOM 8031 C CA . PRO B 1 265 ? 20.844 27.438 27.188 1 93.19 265 PRO B CA 1
ATOM 8032 C C . PRO B 1 265 ? 19.688 26.891 28.031 1 93.19 265 PRO B C 1
ATOM 8034 O O . PRO B 1 265 ? 18.656 27.547 28.172 1 93.19 265 PRO B O 1
ATOM 8037 N N . ASP B 1 266 ? 19.859 25.734 28.578 1 93.56 266 ASP B N 1
ATOM 8038 C CA . ASP B 1 266 ? 18.969 25.094 29.531 1 93.56 266 ASP B CA 1
ATOM 8039 C C . ASP B 1 266 ? 17.594 24.844 28.938 1 93.56 266 ASP B C 1
ATOM 8041 O O . ASP B 1 266 ? 16.578 24.969 29.609 1 93.56 266 ASP B O 1
ATOM 8045 N N . HIS B 1 267 ? 17.5 24.688 27.688 1 95.38 267 HIS B N 1
ATOM 8046 C CA . HIS B 1 267 ? 16.281 24.344 26.969 1 95.38 267 HIS B CA 1
ATOM 8047 C C . HIS B 1 267 ? 16.5 23.156 26.047 1 95.38 267 HIS B C 1
ATOM 8049 O O . HIS B 1 267 ? 17.641 22.828 25.703 1 95.38 267 HIS B O 1
ATOM 8055 N N . ALA B 1 268 ? 15.422 22.469 25.703 1 94.06 268 ALA B N 1
ATOM 8056 C CA . ALA B 1 268 ? 15.492 21.438 24.672 1 94.06 268 ALA B CA 1
ATOM 8057 C C . ALA B 1 268 ? 15.727 22.047 23.297 1 94.06 268 ALA B C 1
ATOM 8059 O O . ALA B 1 268 ? 15.422 23.219 23.062 1 94.06 268 ALA B O 1
ATOM 8060 N N . ASP B 1 269 ? 16.281 21.312 22.406 1 91.69 269 ASP B N 1
ATOM 8061 C CA . ASP B 1 269 ? 16.516 21.766 21.047 1 91.69 269 ASP B CA 1
ATOM 8062 C C . ASP B 1 269 ? 15.273 21.547 20.172 1 91.69 269 ASP B C 1
ATOM 8064 O O . ASP B 1 269 ? 15.344 20.891 19.141 1 91.69 269 ASP B O 1
ATOM 8068 N N . ILE B 1 270 ? 14.211 22.016 20.609 1 95.12 270 ILE B N 1
ATOM 8069 C CA . ILE B 1 270 ? 12.93 21.969 19.922 1 95.12 270 ILE B CA 1
ATOM 8070 C C . ILE B 1 270 ? 12.367 23.375 19.75 1 95.12 270 ILE B C 1
ATOM 8072 O O . ILE B 1 270 ? 11.695 23.891 20.656 1 95.12 270 ILE B O 1
ATOM 8076 N N . VAL B 1 271 ? 12.602 23.922 18.609 1 96.56 271 VAL B N 1
ATOM 8077 C CA . VAL B 1 271 ? 12.266 25.297 18.312 1 96.56 271 VAL B CA 1
ATOM 8078 C C . VAL B 1 271 ? 11.086 25.344 17.344 1 96.56 271 VAL B C 1
ATOM 8080 O O . VAL B 1 271 ? 10.945 24.469 16.484 1 96.56 271 VAL B O 1
ATOM 8083 N N . ALA B 1 272 ? 10.219 26.391 17.516 1 95.75 272 ALA B N 1
ATOM 8084 C CA . ALA B 1 272 ? 9.102 26.594 16.594 1 95.75 272 ALA B CA 1
ATOM 8085 C C . ALA B 1 272 ? 8.852 28.094 16.359 1 95.75 272 ALA B C 1
ATOM 8087 O O . ALA B 1 272 ? 9.227 28.922 17.188 1 95.75 272 ALA B O 1
ATOM 8088 N N . ALA B 1 273 ? 8.32 28.422 15.25 1 97.62 273 ALA B N 1
ATOM 8089 C CA . ALA B 1 273 ? 7.715 29.703 14.883 1 97.62 273 ALA B CA 1
ATOM 8090 C C . ALA B 1 273 ? 8.7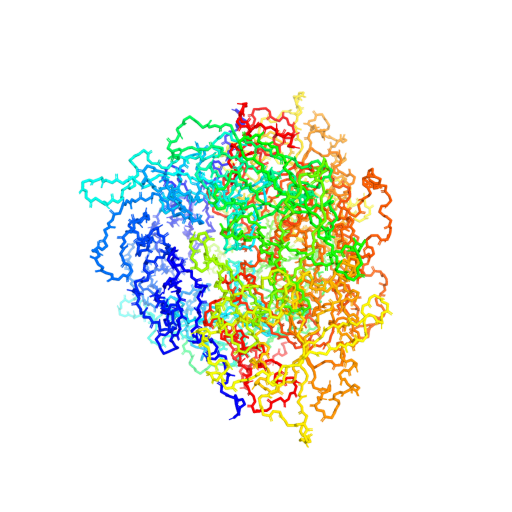27 30.844 14.992 1 97.62 273 ALA B C 1
ATOM 8092 O O . ALA B 1 273 ? 8.453 31.859 15.625 1 97.62 273 ALA B O 1
ATOM 8093 N N . PRO B 1 274 ? 9.898 30.734 14.438 1 98.25 274 PRO B N 1
ATOM 8094 C CA . PRO B 1 274 ? 10.766 31.906 14.391 1 98.25 274 PRO B CA 1
ATOM 8095 C C . PRO B 1 274 ? 10.188 33.031 13.547 1 98.25 274 PRO B C 1
ATOM 8097 O O . PRO B 1 274 ? 9.711 32.812 12.43 1 98.25 274 PRO B O 1
ATOM 8100 N N . ARG B 1 275 ? 10.195 34.25 14.117 1 98.38 275 ARG B N 1
ATOM 8101 C CA . ARG B 1 275 ? 9.656 35.438 13.438 1 98.38 275 ARG B CA 1
ATOM 8102 C C . ARG B 1 275 ? 10.555 36.656 13.648 1 98.38 275 ARG B C 1
ATOM 8104 O O . ARG B 1 275 ? 10.93 36.969 14.773 1 98.38 275 ARG B O 1
ATOM 8111 N N . PHE B 1 276 ? 10.867 37.344 12.555 1 97.75 276 PHE B N 1
ATOM 8112 C CA . PHE B 1 276 ? 11.602 38.594 12.656 1 97.75 276 PHE B CA 1
ATOM 8113 C C . PHE B 1 276 ? 10.703 39.719 13.156 1 97.75 276 PHE B C 1
ATOM 8115 O O . PHE B 1 276 ? 9.531 39.781 12.781 1 97.75 276 PHE B O 1
ATOM 8122 N N . ALA B 1 277 ? 11.281 40.5 13.984 1 96.44 277 ALA B N 1
ATOM 8123 C CA . ALA B 1 277 ? 10.586 41.75 14.328 1 96.44 277 ALA B CA 1
ATOM 8124 C C . ALA B 1 277 ? 10.422 42.656 13.109 1 96.44 277 ALA B C 1
ATOM 8126 O O . ALA B 1 277 ? 11.188 42.562 12.148 1 96.44 277 ALA B O 1
ATOM 8127 N N . PRO B 1 278 ? 9.422 43.5 13.133 1 92.31 278 PRO B N 1
ATOM 8128 C CA . PRO B 1 278 ? 9.117 44.312 11.945 1 92.31 278 PRO B CA 1
ATOM 8129 C C . PRO B 1 278 ? 10.219 45.312 11.617 1 92.31 278 PRO B C 1
ATOM 8131 O O . PRO B 1 278 ? 10.469 45.594 10.445 1 92.31 278 PRO B O 1
ATOM 8134 N N . ARG B 1 279 ? 10.906 45.844 12.609 1 87.88 279 ARG B N 1
ATOM 8135 C CA . ARG B 1 279 ? 11.836 46.938 12.328 1 87.88 279 ARG B CA 1
ATOM 8136 C C . ARG B 1 279 ? 13.188 46.688 12.992 1 87.88 279 ARG B C 1
ATOM 8138 O O . ARG B 1 279 ? 14.227 47.094 12.469 1 87.88 279 ARG B O 1
ATOM 8145 N N . ASP B 1 280 ? 13.266 46 14.086 1 90.88 280 ASP B N 1
ATOM 8146 C CA . ASP B 1 280 ? 14.484 45.812 14.859 1 90.88 280 ASP B CA 1
ATOM 8147 C C . ASP B 1 280 ? 15.164 44.5 14.461 1 90.88 280 ASP B C 1
ATOM 8149 O O . ASP B 1 280 ? 14.523 43.594 13.906 1 90.88 280 ASP B O 1
ATOM 8153 N N . PRO B 1 281 ? 16.438 44.438 14.68 1 95.25 281 PRO B N 1
ATOM 8154 C CA . PRO B 1 281 ? 17.156 43.188 14.383 1 95.25 281 PRO B CA 1
ATOM 8155 C C . PRO B 1 281 ? 16.953 42.125 15.453 1 95.25 281 PRO B C 1
ATOM 8157 O O . PRO B 1 281 ? 17.922 41.594 15.992 1 95.25 281 PRO B O 1
ATOM 8160 N N . VAL B 1 282 ? 15.711 41.781 15.695 1 96.5 282 VAL B N 1
ATOM 8161 C CA . VAL B 1 282 ? 15.344 40.844 16.734 1 96.5 282 VAL B CA 1
ATOM 8162 C C . VAL B 1 282 ? 14.445 39.75 16.156 1 96.5 282 VAL B C 1
ATOM 8164 O O . VAL B 1 282 ? 13.57 40.031 15.336 1 96.5 282 VAL B O 1
ATOM 8167 N N . ILE B 1 283 ? 14.727 38.562 16.531 1 97.81 283 ILE B N 1
ATOM 8168 C CA . ILE B 1 283 ? 13.891 37.406 16.219 1 97.81 283 ILE B CA 1
ATOM 8169 C C . ILE B 1 283 ? 13.195 36.906 17.484 1 97.81 283 ILE B C 1
ATOM 8171 O O . ILE B 1 283 ? 13.828 36.781 18.531 1 97.81 283 ILE B O 1
ATOM 8175 N N . ALA B 1 284 ? 11.906 36.656 17.438 1 98.31 284 ALA B N 1
ATOM 8176 C CA . ALA B 1 284 ? 11.195 35.938 18.484 1 98.31 284 ALA B CA 1
ATOM 8177 C C . ALA B 1 284 ? 10.922 34.5 18.047 1 98.31 284 ALA B C 1
ATOM 8179 O O . ALA B 1 284 ? 10.625 34.219 16.875 1 98.31 284 ALA B O 1
ATOM 8180 N N . PHE B 1 285 ? 11.047 33.562 18.906 1 98.31 285 PHE B N 1
ATOM 8181 C CA . PHE B 1 285 ? 10.695 32.188 18.609 1 98.31 285 PHE B CA 1
ATOM 8182 C C . PHE B 1 285 ? 10.32 31.438 19.891 1 98.31 285 PHE B C 1
ATOM 8184 O O . PHE B 1 285 ? 10.562 31.922 21 1 98.31 285 PHE B O 1
ATOM 8191 N N . LEU B 1 286 ? 9.617 30.312 19.703 1 98 286 LEU B N 1
ATOM 8192 C CA . LEU B 1 286 ? 9.234 29.422 20.797 1 98 286 LEU B CA 1
ATOM 8193 C C . LEU B 1 286 ? 10.242 28.297 20.969 1 98 286 LEU B C 1
ATOM 8195 O O . LEU B 1 286 ? 10.766 27.766 19.969 1 98 286 LEU B O 1
ATOM 8199 N N . VAL B 1 287 ? 10.57 27.938 22.188 1 97.31 287 VAL B N 1
ATOM 8200 C CA . VAL B 1 287 ? 11.445 26.812 22.453 1 97.31 287 VAL B CA 1
ATOM 8201 C C . VAL B 1 287 ? 10.914 26.016 23.656 1 97.31 287 VAL B C 1
ATOM 8203 O O . VAL B 1 287 ? 10.461 26.594 24.641 1 97.31 287 VAL B O 1
ATOM 8206 N N . ASP B 1 288 ? 10.938 24.734 23.547 1 96.44 288 ASP B N 1
ATOM 8207 C CA . ASP B 1 288 ? 10.531 23.875 24.656 1 96.44 288 ASP B CA 1
ATOM 8208 C C . ASP B 1 288 ? 11.516 23.969 25.812 1 96.44 288 ASP B C 1
ATOM 8210 O O . ASP B 1 288 ? 12.734 23.984 25.609 1 96.44 288 ASP B O 1
ATOM 8214 N N . GLN B 1 289 ? 11.055 24.016 27 1 94.94 289 GLN B N 1
ATOM 8215 C CA . GLN B 1 289 ? 11.898 24.125 28.188 1 94.94 289 GLN B CA 1
ATOM 8216 C C . GLN B 1 289 ? 12.586 22.797 28.5 1 94.94 289 GLN B C 1
ATOM 8218 O O . GLN B 1 289 ? 13.68 22.781 29.062 1 94.94 289 GLN B O 1
ATOM 8223 N N . ASP B 1 290 ? 11.953 21.719 28.109 1 93.56 290 ASP B N 1
ATOM 8224 C CA . ASP B 1 290 ? 12.531 20.375 28.234 1 93.56 290 ASP B CA 1
ATOM 8225 C C . ASP B 1 290 ? 12.023 19.453 27.125 1 93.56 290 ASP B C 1
ATOM 8227 O O . ASP B 1 290 ? 11.359 19.906 26.188 1 93.56 290 ASP B O 1
ATOM 8231 N N . SER B 1 291 ? 12.438 18.203 27.203 1 90 291 SER B N 1
ATOM 8232 C CA . SER B 1 291 ? 12.141 17.281 26.109 1 90 291 SER B CA 1
ATOM 8233 C C . SER B 1 291 ? 10.883 16.469 26.406 1 90 291 SER B C 1
ATOM 8235 O O . SER B 1 291 ? 10.586 15.5 25.703 1 90 291 SER B O 1
ATOM 8237 N N . GLU B 1 292 ? 10.141 16.859 27.391 1 88.38 292 GLU B N 1
ATOM 8238 C CA . GLU B 1 292 ? 8.914 16.125 27.719 1 88.38 292 GLU B CA 1
ATOM 8239 C C . GLU B 1 292 ? 7.785 16.5 26.766 1 88.38 292 GLU B C 1
ATOM 8241 O O . GLU B 1 292 ? 7.809 17.562 26.141 1 88.38 292 GLU B O 1
ATOM 8246 N N . GLU B 1 293 ? 6.918 15.562 26.656 1 88.31 293 GLU B N 1
ATOM 8247 C CA . GLU B 1 293 ? 5.738 15.852 25.844 1 88.31 293 GLU B CA 1
ATOM 8248 C C . GLU B 1 293 ? 4.914 16.984 26.453 1 88.31 293 GLU B C 1
ATOM 8250 O O . GLU B 1 293 ? 4.703 17.016 27.672 1 88.31 293 GLU B O 1
ATOM 8255 N N . TRP B 1 294 ? 4.516 17.859 25.656 1 91.12 294 TRP B N 1
ATOM 8256 C CA . TRP B 1 294 ? 3.76 19.031 26.094 1 91.12 294 TRP B CA 1
ATOM 8257 C C . TRP B 1 294 ? 4.566 19.859 27.078 1 91.12 294 TRP B C 1
ATOM 8259 O O . TRP B 1 294 ? 4.051 20.281 28.125 1 91.12 294 TRP B O 1
ATOM 8269 N N . SER B 1 295 ? 5.754 20.016 26.766 1 92.69 295 SER B N 1
ATOM 8270 C CA . SER B 1 295 ? 6.629 20.906 27.516 1 92.69 295 SER B CA 1
ATOM 8271 C C . SER B 1 295 ? 6.156 22.344 27.422 1 92.69 295 SER B C 1
ATOM 8273 O O . SER B 1 295 ? 5.719 22.797 26.359 1 92.69 295 SER B O 1
ATOM 8275 N N . GLN B 1 296 ? 6.289 23.031 28.562 1 92.94 296 GLN B N 1
ATOM 8276 C CA . GLN B 1 296 ? 6.098 24.469 28.5 1 92.94 296 GLN B CA 1
ATOM 8277 C C . GLN B 1 296 ? 7.098 25.125 27.562 1 92.94 296 GLN B C 1
ATOM 8279 O O . GLN B 1 296 ? 8.242 24.672 27.438 1 92.94 296 GLN B O 1
ATOM 8284 N N . LYS B 1 297 ? 6.598 26.172 26.969 1 95 297 LYS B N 1
ATOM 8285 C CA . LYS B 1 297 ? 7.457 26.859 26 1 95 297 LYS B CA 1
ATOM 8286 C C . LYS B 1 297 ? 7.902 28.219 26.531 1 95 297 LYS B C 1
ATOM 8288 O O . LYS B 1 297 ? 7.145 28.891 27.234 1 95 297 LYS B O 1
ATOM 8293 N N . SER B 1 298 ? 9.117 28.516 26.234 1 96.12 298 SER B N 1
ATOM 8294 C CA . SER B 1 298 ? 9.617 29.875 26.422 1 96.12 298 SER B CA 1
ATOM 8295 C C . SER B 1 298 ? 9.586 30.656 25.125 1 96.12 298 SER B C 1
ATOM 8297 O O . SER B 1 298 ? 9.703 30.078 24.047 1 96.12 298 SER B O 1
ATOM 8299 N N . ILE B 1 299 ? 9.336 31.953 25.281 1 97.31 299 ILE B N 1
ATOM 8300 C CA . ILE B 1 299 ? 9.508 32.875 24.156 1 97.31 299 ILE B CA 1
ATOM 8301 C C . ILE B 1 299 ? 10.891 33.5 24.219 1 97.31 299 ILE B C 1
ATOM 8303 O O . ILE B 1 299 ? 11.227 34.188 25.203 1 97.31 299 ILE B O 1
ATOM 8307 N N . ILE B 1 300 ? 11.664 33.312 23.188 1 97.12 300 ILE B N 1
ATOM 8308 C CA . ILE B 1 300 ? 13.031 33.812 23.156 1 97.12 300 ILE B CA 1
ATOM 8309 C C . ILE B 1 300 ? 13.117 35.031 22.234 1 97.12 300 ILE B C 1
ATOM 8311 O O . ILE B 1 300 ? 12.539 35 21.141 1 97.12 300 ILE B O 1
ATOM 8315 N N . LEU B 1 301 ? 13.773 36.031 22.609 1 96.5 301 LEU B N 1
ATOM 8316 C CA . LEU B 1 301 ? 14.148 37.156 21.766 1 96.5 301 LEU B CA 1
ATOM 8317 C C . LEU B 1 301 ? 15.648 37.156 21.5 1 96.5 301 LEU B C 1
ATOM 8319 O O . LEU B 1 301 ? 16.453 37.312 22.422 1 96.5 301 LEU B O 1
ATOM 8323 N N . LEU B 1 302 ? 16 37 20.266 1 96.5 302 LEU B N 1
ATOM 8324 C CA . LEU B 1 302 ? 17.391 36.906 19.828 1 96.5 302 LEU B CA 1
ATOM 8325 C C . LEU B 1 302 ? 17.781 38.125 18.984 1 96.5 302 LEU B C 1
ATOM 8327 O O . LEU B 1 302 ? 17.109 38.438 18 1 96.5 302 LEU B O 1
ATOM 8331 N N . ASN B 1 303 ? 18.859 38.812 19.391 1 95.94 303 ASN B N 1
ATOM 8332 C CA . ASN B 1 303 ? 19.406 39.875 18.562 1 95.94 303 ASN B CA 1
ATOM 8333 C C . ASN B 1 303 ? 20.234 39.312 17.406 1 95.94 303 ASN B C 1
ATOM 8335 O O . ASN B 1 303 ? 21.219 38.625 17.625 1 95.94 303 ASN B O 1
ATOM 8339 N N . THR B 1 304 ? 19.953 39.688 16.188 1 94.75 304 THR B N 1
ATOM 8340 C CA . THR B 1 304 ? 20.562 39.031 15.023 1 94.75 304 THR B CA 1
ATOM 8341 C C . THR B 1 304 ? 21.938 39.656 14.742 1 94.75 304 THR B C 1
ATOM 8343 O O . THR B 1 304 ? 22.75 39.062 14.039 1 94.75 304 THR B O 1
ATOM 8346 N N . GLU B 1 305 ? 22.203 40.781 15.172 1 93.75 305 GLU B N 1
ATOM 8347 C CA . GLU B 1 305 ? 23.484 41.438 14.945 1 93.75 305 GLU B CA 1
ATOM 8348 C C . GLU B 1 305 ? 24.547 40.906 15.898 1 93.75 305 GLU B C 1
ATOM 8350 O O . GLU B 1 305 ? 25.672 40.625 15.492 1 93.75 305 GLU B O 1
ATOM 8355 N N . THR B 1 306 ? 24.172 40.719 17.172 1 94.25 306 THR B N 1
ATOM 8356 C CA . THR B 1 306 ? 25.125 40.25 18.172 1 94.25 306 THR B CA 1
ATOM 8357 C C . THR B 1 306 ? 25.016 38.75 18.359 1 94.25 306 THR B C 1
ATOM 8359 O O . THR B 1 306 ? 25.891 38.125 18.984 1 94.25 306 THR B O 1
ATOM 8362 N N . LEU B 1 307 ? 23.938 38.219 17.875 1 95.31 307 LEU B N 1
ATOM 8363 C CA . LEU B 1 307 ? 23.641 36.812 18.047 1 95.31 307 LEU B CA 1
ATOM 8364 C C . LEU B 1 307 ? 23.562 36.438 19.516 1 95.31 307 LEU B C 1
ATOM 8366 O O . LEU B 1 307 ? 24.094 35.406 19.938 1 95.31 307 LEU B O 1
ATOM 8370 N N . SER B 1 308 ? 23 37.312 20.281 1 93.94 308 SER B N 1
ATOM 8371 C CA . SER B 1 308 ? 22.828 37.094 21.703 1 93.94 308 SER B CA 1
ATOM 8372 C C . SER B 1 308 ? 21.344 37.125 22.078 1 93.94 308 SER B C 1
ATOM 8374 O O . SER B 1 308 ? 20.562 37.906 21.5 1 93.94 308 SER B O 1
ATOM 8376 N N . ILE B 1 309 ? 20.984 36.344 23.016 1 94.56 309 ILE B N 1
ATOM 8377 C CA . ILE B 1 309 ? 19.625 36.344 23.531 1 94.56 309 ILE B CA 1
ATOM 8378 C C . ILE B 1 309 ? 19.406 37.562 24.422 1 94.56 309 ILE B C 1
ATOM 8380 O O . ILE B 1 309 ? 20.125 37.75 25.406 1 94.56 309 ILE B O 1
ATOM 8384 N N . VAL B 1 310 ? 18.422 38.312 24.094 1 91.81 310 VAL B N 1
ATOM 8385 C CA . VAL B 1 310 ? 18.156 39.562 24.812 1 91.81 310 VAL B CA 1
ATOM 8386 C C . VAL B 1 310 ? 17.141 39.312 25.922 1 91.81 310 VAL B C 1
ATOM 8388 O O . VAL B 1 310 ? 17.078 40.062 26.891 1 91.81 310 VAL B O 1
ATOM 8391 N N . SER B 1 311 ? 16.25 38.344 25.703 1 93.5 311 SER B N 1
ATOM 8392 C CA . SER B 1 311 ? 15.234 38.062 26.703 1 93.5 311 SER B CA 1
ATOM 8393 C C . SER B 1 311 ? 14.734 36.625 26.578 1 93.5 311 SER B C 1
ATOM 8395 O O . SER B 1 311 ? 14.648 36.094 25.469 1 93.5 311 SER B O 1
ATOM 8397 N N . ILE B 1 312 ? 14.508 36.031 27.672 1 95.31 312 ILE B N 1
ATOM 8398 C CA . ILE B 1 312 ? 13.789 34.75 27.812 1 95.31 312 ILE B CA 1
ATOM 8399 C C . ILE B 1 312 ? 12.477 35 28.562 1 95.31 312 ILE B C 1
ATOM 8401 O O . ILE B 1 312 ? 12.484 35.25 29.766 1 95.31 312 ILE B O 1
ATOM 8405 N N . LEU B 1 313 ? 11.391 34.906 27.844 1 94.81 313 LEU B N 1
ATOM 8406 C CA . LEU B 1 313 ? 10.086 35.188 28.438 1 94.81 313 LEU B CA 1
ATOM 8407 C C . LEU B 1 313 ? 9.367 33.875 28.812 1 94.81 313 LEU B C 1
ATOM 8409 O O . LEU B 1 313 ? 9.219 33 27.984 1 94.81 313 LEU B O 1
ATOM 8413 N N . ARG B 1 314 ? 8.945 33.812 30.031 1 93.12 314 ARG B N 1
ATOM 8414 C CA . ARG B 1 314 ? 8.102 32.719 30.516 1 93.12 314 ARG B CA 1
ATOM 8415 C C . ARG B 1 314 ? 6.668 33.188 30.734 1 93.12 314 ARG B C 1
ATOM 8417 O O . ARG B 1 314 ? 6.438 34.25 31.328 1 93.12 314 ARG B O 1
ATOM 8424 N N . THR B 1 315 ? 5.746 32.5 30.219 1 90.69 315 THR B N 1
ATOM 8425 C CA . THR B 1 315 ? 4.34 32.844 30.375 1 90.69 315 THR B CA 1
ATOM 8426 C C . THR B 1 315 ? 3.791 32.344 31.703 1 90.69 315 THR B C 1
ATOM 8428 O O . THR B 1 315 ? 4.02 31.203 32.094 1 90.69 315 THR B O 1
ATOM 8431 N N . VAL B 1 316 ? 3.076 33.219 32.406 1 89.94 316 VAL B N 1
ATOM 8432 C CA . VAL B 1 316 ? 2.506 32.875 33.719 1 89.94 316 VAL B CA 1
ATOM 8433 C C . VAL B 1 316 ? 1.028 33.25 33.75 1 89.94 316 VAL B C 1
ATOM 8435 O O . VAL B 1 316 ? 0.573 34.062 32.938 1 89.94 316 VAL B O 1
ATOM 8438 N N . SER B 1 317 ? 0.238 32.562 34.625 1 83.19 317 SER B N 1
ATOM 8439 C CA . SER B 1 317 ? -1.183 32.875 34.781 1 83.19 317 SER B CA 1
ATOM 8440 C C . SER B 1 317 ? -1.402 34.094 35.688 1 83.19 317 SER B C 1
ATOM 8442 O O . SER B 1 317 ? -0.54 34.406 36.5 1 83.19 317 SER B O 1
ATOM 8444 N N . SER B 1 318 ? -2.49 34.844 35.5 1 65.12 318 SER B N 1
ATOM 8445 C CA . SER B 1 318 ? -2.812 36.031 36.281 1 65.12 318 SER B CA 1
ATOM 8446 C C . SER B 1 318 ? -3.068 35.656 37.75 1 65.12 318 SER B C 1
ATOM 8448 O O . SER B 1 318 ? -2.736 36.438 38.625 1 65.12 318 SER B O 1
ATOM 8450 N N . PHE B 1 319 ? -3.967 34.5 37.875 1 50.41 319 PHE B N 1
ATOM 8451 C CA . PHE B 1 319 ? -4.469 34.25 39.219 1 50.41 319 PHE B CA 1
ATOM 8452 C C . PHE B 1 319 ? -3.33 33.844 40.156 1 50.41 319 PHE B C 1
ATOM 8454 O O . PHE B 1 319 ? -3.566 33.406 41.281 1 50.41 319 PHE B O 1
ATOM 8461 N N . GLY B 1 320 ? -2.084 34.375 39.969 1 47.69 320 GLY B N 1
ATOM 8462 C CA . GLY B 1 320 ? -0.968 34.219 40.875 1 47.69 320 GLY B CA 1
ATOM 8463 C C . GLY B 1 320 ? 0.359 34 40.188 1 47.69 320 GLY B C 1
ATOM 8464 O O . GLY B 1 320 ? 0.484 33.125 39.312 1 47.69 320 GLY B O 1
ATOM 8465 N N . GLN B 1 321 ? 1.181 34.969 40.094 1 49.59 321 GLN B N 1
ATOM 8466 C CA . GLN B 1 321 ? 2.459 35.188 39.406 1 49.59 321 GLN B CA 1
ATOM 8467 C C . GLN B 1 321 ? 3.281 33.906 39.375 1 49.59 321 GLN B C 1
ATOM 8469 O O . GLN B 1 321 ? 4.297 33.812 38.688 1 49.59 321 GLN B O 1
ATOM 8474 N N . SER B 1 322 ? 2.812 32.844 40.156 1 48.38 322 SER B N 1
ATOM 8475 C CA . SER B 1 322 ? 3.74 31.719 40.344 1 48.38 322 SER B CA 1
ATOM 8476 C C . SER B 1 322 ? 3.277 30.5 39.562 1 48.38 322 SER B C 1
ATOM 8478 O O . SER B 1 322 ? 4.02 29.516 39.438 1 48.38 322 SER B O 1
ATOM 8480 N N . GLN B 1 323 ? 2.037 30.641 38.875 1 63.56 323 GLN B N 1
ATOM 8481 C CA . GLN B 1 323 ? 1.63 29.391 38.25 1 63.56 323 GLN B CA 1
ATOM 8482 C C . GLN B 1 323 ? 1.829 29.469 36.719 1 63.56 323 GLN B C 1
ATOM 8484 O O . GLN B 1 323 ? 1.566 30.5 36.125 1 63.56 323 GLN B O 1
ATOM 8489 N N . ASN B 1 324 ? 2.432 28.469 36.188 1 74.44 324 ASN B N 1
ATOM 8490 C CA . ASN B 1 324 ? 2.676 28.328 34.75 1 74.44 324 ASN B CA 1
ATOM 8491 C C . ASN B 1 324 ? 1.381 28.438 33.938 1 74.44 324 ASN B C 1
ATOM 8493 O O . ASN B 1 324 ? 0.341 27.938 34.375 1 74.44 324 ASN B O 1
ATOM 8497 N N . TRP B 1 325 ? 1.425 29.359 33.031 1 87.75 325 TRP B N 1
ATOM 8498 C CA . TRP B 1 325 ? 0.396 29.406 31.984 1 87.75 325 TRP B CA 1
ATOM 8499 C C . TRP B 1 325 ? 0.238 28.047 31.312 1 87.75 325 TRP B C 1
ATOM 8501 O O . TRP B 1 325 ? 1.182 27.531 30.719 1 87.75 325 TRP B O 1
ATOM 8511 N N . ASP B 1 326 ? -0.849 27.375 31.516 1 92.81 326 ASP B N 1
ATOM 8512 C CA . ASP B 1 326 ? -1.051 26 31.047 1 92.81 326 ASP B CA 1
ATOM 8513 C C . ASP B 1 326 ? -1.678 25.984 29.656 1 92.81 326 ASP B C 1
ATOM 8515 O O . ASP B 1 326 ? -2.699 25.344 29.438 1 92.81 326 ASP B O 1
ATOM 8519 N N . VAL B 1 327 ? -1.226 26.859 28.812 1 95 327 VAL B N 1
ATOM 8520 C CA . VAL B 1 327 ? -1.559 26.969 27.391 1 95 327 VAL B CA 1
ATOM 8521 C C . VAL B 1 327 ? -0.284 26.875 26.562 1 95 327 VAL B C 1
ATOM 8523 O O . VAL B 1 327 ? 0.778 27.344 26.984 1 95 327 VAL B O 1
ATOM 8526 N N . PHE B 1 328 ? -0.304 26.25 25.469 1 95.44 328 PHE B N 1
ATOM 8527 C CA . PHE B 1 328 ? 0.881 25.906 24.688 1 95.44 328 PHE B CA 1
ATOM 8528 C C . PHE B 1 328 ? 0.82 26.562 23.312 1 95.44 328 PHE B C 1
ATOM 8530 O O . PHE B 1 328 ? 0.277 25.969 22.359 1 95.44 328 PHE B O 1
ATOM 8537 N N . PRO B 1 329 ? 1.366 27.719 23.141 1 96.38 329 PRO B N 1
ATOM 8538 C CA . PRO B 1 329 ? 1.308 28.422 21.859 1 96.38 329 PRO B CA 1
ATOM 8539 C C . PRO B 1 329 ? 2.107 27.703 20.766 1 96.38 329 PRO B C 1
ATOM 8541 O O . PRO B 1 329 ? 3.102 27.031 21.062 1 96.38 329 PRO B O 1
ATOM 8544 N N . ASP B 1 330 ? 1.666 27.875 19.547 1 94.25 330 ASP B N 1
ATOM 8545 C CA . ASP B 1 330 ? 2.377 27.219 18.453 1 94.25 330 ASP B CA 1
ATOM 8546 C C . ASP B 1 330 ? 2.67 28.203 17.312 1 94.25 330 ASP B C 1
ATOM 8548 O O . ASP B 1 330 ? 3.254 27.844 16.297 1 94.25 330 ASP B O 1
ATOM 8552 N N . ASP B 1 331 ? 2.324 29.469 17.469 1 97.06 331 ASP B N 1
ATOM 8553 C CA . ASP B 1 331 ? 2.658 30.484 16.469 1 97.06 331 ASP B CA 1
ATOM 8554 C C . ASP B 1 331 ? 2.822 31.859 17.109 1 97.06 331 ASP B C 1
ATOM 8556 O O . ASP B 1 331 ? 2.322 32.094 18.219 1 97.06 331 ASP B O 1
ATOM 8560 N N . ILE B 1 332 ? 3.582 32.75 16.422 1 98 332 ILE B N 1
ATOM 8561 C CA . ILE B 1 332 ? 3.879 34.094 16.891 1 98 332 ILE B CA 1
ATOM 8562 C C . ILE B 1 332 ? 3.613 35.094 15.773 1 98 332 ILE B C 1
ATOM 8564 O O . ILE B 1 332 ? 3.936 34.844 14.609 1 98 332 ILE B O 1
ATOM 8568 N N . LEU B 1 333 ? 3.006 36.188 16.109 1 98.06 333 LEU B N 1
ATOM 8569 C CA . LEU B 1 333 ? 2.951 37.375 15.273 1 98.06 333 LEU B CA 1
ATOM 8570 C C . LEU B 1 333 ? 3.416 38.594 16.047 1 98.06 333 LEU B C 1
ATOM 8572 O O . LEU B 1 333 ? 2.979 38.844 17.172 1 98.06 333 LEU B O 1
ATOM 8576 N N . TRP B 1 334 ? 4.32 39.438 15.484 1 97.31 334 TRP B N 1
ATOM 8577 C CA . TRP B 1 334 ? 4.77 40.688 16.094 1 97.31 334 TRP B CA 1
ATOM 8578 C C . TRP B 1 334 ? 3.74 41.781 15.883 1 97.31 334 TRP B C 1
ATOM 8580 O O . TRP B 1 334 ? 3.135 41.875 14.812 1 97.31 334 TRP B O 1
ATOM 8590 N N . ALA B 1 335 ? 3.578 42.531 16.891 1 95.5 335 ALA B N 1
ATOM 8591 C CA . ALA B 1 335 ? 2.922 43.844 16.672 1 95.5 335 ALA B CA 1
ATOM 8592 C C . ALA B 1 335 ? 3.816 44.781 15.875 1 95.5 335 ALA B C 1
ATOM 8594 O O . ALA B 1 335 ? 5.043 44.688 15.93 1 95.5 335 ALA B O 1
ATOM 8595 N N . ASN B 1 336 ? 3.201 45.719 15.203 1 94.06 336 ASN B N 1
ATOM 8596 C CA . ASN B 1 336 ? 3.934 46.625 14.312 1 94.06 336 ASN B CA 1
ATOM 8597 C C . ASN B 1 336 ? 4.918 47.5 15.086 1 94.06 336 ASN B C 1
ATOM 8599 O O . ASN B 1 336 ? 5.965 47.875 14.562 1 94.06 336 ASN B O 1
ATOM 8603 N N . ASP B 1 337 ? 4.633 47.781 16.328 1 88.69 337 ASP B N 1
ATOM 8604 C CA . ASP B 1 337 ? 5.473 48.688 17.109 1 88.69 337 ASP B CA 1
ATOM 8605 C C . ASP B 1 337 ? 6.648 47.969 17.734 1 88.69 337 ASP B C 1
ATOM 8607 O O . ASP B 1 337 ? 7.543 48.594 18.312 1 88.69 337 ASP B O 1
ATOM 8611 N N . GLY B 1 338 ? 6.613 46.625 17.672 1 91.44 338 GLY B N 1
ATOM 8612 C CA . GLY B 1 338 ? 7.699 45.812 18.219 1 91.44 338 GLY B CA 1
ATOM 8613 C C . GLY B 1 338 ? 7.637 45.688 19.734 1 91.44 338 GLY B C 1
ATOM 8614 O O . GLY B 1 338 ? 8.539 45.094 20.344 1 91.44 338 GLY B O 1
ATOM 8615 N N . ALA B 1 339 ? 6.539 46.094 20.344 1 91.12 339 ALA B N 1
ATOM 8616 C CA . ALA B 1 339 ? 6.445 46.125 21.797 1 91.12 339 ALA B CA 1
ATOM 8617 C C . ALA B 1 339 ? 5.594 44.969 22.312 1 91.12 339 ALA B C 1
ATOM 8619 O O . ALA B 1 339 ? 5.562 44.719 23.531 1 91.12 339 ALA B O 1
ATOM 8620 N N . SER B 1 340 ? 4.945 44.281 21.438 1 94 340 SER B N 1
ATOM 8621 C CA . SER B 1 340 ? 4.078 43.188 21.859 1 94 340 SER B CA 1
ATOM 8622 C C . SER B 1 340 ? 4.129 42.031 20.844 1 94 340 SER B C 1
ATOM 8624 O O . SER B 1 340 ? 4.559 42.219 19.703 1 94 340 SER B O 1
ATOM 8626 N N . LEU B 1 341 ? 3.725 40.875 21.312 1 96.75 341 LEU B N 1
ATOM 8627 C CA . LEU B 1 341 ? 3.557 39.656 20.5 1 96.75 341 LEU B CA 1
ATOM 8628 C C . LEU B 1 341 ? 2.133 39.125 20.609 1 96.75 341 LEU B C 1
ATOM 8630 O O . LEU B 1 341 ? 1.473 39.312 21.625 1 96.75 341 LEU B O 1
ATOM 8634 N N . TYR B 1 342 ? 1.646 38.594 19.578 1 97.75 342 TYR B N 1
ATOM 8635 C CA . TYR B 1 342 ? 0.429 37.781 19.578 1 97.75 342 TYR B CA 1
ATOM 8636 C C . TYR B 1 342 ? 0.755 36.312 19.453 1 97.75 342 TYR B C 1
ATOM 8638 O O . TYR B 1 342 ? 1.421 35.875 18.5 1 97.75 342 TYR B O 1
ATOM 8646 N N . LEU B 1 343 ? 0.323 35.531 20.406 1 97.94 343 LEU B N 1
ATOM 8647 C CA . LEU B 1 343 ? 0.491 34.062 20.406 1 97.94 343 LEU B CA 1
ATOM 8648 C C . LEU B 1 343 ? -0.802 33.375 19.984 1 97.94 343 LEU B C 1
ATOM 8650 O O . LEU B 1 343 ? -1.888 33.781 20.422 1 97.94 343 LEU B O 1
ATOM 8654 N N . THR B 1 344 ? -0.767 32.469 19.078 1 98 344 THR B N 1
ATOM 8655 C CA . THR B 1 344 ? -1.89 31.609 18.766 1 98 344 THR B CA 1
ATOM 8656 C C . THR B 1 344 ? -1.762 30.281 19.5 1 98 344 THR B C 1
ATOM 8658 O O . THR B 1 344 ? -0.69 29.672 19.516 1 98 344 THR B O 1
ATOM 8661 N N . ALA B 1 345 ? -2.812 29.812 20.141 1 97.56 345 ALA B N 1
ATOM 8662 C CA . ALA B 1 345 ? -2.793 28.562 20.906 1 97.56 345 ALA B CA 1
ATOM 8663 C C . ALA B 1 345 ? -4.203 28 21.062 1 97.56 345 ALA B C 1
ATOM 8665 O O . ALA B 1 345 ? -5.188 28.734 20.984 1 97.56 345 ALA B O 1
ATOM 8666 N N . ASN B 1 346 ? -4.25 26.719 21.266 1 97.5 346 ASN B N 1
ATOM 8667 C CA . ASN B 1 346 ? -5.516 26.062 21.562 1 97.5 346 ASN B CA 1
ATOM 8668 C C . ASN B 1 346 ? -5.848 26.156 23.062 1 97.5 346 ASN B C 1
ATOM 8670 O O . ASN B 1 346 ? -4.996 25.906 23.906 1 97.5 346 ASN B O 1
ATOM 8674 N N . HIS B 1 347 ? -7.062 26.594 23.344 1 96.88 347 HIS B N 1
ATOM 8675 C CA . HIS B 1 347 ? -7.512 26.75 24.719 1 96.88 347 HIS B CA 1
ATOM 8676 C C . HIS B 1 347 ? -9.023 26.578 24.828 1 96.88 347 HIS B C 1
ATOM 8678 O O . HIS B 1 347 ? -9.781 27.312 24.172 1 96.88 347 HIS B O 1
ATOM 8684 N N . GLN B 1 348 ? -9.438 25.578 25.578 1 96.38 348 GLN B N 1
ATOM 8685 C CA . GLN B 1 348 ? -10.844 25.312 25.891 1 96.38 348 GLN B CA 1
ATOM 8686 C C . GLN B 1 348 ? -11.648 25.078 24.609 1 96.38 348 GLN B C 1
ATOM 8688 O O . GLN B 1 348 ? -12.68 25.719 24.391 1 96.38 348 GLN B O 1
ATOM 8693 N N . ALA B 1 349 ? -11.125 24.25 23.719 1 97.56 349 ALA B N 1
ATOM 8694 C CA . ALA B 1 349 ? -11.758 23.734 22.5 1 97.56 349 ALA B CA 1
ATOM 8695 C C . ALA B 1 349 ? -11.93 24.828 21.469 1 97.56 349 ALA B C 1
ATOM 8697 O O . ALA B 1 349 ? -12.891 24.828 20.688 1 97.56 349 ALA B O 1
ATOM 8698 N N . LYS B 1 350 ? -11.039 25.812 21.5 1 97.88 350 LYS B N 1
ATOM 8699 C CA . LYS B 1 350 ? -10.945 26.859 20.484 1 97.88 350 LYS B CA 1
ATOM 8700 C C . LYS B 1 350 ? -9.484 27.219 20.203 1 97.88 350 LYS B C 1
ATOM 8702 O O . LYS B 1 350 ? -8.633 27.109 21.094 1 97.88 350 LYS B O 1
ATOM 8707 N N . THR B 1 351 ? -9.188 27.562 19 1 98.31 351 THR B N 1
ATOM 8708 C CA . THR B 1 351 ? -7.914 28.219 18.719 1 98.31 351 THR B CA 1
ATOM 8709 C C . THR B 1 351 ? -8.016 29.719 18.953 1 98.31 351 THR B C 1
ATOM 8711 O O . THR B 1 351 ? -8.75 30.422 18.25 1 98.31 351 THR B O 1
ATOM 8714 N N . ARG B 1 352 ? -7.234 30.203 19.875 1 97.94 352 ARG B N 1
ATOM 8715 C CA . ARG B 1 352 ? -7.348 31.594 20.328 1 97.94 352 ARG B CA 1
ATOM 8716 C C . ARG B 1 352 ? -6.047 32.344 20.094 1 97.94 352 ARG B C 1
ATOM 8718 O O . ARG B 1 352 ? -5.016 31.75 19.781 1 97.94 352 ARG B O 1
ATOM 8725 N N . VAL B 1 353 ? -6.203 33.688 20.172 1 97.88 353 VAL B N 1
ATOM 8726 C CA . VAL B 1 353 ? -5.055 34.594 20.094 1 97.88 353 VAL B CA 1
ATOM 8727 C C . VAL B 1 353 ? -4.848 35.281 21.438 1 97.88 353 VAL B C 1
ATOM 8729 O O . VAL B 1 353 ? -5.812 35.719 22.062 1 97.88 353 VAL B O 1
ATOM 8732 N N . PHE B 1 354 ? -3.604 35.375 21.891 1 96.62 354 PHE B N 1
ATOM 8733 C CA . PHE B 1 354 ? -3.25 36 23.156 1 96.62 354 PHE B CA 1
ATOM 8734 C C . PHE B 1 354 ? -2.246 37.125 22.938 1 96.62 354 PHE B C 1
ATOM 8736 O O . PHE B 1 354 ? -1.29 36.969 22.172 1 96.62 354 PHE B O 1
ATOM 8743 N N . LEU B 1 355 ? -2.451 38.219 23.594 1 95.88 355 LEU B N 1
ATOM 8744 C CA . LEU B 1 355 ? -1.548 39.375 23.562 1 95.88 355 LEU B CA 1
ATOM 8745 C C . LEU B 1 355 ? -0.522 39.281 24.688 1 95.88 355 LEU B C 1
ATOM 8747 O O . LEU B 1 355 ? -0.877 39 25.844 1 95.88 355 LEU B O 1
ATOM 8751 N N . VAL B 1 356 ? 0.703 39.406 24.328 1 94.88 356 VAL B N 1
ATOM 8752 C CA . VAL B 1 356 ? 1.805 39.5 25.281 1 94.88 356 VAL B CA 1
ATOM 8753 C C . VAL B 1 356 ? 2.547 40.812 25.094 1 94.88 356 VAL B C 1
ATOM 8755 O O . VAL B 1 356 ? 3.084 41.094 24.016 1 94.88 356 VAL B O 1
ATOM 8758 N N . VAL B 1 357 ? 2.668 41.562 26.141 1 92.69 357 VAL B N 1
ATOM 8759 C CA . VAL B 1 357 ? 3.422 42.812 26.109 1 92.69 357 VAL B CA 1
ATOM 8760 C C . VAL B 1 357 ? 4.852 42.594 26.578 1 92.69 357 VAL B C 1
ATOM 8762 O O . VAL B 1 357 ? 5.062 41.969 27.641 1 92.69 357 VAL B O 1
ATOM 8765 N N . LEU B 1 358 ? 5.781 43.031 25.797 1 92.25 358 LEU B N 1
ATOM 8766 C CA . LEU B 1 358 ? 7.188 42.844 26.125 1 92.25 358 LEU B CA 1
ATOM 8767 C C . LEU B 1 358 ? 7.633 43.781 27.219 1 92.25 358 LEU B C 1
ATOM 8769 O O . LEU B 1 358 ? 7.285 44.969 27.188 1 92.25 358 LEU B O 1
ATOM 8773 N N . PRO B 1 359 ? 8.383 43.219 28.141 1 88.5 359 PRO B N 1
ATOM 8774 C CA . PRO B 1 359 ? 8.867 44.094 29.203 1 88.5 359 PRO B CA 1
ATOM 8775 C C . PRO B 1 359 ? 9.883 45.125 28.719 1 88.5 359 PRO B C 1
ATOM 8777 O O . PRO B 1 359 ? 10.711 44.812 27.844 1 88.5 359 PRO B O 1
ATOM 8780 N N . THR B 1 360 ? 9.812 46.344 29.156 1 77 360 THR B N 1
ATOM 8781 C CA . THR B 1 360 ? 10.703 47.406 28.75 1 77 360 THR B CA 1
ATOM 8782 C C . THR B 1 360 ? 11.898 47.531 29.688 1 77 360 THR B C 1
ATOM 8784 O O . THR B 1 360 ? 12.914 48.156 29.359 1 77 360 THR B O 1
ATOM 8787 N N . THR B 1 361 ? 11.711 47.062 30.922 1 65.88 361 THR B N 1
ATOM 8788 C CA . THR B 1 361 ? 12.75 47.281 31.922 1 65.88 361 THR B CA 1
ATOM 8789 C C . THR B 1 361 ? 13.938 46.375 31.688 1 65.88 361 THR B C 1
ATOM 8791 O O . THR B 1 361 ? 13.766 45.156 31.422 1 65.88 361 THR B O 1
ATOM 8794 N N . THR B 1 362 ? 15.07 46.938 31.391 1 59.94 362 THR B N 1
ATOM 8795 C CA . THR B 1 362 ? 16.328 46.219 31.281 1 59.94 362 THR B CA 1
ATOM 8796 C C . THR B 1 362 ? 16.688 45.531 32.625 1 59.94 362 THR B C 1
ATOM 8798 O O . THR B 1 362 ? 16.859 46.219 33.625 1 59.94 362 THR B O 1
ATOM 8801 N N . VAL B 1 363 ? 16.188 44.469 32.875 1 59.91 363 VAL B N 1
ATOM 8802 C CA . VAL B 1 363 ? 16.578 43.781 34.125 1 59.91 363 VAL B CA 1
ATOM 8803 C C . VAL B 1 363 ? 17.875 43.031 33.906 1 59.91 363 VAL B C 1
ATOM 8805 O O . VAL B 1 363 ? 18.203 42.656 32.75 1 59.91 363 VAL B O 1
ATOM 8808 N N . GLN B 1 364 ? 18.719 43.031 34.781 1 58.84 364 GLN B N 1
ATOM 8809 C CA . GLN B 1 364 ? 19.953 42.281 34.812 1 58.84 364 GLN B CA 1
ATOM 8810 C C . GLN B 1 364 ? 19.703 40.812 34.406 1 58.84 364 GLN B C 1
ATOM 8812 O O . GLN B 1 364 ? 20.516 40.219 33.719 1 58.84 364 GLN B O 1
ATOM 8817 N N . ASP B 1 365 ? 18.5 40.344 34.688 1 72.94 365 ASP B N 1
ATOM 8818 C CA . ASP B 1 365 ? 18.172 38.938 34.375 1 72.94 365 ASP B CA 1
ATOM 8819 C C . ASP B 1 365 ? 17.453 38.812 33.031 1 72.94 365 ASP B C 1
ATOM 8821 O O . ASP B 1 365 ? 16.484 39.531 32.781 1 72.94 365 ASP B O 1
ATOM 8825 N N . ARG B 1 366 ? 17.938 37.969 32.219 1 84.62 366 ARG B N 1
ATOM 8826 C CA . ARG B 1 366 ? 17.391 37.75 30.875 1 84.62 366 ARG B CA 1
ATOM 8827 C C . ARG B 1 366 ? 16.031 37.062 30.953 1 84.62 366 ARG B C 1
ATOM 8829 O O . ARG B 1 366 ? 15.25 37.125 30 1 84.62 366 ARG B O 1
ATOM 8836 N N . SER B 1 367 ? 15.812 36.5 32 1 88.56 367 SER B N 1
ATOM 8837 C CA . SER B 1 367 ? 14.562 35.75 32.156 1 88.56 367 SER B CA 1
ATOM 8838 C C . SER B 1 367 ? 13.484 36.625 32.781 1 88.56 367 SER B C 1
ATOM 8840 O O . SER B 1 367 ? 13.711 37.219 33.844 1 88.56 367 SER B O 1
ATOM 8842 N N . GLN B 1 368 ? 12.367 36.812 32.188 1 90.25 368 GLN B N 1
ATOM 8843 C CA . GLN B 1 368 ? 11.25 37.594 32.688 1 90.25 368 GLN B CA 1
ATOM 8844 C C . GLN B 1 368 ? 9.93 36.844 32.5 1 90.25 368 GLN B C 1
ATOM 8846 O O . GLN B 1 368 ? 9.82 35.969 31.656 1 90.25 368 GLN B O 1
ATOM 8851 N N . SER B 1 369 ? 8.945 37.188 33.344 1 90.62 369 SER B N 1
ATOM 8852 C CA . SER B 1 369 ? 7.609 36.625 33.25 1 90.62 369 SER B CA 1
ATOM 8853 C C . SER B 1 369 ? 6.641 37.562 32.562 1 90.62 369 SER B C 1
ATOM 8855 O O . SER B 1 369 ? 6.699 38.781 32.75 1 90.62 369 SER B O 1
ATOM 8857 N N . VAL B 1 370 ? 5.844 37.031 31.75 1 91.81 370 VAL B N 1
ATOM 8858 C CA . VAL B 1 370 ? 4.805 37.812 31.062 1 91.81 370 VAL B CA 1
ATOM 8859 C C . VAL B 1 370 ? 3.459 37.094 31.203 1 91.81 370 VAL B C 1
ATOM 8861 O O . VAL B 1 370 ? 3.402 35.875 31.344 1 91.81 370 VAL B O 1
ATOM 8864 N N . GLU B 1 371 ? 2.41 37.875 31.234 1 91.38 371 GLU B N 1
ATOM 8865 C CA . GLU B 1 371 ? 1.055 37.344 31.359 1 91.38 371 GLU B CA 1
ATOM 8866 C C . GLU B 1 371 ? 0.282 37.531 30.047 1 91.38 371 GLU B C 1
ATOM 8868 O O . GLU B 1 371 ? -0.111 38.625 29.688 1 91.38 371 GLU B O 1
ATOM 8873 N N . PRO B 1 372 ? -0.005 36.469 29.375 1 94.12 372 PRO B N 1
ATOM 8874 C CA . PRO B 1 372 ? -0.781 36.562 28.141 1 94.12 372 PRO B CA 1
ATOM 8875 C C . PRO B 1 372 ? -2.232 36.969 28.391 1 94.12 372 PRO B C 1
ATOM 8877 O O . PRO B 1 372 ? -2.848 36.531 29.359 1 94.12 372 PRO B O 1
ATOM 8880 N N . LEU B 1 373 ? -2.785 37.812 27.562 1 93.06 373 LEU B N 1
ATOM 8881 C CA . LEU B 1 373 ? -4.176 38.25 27.594 1 93.06 373 LEU B CA 1
ATOM 8882 C C . LEU B 1 373 ? -4.938 37.719 26.375 1 93.06 373 LEU B C 1
ATOM 8884 O O . LEU B 1 373 ? -4.547 38 25.25 1 93.06 373 LEU B O 1
ATOM 8888 N N . ALA B 1 374 ? -6.016 37.031 26.578 1 93.94 374 ALA B N 1
ATOM 8889 C CA . ALA B 1 374 ? -6.789 36.438 25.484 1 93.94 374 ALA B CA 1
ATOM 8890 C C . ALA B 1 374 ? -7.543 37.531 24.719 1 93.94 374 ALA B C 1
ATOM 8892 O O . ALA B 1 374 ? -8.148 38.438 25.312 1 93.94 374 ALA B O 1
ATOM 8893 N N . LEU B 1 375 ? -7.477 37.5 23.406 1 95.62 375 LEU B N 1
ATOM 8894 C CA . LEU B 1 375 ? -8.305 38.344 22.562 1 95.62 375 LEU B CA 1
ATOM 8895 C C . LEU B 1 375 ? -9.641 37.688 22.25 1 95.62 375 LEU B C 1
ATOM 8897 O O . LEU B 1 375 ? -9.703 36.438 22.125 1 95.62 375 LEU B O 1
ATOM 8901 N N . GLU B 1 376 ? -10.648 38.438 22.141 1 94.94 376 GLU B N 1
ATOM 8902 C CA . GLU B 1 376 ? -11.961 37.906 21.766 1 94.94 376 GLU B CA 1
ATOM 8903 C C . GLU B 1 376 ? -12.164 37.969 20.266 1 94.94 376 GLU B C 1
ATOM 8905 O O . GLU B 1 376 ? -12.43 39.031 19.703 1 94.94 376 GLU B O 1
ATOM 8910 N N . ILE B 1 377 ? -12.07 36.906 19.625 1 96.44 377 ILE B N 1
ATOM 8911 C CA . ILE B 1 377 ? -12.289 36.719 18.203 1 96.44 377 ILE B CA 1
ATOM 8912 C C . ILE B 1 377 ? -13.281 35.562 17.984 1 96.44 377 ILE B C 1
ATOM 8914 O O . ILE B 1 377 ? -13.172 34.5 18.609 1 96.44 377 ILE B O 1
ATOM 8918 N N . PRO B 1 378 ? -14.305 35.781 17.188 1 95.75 378 PRO B N 1
ATOM 8919 C CA . PRO B 1 378 ? -15.289 34.719 16.969 1 95.75 378 PRO B CA 1
ATOM 8920 C C . PRO B 1 378 ? -14.672 33.438 16.375 1 95.75 378 PRO B C 1
ATOM 8922 O O . PRO B 1 378 ? -13.836 33.531 15.469 1 95.75 378 PRO B O 1
ATOM 8925 N N . GLY B 1 379 ? -15.094 32.281 16.906 1 96.5 379 GLY B N 1
ATOM 8926 C CA . GLY B 1 379 ? -14.664 31 16.391 1 96.5 379 GLY B CA 1
ATOM 8927 C C . GLY B 1 379 ? -13.211 30.688 16.688 1 96.5 379 GLY B C 1
ATOM 8928 O O . GLY B 1 379 ? -12.656 31.172 17.672 1 96.5 379 GLY B O 1
ATOM 8929 N N . SER B 1 380 ? -12.656 29.703 15.953 1 98.5 380 SER B N 1
ATOM 8930 C CA . SER B 1 380 ? -11.258 29.312 16.062 1 98.5 380 SER B CA 1
ATOM 8931 C C . SER B 1 380 ? -10.414 29.969 14.969 1 98.5 380 SER B C 1
ATOM 8933 O O . SER B 1 380 ? -10.719 29.844 13.781 1 98.5 380 SER B O 1
ATOM 8935 N N . VAL B 1 381 ? -9.359 30.625 15.359 1 98.62 381 VAL B N 1
ATOM 8936 C CA . VAL B 1 381 ? -8.523 31.422 14.453 1 98.62 381 VAL B CA 1
ATOM 8937 C C . VAL B 1 381 ? -7.582 30.484 13.688 1 98.62 381 VAL B C 1
ATOM 8939 O O . VAL B 1 381 ? -6.926 29.625 14.281 1 98.62 381 VAL B O 1
ATOM 8942 N N . SER B 1 382 ? -7.582 30.625 12.367 1 97.5 382 SER B N 1
ATOM 8943 C CA . SER B 1 382 ? -6.688 29.812 11.539 1 97.5 382 SER B CA 1
ATOM 8944 C C . SER B 1 382 ? -5.543 30.656 10.984 1 97.5 382 SER B C 1
ATOM 8946 O O . SER B 1 382 ? -4.5 30.125 10.602 1 97.5 382 SER B O 1
ATOM 8948 N N . SER B 1 383 ? -5.715 32 10.867 1 97.88 383 SER B N 1
ATOM 8949 C CA . SER B 1 383 ? -4.672 32.906 10.391 1 97.88 383 SER B CA 1
ATOM 8950 C C . SER B 1 383 ? -4.805 34.281 11.016 1 97.88 383 SER B C 1
ATOM 8952 O O . SER B 1 383 ? -5.906 34.719 11.352 1 97.88 383 SER B O 1
ATOM 8954 N N . LEU B 1 384 ? -3.719 34.906 11.227 1 98.12 384 LEU B N 1
ATOM 8955 C CA . LEU B 1 384 ? -3.648 36.219 11.844 1 98.12 384 LEU B CA 1
ATOM 8956 C C . LEU B 1 384 ? -2.617 37.094 11.133 1 98.12 384 LEU B C 1
ATOM 8958 O O . LEU B 1 384 ? -1.486 36.656 10.898 1 98.12 384 LEU B O 1
ATOM 8962 N N . TYR B 1 385 ? -3.025 38.375 10.773 1 97.75 385 TYR B N 1
ATOM 8963 C CA . TYR B 1 385 ? -2.141 39.344 10.156 1 97.75 385 TYR B CA 1
ATOM 8964 C C . TYR B 1 385 ? -2.299 40.719 10.805 1 97.75 385 TYR B C 1
ATOM 8966 O O . TYR B 1 385 ? -3.363 41.031 11.336 1 97.75 385 TYR B O 1
ATOM 8974 N N . GLN B 1 386 ? -1.175 41.531 10.773 1 97.06 386 GLN B N 1
ATOM 8975 C CA . GLN B 1 386 ? -1.38 42.938 10.977 1 97.06 386 GLN B CA 1
ATOM 8976 C C . GLN B 1 386 ? -2.268 43.531 9.883 1 97.06 386 GLN B C 1
ATOM 8978 O O . GLN B 1 386 ? -2.139 43.188 8.711 1 97.06 386 GLN B O 1
ATOM 8983 N N . LEU B 1 387 ? -3.189 44.375 10.289 1 97.38 387 LEU B N 1
ATOM 8984 C CA . LEU B 1 387 ? -4.07 44.969 9.281 1 97.38 387 LEU B CA 1
ATOM 8985 C C . LEU B 1 387 ? -3.275 45.781 8.273 1 97.38 387 LEU B C 1
ATOM 8987 O O . LEU B 1 387 ? -3.588 45.781 7.078 1 97.38 387 LEU B O 1
ATOM 8991 N N . GLY B 1 388 ? -2.328 46.531 8.68 1 95.12 388 GLY B N 1
ATOM 8992 C CA . GLY B 1 388 ? -1.373 47.312 7.906 1 95.12 388 GLY B CA 1
ATOM 8993 C C . GLY B 1 388 ? 0.027 47.281 8.492 1 95.12 388 GLY B C 1
ATOM 8994 O O . GLY B 1 388 ? 0.235 46.781 9.594 1 95.12 388 GLY B O 1
ATOM 8995 N N . ARG B 1 389 ? 0.961 47.906 7.797 1 91.69 389 ARG B N 1
ATOM 8996 C CA . ARG B 1 389 ? 2.35 47.781 8.219 1 91.69 389 ARG B CA 1
ATOM 8997 C C . ARG B 1 389 ? 2.863 49.031 8.875 1 91.69 389 ARG B C 1
ATOM 8999 O O . ARG B 1 389 ? 4 49.094 9.352 1 91.69 389 ARG B O 1
ATOM 9006 N N . SER B 1 390 ? 2.006 50.031 8.945 1 90.75 390 SER B N 1
ATOM 9007 C CA . SER B 1 390 ? 2.416 51.25 9.617 1 90.75 390 SER B CA 1
ATOM 9008 C C . SER B 1 390 ? 2.633 51 11.109 1 90.75 390 SER B C 1
ATOM 9010 O O . SER B 1 390 ? 1.913 50.219 11.727 1 90.75 390 SER B O 1
ATOM 9012 N N . SER B 1 391 ? 3.562 51.719 11.68 1 87.81 391 SER B N 1
ATOM 9013 C CA . SER B 1 391 ? 3.883 51.562 13.086 1 87.81 391 SER B CA 1
ATOM 9014 C C . SER B 1 391 ? 2.711 51.969 13.977 1 87.81 391 SER B C 1
ATOM 9016 O O . SER B 1 391 ? 2.598 51.5 15.117 1 87.81 391 SER B O 1
ATOM 9018 N N . SER B 1 392 ? 1.846 52.75 13.445 1 88.81 392 SER B N 1
ATOM 9019 C CA . SER B 1 392 ? 0.719 53.25 14.234 1 88.81 392 SER B CA 1
ATOM 9020 C C . SER B 1 392 ? -0.495 52.344 14.086 1 88.81 392 SER B C 1
ATOM 9022 O O . SER B 1 392 ? -1.45 52.438 14.859 1 88.81 392 SER B O 1
ATOM 9024 N N . GLU B 1 393 ? -0.436 51.5 13.109 1 92.38 393 GLU B N 1
ATOM 9025 C CA . GLU B 1 393 ? -1.535 50.562 12.922 1 92.38 393 GLU B CA 1
ATOM 9026 C C . GLU B 1 393 ? -1.449 49.406 13.914 1 92.38 393 GLU B C 1
ATOM 9028 O O . GLU B 1 393 ? -0.511 48.594 13.875 1 92.38 393 GLU B O 1
ATOM 9033 N N . ASN B 1 394 ? -2.381 49.281 14.758 1 91.81 394 ASN B N 1
ATOM 9034 C CA . ASN B 1 394 ? -2.348 48.219 15.773 1 91.81 394 ASN B CA 1
ATOM 9035 C C . ASN B 1 394 ? -3.428 47.156 15.531 1 91.81 394 ASN B C 1
ATOM 9037 O O . ASN B 1 394 ? -3.428 46.125 16.172 1 91.81 394 ASN B O 1
ATOM 9041 N N . ARG B 1 395 ? -4.324 47.406 14.609 1 95.94 395 ARG B N 1
ATOM 9042 C CA . ARG B 1 395 ? -5.414 46.469 14.352 1 95.94 395 ARG B CA 1
ATOM 9043 C C . ARG B 1 395 ? -4.902 45.219 13.641 1 95.94 395 ARG B C 1
ATOM 9045 O O . ARG B 1 395 ? -3.84 45.25 13.016 1 95.94 395 ARG B O 1
ATOM 9052 N N . LEU B 1 396 ? -5.66 44.125 13.773 1 97.88 396 LEU B N 1
ATOM 9053 C CA . LEU B 1 396 ? -5.348 42.844 13.195 1 97.88 396 LEU B CA 1
ATOM 9054 C C . LEU B 1 396 ? -6.461 42.375 12.258 1 97.88 396 LEU B C 1
ATOM 9056 O O . LEU B 1 396 ? -7.602 42.844 12.375 1 97.88 396 LEU B O 1
ATOM 9060 N N . LEU B 1 397 ? -6.16 41.656 11.273 1 98.56 397 LEU B N 1
ATOM 9061 C CA . LEU B 1 397 ? -7.121 40.875 10.484 1 98.56 397 LEU B CA 1
ATOM 9062 C C . LEU B 1 397 ? -7.016 39.406 10.789 1 98.56 397 LEU B C 1
ATOM 9064 O O . LEU B 1 397 ? -5.969 38.781 10.562 1 98.56 397 LEU B O 1
ATOM 9068 N N . ALA B 1 398 ? -8.062 38.812 11.305 1 98.62 398 ALA B N 1
ATOM 9069 C CA . ALA B 1 398 ? -8.109 37.406 11.664 1 98.62 398 ALA B CA 1
ATOM 9070 C C . ALA B 1 398 ? -9.023 36.625 10.719 1 98.62 398 ALA B C 1
ATOM 9072 O O . ALA B 1 398 ? -10.102 37.094 10.359 1 98.62 398 ALA B O 1
ATOM 9073 N N . THR B 1 399 ? -8.547 35.531 10.195 1 98.62 399 THR B N 1
ATOM 9074 C CA . THR B 1 399 ? -9.398 34.531 9.578 1 98.62 399 THR B CA 1
ATOM 9075 C C . THR B 1 399 ? -9.734 33.406 10.562 1 98.62 399 THR B C 1
ATOM 9077 O O . THR B 1 399 ? -8.844 32.844 11.195 1 98.62 399 THR B O 1
ATOM 9080 N N . SER B 1 400 ? -10.969 33.156 10.781 1 98.56 400 SER B N 1
ATOM 9081 C CA . SER B 1 400 ? -11.438 32.125 11.703 1 98.56 400 SER B CA 1
ATOM 9082 C C . SER B 1 400 ? -12.641 31.359 11.133 1 98.56 400 SER B C 1
ATOM 9084 O O . SER B 1 400 ? -13.109 31.688 10.039 1 98.56 400 SER B O 1
ATOM 9086 N N . SER B 1 401 ? -13.016 30.328 11.773 1 98.44 401 SER B N 1
ATOM 9087 C CA . SER B 1 401 ? -14.219 29.562 11.453 1 98.44 401 SER B CA 1
ATOM 9088 C C . SER B 1 401 ? -14.883 29.016 12.719 1 98.44 401 SER B C 1
ATOM 9090 O O . SER B 1 401 ? -14.344 29.156 13.82 1 98.44 401 SER B O 1
ATOM 9092 N N . SER B 1 402 ? -16.062 28.516 12.609 1 98.25 402 SER B N 1
ATOM 9093 C CA . SER B 1 402 ? -16.828 27.875 13.68 1 98.25 402 SER B CA 1
ATOM 9094 C C . SER B 1 402 ? -17.578 26.656 13.164 1 98.25 402 SER B C 1
ATOM 9096 O O . SER B 1 402 ? -17.5 26.312 11.977 1 98.25 402 SER B O 1
ATOM 9098 N N . PHE B 1 403 ? -18.312 25.984 14.016 1 98.06 403 PHE B N 1
ATOM 9099 C CA . PHE B 1 403 ? -19.141 24.859 13.602 1 98.06 403 PHE B CA 1
ATOM 9100 C C . PHE B 1 403 ? -20.125 25.266 12.516 1 98.06 403 PHE B C 1
ATOM 9102 O O . PHE B 1 403 ? -20.516 24.453 11.68 1 98.06 403 PHE B O 1
ATOM 9109 N N . ILE B 1 404 ? -20.484 26.578 12.484 1 96.94 404 ILE B N 1
ATOM 9110 C CA . ILE B 1 404 ? -21.625 26.953 11.656 1 96.94 404 ILE B CA 1
ATOM 9111 C C . ILE B 1 404 ? -21.172 27.812 10.492 1 96.94 404 ILE B C 1
ATOM 9113 O O . ILE B 1 404 ? -21.938 28.078 9.562 1 96.94 404 ILE B O 1
ATOM 9117 N N . ASP B 1 405 ? -19.859 28.281 10.531 1 97.81 405 ASP B N 1
ATOM 9118 C CA . ASP B 1 405 ? -19.375 29.172 9.477 1 97.81 405 ASP B CA 1
ATOM 9119 C C . ASP B 1 405 ? -17.969 28.781 9.039 1 97.81 405 ASP B C 1
ATOM 9121 O O . ASP B 1 405 ? -17.047 28.719 9.859 1 97.81 405 ASP B O 1
ATOM 9125 N N . GLN B 1 406 ? -17.766 28.594 7.734 1 96.94 406 GLN B N 1
ATOM 9126 C CA . GLN B 1 406 ? -16.531 28.031 7.207 1 96.94 406 GLN B CA 1
ATOM 9127 C C . GLN B 1 406 ? -15.477 29.125 6.996 1 96.94 406 GLN B C 1
ATOM 9129 O O . GLN B 1 406 ? -14.305 28.812 6.738 1 96.94 406 GLN B O 1
ATOM 9134 N N . GLY B 1 407 ? -15.836 30.391 7.125 1 97.75 407 GLY B N 1
ATOM 9135 C CA . GLY B 1 407 ? -14.859 31.453 6.957 1 97.75 407 GLY B CA 1
ATOM 9136 C C . GLY B 1 407 ? -15.352 32.812 7.449 1 97.75 407 GLY B C 1
ATOM 9137 O O . GLY B 1 407 ? -16.328 33.344 6.926 1 97.75 407 GLY B O 1
ATOM 9138 N N . LEU B 1 408 ? -14.672 33.344 8.469 1 98 408 LEU B N 1
ATOM 9139 C CA . LEU B 1 408 ? -14.914 34.688 8.992 1 98 408 LEU B CA 1
ATOM 9140 C C . LEU B 1 408 ? -13.664 35.531 8.875 1 98 408 LEU B C 1
ATOM 9142 O O . LEU B 1 408 ? -12.555 35.094 9.18 1 98 408 LEU B O 1
ATOM 9146 N N . PHE B 1 409 ? -13.852 36.719 8.297 1 98.62 409 PHE B N 1
ATOM 9147 C CA . PHE B 1 409 ? -12.812 37.75 8.344 1 98.62 409 PHE B CA 1
ATOM 9148 C C . PHE B 1 409 ? -13.164 38.844 9.344 1 98.62 409 PHE B C 1
ATOM 9150 O O . PHE B 1 409 ? -14.195 39.5 9.211 1 98.62 409 PHE B O 1
ATOM 9157 N N . THR B 1 410 ? -12.297 39 10.375 1 98.25 410 THR B N 1
ATOM 9158 C CA . THR B 1 410 ? -12.594 39.906 11.484 1 98.25 410 THR B CA 1
ATOM 9159 C C . THR B 1 410 ? -11.469 40.906 11.672 1 98.25 410 THR B C 1
ATOM 9161 O O . THR B 1 410 ? -10.297 40.531 11.75 1 98.25 410 THR B O 1
ATOM 9164 N N . ILE B 1 411 ? -11.797 42.156 11.688 1 98.25 411 ILE B N 1
ATOM 9165 C CA . ILE B 1 411 ? -10.844 43.188 12.109 1 98.25 411 ILE B CA 1
ATOM 9166 C C . ILE B 1 411 ? -10.891 43.312 13.633 1 98.25 411 ILE B C 1
ATOM 9168 O O . ILE B 1 411 ? -11.953 43.531 14.211 1 98.25 411 ILE B O 1
ATOM 9172 N N . VAL B 1 412 ? -9.75 43.188 14.258 1 97.81 412 VAL B N 1
ATOM 9173 C CA . VAL B 1 412 ? -9.633 43.188 15.711 1 97.81 412 VAL B CA 1
ATOM 9174 C C . VAL B 1 412 ? -8.797 44.406 16.156 1 97.81 412 VAL B C 1
ATOM 9176 O O . VAL B 1 412 ? -7.684 44.594 15.656 1 97.81 412 VAL B O 1
ATOM 9179 N N . THR B 1 413 ? -9.312 45.188 17.047 1 95.94 413 THR B N 1
ATOM 9180 C CA . THR B 1 413 ? -8.547 46.188 17.766 1 95.94 413 THR B CA 1
ATOM 9181 C C . THR B 1 413 ? -8.133 45.688 19.141 1 95.94 413 THR B C 1
ATOM 9183 O O . THR B 1 413 ? -8.969 45.531 20.031 1 95.94 413 THR B O 1
ATOM 9186 N N . PRO B 1 414 ? -6.855 45.406 19.25 1 94.38 414 PRO B N 1
ATOM 9187 C CA . PRO B 1 414 ? -6.414 44.875 20.531 1 94.38 414 PRO B CA 1
ATOM 9188 C C . PRO B 1 414 ? -6.602 45.875 21.672 1 94.38 414 PRO B C 1
ATOM 9190 O O . PRO B 1 414 ? -6.75 47.094 21.438 1 94.38 414 PRO B O 1
ATOM 9193 N N . PRO B 1 415 ? -6.613 45.344 22.891 1 91.44 415 PRO B N 1
ATOM 9194 C CA . PRO B 1 415 ? -6.801 46.25 24.031 1 91.44 415 PRO B CA 1
ATOM 9195 C C . PRO B 1 415 ? -5.602 47.156 24.25 1 91.44 415 PRO B C 1
ATOM 9197 O O . PRO B 1 415 ? -4.473 46.812 23.922 1 91.44 415 PRO B O 1
ATOM 9200 N N . VAL B 1 416 ? -5.945 48.281 24.844 1 80.88 416 VAL B N 1
ATOM 9201 C CA . VAL B 1 416 ? -4.926 49.25 25.25 1 80.88 416 VAL B CA 1
ATOM 9202 C C . VAL B 1 416 ? -4.656 49.125 26.734 1 80.88 416 VAL B C 1
ATOM 9204 O O . VAL B 1 416 ? -5.586 48.938 27.531 1 80.88 416 VAL B O 1
ATOM 9207 N N . ASP B 1 417 ? -3.48 49.156 27.141 1 76 417 ASP B N 1
ATOM 9208 C CA . ASP B 1 417 ? -3.031 49.094 28.531 1 76 417 ASP B CA 1
ATOM 9209 C C . ASP B 1 417 ? -3.572 47.875 29.234 1 76 417 ASP B C 1
ATOM 9211 O O . ASP B 1 417 ? -3.955 47.938 30.406 1 76 417 ASP B O 1
ATOM 9215 N N . TYR B 1 418 ? -3.826 46.812 28.531 1 72.44 418 TYR B N 1
ATOM 9216 C CA . TYR B 1 418 ? -4.234 45.5 29.047 1 72.44 418 TYR B CA 1
ATOM 9217 C C . TYR B 1 418 ? -5.641 45.562 29.625 1 72.44 418 TYR B C 1
ATOM 9219 O O . TYR B 1 418 ? -5.98 44.812 30.531 1 72.44 418 TYR B O 1
ATOM 9227 N N . GLU B 1 419 ? -6.371 46.594 29.188 1 78.62 419 GLU B N 1
ATOM 9228 C CA . GLU B 1 419 ? -7.777 46.656 29.578 1 78.62 419 GLU B CA 1
ATOM 9229 C C . GLU B 1 419 ? -8.664 45.906 28.594 1 78.62 419 GLU B C 1
ATOM 9231 O O . GLU B 1 419 ? -9.008 46.438 27.531 1 78.62 419 GLU B O 1
ATOM 9236 N N . PRO B 1 420 ? -9.062 44.812 28.969 1 77.81 420 PRO B N 1
ATOM 9237 C CA . PRO B 1 420 ? -9.812 43.938 28.047 1 77.81 420 PRO B CA 1
ATOM 9238 C C . PRO B 1 420 ? -11.031 44.656 27.453 1 77.81 420 PRO B C 1
ATOM 9240 O O . PRO B 1 420 ? -11.406 44.375 26.297 1 77.81 420 PRO B O 1
ATOM 9243 N N . THR B 1 421 ? -11.602 45.531 28.141 1 81.12 421 THR B N 1
ATOM 9244 C CA . THR B 1 421 ? -12.836 46.188 27.719 1 81.12 421 THR B CA 1
ATOM 9245 C C . THR B 1 421 ? -12.578 47.125 26.547 1 81.12 421 THR B C 1
ATOM 9247 O O . THR B 1 421 ? -13.508 47.531 25.859 1 81.12 421 THR B O 1
ATOM 9250 N N . SER B 1 422 ? -11.336 47.438 26.359 1 85.75 422 SER B N 1
ATOM 9251 C CA . SER B 1 422 ? -11.008 48.375 25.297 1 85.75 422 SER B CA 1
ATOM 9252 C C . SER B 1 422 ? -10.836 47.656 23.953 1 85.75 422 SER B C 1
ATOM 9254 O O . SER B 1 422 ? -10.727 48.281 22.906 1 85.75 422 SER B O 1
ATOM 9256 N N . GLN B 1 423 ? -10.898 46.375 23.938 1 89.94 423 GLN B N 1
ATOM 9257 C CA . GLN B 1 423 ? -10.789 45.594 22.703 1 89.94 423 GLN B CA 1
ATOM 9258 C C . GLN B 1 423 ? -12.07 45.719 21.875 1 89.94 423 GLN B C 1
ATOM 9260 O O . GLN B 1 423 ? -13.164 45.812 22.438 1 89.94 423 GLN B O 1
ATOM 9265 N N . SER B 1 424 ? -11.953 45.688 20.578 1 92.38 424 SER B N 1
ATOM 9266 C CA . SER B 1 424 ? -13.117 45.562 19.703 1 92.38 424 SER B CA 1
ATOM 9267 C C . SER B 1 424 ? -12.844 44.625 18.531 1 92.38 424 SER B C 1
ATOM 9269 O O . SER B 1 424 ? -11.703 44.531 18.078 1 92.38 424 SER B O 1
ATOM 9271 N N . SER B 1 425 ? -13.828 43.875 18.172 1 94.12 425 SER B N 1
ATOM 9272 C CA . SER B 1 425 ? -13.789 43 17.016 1 94.12 425 SER B CA 1
ATOM 9273 C C . SER B 1 425 ? -14.992 43.219 16.109 1 94.12 425 SER B C 1
ATOM 9275 O O . SER B 1 425 ? -16.125 43.344 16.578 1 94.12 425 SER B O 1
ATOM 9277 N N . ARG B 1 426 ? -14.781 43.312 14.812 1 96.12 426 ARG B N 1
ATOM 9278 C CA . ARG B 1 426 ? -15.828 43.5 13.82 1 96.12 426 ARG B CA 1
ATOM 9279 C C . ARG B 1 426 ? -15.68 42.5 12.68 1 96.12 426 ARG B C 1
ATOM 9281 O O . ARG B 1 426 ? -14.703 42.531 11.93 1 96.12 426 ARG B O 1
ATOM 9288 N N . VAL B 1 427 ? -16.688 41.594 12.516 1 96.94 427 VAL B N 1
ATOM 9289 C CA . VAL B 1 427 ? -16.719 40.688 11.375 1 96.94 427 VAL B CA 1
ATOM 9290 C C . VAL B 1 427 ? -17.062 41.469 10.102 1 96.94 427 VAL B C 1
ATOM 9292 O O . VAL B 1 427 ? -18.125 42.062 10.008 1 96.94 427 VAL B O 1
ATOM 9295 N N . ILE B 1 428 ? -16.203 41.438 9.156 1 97 428 ILE B N 1
ATOM 9296 C CA . ILE B 1 428 ? -16.453 42.219 7.949 1 97 428 ILE B CA 1
ATOM 9297 C C . ILE B 1 428 ? -16.906 41.281 6.824 1 97 428 ILE B C 1
ATOM 9299 O O . ILE B 1 428 ? -17.422 41.75 5.797 1 97 428 ILE B O 1
ATOM 9303 N N . HIS B 1 429 ? -16.703 40 6.977 1 96.62 429 HIS B N 1
ATOM 9304 C CA . HIS B 1 429 ? -17.109 39.031 5.98 1 96.62 429 HIS B CA 1
ATOM 9305 C C . HIS B 1 429 ? -17.453 37.688 6.633 1 96.62 429 HIS B C 1
ATOM 9307 O O . HIS B 1 429 ? -16.734 37.25 7.539 1 96.62 429 HIS B O 1
ATOM 9313 N N . SER B 1 430 ? -18.547 37.094 6.305 1 96.56 430 SER B N 1
ATOM 9314 C CA . SER B 1 430 ? -18.953 35.719 6.633 1 96.56 430 SER B CA 1
ATOM 9315 C C . SER B 1 430 ? -19.234 34.906 5.375 1 96.56 430 SER B C 1
ATOM 9317 O O . SER B 1 430 ? -20.016 35.344 4.523 1 96.56 430 SER B O 1
ATOM 9319 N N . SER B 1 431 ? -18.578 33.781 5.246 1 95.38 431 SER B N 1
ATOM 9320 C CA . SER B 1 431 ? -18.703 32.969 4.035 1 95.38 431 SER B CA 1
ATOM 9321 C C . SER B 1 431 ? -20.094 32.344 3.945 1 95.38 431 SER B C 1
ATOM 9323 O O . SER B 1 431 ? -20.594 32.094 2.848 1 95.38 431 SER B O 1
ATOM 9325 N N . SER B 1 432 ? -20.734 32.062 5.094 1 95.94 432 SER B N 1
ATOM 9326 C CA . SER B 1 432 ? -22.016 31.359 5.082 1 95.94 432 SER B CA 1
ATOM 9327 C C . SER B 1 432 ? -23.125 32.219 5.664 1 95.94 432 SER B C 1
ATOM 9329 O O . SER B 1 432 ? -24.219 31.734 5.977 1 95.94 432 SER B O 1
ATOM 9331 N N . SER B 1 433 ? -22.922 33.5 5.887 1 95.88 433 SER B N 1
ATOM 9332 C CA . SER B 1 433 ? -23.875 34.375 6.574 1 95.88 433 SER B CA 1
ATOM 9333 C C . SER B 1 433 ? -24.234 33.812 7.945 1 95.88 433 SER B C 1
ATOM 9335 O O . SER B 1 433 ? -25.422 33.656 8.258 1 95.88 433 SER B O 1
ATOM 9337 N N . HIS B 1 434 ? -23.188 33.438 8.688 1 95.75 434 HIS B N 1
ATOM 9338 C CA . HIS B 1 434 ? -23.312 32.938 10.047 1 95.75 434 HIS B CA 1
ATOM 9339 C C . HIS B 1 434 ? -24.203 31.719 10.109 1 95.75 434 HIS B C 1
ATOM 9341 O O . HIS B 1 434 ? -25.094 31.625 10.961 1 95.75 434 HIS B O 1
ATOM 9347 N N . GLY B 1 435 ? -24.078 30.875 9.102 1 96.25 435 GLY B N 1
ATOM 9348 C CA . GLY B 1 435 ? -24.781 29.594 9.102 1 96.25 435 GLY B CA 1
ATOM 9349 C C . GLY B 1 435 ? -26.016 29.594 8.227 1 96.25 435 GLY B C 1
ATOM 9350 O O . GLY B 1 435 ? -26.484 28.531 7.793 1 96.25 435 GLY B O 1
ATOM 9351 N N . ALA B 1 436 ? -26.562 30.688 7.793 1 96.31 436 ALA B N 1
ATOM 9352 C CA . ALA B 1 436 ? -27.828 30.797 7.055 1 96.31 436 ALA B CA 1
ATOM 9353 C C . ALA B 1 436 ? -27.719 30.109 5.695 1 96.31 436 ALA B C 1
ATOM 9355 O O . ALA B 1 436 ? -28.688 29.547 5.203 1 96.31 436 ALA B O 1
ATOM 9356 N N . TYR B 1 437 ? -26.562 30.188 5.066 1 95.88 437 TYR B N 1
ATOM 9357 C CA . TYR B 1 437 ? -26.312 29.547 3.783 1 95.88 437 TYR B CA 1
ATOM 9358 C C . TYR B 1 437 ? -26.672 28.062 3.846 1 95.88 437 TYR B C 1
ATOM 9360 O O . TYR B 1 437 ? -27.203 27.5 2.885 1 95.88 437 TYR B O 1
ATOM 9368 N N . PHE B 1 438 ? -26.438 27.469 4.977 1 97 438 PHE B N 1
ATOM 9369 C CA . PHE B 1 438 ? -26.641 26.031 5.164 1 97 438 PHE B CA 1
ATOM 9370 C C . PHE B 1 438 ? -27.953 25.766 5.887 1 97 438 PHE B C 1
ATOM 9372 O O . PHE B 1 438 ? -28.359 24.609 6.031 1 97 438 PHE B O 1
ATOM 9379 N N . GLY B 1 439 ? -28.641 26.781 6.402 1 96.75 439 GLY B N 1
ATOM 9380 C CA . GLY B 1 439 ? -29.844 26.609 7.207 1 96.75 439 GLY B CA 1
ATOM 9381 C C . GLY B 1 439 ? -29.547 26.156 8.625 1 96.75 439 GLY B C 1
ATOM 9382 O O . GLY B 1 439 ? -30.344 25.422 9.219 1 96.75 439 GLY B O 1
ATOM 9383 N N . ILE B 1 440 ? -28.375 26.531 9.141 1 97.31 440 ILE B N 1
ATOM 9384 C CA . ILE B 1 440 ? -27.984 26.094 10.469 1 97.31 440 ILE B CA 1
ATOM 9385 C C . ILE B 1 440 ? -27.688 27.312 11.344 1 97.31 440 ILE B C 1
ATOM 9387 O O . ILE B 1 440 ? -27.672 28.453 10.852 1 97.31 440 ILE B O 1
ATOM 9391 N N . SER B 1 441 ? -27.469 27.094 12.719 1 96 441 SER B N 1
ATOM 9392 C CA . SER B 1 441 ? -27.219 28.203 13.633 1 96 441 SER B CA 1
ATOM 9393 C C . SER B 1 441 ? -26.469 27.75 14.867 1 96 441 SER B C 1
ATOM 9395 O O . SER B 1 441 ? -26.344 26.547 15.125 1 96 441 SER B O 1
ATOM 9397 N N . ASP B 1 442 ? -25.984 28.688 15.609 1 95.25 442 ASP B N 1
ATOM 9398 C CA . ASP B 1 442 ? -25.188 28.438 16.812 1 95.25 442 ASP B CA 1
ATOM 9399 C C . ASP B 1 442 ? -26.047 27.812 17.906 1 95.25 442 ASP B C 1
ATOM 9401 O O . ASP B 1 442 ? -25.516 27.234 18.859 1 95.25 442 ASP B O 1
ATOM 9405 N N . LYS B 1 443 ? -27.344 27.891 17.859 1 95.25 443 LYS B N 1
ATOM 9406 C CA . LYS B 1 443 ? -28.234 27.328 18.844 1 95.25 443 LYS B CA 1
ATOM 9407 C C . LYS B 1 443 ? -28.141 25.797 18.875 1 95.25 443 LYS B C 1
ATOM 9409 O O . LYS B 1 443 ? -28.531 25.172 19.859 1 95.25 443 LYS B O 1
ATOM 9414 N N . GLN B 1 444 ? -27.641 25.266 17.766 1 96.31 444 GLN B N 1
ATOM 9415 C CA . GLN B 1 444 ? -27.547 23.812 17.641 1 96.31 444 GLN B CA 1
ATOM 9416 C C . GLN B 1 444 ? -26.359 23.266 18.438 1 96.31 444 GLN B C 1
ATOM 9418 O O . GLN B 1 444 ? -26.266 22.062 18.672 1 96.31 444 GLN B O 1
ATOM 9423 N N . VAL B 1 445 ? -25.422 24.125 18.844 1 97.94 445 VAL B N 1
ATOM 9424 C CA . VAL B 1 445 ? -24.156 23.688 19.406 1 97.94 445 VAL B CA 1
ATOM 9425 C C . VAL B 1 445 ? -24.094 24.047 20.891 1 97.94 445 VAL B C 1
ATOM 9427 O O . VAL B 1 445 ? -24.312 25.203 21.266 1 97.94 445 VAL B O 1
ATOM 9430 N N . GLU B 1 446 ? -23.844 23.094 21.703 1 96.44 446 GLU B N 1
ATOM 9431 C CA . GLU B 1 446 ? -23.719 23.297 23.141 1 96.44 446 GLU B CA 1
ATOM 9432 C C . GLU B 1 446 ? -22.438 22.641 23.672 1 96.44 446 GLU B C 1
ATOM 9434 O O . GLU B 1 446 ? -22.031 21.578 23.203 1 96.44 446 GLU B O 1
ATOM 9439 N N . SER B 1 447 ? -21.734 23.297 24.562 1 97.69 447 SER B N 1
ATOM 9440 C CA . SER B 1 447 ? -20.594 22.734 25.281 1 97.69 447 SER B CA 1
ATOM 9441 C C . SER B 1 447 ? -20.984 22.297 26.688 1 97.69 447 SER B C 1
ATOM 9443 O O . SER B 1 447 ? -21.484 23.094 27.469 1 97.69 447 SER B O 1
ATOM 9445 N N . ILE B 1 448 ? -20.828 21.031 27 1 97.44 448 ILE B N 1
ATOM 9446 C CA . ILE B 1 448 ? -21.094 20.516 28.344 1 97.44 448 ILE B CA 1
ATOM 9447 C C . ILE B 1 448 ? -19.828 19.922 28.938 1 97.44 448 ILE B C 1
ATOM 9449 O O . ILE B 1 448 ? -18.797 19.844 28.266 1 97.44 448 ILE B O 1
ATOM 9453 N N . THR B 1 449 ? -19.844 19.562 30.156 1 98 449 THR B N 1
ATOM 9454 C CA . THR B 1 449 ? -18.781 18.797 30.797 1 98 449 THR B CA 1
ATOM 9455 C C . THR B 1 449 ? -19.359 17.594 31.547 1 98 449 THR B C 1
ATOM 9457 O O . THR B 1 449 ? -20.484 17.656 32.062 1 98 449 THR B O 1
ATOM 9460 N N . PHE B 1 450 ? -18.719 16.531 31.609 1 98.25 450 PHE B N 1
ATOM 9461 C CA . PHE B 1 450 ? -19.016 15.352 32.406 1 98.25 450 PHE B CA 1
ATOM 9462 C C . PHE B 1 450 ? -17.781 14.867 33.156 1 98.25 450 PHE B C 1
ATOM 9464 O O . PHE B 1 450 ? -16.656 15.156 32.75 1 98.25 450 PHE B O 1
ATOM 9471 N N . PRO B 1 451 ? -17.984 14.227 34.312 1 97.94 451 PRO B N 1
ATOM 9472 C CA . PRO B 1 451 ? -16.828 13.727 35.062 1 97.94 451 PRO B CA 1
ATOM 9473 C C . PRO B 1 451 ? -16.109 12.594 34.312 1 97.94 451 PRO B C 1
ATOM 9475 O O . PRO B 1 451 ? -16.75 11.641 33.875 1 97.94 451 PRO B O 1
ATOM 9478 N N . GLY B 1 452 ? -14.891 12.727 34.156 1 97.75 452 GLY B N 1
ATOM 9479 C CA . GLY B 1 452 ? -14.047 11.734 33.5 1 97.75 452 GLY B CA 1
ATOM 9480 C C . GLY B 1 452 ? -12.586 11.867 33.875 1 97.75 452 GLY B C 1
ATOM 9481 O O . GLY B 1 452 ? -12.242 12.07 35.031 1 97.75 452 GLY B O 1
ATOM 9482 N N . GLY B 1 453 ? -11.688 11.664 32.875 1 96.25 453 GLY B N 1
ATOM 9483 C CA . GLY B 1 453 ? -10.258 11.719 33.125 1 96.25 453 GLY B CA 1
ATOM 9484 C C . GLY B 1 453 ? -9.734 10.5 33.875 1 96.25 453 GLY B C 1
ATOM 9485 O O . GLY B 1 453 ? -10.492 9.57 34.156 1 96.25 453 GLY B O 1
ATOM 9486 N N . PRO B 1 454 ? -8.438 10.531 34.219 1 94.5 454 PRO B N 1
ATOM 9487 C CA . PRO B 1 454 ? -7.797 9.375 34.875 1 94.5 454 PRO B CA 1
ATOM 9488 C C . PRO B 1 454 ? -8.469 8.977 36.188 1 94.5 454 PRO B C 1
ATOM 9490 O O . PRO B 1 454 ? -8.5 7.797 36.531 1 94.5 454 PRO B O 1
ATOM 9493 N N . ASP B 1 455 ? -9.07 9.969 36.875 1 94.75 455 ASP B N 1
ATOM 9494 C CA . ASP B 1 455 ? -9.633 9.695 38.188 1 94.75 455 ASP B CA 1
ATOM 9495 C C . ASP B 1 455 ? -11.156 9.586 38.125 1 94.75 455 ASP B C 1
ATOM 9497 O O . ASP B 1 455 ? -11.812 9.391 39.156 1 94.75 455 ASP B O 1
ATOM 9501 N N . GLY B 1 456 ? -11.711 9.836 37.031 1 95.75 456 GLY B N 1
ATOM 9502 C CA . GLY B 1 456 ? -13.148 9.758 36.875 1 95.75 456 GLY B CA 1
ATOM 9503 C C . GLY B 1 456 ? -13.883 10.977 37.406 1 95.75 456 GLY B C 1
ATOM 9504 O O . GLY B 1 456 ? -15.117 11 37.438 1 95.75 456 GLY B O 1
ATOM 9505 N N . LYS B 1 457 ? -13.117 11.977 37.719 1 96.25 457 LYS B N 1
ATOM 9506 C CA . LYS B 1 457 ? -13.727 13.156 38.344 1 96.25 457 LYS B CA 1
ATOM 9507 C C . LYS B 1 457 ? -13.383 14.422 37.562 1 96.25 457 LYS B C 1
ATOM 9509 O O . LYS B 1 457 ? -14.047 15.453 37.719 1 96.25 457 LYS B O 1
ATOM 9514 N N . THR B 1 458 ? -12.367 14.336 36.75 1 96.62 458 THR B N 1
ATOM 9515 C CA . THR B 1 458 ? -11.953 15.477 35.938 1 96.62 458 THR B CA 1
ATOM 9516 C C . THR B 1 458 ? -13.055 15.891 34.969 1 96.62 458 THR B C 1
ATOM 9518 O O . THR B 1 458 ? -13.602 15.047 34.25 1 96.62 458 THR B O 1
ATOM 9521 N N . PRO B 1 459 ? -13.43 17.188 35 1 97.19 459 PRO B N 1
ATOM 9522 C CA . PRO B 1 459 ? -14.414 17.609 34 1 97.19 459 PRO B CA 1
ATOM 9523 C C . PRO B 1 459 ? -13.906 17.469 32.594 1 97.19 459 PRO B C 1
ATOM 9525 O O . PRO B 1 459 ? -12.898 18.062 32.219 1 97.19 459 PRO B O 1
ATOM 9528 N N . VAL B 1 460 ? -14.547 16.672 31.766 1 98.5 460 VAL B N 1
ATOM 9529 C CA . VAL B 1 460 ? -14.227 16.469 30.359 1 98.5 460 VAL B CA 1
ATOM 9530 C C . VAL B 1 460 ? -15.211 17.234 29.484 1 98.5 460 VAL B C 1
ATOM 9532 O O . VAL B 1 460 ? -16.422 17.031 29.578 1 98.5 460 VAL B O 1
ATOM 9535 N N . GLN B 1 461 ? -14.688 18.125 28.703 1 98.5 461 GLN B N 1
ATOM 9536 C CA . GLN B 1 461 ? -15.516 18.922 27.812 1 98.5 461 GLN B CA 1
ATOM 9537 C C . GLN B 1 461 ? -16.078 18.062 26.672 1 98.5 461 GLN B C 1
ATOM 9539 O O . GLN B 1 461 ? -15.375 17.219 26.125 1 98.5 461 GLN B O 1
ATOM 9544 N N . CYS B 1 462 ? -17.328 18.281 26.281 1 98.62 462 CYS B N 1
ATOM 9545 C CA . CYS B 1 462 ? -18 17.562 25.203 1 98.62 462 CYS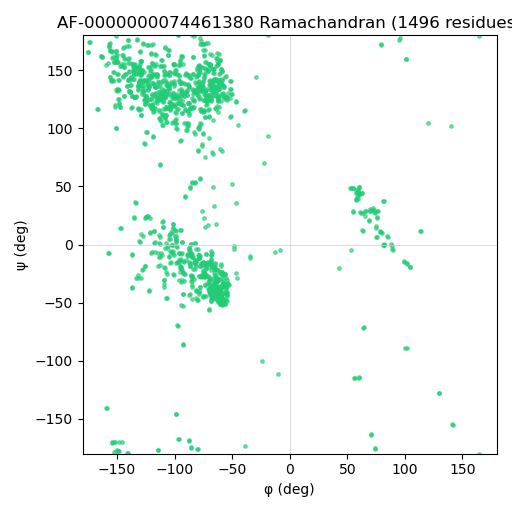 B CA 1
ATOM 9546 C C . CYS B 1 462 ? -18.938 18.5 24.422 1 98.62 462 CYS B C 1
ATOM 9548 O O . CYS B 1 462 ? -19.734 19.219 25.031 1 98.62 462 CYS B O 1
ATOM 9550 N N . TRP B 1 463 ? -18.781 18.516 23.141 1 98.69 463 TRP B N 1
ATOM 9551 C CA . TRP B 1 463 ? -19.75 19.219 22.297 1 98.69 463 TRP B CA 1
ATOM 9552 C C . TRP B 1 463 ? -21 18.375 22.094 1 98.69 463 TRP B C 1
ATOM 9554 O O . TRP B 1 463 ? -20.906 17.156 21.875 1 98.69 463 TRP B O 1
ATOM 9564 N N . ILE B 1 464 ? -22.141 18.922 22.219 1 98.19 464 ILE B N 1
ATOM 9565 C CA . ILE B 1 464 ? -23.422 18.344 21.828 1 98.19 464 ILE B CA 1
ATOM 9566 C C . ILE B 1 464 ? -24.016 19.156 20.672 1 98.19 464 ILE B C 1
ATOM 9568 O O . ILE B 1 464 ? -24.281 20.344 20.812 1 98.19 464 ILE B O 1
ATOM 9572 N N . VAL B 1 465 ? -24.156 18.562 19.531 1 98.25 465 VAL B N 1
ATOM 9573 C CA . VAL B 1 465 ? -24.719 19.219 18.344 1 98.25 465 VAL B CA 1
ATOM 9574 C C . VAL B 1 465 ? -26.078 18.594 18.016 1 98.25 465 VAL B C 1
ATOM 9576 O O . VAL B 1 465 ? -26.188 17.375 17.859 1 98.25 465 VAL B O 1
ATOM 9579 N N . LYS B 1 466 ? -27.109 19.391 17.922 1 96.31 466 LYS B N 1
ATOM 9580 C CA . LYS B 1 466 ? -28.469 18.938 17.719 1 96.31 466 LYS B CA 1
ATOM 9581 C C . LYS B 1 466 ? -28.984 19.328 16.344 1 96.31 466 LYS B C 1
ATOM 9583 O O . LYS B 1 466 ? -28.422 20.203 15.688 1 96.31 466 LYS B O 1
ATOM 9588 N N . PRO B 1 467 ? -30.016 18.641 15.852 1 95.06 467 PRO B N 1
ATOM 9589 C CA . PRO B 1 467 ? -30.625 19.062 14.586 1 95.06 467 PRO B CA 1
ATOM 9590 C C . PRO B 1 467 ? -31.234 20.469 14.672 1 95.06 467 PRO B C 1
ATOM 9592 O O . PRO B 1 467 ? -31.625 20.906 15.758 1 95.06 467 PRO B O 1
ATOM 9595 N N . SER B 1 468 ? -31.312 21.062 13.523 1 94.25 468 SER B N 1
ATOM 9596 C CA . SER B 1 468 ? -31.859 22.422 13.484 1 94.25 468 SER B CA 1
ATOM 9597 C C . SER B 1 468 ? -33.344 22.438 13.891 1 94.25 468 SER B C 1
ATOM 9599 O O . SER B 1 468 ? -33.844 23.453 14.32 1 94.25 468 SER B O 1
ATOM 9601 N N . TRP B 1 469 ? -34 21.359 13.805 1 91.38 469 TRP B N 1
ATOM 9602 C CA . TRP B 1 469 ? -35.438 21.297 14.117 1 91.38 469 TRP B CA 1
ATOM 9603 C C . TRP B 1 469 ? -35.656 20.672 15.492 1 91.38 469 TRP B C 1
ATOM 9605 O O . TRP B 1 469 ? -36.781 20.312 15.828 1 91.38 469 TRP B O 1
ATOM 9615 N N . TYR B 1 470 ? -34.594 20.516 16.203 1 89.06 470 TYR B N 1
ATOM 9616 C CA . TYR B 1 470 ? -34.688 19.969 17.562 1 89.06 470 TYR B CA 1
ATOM 9617 C C . TYR B 1 470 ? -35.594 20.828 18.422 1 89.06 470 TYR B C 1
ATOM 9619 O O . TYR B 1 470 ? -35.469 22.062 18.438 1 89.06 470 TYR B O 1
ATOM 9627 N N . GLU B 1 471 ? -36.5 20.234 19.078 1 84.69 471 GLU B N 1
ATOM 9628 C CA . GLU B 1 471 ? -37.375 20.891 20.031 1 84.69 471 GLU B CA 1
ATOM 9629 C C . GLU B 1 471 ? -37.312 20.203 21.406 1 84.69 471 GLU B C 1
ATOM 9631 O O . GLU B 1 471 ? -37.656 19.031 21.531 1 84.69 471 GLU B O 1
ATOM 9636 N N . ALA B 1 472 ? -36.969 20.953 22.375 1 80.75 472 ALA B N 1
ATOM 9637 C CA . ALA B 1 472 ? -36.781 20.422 23.734 1 80.75 472 ALA B CA 1
ATOM 9638 C C . ALA B 1 472 ? -38.062 19.828 24.281 1 80.75 472 ALA B C 1
ATOM 9640 O O . ALA B 1 472 ? -38.031 18.922 25.125 1 80.75 472 ALA B O 1
ATOM 9641 N N . THR B 1 473 ? -39.188 20.281 23.766 1 82.5 473 THR B N 1
ATOM 9642 C CA . THR B 1 473 ? -40.469 19.859 24.328 1 82.5 473 THR B CA 1
ATOM 9643 C C . THR B 1 473 ? -41.031 18.688 23.531 1 82.5 473 THR B C 1
ATOM 9645 O O . THR B 1 473 ? -42.062 18.109 23.922 1 82.5 473 THR B O 1
ATOM 9648 N N . SER B 1 474 ? -40.344 18.438 22.469 1 82.81 474 SER B N 1
ATOM 9649 C CA . SER B 1 474 ? -40.844 17.344 21.641 1 82.81 474 SER B CA 1
ATOM 9650 C C . SER B 1 474 ? -40.625 16 22.328 1 82.81 474 SER B C 1
ATOM 9652 O O . SER B 1 474 ? -39.656 15.836 23.094 1 82.81 474 SER B O 1
ATOM 9654 N N . VAL B 1 475 ? -41.469 15.039 22.047 1 83.38 475 VAL B N 1
ATOM 9655 C CA . VAL B 1 475 ? -41.375 13.688 22.578 1 83.38 475 VAL B CA 1
ATOM 9656 C C . VAL B 1 475 ? -40.469 12.844 21.688 1 83.38 475 VAL B C 1
ATOM 9658 O O . VAL B 1 475 ? -39.938 11.82 22.109 1 83.38 475 VAL B O 1
ATOM 9661 N N . GLU B 1 476 ? -40.25 13.352 20.547 1 83.19 476 GLU B N 1
ATOM 9662 C CA . GLU B 1 476 ? -39.438 12.617 19.609 1 83.19 476 GLU B CA 1
ATOM 9663 C C . GLU B 1 476 ? -37.969 12.609 20.062 1 83.19 476 GLU B C 1
ATOM 9665 O O . GLU B 1 476 ? -37.406 13.656 20.406 1 83.19 476 GLU B O 1
ATOM 9670 N N . LYS B 1 477 ? -37.406 11.391 20.109 1 92.12 477 LYS B N 1
ATOM 9671 C CA . LYS B 1 477 ? -36 11.258 20.469 1 92.12 477 LYS B CA 1
ATOM 9672 C C . LYS B 1 477 ? -35.125 11.086 19.219 1 92.12 477 LYS B C 1
ATOM 9674 O O . LYS B 1 477 ? -35.594 10.586 18.203 1 92.12 477 LYS B O 1
ATOM 9679 N N . HIS B 1 478 ? -33.969 11.508 19.266 1 95.31 478 HIS B N 1
ATOM 9680 C CA . HIS B 1 478 ? -32.969 11.383 18.188 1 95.31 478 HIS B CA 1
ATOM 9681 C C . HIS B 1 478 ? -31.922 10.344 18.531 1 95.31 478 HIS B C 1
ATOM 9683 O O . HIS B 1 478 ? -31.531 10.211 19.703 1 95.31 478 HIS B O 1
ATOM 9689 N N . PRO B 1 479 ? -31.516 9.539 17.562 1 97.12 479 PRO B N 1
ATOM 9690 C CA . PRO B 1 479 ? -30.391 8.633 17.828 1 97.12 479 PRO B CA 1
ATOM 9691 C C . PRO B 1 479 ? -29.109 9.367 18.188 1 97.12 479 PRO B C 1
ATOM 9693 O O . PRO B 1 479 ? -28.969 10.555 17.906 1 97.12 479 PRO B O 1
ATOM 9696 N N . LEU B 1 480 ? -28.219 8.633 18.859 1 98.44 480 LEU B N 1
ATOM 9697 C CA . LEU B 1 480 ? -26.953 9.195 19.328 1 98.44 480 LEU B CA 1
ATOM 9698 C C . LEU B 1 480 ? -25.812 8.836 18.375 1 98.44 480 LEU B C 1
ATOM 9700 O O . LEU B 1 480 ? -25.672 7.672 17.984 1 98.44 480 LEU B O 1
ATOM 9704 N N . PHE B 1 481 ? -25.094 9.789 17.953 1 98.75 481 PHE B N 1
ATOM 9705 C CA . PHE B 1 481 ? -23.844 9.625 17.219 1 98.75 481 PHE B CA 1
ATOM 9706 C C . PHE B 1 481 ? -22.656 10.102 18.047 1 98.75 481 PHE B C 1
ATOM 9708 O O . PHE B 1 481 ? -22.484 11.305 18.25 1 98.75 481 PHE B O 1
ATOM 9715 N N . ILE B 1 482 ? -21.844 9.234 18.562 1 98.88 482 ILE B N 1
ATOM 9716 C CA . ILE B 1 482 ? -20.625 9.617 19.266 1 98.88 482 ILE B CA 1
ATOM 9717 C C . ILE B 1 482 ? -19.469 9.742 18.281 1 98.88 482 ILE B C 1
ATOM 9719 O O . ILE B 1 482 ? -19.078 8.758 17.641 1 98.88 482 ILE B O 1
ATOM 9723 N N . PHE B 1 483 ? -18.953 10.906 18.125 1 98.69 483 PHE B N 1
ATOM 9724 C CA . PHE B 1 483 ? -17.828 11.164 17.25 1 98.69 483 PHE B CA 1
ATOM 9725 C C . PHE B 1 483 ? -16.516 11.203 18.047 1 98.69 483 PHE B C 1
ATOM 9727 O O . PHE B 1 483 ? -16.359 12.039 18.938 1 98.69 483 PHE B O 1
ATOM 9734 N N . MET B 1 484 ? -15.602 10.305 17.797 1 98.69 484 MET B N 1
ATOM 9735 C CA . MET B 1 484 ? -14.289 10.219 18.438 1 98.69 484 MET B CA 1
ATOM 9736 C C . MET B 1 484 ? -13.211 10.844 17.562 1 98.69 484 MET B C 1
ATOM 9738 O O . MET B 1 484 ? -12.906 10.328 16.484 1 98.69 484 MET B O 1
ATOM 9742 N N . HIS B 1 485 ? -12.633 11.914 17.984 1 98 485 HIS B N 1
ATOM 9743 C CA . HIS B 1 485 ? -11.711 12.688 17.172 1 98 485 HIS B CA 1
ATOM 9744 C C . HIS B 1 485 ? -10.367 11.992 17.031 1 98 485 HIS B C 1
ATOM 9746 O O . HIS B 1 485 ? -10.086 11.031 17.75 1 98 485 HIS B O 1
ATOM 9752 N N . GLY B 1 486 ? -9.508 12.477 16.094 1 97 486 GLY B N 1
ATOM 9753 C CA . GLY B 1 486 ? -8.164 11.961 15.906 1 97 486 GLY B CA 1
ATOM 9754 C C . GLY B 1 486 ? -7.164 12.508 16.906 1 97 486 GLY B C 1
ATOM 9755 O O . GLY B 1 486 ? -7.527 13.289 17.781 1 97 486 GLY B O 1
ATOM 9756 N N . GLY B 1 487 ? -5.871 12.133 16.734 1 93.25 487 GLY B N 1
ATOM 9757 C CA . GLY B 1 487 ? -4.836 12.562 17.656 1 93.25 487 GLY B CA 1
ATOM 9758 C C . GLY B 1 487 ? -3.975 11.422 18.172 1 93.25 487 GLY B C 1
ATOM 9759 O O . GLY B 1 487 ? -3.398 10.672 17.375 1 93.25 487 GLY B O 1
ATOM 9760 N N . PRO B 1 488 ? -3.812 11.281 19.375 1 92.31 488 PRO B N 1
ATOM 9761 C CA . PRO B 1 488 ? -4.73 11.617 20.469 1 92.31 488 PRO B CA 1
ATOM 9762 C C . PRO B 1 488 ? -4.598 13.062 20.938 1 92.31 488 PRO B C 1
ATOM 9764 O O . PRO B 1 488 ? -5.469 13.57 21.641 1 92.31 488 PRO B O 1
ATOM 9767 N N . HIS B 1 489 ? -3.465 13.688 20.594 1 93.31 489 HIS B N 1
ATOM 9768 C CA . HIS B 1 489 ? -3.205 15.031 21.094 1 93.31 489 HIS B CA 1
ATOM 9769 C C . HIS B 1 489 ? -3.838 16.094 20.188 1 93.31 489 HIS B C 1
ATOM 9771 O O . HIS B 1 489 ? -3.146 16.984 19.688 1 93.31 489 HIS B O 1
ATOM 9777 N N . SER B 1 490 ? -5.012 15.93 19.891 1 95.19 490 SER B N 1
ATOM 9778 C CA . SER B 1 490 ? -5.867 16.891 19.203 1 95.19 490 SER B CA 1
ATOM 9779 C C . SER B 1 490 ? -7.164 17.125 19.969 1 95.19 490 SER B C 1
ATOM 9781 O O . SER B 1 490 ? -7.359 16.578 21.062 1 95.19 490 SER B O 1
ATOM 9783 N N . ALA B 1 491 ? -7.953 18.047 19.547 1 97.12 491 ALA B N 1
ATOM 9784 C CA . ALA B 1 491 ? -9.281 18.312 20.094 1 97.12 491 ALA B CA 1
ATOM 9785 C C . ALA B 1 491 ? -10.242 18.75 19 1 97.12 491 ALA B C 1
ATOM 9787 O O . ALA B 1 491 ? -9.82 19.281 17.969 1 97.12 491 ALA B O 1
ATOM 9788 N N . ASN B 1 492 ? -11.438 18.344 19.172 1 98.06 492 ASN B N 1
ATOM 9789 C CA . ASN B 1 492 ? -12.453 18.984 18.359 1 98.06 492 ASN B CA 1
ATOM 9790 C C . ASN B 1 492 ? -12.781 20.391 18.859 1 98.06 492 ASN B C 1
ATOM 9792 O O . ASN B 1 492 ? -13.242 20.547 19.984 1 98.06 492 ASN B O 1
ATOM 9796 N N . LYS B 1 493 ? -12.469 21.312 18.078 1 98.25 493 LYS B N 1
ATOM 9797 C CA . LYS B 1 493 ? -12.633 22.719 18.438 1 98.25 493 LYS B CA 1
ATOM 9798 C C . LYS B 1 493 ? -13.82 23.344 17.703 1 98.25 493 LYS B C 1
ATOM 9800 O O . LYS B 1 493 ? -14.336 22.75 16.75 1 98.25 493 LYS B O 1
ATOM 9805 N N . ASP B 1 494 ? -14.289 24.516 18.203 1 98.19 494 ASP B N 1
ATOM 9806 C CA . ASP B 1 494 ? -15.289 25.281 17.453 1 98.19 494 ASP B CA 1
ATOM 9807 C C . ASP B 1 494 ? -14.711 25.828 16.156 1 98.19 494 ASP B C 1
ATOM 9809 O O . ASP B 1 494 ? -14.344 27 16.094 1 98.19 494 ASP B O 1
ATOM 9813 N N . ALA B 1 495 ? -14.617 24.984 15.219 1 98.12 495 ALA B N 1
ATOM 9814 C CA . ALA B 1 495 ? -14.055 25.25 13.898 1 98.12 495 ALA B CA 1
ATOM 9815 C C . ALA B 1 495 ? -14.797 24.484 12.82 1 98.12 495 ALA B C 1
ATOM 9817 O O . ALA B 1 495 ? -15.438 23.453 13.102 1 98.12 495 ALA B O 1
ATOM 9818 N N . TRP B 1 496 ? -14.734 24.984 11.672 1 97.81 496 TRP B N 1
ATOM 9819 C CA . TRP B 1 496 ? -15.344 24.297 10.531 1 97.81 496 TRP B CA 1
ATOM 9820 C C . TRP B 1 496 ? -14.422 23.188 10.016 1 97.81 496 TRP B C 1
ATOM 9822 O O . TRP B 1 496 ? -13.203 23.328 10.055 1 97.81 496 TRP B O 1
ATOM 9832 N N . THR B 1 497 ? -14.945 22.156 9.578 1 96.81 497 THR B N 1
ATOM 9833 C CA . THR B 1 497 ? -14.211 21.125 8.852 1 96.81 497 THR B CA 1
ATOM 9834 C C . THR B 1 497 ? -15.047 20.578 7.703 1 96.81 497 THR B C 1
ATOM 9836 O O . THR B 1 497 ? -16.281 20.484 7.805 1 96.81 497 THR B O 1
ATOM 9839 N N . TRP B 1 498 ? -14.391 20.328 6.648 1 96.88 498 TRP B N 1
ATOM 9840 C CA . TRP B 1 498 ? -15.039 19.719 5.496 1 96.88 498 TRP B CA 1
ATOM 9841 C C . TRP B 1 498 ? -15.125 18.203 5.66 1 96.88 498 TRP B C 1
ATOM 9843 O O . TRP B 1 498 ? -15.852 17.531 4.922 1 96.88 498 TRP B O 1
ATOM 9853 N N . ARG B 1 499 ? -14.328 17.734 6.594 1 95 499 ARG B N 1
ATOM 9854 C CA . ARG B 1 499 ? -14.297 16.312 6.934 1 95 499 ARG B CA 1
ATOM 9855 C C . ARG B 1 499 ? -14.977 16.047 8.273 1 95 499 ARG B C 1
ATOM 9857 O O . ARG B 1 499 ? -14.852 16.844 9.203 1 95 499 ARG B O 1
ATOM 9864 N N . TRP B 1 500 ? -15.758 15.047 8.414 1 96.38 500 TRP B N 1
ATOM 9865 C CA . TRP B 1 500 ? -16.422 14.711 9.672 1 96.38 500 TRP B CA 1
ATOM 9866 C C . TRP B 1 500 ? -17.188 15.914 10.211 1 96.38 500 TRP B C 1
ATOM 9868 O O . TRP B 1 500 ? -17.016 16.297 11.375 1 96.38 500 TRP B O 1
ATOM 9878 N N . ASN B 1 501 ? -17.953 16.531 9.359 1 98.12 501 ASN B N 1
ATOM 9879 C CA . ASN B 1 501 ? -18.719 17.703 9.75 1 98.12 501 ASN B CA 1
ATOM 9880 C C . ASN B 1 501 ? -19.859 17.328 10.695 1 98.12 501 ASN B C 1
ATOM 9882 O O . ASN B 1 501 ? -20.859 16.75 10.266 1 98.12 501 ASN B O 1
ATOM 9886 N N . ALA B 1 502 ? -19.766 17.703 11.938 1 97.94 502 ALA B N 1
ATOM 9887 C CA . ALA B 1 502 ? -20.688 17.297 12.992 1 97.94 502 ALA B CA 1
ATOM 9888 C C . ALA B 1 502 ? -22.078 17.891 12.773 1 97.94 502 ALA B C 1
ATOM 9890 O O . ALA B 1 502 ? -23.094 17.25 13.086 1 97.94 502 ALA B O 1
ATOM 9891 N N . VAL B 1 503 ? -22.156 19.109 12.289 1 98.06 503 VAL B N 1
ATOM 9892 C CA . VAL B 1 503 ? -23.438 19.75 12.078 1 98.06 503 VAL B CA 1
ATOM 9893 C C . VAL B 1 503 ? -24.188 19.078 10.922 1 98.06 503 VAL B C 1
ATOM 9895 O O . VAL B 1 503 ? -25.406 18.906 10.977 1 98.06 503 VAL B O 1
ATOM 9898 N N . LEU B 1 504 ? -23.406 18.672 9.883 1 97.75 504 LEU B N 1
ATOM 9899 C CA . LEU B 1 504 ? -24.016 17.906 8.805 1 97.75 504 LEU B CA 1
ATOM 9900 C C . LEU B 1 504 ? -24.594 16.594 9.336 1 97.75 504 LEU B C 1
ATOM 9902 O O . LEU B 1 504 ? -25.703 16.203 8.953 1 97.75 504 LEU B O 1
ATOM 9906 N N . LEU B 1 505 ? -23.891 15.906 10.188 1 97.81 505 LEU B N 1
ATOM 9907 C CA . LEU B 1 505 ? -24.375 14.664 10.781 1 97.81 505 LEU B CA 1
ATOM 9908 C C . LEU B 1 505 ? -25.625 14.914 11.617 1 97.81 505 LEU B C 1
ATOM 9910 O O . LEU B 1 505 ? -26.578 14.125 11.57 1 97.81 505 LEU B O 1
ATOM 9914 N N . ALA B 1 506 ? -25.625 15.992 12.391 1 97.56 506 ALA B N 1
ATOM 9915 C CA . ALA B 1 506 ? -26.781 16.359 13.188 1 97.56 506 ALA B CA 1
ATOM 9916 C C . ALA B 1 506 ? -28 16.609 12.289 1 97.56 506 ALA B C 1
ATOM 9918 O O . ALA B 1 506 ? -29.125 16.219 12.625 1 97.56 506 ALA B O 1
ATOM 9919 N N . GLU B 1 507 ? -27.75 17.25 11.18 1 96.56 507 GLU B N 1
ATOM 9920 C CA . GLU B 1 507 ? -28.828 17.609 10.25 1 96.56 507 GLU B CA 1
ATOM 9921 C C . GLU B 1 507 ? -29.406 16.359 9.602 1 96.56 507 GLU B C 1
ATOM 9923 O O . GLU B 1 507 ? -30.438 16.422 8.922 1 96.56 507 GLU B O 1
ATOM 9928 N N . GLN B 1 508 ? -28.734 15.195 9.82 1 95.56 508 GLN B N 1
ATOM 9929 C CA . GLN B 1 508 ? -29.312 13.93 9.375 1 95.56 508 GLN B CA 1
ATOM 9930 C C . GLN B 1 508 ? -30.234 13.344 10.43 1 95.56 508 GLN B C 1
ATOM 9932 O O . GLN B 1 508 ? -30.781 12.25 10.25 1 95.56 508 GLN B O 1
ATOM 9937 N N . GLY B 1 509 ? -30.375 13.961 11.602 1 94.75 509 GLY B N 1
ATOM 9938 C CA . GLY B 1 509 ? -31.328 13.539 12.625 1 94.75 509 GLY B CA 1
ATOM 9939 C C . GLY B 1 509 ? -30.656 13.023 13.883 1 94.75 509 GLY B C 1
ATOM 9940 O O . GLY B 1 509 ? -31.328 12.516 14.781 1 94.75 509 GLY B O 1
ATOM 9941 N N . TYR B 1 510 ? -29.391 13.219 14.023 1 96.94 510 TYR B N 1
ATOM 9942 C CA . TYR B 1 510 ? -28.656 12.695 15.172 1 96.94 510 TYR B CA 1
ATOM 9943 C C . TYR B 1 510 ? -28.422 13.781 16.203 1 96.94 510 TYR B C 1
ATOM 9945 O O . TYR B 1 510 ? -28.312 14.961 15.867 1 96.94 510 TYR B O 1
ATOM 9953 N N . ILE B 1 511 ? -28.391 13.438 17.422 1 97.44 511 ILE B N 1
ATOM 9954 C CA . ILE B 1 511 ? -27.609 14.18 18.406 1 97.44 511 ILE B CA 1
ATOM 9955 C C . ILE B 1 511 ? -26.156 13.703 18.375 1 97.44 511 ILE B C 1
ATOM 9957 O O . ILE B 1 511 ? -25.875 12.531 18.609 1 97.44 511 ILE B O 1
ATOM 9961 N N . VAL B 1 512 ? -25.281 14.594 18.047 1 98.56 512 VAL B N 1
ATOM 9962 C CA . VAL B 1 512 ? -23.875 14.258 17.922 1 98.56 512 VAL B CA 1
ATOM 9963 C C . VAL B 1 512 ? -23.125 14.68 19.188 1 98.56 512 VAL B C 1
ATOM 9965 O O . VAL B 1 512 ? -23.156 15.844 19.578 1 98.56 512 VAL B O 1
ATOM 9968 N N . ALA B 1 513 ? -22.531 13.75 19.859 1 98.81 513 ALA B N 1
ATOM 9969 C CA . ALA B 1 513 ? -21.672 14.016 21.016 1 98.81 513 ALA B CA 1
ATOM 9970 C C . ALA B 1 513 ? -20.203 13.875 20.641 1 98.81 513 ALA B C 1
ATOM 9972 O O . ALA B 1 513 ? -19.797 12.867 20.062 1 98.81 513 ALA B O 1
ATOM 9973 N N . ILE B 1 514 ? -19.406 14.875 20.969 1 98.75 514 ILE B N 1
ATOM 9974 C CA . ILE B 1 514 ? -17.984 14.898 20.641 1 98.75 514 ILE B CA 1
ATOM 9975 C C . ILE B 1 514 ? -17.188 15.156 21.922 1 98.75 514 ILE B C 1
ATOM 9977 O O . ILE B 1 514 ? -16.781 16.297 22.188 1 98.75 514 ILE B O 1
ATOM 9981 N N . PRO B 1 515 ? -16.859 14.125 22.656 1 98.75 515 PRO B N 1
ATOM 9982 C CA . PRO B 1 515 ? -16.031 14.336 23.844 1 98.75 515 PRO B CA 1
ATOM 9983 C C . PRO B 1 515 ? -14.586 14.648 23.516 1 98.75 515 PRO B C 1
ATOM 9985 O O . PRO B 1 515 ? -13.969 13.938 22.719 1 98.75 515 PRO B O 1
ATOM 9988 N N . ASN B 1 516 ? -14.062 15.672 24 1 98.75 516 ASN B N 1
ATOM 9989 C CA . ASN B 1 516 ? -12.617 15.875 24.031 1 98.75 516 ASN B CA 1
ATOM 9990 C C . ASN B 1 516 ? -11.977 15.109 25.188 1 98.75 516 ASN B C 1
ATOM 9992 O O . ASN B 1 516 ? -11.641 15.703 26.219 1 98.75 516 ASN B O 1
ATOM 9996 N N . PHE B 1 517 ? -11.781 13.859 24.938 1 98.75 517 PHE B N 1
ATOM 9997 C CA . PHE B 1 517 ? -11.406 12.898 25.969 1 98.75 517 PHE B CA 1
ATOM 9998 C C . PHE B 1 517 ? -9.961 13.109 26.406 1 98.75 517 PHE B C 1
ATOM 10000 O O . PHE B 1 517 ? -9.258 13.961 25.859 1 98.75 517 PHE B O 1
ATOM 10007 N N . THR B 1 518 ? -9.562 12.367 27.453 1 98.31 518 THR B N 1
ATOM 10008 C CA . THR B 1 518 ? -8.211 12.453 28.016 1 98.31 518 THR B CA 1
ATOM 10009 C C . THR B 1 518 ? -7.164 12.305 26.906 1 98.31 518 THR B C 1
ATOM 10011 O O . THR B 1 518 ? -7.227 11.375 26.109 1 98.31 518 THR B O 1
ATOM 10014 N N . GLY B 1 519 ? -6.184 13.172 26.922 1 97.25 519 GLY B N 1
ATOM 10015 C CA . GLY B 1 519 ? -5.188 13.219 25.859 1 97.25 519 GLY B CA 1
ATOM 10016 C C . GLY B 1 519 ? -5.395 14.383 24.906 1 97.25 519 GLY B C 1
ATOM 10017 O O . GLY B 1 519 ? -4.469 14.781 24.203 1 97.25 519 GLY B O 1
ATOM 10018 N N . SER B 1 520 ? -6.648 14.969 24.875 1 98.06 520 SER B N 1
ATOM 10019 C CA . SER B 1 520 ? -6.957 16.094 24 1 98.06 520 SER B CA 1
ATOM 10020 C C . SER B 1 520 ? -6.16 17.328 24.391 1 98.06 520 SER B C 1
ATOM 10022 O O . SER B 1 520 ? -5.938 17.594 25.578 1 98.06 520 SER B O 1
ATOM 10024 N N . ASP B 1 521 ? -5.762 18.016 23.438 1 95.75 521 ASP B N 1
ATOM 10025 C CA . ASP B 1 521 ? -5.125 19.312 23.703 1 95.75 521 ASP B CA 1
ATOM 10026 C C . ASP B 1 521 ? -6.16 20.375 24.062 1 95.75 521 ASP B C 1
ATOM 10028 O O . ASP B 1 521 ? -7.355 20.078 24.125 1 95.75 521 ASP B O 1
ATOM 10032 N N . SER B 1 522 ? -5.762 21.547 24.469 1 95.88 522 SER B N 1
ATOM 10033 C CA . SER B 1 522 ? -6.578 22.734 24.734 1 95.88 522 SER B CA 1
ATOM 10034 C C . SER B 1 522 ? -7.062 22.75 26.172 1 95.88 522 SER B C 1
ATOM 10036 O O . SER B 1 522 ? -7.715 23.703 26.609 1 95.88 522 SER B O 1
ATOM 10038 N N . PHE B 1 523 ? -6.766 21.688 26.969 1 96.38 523 PHE B N 1
ATOM 10039 C CA . PHE B 1 523 ? -7.305 21.594 28.328 1 96.38 523 PHE B CA 1
ATOM 10040 C C . PHE B 1 523 ? -6.188 21.406 29.344 1 96.38 523 PHE B C 1
ATOM 10042 O O . PHE B 1 523 ? -6.398 20.828 30.406 1 96.38 523 PHE B O 1
ATOM 10049 N N . GLY B 1 524 ? -4.961 21.828 28.953 1 94 524 GLY B N 1
ATOM 10050 C CA . GLY B 1 524 ? -3.83 21.781 29.859 1 94 524 GLY B CA 1
ATOM 10051 C C . GLY B 1 524 ? -2.91 20.594 29.609 1 94 524 GLY B C 1
ATOM 10052 O O . GLY B 1 524 ? -3.318 19.609 29 1 94 524 GLY B O 1
ATOM 10053 N N . GLY B 1 525 ? -1.667 20.719 30.094 1 94 525 GLY B N 1
ATOM 10054 C CA . GLY B 1 525 ? -0.625 19.734 29.844 1 94 525 GLY B CA 1
ATOM 10055 C C . GLY B 1 525 ? -0.866 18.422 30.547 1 94 525 GLY B C 1
ATOM 10056 O O . GLY B 1 525 ? -0.604 17.359 30 1 94 525 GLY B O 1
ATOM 10057 N N . GLU B 1 526 ? -1.301 18.484 31.797 1 94.69 526 GLU B N 1
ATOM 10058 C CA . GLU B 1 526 ? -1.543 17.266 32.562 1 94.69 526 GLU B CA 1
ATOM 10059 C C . GLU B 1 526 ? -2.613 16.406 31.891 1 94.69 526 GLU B C 1
ATOM 10061 O O . GLU B 1 526 ? -2.473 15.188 31.797 1 94.69 526 GLU B O 1
ATOM 10066 N N . PHE B 1 527 ? -3.73 17.031 31.484 1 96.38 527 PHE B N 1
ATOM 10067 C CA . PHE B 1 527 ? -4.805 16.312 30.797 1 96.38 527 PHE B CA 1
ATOM 10068 C C . PHE B 1 527 ? -4.301 15.703 29.484 1 96.38 527 PHE B C 1
ATOM 10070 O O . PHE B 1 527 ? -4.613 14.555 29.172 1 96.38 527 PHE B O 1
ATOM 10077 N N . ALA B 1 528 ? -3.51 16.453 28.75 1 96.31 528 ALA B N 1
ATOM 10078 C CA . ALA B 1 528 ? -2.965 15.984 27.484 1 96.31 528 ALA B CA 1
ATOM 10079 C C . ALA B 1 528 ? -1.99 14.828 27.688 1 96.31 528 ALA B C 1
ATOM 10081 O O . ALA B 1 528 ? -2.027 13.836 26.953 1 96.31 528 ALA B O 1
ATOM 10082 N N . ARG B 1 529 ? -1.147 14.844 28.688 1 95.56 529 ARG B N 1
ATOM 10083 C CA . ARG B 1 529 ? -0.115 13.844 28.953 1 95.56 529 ARG B CA 1
ATOM 10084 C C . ARG B 1 529 ? -0.722 12.562 29.531 1 95.56 529 ARG B C 1
ATOM 10086 O O . ARG B 1 529 ? -0.108 11.5 29.453 1 95.56 529 ARG B O 1
ATOM 10093 N N . ALA B 1 530 ? -1.932 12.664 29.969 1 96.94 530 ALA B N 1
ATOM 10094 C CA . ALA B 1 530 ? -2.535 11.562 30.703 1 96.94 530 ALA B CA 1
ATOM 10095 C C . ALA B 1 530 ? -2.869 10.398 29.781 1 96.94 530 ALA B C 1
ATOM 10097 O O . ALA B 1 530 ? -3.197 9.305 30.234 1 96.94 530 ALA B O 1
ATOM 10098 N N . VAL B 1 531 ? -2.75 10.555 28.531 1 96.94 531 VAL B N 1
ATOM 10099 C CA . VAL B 1 531 ? -2.996 9.477 27.594 1 96.94 531 VAL B CA 1
ATOM 10100 C C . VAL B 1 531 ? -1.762 8.578 27.484 1 96.94 531 VAL B C 1
ATOM 10102 O O . VAL B 1 531 ? -1.846 7.441 27.016 1 96.94 531 VAL B O 1
ATOM 10105 N N . ALA B 1 532 ? -0.564 9.078 28 1 94.5 532 ALA B N 1
ATOM 10106 C CA . ALA B 1 532 ? 0.67 8.297 27.969 1 94.5 532 ALA B CA 1
ATOM 10107 C C . ALA B 1 532 ? 0.479 6.945 28.656 1 94.5 532 ALA B C 1
ATOM 10109 O O . ALA B 1 532 ? -0.05 6.871 29.766 1 94.5 532 ALA B O 1
ATOM 10110 N N . LEU B 1 533 ? 0.852 5.84 27.922 1 93.44 533 LEU B N 1
ATOM 10111 C CA . LEU B 1 533 ? 0.739 4.461 28.375 1 93.44 533 LEU B CA 1
ATOM 10112 C C . LEU B 1 533 ? -0.719 4.086 28.625 1 93.44 533 LEU B C 1
ATOM 10114 O O . LEU B 1 533 ? -1.004 3.117 29.344 1 93.44 533 LEU B O 1
ATOM 10118 N N . GLN B 1 534 ? -1.675 4.961 28.141 1 96.06 534 GLN B N 1
ATOM 10119 C CA . GLN B 1 534 ? -3.109 4.785 28.344 1 96.06 534 GLN B CA 1
ATOM 10120 C C . GLN B 1 534 ? -3.879 5 27.031 1 96.06 534 GLN B C 1
ATOM 10122 O O . GLN B 1 534 ? -4.977 5.559 27.047 1 96.06 534 GLN B O 1
ATOM 10127 N N . TRP B 1 535 ? -3.283 4.594 25.938 1 95.38 535 TRP B N 1
ATOM 10128 C CA . TRP B 1 535 ? -3.828 4.891 24.625 1 95.38 535 TRP B CA 1
ATOM 10129 C C . TRP B 1 535 ? -5.258 4.375 24.5 1 95.38 535 TRP B C 1
ATOM 10131 O O . TRP B 1 535 ? -6.117 5.047 23.922 1 95.38 535 TRP B O 1
ATOM 10141 N N . GLY B 1 536 ? -5.57 3.164 25.016 1 96.75 536 GLY B N 1
ATOM 10142 C CA . GLY B 1 536 ? -6.906 2.588 24.984 1 96.75 536 GLY B CA 1
ATOM 10143 C C . GLY B 1 536 ? -7.609 2.646 26.328 1 96.75 536 GLY B C 1
ATOM 10144 O O . GLY B 1 536 ? -8.734 2.152 26.469 1 96.75 536 GLY B O 1
ATOM 10145 N N . GLY B 1 537 ? -6.992 3.266 27.297 1 97.25 537 GLY B N 1
ATOM 10146 C CA . GLY B 1 537 ? -7.52 3.299 28.641 1 97.25 537 GLY B CA 1
ATOM 10147 C C . GLY B 1 537 ? -8.383 4.512 28.922 1 97.25 537 GLY B C 1
ATOM 10148 O O . GLY B 1 537 ? -9.57 4.523 28.578 1 97.25 537 GLY B O 1
ATOM 10149 N N . HIS B 1 538 ? -7.727 5.598 29.312 1 98.19 538 HIS B N 1
ATOM 10150 C CA . HIS B 1 538 ? -8.445 6.789 29.75 1 98.19 538 HIS B CA 1
ATOM 10151 C C . HIS B 1 538 ? -9.352 7.32 28.656 1 98.19 538 HIS B C 1
ATOM 10153 O O . HIS B 1 538 ? -10.508 7.672 28.906 1 98.19 538 HIS B O 1
ATOM 10159 N N . PRO B 1 539 ? -8.883 7.395 27.438 1 98.44 539 PRO B N 1
ATOM 10160 C CA . PRO B 1 539 ? -9.773 7.887 26.391 1 98.44 539 PRO B CA 1
ATOM 10161 C C . PRO B 1 539 ? -11.023 7.023 26.219 1 98.44 539 PRO B C 1
ATOM 10163 O O . PRO B 1 539 ? -12.141 7.555 26.125 1 98.44 539 PRO B O 1
ATOM 10166 N N . TYR B 1 540 ? -10.859 5.691 26.172 1 98.38 540 TYR B N 1
ATOM 10167 C CA . TYR B 1 540 ? -12.016 4.809 26.062 1 98.38 540 TYR B CA 1
ATOM 10168 C C . TYR B 1 540 ? -12.977 5.008 27.234 1 98.38 540 TYR B C 1
ATOM 10170 O O . TYR B 1 540 ? -14.188 5.09 27.047 1 98.38 540 TYR B O 1
ATOM 10178 N N . HIS B 1 541 ? -12.453 5.047 28.391 1 98.5 541 HIS B N 1
ATOM 10179 C CA . HIS B 1 541 ? -13.297 5.219 29.578 1 98.5 541 HIS B CA 1
ATOM 10180 C C . HIS B 1 541 ? -14.055 6.543 29.516 1 98.5 541 HIS B C 1
ATOM 10182 O O . HIS B 1 541 ? -15.203 6.625 29.953 1 98.5 541 HIS B O 1
ATOM 10188 N N . ASP B 1 542 ? -13.375 7.559 29.031 1 98.81 542 ASP B N 1
ATOM 10189 C CA . ASP B 1 542 ? -14.062 8.836 28.875 1 98.81 542 ASP B CA 1
ATOM 10190 C C . ASP B 1 542 ? -15.219 8.727 27.875 1 98.81 542 ASP B C 1
ATOM 10192 O O . ASP B 1 542 ? -16.266 9.336 28.078 1 98.81 542 ASP B O 1
ATOM 10196 N N . VAL B 1 543 ? -15.039 7.996 26.797 1 98.75 543 VAL B N 1
ATOM 10197 C CA . VAL B 1 543 ? -16.109 7.785 25.812 1 98.75 543 VAL B CA 1
ATOM 10198 C C . VAL B 1 543 ? -17.266 7.039 26.469 1 98.75 543 VAL B C 1
ATOM 10200 O O . VAL B 1 543 ? -18.438 7.391 26.281 1 98.75 543 VAL B O 1
ATOM 10203 N N . GLU B 1 544 ? -16.984 6.008 27.219 1 98.44 544 GLU B N 1
ATOM 10204 C CA . GLU B 1 544 ? -18 5.254 27.938 1 98.44 544 GLU B CA 1
ATOM 10205 C C . GLU B 1 544 ? -18.75 6.141 28.938 1 98.44 544 GLU B C 1
ATOM 10207 O O . GLU B 1 544 ? -19.969 6.078 29.031 1 98.44 544 GLU B O 1
ATOM 10212 N N . ARG B 1 545 ? -18.016 6.922 29.656 1 98.5 545 ARG B N 1
ATOM 10213 C CA . ARG B 1 545 ? -18.625 7.836 30.625 1 98.5 545 ARG B CA 1
ATOM 10214 C C . ARG B 1 545 ? -19.5 8.867 29.922 1 98.5 545 ARG B C 1
ATOM 10216 O O . ARG B 1 545 ? -20.531 9.281 30.469 1 98.5 545 ARG B O 1
ATOM 10223 N N . CYS B 1 546 ? -19.016 9.328 28.766 1 98.56 546 CYS B N 1
ATOM 10224 C CA . CYS B 1 546 ? -19.828 10.234 27.969 1 98.56 546 CYS B CA 1
ATOM 10225 C C . CYS B 1 546 ? -21.172 9.602 27.609 1 98.56 546 CYS B C 1
ATOM 10227 O O . CYS B 1 546 ? -22.219 10.211 27.781 1 98.56 546 CYS B O 1
ATOM 10229 N N . PHE B 1 547 ? -21.141 8.375 27.109 1 98.44 547 PHE B N 1
ATOM 10230 C CA . PHE B 1 547 ? -22.344 7.625 26.766 1 98.44 547 PHE B CA 1
ATOM 10231 C C . PHE B 1 547 ? -23.281 7.539 27.969 1 98.44 547 PHE B C 1
ATOM 10233 O O . PHE B 1 547 ? -24.469 7.832 27.859 1 98.44 547 PHE B O 1
ATOM 10240 N N . ASN B 1 548 ? -22.781 7.184 29.125 1 97.88 548 ASN B N 1
ATOM 10241 C CA . ASN B 1 548 ? -23.562 7.039 30.344 1 97.88 548 ASN B CA 1
ATOM 10242 C C . ASN B 1 548 ? -24.172 8.375 30.781 1 97.88 548 ASN B C 1
ATOM 10244 O O . ASN B 1 548 ? -25.312 8.422 31.234 1 97.88 548 ASN B O 1
ATOM 10248 N N . TRP B 1 549 ? -23.375 9.383 30.688 1 97.81 549 TRP B N 1
ATOM 10249 C CA . TRP B 1 549 ? -23.844 10.711 31.062 1 97.81 549 TRP B CA 1
ATOM 10250 C C . TRP B 1 549 ? -25.031 11.133 30.188 1 97.81 549 TRP B C 1
ATOM 10252 O O . TRP B 1 549 ? -26.016 11.68 30.688 1 97.81 549 TRP B O 1
ATOM 10262 N N . ILE B 1 550 ? -24.922 10.938 28.922 1 97.19 550 ILE B N 1
ATOM 10263 C CA . ILE B 1 550 ? -25.984 11.273 27.984 1 97.19 550 ILE B CA 1
ATOM 10264 C C . ILE B 1 550 ? -27.234 10.469 28.297 1 97.19 550 ILE B C 1
ATOM 10266 O O . ILE B 1 550 ? -28.344 11.008 28.297 1 97.19 550 ILE B O 1
ATOM 10270 N N . GLU B 1 551 ? -27.078 9.203 28.516 1 96.12 551 GLU B N 1
ATOM 10271 C CA . GLU B 1 551 ? -28.188 8.344 28.891 1 96.12 551 GLU B CA 1
ATOM 10272 C C . GLU B 1 551 ? -28.906 8.867 30.125 1 96.12 551 GLU B C 1
ATOM 10274 O O . GLU B 1 551 ? -30.141 8.828 30.203 1 96.12 551 GLU B O 1
ATOM 10279 N N . GLN B 1 552 ? -28.203 9.406 31.016 1 96.31 552 GLN B N 1
ATOM 10280 C CA . GLN B 1 552 ? -28.766 9.852 32.281 1 96.31 552 GLN B CA 1
ATOM 10281 C C . GLN B 1 552 ? -29.359 11.25 32.156 1 96.31 552 GLN B C 1
ATOM 10283 O O . GLN B 1 552 ? -30.391 11.539 32.781 1 96.31 552 GLN B O 1
ATOM 10288 N N . ASN B 1 553 ? -28.75 12.125 31.375 1 94.38 553 ASN B N 1
ATOM 10289 C CA . ASN B 1 553 ? -29.062 13.547 31.453 1 94.38 553 ASN B CA 1
ATOM 10290 C C . ASN B 1 553 ? -29.844 14.016 30.219 1 94.38 553 ASN B C 1
ATOM 10292 O O . ASN B 1 553 ? -30.5 15.055 30.25 1 94.38 553 ASN B O 1
ATOM 10296 N N . LEU B 1 554 ? -29.766 13.273 29.141 1 91.31 554 LEU B N 1
ATOM 10297 C CA . LEU B 1 554 ? -30.422 13.68 27.906 1 91.31 554 LEU B CA 1
ATOM 10298 C C . LEU B 1 554 ? -31.422 12.617 27.438 1 91.31 554 LEU B C 1
ATOM 10300 O O . LEU B 1 554 ? -31.797 12.586 26.266 1 91.31 554 LEU B O 1
ATOM 10304 N N . SER B 1 555 ? -31.875 11.836 28.266 1 83.69 555 SER B N 1
ATOM 10305 C CA . SER B 1 555 ? -32.688 10.664 27.953 1 83.69 555 SER B CA 1
ATOM 10306 C C . SER B 1 555 ? -34.031 11.062 27.328 1 83.69 555 SER B C 1
ATOM 10308 O O . SER B 1 555 ? -34.625 10.281 26.578 1 83.69 555 SER B O 1
ATOM 10310 N N . THR B 1 556 ? -34.438 12.18 27.641 1 83.94 556 THR B N 1
ATOM 10311 C CA . THR B 1 556 ? -35.719 12.594 27.109 1 83.94 556 THR B CA 1
ATOM 10312 C C . THR B 1 556 ? -35.594 13.086 25.672 1 83.94 556 THR B C 1
ATOM 10314 O O . THR B 1 556 ? -36.594 13.234 24.953 1 83.94 556 THR B O 1
ATOM 10317 N N . LYS B 1 557 ? -34.344 13.109 25.234 1 89.25 557 LYS B N 1
ATOM 10318 C CA . LYS B 1 557 ? -34.125 13.703 23.922 1 89.25 557 LYS B CA 1
ATOM 10319 C C . LYS B 1 557 ? -33.25 12.781 23.047 1 89.25 557 LYS B C 1
ATOM 10321 O O . LYS B 1 557 ? -33.375 12.812 21.812 1 89.25 557 LYS B O 1
ATOM 10326 N N . CYS B 1 558 ? -32.5 12.047 23.672 1 94.19 558 CYS B N 1
ATOM 10327 C CA . CYS B 1 558 ? -31.531 11.188 22.984 1 94.19 558 CYS B CA 1
ATOM 10328 C C . CYS B 1 558 ? -31.859 9.711 23.203 1 94.19 558 CYS B C 1
ATOM 10330 O O . CYS B 1 558 ? -32.031 9.281 24.344 1 94.19 558 CYS B O 1
ATOM 10332 N N . ASP B 1 559 ? -32.031 8.953 22.172 1 95.31 559 ASP B N 1
ATOM 10333 C CA . ASP B 1 559 ? -32.281 7.52 22.25 1 95.31 559 ASP B CA 1
ATOM 10334 C C . ASP B 1 559 ? -30.969 6.742 22.219 1 95.31 559 ASP B C 1
ATOM 10336 O O . ASP B 1 559 ? -30.469 6.398 21.156 1 95.31 559 ASP B O 1
ATOM 10340 N N . VAL B 1 560 ? -30.469 6.328 23.312 1 95.12 560 VAL B N 1
ATOM 10341 C CA . VAL B 1 560 ? -29.156 5.695 23.406 1 95.12 560 VAL B CA 1
ATOM 10342 C C . VAL B 1 560 ? -29.25 4.238 22.953 1 95.12 560 VAL B C 1
ATOM 10344 O O . VAL B 1 560 ? -28.234 3.598 22.703 1 95.12 560 VAL B O 1
ATOM 10347 N N . ASP B 1 561 ? -30.453 3.676 22.781 1 96.62 561 ASP B N 1
ATOM 10348 C CA . ASP B 1 561 ? -30.609 2.336 22.219 1 96.62 561 ASP B CA 1
ATOM 10349 C C . ASP B 1 561 ? -30.359 2.338 20.703 1 96.62 561 ASP B C 1
ATOM 10351 O O . ASP B 1 561 ? -30.188 1.279 20.109 1 96.62 561 ASP B O 1
ATOM 10355 N N . ARG B 1 562 ? -30.422 3.5 20.172 1 97.81 562 ARG B N 1
ATOM 10356 C CA . ARG B 1 562 ? -30.047 3.744 18.781 1 97.81 562 ARG B CA 1
ATOM 10357 C C . ARG B 1 562 ? -28.781 4.602 18.703 1 97.81 562 ARG B C 1
ATOM 10359 O O . ARG B 1 562 ? -28.828 5.723 18.188 1 97.81 562 ARG B O 1
ATOM 10366 N N . ALA B 1 563 ? -27.672 4.02 19.125 1 98.62 563 ALA B N 1
ATOM 10367 C CA . ALA B 1 563 ? -26.422 4.773 19.188 1 98.62 563 ALA B CA 1
ATOM 10368 C C . ALA B 1 563 ? -25.359 4.152 18.297 1 98.62 563 ALA B C 1
ATOM 10370 O O . ALA B 1 563 ? -25.328 2.934 18.109 1 98.62 563 ALA B O 1
ATOM 10371 N N . VAL B 1 564 ? -24.547 4.957 17.719 1 98.81 564 VAL B N 1
ATOM 10372 C CA . VAL B 1 564 ? -23.375 4.551 16.938 1 98.81 564 VAL B CA 1
ATOM 10373 C C . VAL B 1 564 ? -22.156 5.336 17.406 1 98.81 564 VAL B C 1
ATOM 10375 O O . VAL B 1 564 ? -22.297 6.375 18.062 1 98.81 564 VAL B O 1
ATOM 10378 N N . ALA B 1 565 ? -20.984 4.859 17.188 1 98.88 565 ALA B N 1
ATOM 10379 C CA . ALA B 1 565 ? -19.719 5.555 17.422 1 98.88 565 ALA B CA 1
ATOM 10380 C C . ALA B 1 565 ? -18.812 5.48 16.203 1 98.88 565 ALA B C 1
ATOM 10382 O O . ALA B 1 565 ? -18.781 4.469 15.5 1 98.88 565 ALA B O 1
ATOM 10383 N N . ALA B 1 566 ? -18.188 6.551 15.93 1 98.81 566 ALA B N 1
ATOM 10384 C CA . ALA B 1 566 ? -17.375 6.652 14.719 1 98.81 566 ALA B CA 1
ATOM 10385 C C . ALA B 1 566 ? -16.172 7.57 14.945 1 98.81 566 ALA B C 1
ATOM 10387 O O . ALA B 1 566 ? -16.219 8.461 15.789 1 98.81 566 ALA B O 1
ATOM 10388 N N . GLY B 1 567 ? -15.109 7.391 14.219 1 98.31 567 GLY B N 1
ATOM 10389 C CA . GLY B 1 567 ? -13.953 8.273 14.289 1 98.31 567 GLY B CA 1
ATOM 10390 C C . GLY B 1 567 ? -12.891 7.938 13.266 1 98.31 567 GLY B C 1
ATOM 10391 O O . GLY B 1 567 ? -12.938 6.879 12.633 1 98.31 567 GLY B O 1
ATOM 10392 N N . GLY B 1 568 ? -11.984 8.836 13.07 1 98.12 568 GLY B N 1
ATOM 10393 C CA . GLY B 1 568 ? -10.875 8.68 12.156 1 98.12 568 GLY B CA 1
ATOM 10394 C C . GLY B 1 568 ? -9.523 8.766 12.836 1 98.12 568 GLY B C 1
ATOM 10395 O O . GLY B 1 568 ? -9.391 9.383 13.891 1 98.12 568 GLY B O 1
ATOM 10396 N N . SER B 1 569 ? -8.484 8.148 12.172 1 97.88 569 SER B N 1
ATOM 10397 C CA . SER B 1 569 ? -7.133 8.164 12.711 1 97.88 569 SER B CA 1
ATOM 10398 C C . SER B 1 569 ? -7.094 7.586 14.125 1 97.88 569 SER B C 1
ATOM 10400 O O . SER B 1 569 ? -7.527 6.453 14.344 1 97.88 569 SER B O 1
ATOM 10402 N N . TYR B 1 570 ? -6.777 8.336 15.188 1 97.88 570 TYR B N 1
ATOM 10403 C CA . TYR B 1 570 ? -6.852 7.855 16.562 1 97.88 570 TYR B CA 1
ATOM 10404 C C . TYR B 1 570 ? -8.281 7.48 16.922 1 97.88 570 TYR B C 1
ATOM 10406 O O . TYR B 1 570 ? -8.508 6.496 17.641 1 97.88 570 TYR B O 1
ATOM 10414 N N . GLY B 1 571 ? -9.242 8.266 16.469 1 98.62 571 GLY B N 1
ATOM 10415 C CA . GLY B 1 571 ? -10.633 7.883 16.656 1 98.62 571 GLY B CA 1
ATOM 10416 C C . GLY B 1 571 ? -10.984 6.57 15.984 1 98.62 571 GLY B C 1
ATOM 10417 O O . GLY B 1 571 ? -11.852 5.832 16.469 1 98.62 571 GLY B O 1
ATOM 10418 N N . GLY B 1 572 ? -10.352 6.336 14.789 1 98.69 572 GLY B N 1
ATOM 10419 C CA . GLY B 1 572 ? -10.5 5.043 14.141 1 98.69 572 GLY B CA 1
ATOM 10420 C C . GLY B 1 572 ? -9.898 3.904 14.945 1 98.69 572 GLY B C 1
ATOM 10421 O O . GLY B 1 572 ? -10.453 2.805 14.977 1 98.69 572 GLY B O 1
ATOM 10422 N N . TYR B 1 573 ? -8.734 4.16 15.562 1 98.44 573 TYR B N 1
ATOM 10423 C CA . TYR B 1 573 ? -8.164 3.213 16.516 1 98.44 573 TYR B CA 1
ATOM 10424 C C . TYR B 1 573 ? -9.133 2.932 17.656 1 98.44 573 TYR B C 1
ATOM 10426 O O . TYR B 1 573 ? -9.383 1.773 18 1 98.44 573 TYR B O 1
ATOM 10434 N N . LEU B 1 574 ? -9.695 3.961 18.234 1 98.81 574 LEU B N 1
ATOM 10435 C CA . LEU B 1 574 ? -10.625 3.801 19.344 1 98.81 574 LEU B CA 1
ATOM 10436 C C . LEU B 1 574 ? -11.844 2.984 18.922 1 98.81 574 LEU B C 1
ATOM 10438 O O . LEU B 1 574 ? -12.375 2.199 19.703 1 98.81 574 LEU B O 1
ATOM 10442 N N . ALA B 1 575 ? -12.305 3.207 17.703 1 98.88 575 ALA B N 1
ATOM 10443 C CA . ALA B 1 575 ? -13.445 2.438 17.219 1 98.88 575 ALA B CA 1
ATOM 10444 C C . ALA B 1 575 ? -13.133 0.944 17.203 1 98.88 575 ALA B C 1
ATOM 10446 O O . ALA B 1 575 ? -13.945 0.13 17.656 1 98.88 575 ALA B O 1
ATOM 10447 N N . LEU B 1 576 ? -11.953 0.596 16.719 1 98.62 576 LEU B N 1
ATOM 10448 C CA . LEU B 1 576 ? -11.562 -0.809 16.641 1 98.62 576 LEU B CA 1
ATOM 10449 C C . LEU B 1 576 ? -11.305 -1.378 18.031 1 98.62 576 LEU B C 1
ATOM 10451 O O . LEU B 1 576 ? -11.594 -2.547 18.297 1 98.62 576 LEU B O 1
ATOM 10455 N N . PHE B 1 577 ? -10.695 -0.581 18.891 1 98.56 577 PHE B N 1
ATOM 10456 C CA . PHE B 1 577 ? -10.469 -1.017 20.266 1 98.56 577 PHE B CA 1
ATOM 10457 C C . PHE B 1 577 ? -11.797 -1.189 21 1 98.56 577 PHE B C 1
ATOM 10459 O O . PHE B 1 577 ? -12.016 -2.205 21.656 1 98.56 577 PHE B O 1
ATOM 10466 N N . LEU B 1 578 ? -12.672 -0.194 20.844 1 98.44 578 LEU B N 1
ATOM 10467 C CA . LEU B 1 578 ? -14 -0.179 21.453 1 98.44 578 LEU B CA 1
ATOM 10468 C C . LEU B 1 578 ? -14.805 -1.398 21.016 1 98.44 578 LEU B C 1
ATOM 10470 O O . LEU B 1 578 ? -15.586 -1.941 21.812 1 98.44 578 LEU B O 1
ATOM 10474 N N . ALA B 1 579 ? -14.633 -1.871 19.828 1 98.19 579 ALA B N 1
ATOM 10475 C CA . ALA B 1 579 ? -15.352 -3.029 19.312 1 98.19 579 ALA B CA 1
ATOM 10476 C C . ALA B 1 579 ? -15.156 -4.25 20.203 1 98.19 579 ALA B C 1
ATOM 10478 O O . ALA B 1 579 ? -15.984 -5.156 20.219 1 98.19 579 ALA B O 1
ATOM 10479 N N . GLY B 1 580 ? -14.055 -4.25 20.906 1 96.94 580 GLY B N 1
ATOM 10480 C CA . GLY B 1 580 ? -13.75 -5.375 21.781 1 96.94 580 GLY B CA 1
ATOM 10481 C C . GLY B 1 580 ? -14.109 -5.117 23.219 1 96.94 580 GLY B C 1
ATOM 10482 O O . GLY B 1 580 ? -13.867 -5.969 24.094 1 96.94 580 GLY B O 1
ATOM 10483 N N . GLN B 1 581 ? -14.672 -3.977 23.531 1 97.81 581 GLN B N 1
ATOM 10484 C CA . GLN B 1 581 ? -14.961 -3.564 24.906 1 97.81 581 GLN B CA 1
ATOM 10485 C C . GLN B 1 581 ? -16.453 -3.609 25.188 1 97.81 581 GLN B C 1
ATOM 10487 O O . GLN B 1 581 ? -17.266 -3.691 24.266 1 97.81 581 GLN B O 1
ATOM 10492 N N . PRO B 1 582 ? -16.906 -3.477 26.406 1 97.38 582 PRO B N 1
ATOM 10493 C CA . PRO B 1 582 ? -18.312 -3.645 26.797 1 97.38 582 PRO B CA 1
ATOM 10494 C C . PRO B 1 582 ? -19.234 -2.627 26.141 1 97.38 582 PRO B C 1
ATOM 10496 O O . PRO B 1 582 ? -20.359 -2.951 25.797 1 97.38 582 PRO B O 1
ATOM 10499 N N . LEU B 1 583 ? -18.781 -1.445 25.859 1 98.38 583 LEU B N 1
ATOM 10500 C CA . LEU B 1 583 ? -19.625 -0.412 25.281 1 98.38 583 LEU B CA 1
ATOM 10501 C C . LEU B 1 583 ? -20.125 -0.836 23.906 1 98.38 583 LEU B C 1
ATOM 10503 O O . LEU B 1 583 ? -21.219 -0.425 23.484 1 98.38 583 LEU B O 1
ATOM 10507 N N . ALA B 1 584 ? -19.375 -1.601 23.281 1 98.06 584 ALA B N 1
ATOM 10508 C CA . ALA B 1 584 ? -19.719 -2.023 21.922 1 98.06 584 ALA B CA 1
ATOM 10509 C C . ALA B 1 584 ? -21.078 -2.727 21.906 1 98.06 584 ALA B C 1
ATOM 10511 O O . ALA B 1 584 ? -21.828 -2.627 20.922 1 98.06 584 ALA B O 1
ATOM 10512 N N . LYS B 1 585 ? -21.422 -3.406 22.922 1 97 585 LYS B N 1
ATOM 10513 C CA . LYS B 1 585 ? -22.672 -4.164 23 1 97 585 LYS B CA 1
ATOM 10514 C C . LYS B 1 585 ? -23.875 -3.23 23.094 1 97 585 LYS B C 1
ATOM 10516 O O . LYS B 1 585 ? -25.016 -3.648 22.859 1 97 585 LYS B O 1
ATOM 10521 N N . ARG B 1 586 ? -23.609 -2.002 23.406 1 98 586 ARG B N 1
ATOM 10522 C CA . ARG B 1 586 ? -24.688 -1.017 23.531 1 98 586 ARG B CA 1
ATOM 10523 C C . ARG B 1 586 ? -24.812 -0.188 22.266 1 98 586 ARG B C 1
ATOM 10525 O O . ARG B 1 586 ? -25.719 0.645 22.141 1 98 586 ARG B O 1
ATOM 10532 N N . LEU B 1 587 ? -23.953 -0.436 21.281 1 98.75 587 LEU B N 1
ATOM 10533 C CA . LEU B 1 587 ? -23.969 0.328 20.047 1 98.75 587 LEU B CA 1
ATOM 10534 C C . LEU B 1 587 ? -24.531 -0.504 18.891 1 98.75 587 LEU B C 1
ATOM 10536 O O . LEU B 1 587 ? -24.297 -1.714 18.828 1 98.75 587 LEU B O 1
ATOM 10540 N N . ARG B 1 588 ? -25.188 0.156 18 1 98.75 588 ARG B N 1
ATOM 10541 C CA . ARG B 1 588 ? -25.797 -0.526 16.859 1 98.75 588 ARG B CA 1
ATOM 10542 C C . ARG B 1 588 ? -24.797 -0.711 15.734 1 98.75 588 ARG B C 1
ATOM 10544 O O . ARG B 1 588 ? -24.938 -1.626 14.914 1 98.75 588 ARG B O 1
ATOM 10551 N N . ALA B 1 589 ? -23.797 0.179 15.656 1 98.81 589 ALA B N 1
ATOM 10552 C CA . ALA B 1 589 ? -22.766 0.101 14.617 1 98.81 589 ALA B CA 1
ATOM 10553 C C . ALA B 1 589 ? -21.547 0.945 14.984 1 98.81 589 ALA B C 1
ATOM 10555 O O . ALA B 1 589 ? -21.625 1.814 15.852 1 98.81 589 ALA B O 1
ATOM 10556 N N . LEU B 1 590 ? -20.453 0.638 14.32 1 98.88 590 LEU B N 1
ATOM 10557 C CA . LEU B 1 590 ? -19.203 1.373 14.445 1 98.88 590 LEU B CA 1
ATOM 10558 C C . LEU B 1 590 ? -18.656 1.773 13.078 1 98.88 590 LEU B C 1
ATOM 10560 O O . LEU B 1 590 ? -18.953 1.11 12.078 1 98.88 590 LEU B O 1
ATOM 10564 N N . VAL B 1 591 ? -17.938 2.881 13 1 98.94 591 VAL B N 1
ATOM 10565 C CA . VAL B 1 591 ? -17.219 3.303 11.812 1 98.94 591 VAL B CA 1
ATOM 10566 C C . VAL B 1 591 ? -15.75 3.561 12.172 1 98.94 591 VAL B C 1
ATOM 10568 O O . VAL B 1 591 ? -15.453 4.359 13.062 1 98.94 591 VAL B O 1
ATOM 10571 N N . SER B 1 592 ? -14.836 2.889 11.578 1 98.88 592 SER B N 1
ATOM 10572 C CA . SER B 1 592 ? -13.406 3.139 11.695 1 98.88 592 SER B CA 1
ATOM 10573 C C . SER B 1 592 ? -12.828 3.672 10.383 1 98.88 592 SER B C 1
ATOM 10575 O O . SER B 1 592 ? -12.844 2.98 9.367 1 98.88 592 SER B O 1
ATOM 10577 N N . HIS B 1 593 ? -12.414 4.906 10.398 1 98.75 593 HIS B N 1
ATOM 10578 C CA . HIS B 1 593 ? -11.766 5.559 9.266 1 98.75 593 HIS B CA 1
ATOM 10579 C C . HIS B 1 593 ? -10.273 5.762 9.523 1 98.75 593 HIS B C 1
ATOM 10581 O O . HIS B 1 593 ? -9.891 6.551 10.391 1 98.75 593 HIS B O 1
ATOM 10587 N N . ASP B 1 594 ? -9.391 5.008 8.742 1 98.25 594 ASP B N 1
ATOM 10588 C CA . ASP B 1 594 ? -7.941 5.125 8.891 1 98.25 594 ASP B CA 1
ATOM 10589 C C . ASP B 1 594 ? -7.504 4.781 10.312 1 98.25 594 ASP B C 1
ATOM 10591 O O . ASP B 1 594 ? -6.766 5.547 10.938 1 98.25 594 ASP B O 1
ATOM 10595 N N . GLY B 1 595 ? -8.016 3.705 10.875 1 97.88 595 GLY B N 1
ATOM 10596 C CA . GLY B 1 595 ? -7.719 3.295 12.242 1 97.88 595 GLY B CA 1
ATOM 10597 C C . GLY B 1 595 ? -6.461 2.451 12.344 1 97.88 595 GLY B C 1
ATOM 10598 O O . GLY B 1 595 ? -5.707 2.33 11.383 1 97.88 595 GLY B O 1
ATOM 10599 N N . ILE B 1 596 ? -6.184 1.938 13.586 1 97.69 596 ILE B N 1
ATOM 10600 C CA . ILE B 1 596 ? -5.09 1.027 13.898 1 97.69 596 ILE B CA 1
ATOM 10601 C C . ILE B 1 596 ? -5.648 -0.278 14.461 1 97.69 596 ILE B C 1
ATOM 10603 O O . ILE B 1 596 ? -6.375 -0.272 15.453 1 97.69 596 ILE B O 1
ATOM 10607 N N . PHE B 1 597 ? -5.363 -1.379 13.805 1 96.88 597 PHE B N 1
ATOM 10608 C CA . PHE B 1 597 ? -5.863 -2.705 14.156 1 96.88 597 PHE B CA 1
ATOM 10609 C C . PHE B 1 597 ? -4.883 -3.424 15.078 1 96.88 597 PHE B C 1
ATOM 10611 O O . PHE B 1 597 ? -5.289 -4.066 16.047 1 96.88 597 PHE B O 1
ATOM 10618 N N . ASP B 1 598 ? -3.617 -3.33 14.781 1 95.44 598 ASP B N 1
ATOM 10619 C CA . ASP B 1 598 ? -2.504 -3.887 15.547 1 95.44 598 ASP B CA 1
ATOM 10620 C C . ASP B 1 598 ? -1.438 -2.826 15.812 1 95.44 598 ASP B C 1
ATOM 10622 O O . ASP B 1 598 ? -0.666 -2.473 14.922 1 95.44 598 ASP B O 1
ATOM 10626 N N . VAL B 1 599 ? -1.291 -2.43 17.062 1 93.56 599 VAL B N 1
ATOM 10627 C CA . VAL B 1 599 ? -0.481 -1.258 17.391 1 93.56 599 VAL B CA 1
ATOM 10628 C C . VAL B 1 599 ? 0.995 -1.572 17.156 1 93.56 599 VAL B C 1
ATOM 10630 O O . VAL B 1 599 ? 1.775 -0.688 16.797 1 93.56 599 VAL B O 1
ATOM 10633 N N . VAL B 1 600 ? 1.435 -2.828 17.266 1 90.06 600 VAL B N 1
ATOM 10634 C CA . VAL B 1 600 ? 2.85 -3.15 17.125 1 90.06 600 VAL B CA 1
ATOM 10635 C C . VAL B 1 600 ? 3.271 -2.973 15.664 1 90.06 600 VAL B C 1
ATOM 10637 O O . VAL B 1 600 ? 4.105 -2.119 15.352 1 90.06 600 VAL B O 1
ATOM 10640 N N . SER B 1 601 ? 2.588 -3.65 14.797 1 90.81 601 SER B N 1
ATOM 10641 C CA . SER B 1 601 ? 2.953 -3.631 13.391 1 90.81 601 SER B CA 1
ATOM 10642 C C . SER B 1 601 ? 2.682 -2.264 12.766 1 90.81 601 SER B C 1
ATOM 10644 O O . SER B 1 601 ? 3.512 -1.739 12.023 1 90.81 601 SER B O 1
ATOM 10646 N N . GLU B 1 602 ? 1.613 -1.671 13.086 1 91.06 602 GLU B N 1
ATOM 10647 C CA . GLU B 1 602 ? 1.163 -0.501 12.336 1 91.06 602 GLU B CA 1
ATOM 10648 C C . GLU B 1 602 ? 1.818 0.774 12.859 1 91.06 602 GLU B C 1
ATOM 10650 O O . GLU B 1 602 ? 2.078 1.703 12.094 1 91.06 602 GLU B O 1
ATOM 10655 N N . LEU B 1 603 ? 2.143 0.879 14.156 1 92.06 603 LEU B N 1
ATOM 10656 C CA . LEU B 1 603 ? 2.859 2.055 14.641 1 92.06 603 LEU B CA 1
ATOM 10657 C C . LEU B 1 603 ? 4.332 1.993 14.25 1 92.06 603 LEU B C 1
ATOM 10659 O O . LEU B 1 603 ? 4.973 3.029 14.062 1 92.06 603 LEU B O 1
ATOM 10663 N N . LEU B 1 604 ? 4.82 0.779 14.07 1 92 604 LEU B N 1
ATOM 10664 C CA . LEU B 1 604 ? 6.199 0.623 13.617 1 92 604 LEU B CA 1
ATOM 10665 C C . LEU B 1 604 ? 6.297 0.786 12.102 1 92 604 LEU B C 1
ATOM 10667 O O . LEU B 1 604 ? 7.387 0.989 11.57 1 92 604 LEU B O 1
ATOM 10671 N N . SER B 1 605 ? 5.188 0.694 11.445 1 92.69 605 SER B N 1
ATOM 10672 C CA . SER B 1 605 ? 5.219 0.832 9.992 1 92.69 605 SER B CA 1
ATOM 10673 C C . SER B 1 605 ? 4.727 2.207 9.555 1 92.69 605 SER B C 1
ATOM 10675 O O . SER B 1 605 ? 4.738 2.527 8.359 1 92.69 605 SER B O 1
ATOM 10677 N N . ASP B 1 606 ? 4.242 3.004 10.453 1 89.12 606 ASP B N 1
ATOM 10678 C CA . ASP B 1 606 ? 3.77 4.328 10.055 1 89.12 606 ASP B CA 1
ATOM 10679 C C . ASP B 1 606 ? 4.938 5.266 9.766 1 89.12 606 ASP B C 1
ATOM 10681 O O . ASP B 1 606 ? 6.102 4.875 9.891 1 89.12 606 ASP B O 1
ATOM 10685 N N . ASP B 1 607 ? 4.707 6.406 9.281 1 88.62 607 ASP B N 1
ATOM 10686 C CA . ASP B 1 607 ? 5.762 7.305 8.82 1 88.62 607 ASP B CA 1
ATOM 10687 C C . ASP B 1 607 ? 6.367 8.086 9.984 1 88.62 607 ASP B C 1
ATOM 10689 O O . ASP B 1 607 ? 7.285 8.883 9.797 1 88.62 607 ASP B O 1
ATOM 10693 N N . LEU B 1 608 ? 5.891 7.848 11.297 1 87.12 608 LEU B N 1
ATOM 10694 C CA . LEU B 1 608 ? 6.348 8.648 12.43 1 87.12 608 LEU B CA 1
ATOM 10695 C C . LEU B 1 608 ? 7.078 7.773 13.453 1 87.12 608 LEU B C 1
ATOM 10697 O O . LEU B 1 608 ? 7.488 8.266 14.508 1 87.12 608 LEU B O 1
ATOM 10701 N N . GLY B 1 609 ? 7.242 6.539 13.25 1 88.81 609 GLY B N 1
ATOM 10702 C CA . GLY B 1 609 ? 7.895 5.684 14.234 1 88.81 609 GLY B CA 1
ATOM 10703 C C . GLY B 1 609 ? 9.18 6.273 14.781 1 88.81 609 GLY B C 1
ATOM 10704 O O . GLY B 1 609 ? 10.094 6.594 14.023 1 88.81 609 GLY B O 1
ATOM 10705 N N . GLN B 1 610 ? 9.227 6.422 16.094 1 91.25 610 GLN B N 1
ATOM 10706 C CA . GLN B 1 610 ? 10.336 7.043 16.812 1 91.25 610 GLN B CA 1
ATOM 10707 C C . GLN B 1 610 ? 10.438 6.516 18.234 1 91.25 610 GLN B C 1
ATOM 10709 O O . GLN B 1 610 ? 9.422 6.324 18.906 1 91.25 610 GLN B O 1
ATOM 10714 N N . VAL B 1 611 ? 11.633 6.32 18.719 1 91.38 611 VAL B N 1
ATOM 10715 C CA . VAL B 1 611 ? 11.859 5.688 20.016 1 91.38 611 VAL B CA 1
ATOM 10716 C C . VAL B 1 611 ? 11.164 6.484 21.109 1 91.38 611 VAL B C 1
ATOM 10718 O O . VAL B 1 611 ? 10.414 5.922 21.922 1 91.38 611 VAL B O 1
ATOM 10721 N N . GLN B 1 612 ? 11.375 7.758 21.172 1 90.5 612 GLN B N 1
ATOM 10722 C CA . GLN B 1 612 ? 10.859 8.602 22.25 1 90.5 612 GLN B CA 1
ATOM 10723 C C . GLN B 1 612 ? 9.328 8.633 22.25 1 90.5 612 GLN B C 1
ATOM 10725 O O . GLN B 1 612 ? 8.695 8.484 23.281 1 90.5 612 GLN B O 1
ATOM 10730 N N . GLU B 1 613 ? 8.734 8.789 21.125 1 90.44 613 GLU B N 1
ATOM 10731 C CA . GLU B 1 613 ? 7.285 8.883 21.016 1 90.44 613 GLU B CA 1
ATOM 10732 C C . GLU B 1 613 ? 6.617 7.559 21.375 1 90.44 613 GLU B C 1
ATOM 10734 O O . GLU B 1 613 ? 5.617 7.535 22.094 1 90.44 613 GLU B O 1
ATOM 10739 N N . LEU B 1 614 ? 7.125 6.484 20.875 1 91.75 614 LEU B N 1
ATOM 10740 C CA . LEU B 1 614 ? 6.551 5.172 21.141 1 91.75 614 LEU B CA 1
ATOM 10741 C C . LEU B 1 614 ? 6.711 4.809 22.609 1 91.75 614 LEU B C 1
ATOM 10743 O O . LEU B 1 614 ? 5.816 4.199 23.203 1 91.75 614 LEU B O 1
ATOM 10747 N N . THR B 1 615 ? 7.867 5.164 23.156 1 90.25 615 THR B N 1
ATOM 10748 C CA . THR B 1 615 ? 8.102 4.91 24.578 1 90.25 615 THR B CA 1
ATOM 10749 C C . THR B 1 615 ? 7.09 5.656 25.438 1 90.25 615 THR B C 1
ATOM 10751 O O . THR B 1 615 ? 6.574 5.109 26.422 1 90.25 615 THR B O 1
ATOM 10754 N N . ARG B 1 616 ? 6.75 6.832 25.031 1 89.75 616 ARG B N 1
ATOM 10755 C CA . ARG B 1 616 ? 5.773 7.637 25.75 1 89.75 616 ARG B CA 1
ATOM 10756 C C . ARG B 1 616 ? 4.375 7.035 25.641 1 89.75 616 ARG B C 1
ATOM 10758 O O . ARG B 1 616 ? 3.627 7.004 26.625 1 89.75 616 ARG B O 1
ATOM 10765 N N . SER B 1 617 ? 4.031 6.535 24.531 1 90.88 617 SER B N 1
ATOM 10766 C CA . SER B 1 617 ? 2.68 6.062 24.25 1 90.88 617 SER B CA 1
ATOM 10767 C C . SER B 1 617 ? 2.459 4.656 24.797 1 90.88 617 SER B C 1
ATOM 10769 O O . SER B 1 617 ? 1.381 4.348 25.297 1 90.88 617 SER B O 1
ATOM 10771 N N . PHE B 1 618 ? 3.545 3.75 24.672 1 90.88 618 PHE B N 1
ATOM 10772 C CA . PHE B 1 618 ? 3.324 2.334 24.938 1 90.88 618 PHE B CA 1
ATOM 10773 C C . PHE B 1 618 ? 4.473 1.755 25.766 1 90.88 618 PHE B C 1
ATOM 10775 O O . PHE B 1 618 ? 4.387 0.63 26.25 1 90.88 618 PHE B O 1
ATOM 10782 N N . GLY B 1 619 ? 5.477 2.502 25.922 1 86.81 619 GLY B N 1
ATOM 10783 C CA . GLY B 1 619 ? 6.723 1.942 26.422 1 86.81 619 GLY B CA 1
ATOM 10784 C C . GLY B 1 619 ? 7.699 1.572 25.328 1 86.81 619 GLY B C 1
ATOM 10785 O O . GLY B 1 619 ? 7.398 1.729 24.141 1 86.81 619 GLY B O 1
ATOM 10786 N N . SER B 1 620 ? 8.867 1.094 25.719 1 80.25 620 SER B N 1
ATOM 10787 C CA . SER B 1 620 ? 9.938 0.807 24.766 1 80.25 620 SER B CA 1
ATOM 10788 C C . SER B 1 620 ? 9.453 -0.113 23.656 1 80.25 620 SER B C 1
ATOM 10790 O O . SER B 1 620 ? 8.859 -1.159 23.922 1 80.25 620 SER B O 1
ATOM 10792 N N . PRO B 1 621 ? 9.727 0.272 22.406 1 68.94 621 PRO B N 1
ATOM 10793 C CA . PRO B 1 621 ? 9.227 -0.534 21.297 1 68.94 621 PRO B CA 1
ATOM 10794 C C . PRO B 1 621 ? 10.039 -1.812 21.078 1 68.94 621 PRO B C 1
ATOM 10796 O O . PRO B 1 621 ? 9.617 -2.699 20.344 1 68.94 621 PRO B O 1
ATOM 10799 N N . TYR B 1 622 ? 11.453 -1.813 21.469 1 63.91 622 TYR B N 1
ATOM 10800 C CA . TYR B 1 622 ? 12.211 -3.053 21.344 1 63.91 622 TYR B CA 1
ATOM 10801 C C . TYR B 1 622 ? 11.828 -4.035 22.453 1 63.91 622 TYR B C 1
ATOM 10803 O O . TYR B 1 622 ? 12.398 -5.125 22.547 1 63.91 622 TYR B O 1
ATOM 10811 N N . PHE B 1 623 ? 10.906 -3.928 22.906 1 51.47 623 PHE B N 1
ATOM 10812 C CA . PHE B 1 623 ? 10.383 -4.648 24.062 1 51.47 623 PHE B CA 1
ATOM 10813 C C . PHE B 1 623 ? 11.445 -4.789 25.156 1 51.47 623 PHE B C 1
ATOM 10815 O O . PHE B 1 623 ? 11.297 -5.59 26.078 1 51.47 623 PHE B O 1
ATOM 10822 N N . SER B 1 624 ? 13.055 -4.602 24.688 1 42.59 624 SER B N 1
ATOM 10823 C CA . SER B 1 624 ? 14.109 -4.703 25.688 1 42.59 624 SER B CA 1
ATOM 10824 C C . SER B 1 624 ? 14.477 -3.332 26.25 1 42.59 624 SER B C 1
ATOM 10826 O O . SER B 1 624 ? 14.188 -2.307 25.625 1 42.59 624 SER B O 1
ATOM 10828 N N . ASN B 1 625 ? 15.211 -3.426 27.562 1 38.53 625 ASN B N 1
ATOM 10829 C CA . ASN B 1 625 ? 15.773 -2.422 28.453 1 38.53 625 ASN B CA 1
ATOM 10830 C C . ASN B 1 625 ? 17.047 -1.816 27.891 1 38.53 625 ASN B C 1
ATOM 10832 O O . ASN B 1 625 ? 18.141 -2.352 28.094 1 38.53 625 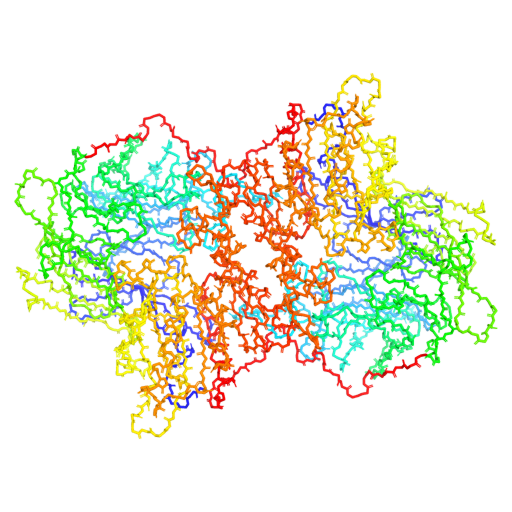ASN B O 1
ATOM 10836 N N . ALA B 1 626 ? 17.734 -1.685 26.859 1 33.84 626 ALA B N 1
ATOM 10837 C CA . ALA B 1 626 ? 19.156 -1.323 26.875 1 33.84 626 ALA B CA 1
ATOM 10838 C C . ALA B 1 626 ? 19.547 -0.687 28.203 1 33.84 626 ALA B C 1
ATOM 10840 O O . ALA B 1 626 ? 18.672 -0.281 28.984 1 33.84 626 ALA B O 1
ATOM 10841 N N . SER B 1 627 ? 20.859 -0.165 28.688 1 33.31 627 SER B N 1
ATOM 10842 C CA . SER B 1 627 ? 21.25 0.688 29.812 1 33.31 627 SER B CA 1
ATOM 10843 C C . SER B 1 627 ? 20.141 1.655 30.188 1 33.31 627 SER B C 1
ATOM 10845 O O . SER B 1 627 ? 19.469 2.217 29.312 1 33.31 627 SER B O 1
ATOM 10847 N N . ASN B 1 628 ? 19.328 2.445 31.141 1 29.89 628 ASN B N 1
ATOM 10848 C CA . ASN B 1 628 ? 18.875 1.502 32.156 1 29.89 628 ASN B CA 1
ATOM 10849 C C . ASN B 1 628 ? 17.953 0.441 31.562 1 29.89 628 ASN B C 1
ATOM 10851 O O . ASN B 1 628 ? 16.844 0.236 32.031 1 29.89 628 ASN B O 1
ATOM 10855 N N . ALA B 1 629 ? 17.953 0.293 30.422 1 31.59 629 ALA B N 1
ATOM 10856 C CA . ALA B 1 629 ? 16.828 -0.521 29.953 1 31.59 629 ALA B CA 1
ATOM 10857 C C . ALA B 1 629 ? 17.062 -2 30.25 1 31.59 629 ALA B C 1
ATOM 10859 O O . ALA B 1 629 ? 17.625 -2.729 29.422 1 31.59 629 ALA B O 1
ATOM 10860 N N . GLY B 1 630 ? 17.672 -2.713 31.094 1 29.83 630 GLY B N 1
ATOM 10861 C CA . GLY B 1 630 ? 17.656 -4.074 31.609 1 29.83 630 GLY B CA 1
ATOM 10862 C C . GLY B 1 630 ? 16.453 -4.875 31.156 1 29.83 630 GLY B C 1
ATOM 10863 O O . GLY B 1 630 ? 16.438 -5.375 30.031 1 29.83 630 GLY B O 1
ATOM 10864 N N . ARG B 1 631 ? 15.484 -5.242 32.031 1 30.55 631 ARG B N 1
ATOM 10865 C CA . ARG B 1 631 ? 14.375 -6.172 32.219 1 30.55 631 ARG B CA 1
ATOM 10866 C C . ARG B 1 631 ? 13.172 -5.762 31.359 1 30.55 631 ARG B C 1
ATOM 10868 O O . ARG B 1 631 ? 12.641 -4.656 31.516 1 30.55 631 ARG B O 1
ATOM 10875 N N . ASP B 1 632 ? 13.023 -5.906 30.031 1 43.03 632 ASP B N 1
ATOM 10876 C CA . ASP B 1 632 ? 11.656 -6.027 29.531 1 43.03 632 ASP B CA 1
ATOM 10877 C C . ASP B 1 632 ? 10.711 -6.508 30.625 1 43.03 632 ASP B C 1
ATOM 10879 O O . ASP B 1 632 ? 10.695 -7.695 30.969 1 43.03 632 ASP B O 1
ATOM 10883 N N . GLU B 1 633 ? 10.578 -5.754 31.344 1 48.62 633 GLU B N 1
ATOM 10884 C CA . GLU B 1 633 ? 9.719 -6.277 32.406 1 48.62 633 GLU B CA 1
ATOM 10885 C C . GLU B 1 633 ? 8.336 -6.637 31.859 1 48.62 633 GLU B C 1
ATOM 10887 O O . GLU B 1 633 ? 7.82 -5.965 30.969 1 48.62 633 GLU B O 1
ATOM 10892 N N . PRO B 1 634 ? 8.039 -7.785 31.875 1 56.06 634 PRO B N 1
ATOM 10893 C CA . PRO B 1 634 ? 6.68 -8.266 31.594 1 56.06 634 PRO B CA 1
ATOM 10894 C C . PRO B 1 634 ? 5.645 -7.145 31.594 1 56.06 634 PRO B C 1
ATOM 10896 O O . PRO B 1 634 ? 4.703 -7.176 30.797 1 56.06 634 PRO B O 1
ATOM 10899 N N . SER B 1 635 ? 6.188 -5.949 32 1 73.69 635 SER B N 1
ATOM 10900 C CA . SER B 1 635 ? 5.156 -4.938 32.188 1 73.69 635 SER B CA 1
ATOM 10901 C C . SER B 1 635 ? 4.996 -4.07 30.953 1 73.69 635 SER B C 1
ATOM 10903 O O . SER B 1 635 ? 3.881 -3.674 30.594 1 73.69 635 SER B O 1
ATOM 10905 N N . VAL B 1 636 ? 6.039 -3.926 30.031 1 80.94 636 VAL B N 1
ATOM 10906 C CA . VAL B 1 636 ? 5.918 -3.084 28.859 1 80.94 636 VAL B CA 1
ATOM 10907 C C . VAL B 1 636 ? 5.164 -3.836 27.766 1 80.94 636 VAL B C 1
ATOM 10909 O O . VAL B 1 636 ? 4.262 -3.283 27.125 1 80.94 636 VAL B O 1
ATOM 10912 N N . LYS B 1 637 ? 5.527 -5.027 27.562 1 80.31 637 LYS B N 1
ATOM 10913 C CA . LYS B 1 637 ? 4.82 -5.859 26.594 1 80.31 637 LYS B CA 1
ATOM 10914 C C . LYS B 1 637 ? 3.334 -5.941 26.922 1 80.31 637 LYS B C 1
ATOM 10916 O O . LYS B 1 637 ? 2.496 -5.977 26.016 1 80.31 637 LYS B O 1
ATOM 10921 N N . GLU B 1 638 ? 3.113 -5.918 28.109 1 84.88 638 GLU B N 1
ATOM 10922 C CA . GLU B 1 638 ? 1.725 -5.992 28.562 1 84.88 638 GLU B CA 1
ATOM 10923 C C . GLU B 1 638 ? 0.954 -4.73 28.172 1 84.88 638 GLU B C 1
ATOM 10925 O O . GLU B 1 638 ? -0.23 -4.801 27.844 1 84.88 638 GLU B O 1
ATOM 10930 N N . ILE B 1 639 ? 1.625 -3.594 28.203 1 89.19 639 ILE B N 1
ATOM 10931 C CA . ILE B 1 639 ? 0.959 -2.35 27.844 1 89.19 639 ILE B CA 1
ATOM 10932 C C . ILE B 1 639 ? 0.633 -2.365 26.344 1 89.19 639 ILE B C 1
ATOM 10934 O O . ILE B 1 639 ? -0.475 -2.006 25.938 1 89.19 639 ILE B O 1
ATOM 10938 N N . TRP B 1 640 ? 1.637 -2.832 25.578 1 90.69 640 TRP B N 1
ATOM 10939 C CA . TRP B 1 640 ? 1.427 -2.947 24.141 1 90.69 640 TRP B CA 1
ATOM 10940 C C . TRP B 1 640 ? 0.253 -3.869 23.828 1 90.69 640 TRP B C 1
ATOM 10942 O O . TRP B 1 640 ? -0.544 -3.592 22.922 1 90.69 640 TRP B O 1
ATOM 10952 N N . ARG B 1 641 ? 0.125 -4.875 24.594 1 89.69 641 ARG B N 1
ATOM 10953 C CA . ARG B 1 641 ? -0.938 -5.852 24.375 1 89.69 641 ARG B CA 1
ATOM 10954 C C . ARG B 1 641 ? -2.271 -5.332 24.906 1 89.69 641 ARG B C 1
ATOM 10956 O O . ARG B 1 641 ? -3.307 -5.484 24.25 1 89.69 641 ARG B O 1
ATOM 10963 N N . ARG B 1 642 ? -2.238 -4.734 26 1 92.19 642 ARG B N 1
ATOM 10964 C CA . ARG B 1 642 ? -3.447 -4.289 26.688 1 92.19 642 ARG B CA 1
ATOM 10965 C C . ARG B 1 642 ? -4.246 -3.324 25.828 1 92.19 642 ARG B C 1
ATOM 10967 O O . ARG B 1 642 ? -5.48 -3.348 25.828 1 92.19 642 ARG B O 1
ATOM 10974 N N . TYR B 1 643 ? -3.605 -2.506 25.109 1 95.31 643 TYR B N 1
ATOM 10975 C CA . TYR B 1 643 ? -4.316 -1.474 24.359 1 95.31 643 TYR B CA 1
ATOM 10976 C C . TYR B 1 643 ? -4.25 -1.744 22.875 1 95.31 643 TYR B C 1
ATOM 10978 O O . TYR B 1 643 ? -4.406 -0.828 22.062 1 95.31 643 TYR B O 1
ATOM 10986 N N . ASN B 1 644 ? -3.953 -3.023 22.578 1 94.88 644 ASN B N 1
ATOM 10987 C CA . ASN B 1 644 ? -3.975 -3.49 21.188 1 94.88 644 ASN B CA 1
ATOM 10988 C C . ASN B 1 644 ? -5.348 -4.035 20.797 1 94.88 644 ASN B C 1
ATOM 10990 O O . ASN B 1 644 ? -5.789 -5.051 21.344 1 94.88 644 ASN B O 1
ATOM 10994 N N . PRO B 1 645 ? -6.07 -3.408 19.812 1 96.5 645 PRO B N 1
ATOM 10995 C CA . PRO B 1 645 ? -7.379 -3.92 19.406 1 96.5 645 PRO B CA 1
ATOM 10996 C C . PRO B 1 645 ? -7.34 -5.395 19 1 96.5 645 PRO B C 1
ATOM 10998 O O . PRO B 1 645 ? -8.281 -6.137 19.281 1 96.5 645 PRO B O 1
ATOM 11001 N N . ALA B 1 646 ? -6.254 -5.852 18.422 1 93.31 646 ALA B N 1
ATOM 11002 C CA . ALA B 1 646 ? -6.121 -7.211 17.906 1 93.31 646 ALA B CA 1
ATOM 11003 C C . ALA B 1 646 ? -6.191 -8.234 19.047 1 93.31 646 ALA B C 1
ATOM 11005 O O . ALA B 1 646 ? -6.41 -9.422 18.812 1 93.31 646 ALA B O 1
ATOM 11006 N N . GLU B 1 647 ? -6.023 -7.816 20.266 1 91.44 647 GLU B N 1
ATOM 11007 C CA . GLU B 1 647 ? -6.051 -8.703 21.422 1 91.44 647 GLU B CA 1
ATOM 11008 C C . GLU B 1 647 ? -7.484 -9.039 21.812 1 91.44 647 GLU B C 1
ATOM 11010 O O . GLU B 1 647 ? -7.715 -9.977 22.594 1 91.44 647 GLU B O 1
ATOM 11015 N N . TYR B 1 648 ? -8.484 -8.383 21.219 1 93.12 648 TYR B N 1
ATOM 11016 C CA . TYR B 1 648 ? -9.852 -8.492 21.719 1 93.12 648 TYR B CA 1
ATOM 11017 C C . TYR B 1 648 ? -10.789 -8.953 20.609 1 93.12 648 TYR B C 1
ATOM 11019 O O . TYR B 1 648 ? -12 -8.734 20.688 1 93.12 648 TYR B O 1
ATOM 11027 N N . LEU B 1 649 ? -10.336 -9.609 19.609 1 92.56 649 LEU B N 1
ATOM 11028 C CA . LEU B 1 649 ? -11.117 -9.977 18.438 1 92.56 649 LEU B CA 1
ATOM 11029 C C . LEU B 1 649 ? -12.25 -10.922 18.797 1 92.56 649 LEU B C 1
ATOM 11031 O O . LEU B 1 649 ? -13.312 -10.906 18.172 1 92.56 649 LEU B O 1
ATOM 11035 N N . SER B 1 650 ? -12.039 -11.75 19.797 1 89.5 650 SER B N 1
ATOM 11036 C CA . SER B 1 650 ? -13.062 -12.695 20.234 1 89.5 650 SER B CA 1
ATOM 11037 C C . SER B 1 650 ? -14.336 -11.969 20.672 1 89.5 650 SER B C 1
ATOM 11039 O O . SER B 1 650 ? -15.43 -12.516 20.578 1 89.5 650 SER B O 1
ATOM 11041 N N . ASN B 1 651 ? -14.164 -10.695 21.094 1 93.69 651 ASN B N 1
ATOM 11042 C CA . ASN B 1 651 ? -15.289 -9.93 21.625 1 93.69 651 ASN B CA 1
ATOM 11043 C C . ASN B 1 651 ? -16.031 -9.18 20.531 1 93.69 651 ASN B C 1
ATOM 11045 O O . ASN B 1 651 ? -17.109 -8.641 20.75 1 93.69 651 ASN B O 1
ATOM 11049 N N . TRP B 1 652 ? -15.492 -9.156 19.344 1 95.56 652 TRP B N 1
ATOM 11050 C CA . TRP B 1 652 ? -16.094 -8.375 18.266 1 95.56 652 TRP B CA 1
ATOM 11051 C C . TRP B 1 652 ? -17.438 -8.977 17.844 1 95.56 652 TRP B C 1
ATOM 11053 O O . TRP B 1 652 ? -17.531 -10.195 17.656 1 95.56 652 TRP B O 1
ATOM 11063 N N . SER B 1 653 ? -18.438 -8.172 17.719 1 96.56 653 SER B N 1
ATOM 11064 C CA . SER B 1 653 ? -19.75 -8.656 17.266 1 96.56 653 SER B CA 1
ATOM 11065 C C . SER B 1 653 ? -20.578 -7.523 16.672 1 96.56 653 SER B C 1
ATOM 11067 O O . SER B 1 653 ? -21.641 -7.766 16.094 1 96.56 653 SER B O 1
ATOM 11069 N N . THR B 1 654 ? -20.125 -6.27 16.766 1 98.19 654 THR B N 1
ATOM 11070 C CA . THR B 1 654 ? -20.875 -5.098 16.328 1 98.19 654 THR B CA 1
ATOM 11071 C C . THR B 1 654 ? -20.609 -4.816 14.844 1 98.19 654 THR B C 1
ATOM 11073 O O . THR B 1 654 ? -19.453 -4.844 14.398 1 98.19 654 THR B O 1
ATOM 11076 N N . PRO B 1 655 ? -21.672 -4.5 14.023 1 98.62 655 PRO B N 1
ATOM 11077 C CA . PRO B 1 655 ? -21.438 -4.125 12.633 1 98.62 655 PRO B CA 1
ATOM 11078 C C . PRO B 1 655 ? -20.391 -3.02 12.484 1 98.62 655 PRO B C 1
ATOM 11080 O O . PRO B 1 655 ? -20.375 -2.074 13.281 1 98.62 655 PRO B O 1
ATOM 11083 N N . LEU B 1 656 ? -19.547 -3.15 11.453 1 98.56 656 LEU B N 1
ATOM 11084 C CA . LEU B 1 656 ? -18.375 -2.283 11.367 1 98.56 656 LEU B CA 1
ATOM 11085 C C . LEU B 1 656 ? -18.172 -1.795 9.938 1 98.56 656 LEU B C 1
ATOM 11087 O O . LEU B 1 656 ? -17.969 -2.6 9.023 1 98.56 656 LEU B O 1
ATOM 11091 N N . LEU B 1 657 ? -18.25 -0.468 9.688 1 98.94 657 LEU B N 1
ATOM 11092 C CA . LEU B 1 657 ? -17.812 0.162 8.445 1 98.94 657 LEU B CA 1
ATOM 11093 C C . LEU B 1 657 ? -16.328 0.53 8.508 1 98.94 657 LEU B C 1
ATOM 11095 O O . LEU B 1 657 ? -15.906 1.242 9.414 1 98.94 657 LEU B O 1
ATOM 11099 N N . LEU B 1 658 ? -15.594 0.015 7.605 1 98.88 658 LEU B N 1
ATOM 11100 C CA . LEU B 1 658 ? -14.164 0.287 7.52 1 98.88 658 LEU B CA 1
ATOM 11101 C C . LEU B 1 658 ? -13.844 1.168 6.316 1 98.88 658 LEU B C 1
ATOM 11103 O O . LEU B 1 658 ? -14.273 0.872 5.199 1 98.88 658 LEU B O 1
ATOM 11107 N N . ILE B 1 659 ? -13.156 2.281 6.527 1 98.88 659 ILE B N 1
ATOM 11108 C CA . ILE B 1 659 ? -12.758 3.201 5.469 1 98.88 659 ILE B CA 1
ATOM 11109 C C . ILE B 1 659 ? -11.25 3.412 5.512 1 98.88 659 ILE B C 1
ATOM 11111 O O . ILE B 1 659 ? -10.688 3.719 6.566 1 98.88 659 ILE B O 1
ATOM 11115 N N . HIS B 1 660 ? -10.562 3.248 4.449 1 98.62 660 HIS B N 1
ATOM 11116 C CA . HIS B 1 660 ? -9.117 3.438 4.402 1 98.62 660 HIS B CA 1
ATOM 11117 C C . HIS B 1 660 ? -8.648 3.756 2.984 1 98.62 660 HIS B C 1
ATOM 11119 O O . HIS B 1 660 ? -9.219 3.256 2.012 1 98.62 660 HIS B O 1
ATOM 11125 N N . SER B 1 661 ? -7.637 4.613 2.805 1 98.19 661 SER B N 1
ATOM 11126 C CA . SER B 1 661 ? -7.129 5.023 1.501 1 98.19 661 SER B CA 1
ATOM 11127 C C . SER B 1 661 ? -5.742 4.441 1.244 1 98.19 661 SER B C 1
ATOM 11129 O O . SER B 1 661 ? -4.977 4.207 2.182 1 98.19 661 SER B O 1
ATOM 11131 N N . ASP B 1 662 ? -5.387 4.266 0.001 1 96.44 662 ASP B N 1
ATOM 11132 C CA . ASP B 1 662 ? -4.145 3.592 -0.368 1 96.44 662 ASP B CA 1
ATOM 11133 C C . ASP B 1 662 ? -2.938 4.492 -0.111 1 96.44 662 ASP B C 1
ATOM 11135 O O . ASP B 1 662 ? -1.838 4 0.153 1 96.44 662 ASP B O 1
ATOM 11139 N N . ARG B 1 663 ? -3.09 5.77 -0.082 1 96.5 663 ARG B N 1
ATOM 11140 C CA . ARG B 1 663 ? -1.947 6.664 0.073 1 96.5 663 ARG B CA 1
ATOM 11141 C C . ARG B 1 663 ? -1.845 7.18 1.505 1 96.5 663 ARG B C 1
ATOM 11143 O O . ARG B 1 663 ? -1.191 8.195 1.761 1 96.5 663 ARG B O 1
ATOM 11150 N N . ASP B 1 664 ? -2.555 6.574 2.404 1 97.06 664 ASP B N 1
ATOM 11151 C CA . ASP B 1 664 ? -2.387 6.883 3.82 1 97.06 664 ASP B CA 1
ATOM 11152 C C . ASP B 1 664 ? -1.129 6.219 4.383 1 97.06 664 ASP B C 1
ATOM 11154 O O . ASP B 1 664 ? -1.143 5.031 4.715 1 97.06 664 ASP B O 1
ATOM 11158 N N . PHE B 1 665 ? -0.07 7.016 4.578 1 95.25 665 PHE B N 1
ATOM 11159 C CA . PHE B 1 665 ? 1.165 6.441 5.102 1 95.25 665 PHE B CA 1
ATOM 11160 C C . PHE B 1 665 ? 1.318 6.75 6.586 1 95.25 665 PHE B C 1
ATOM 11162 O O . PHE B 1 665 ? 2.266 6.285 7.227 1 95.25 665 PHE B O 1
ATOM 11169 N N . ARG B 1 666 ? 0.293 7.492 7.113 1 95.31 666 ARG B N 1
ATOM 11170 C CA . ARG B 1 666 ? 0.227 7.758 8.547 1 95.31 666 ARG B CA 1
ATOM 11171 C C . ARG B 1 666 ? -0.357 6.562 9.297 1 95.31 666 ARG B C 1
ATOM 11173 O O . ARG B 1 666 ? 0.144 6.184 10.359 1 95.31 666 ARG B O 1
ATOM 11180 N N . CYS B 1 667 ? -1.421 6.074 8.789 1 96.5 667 CYS B N 1
ATOM 11181 C CA . CYS B 1 667 ? -2.029 4.828 9.242 1 96.5 667 CYS B CA 1
ATOM 11182 C C . CYS B 1 667 ? -2.055 3.795 8.125 1 96.5 667 CYS B C 1
ATOM 11184 O O . CYS B 1 667 ? -2.764 3.969 7.129 1 96.5 667 CYS B O 1
ATOM 11186 N N . PRO B 1 668 ? -1.321 2.725 8.305 1 94.88 668 PRO B N 1
ATOM 11187 C CA . PRO B 1 668 ? -1.211 1.754 7.215 1 94.88 668 PRO B CA 1
ATOM 11188 C C . PRO B 1 668 ? -2.547 1.103 6.867 1 94.88 668 PRO B C 1
ATOM 11190 O O . PRO B 1 668 ? -3.338 0.791 7.762 1 94.88 668 PRO B O 1
ATOM 11193 N N . ILE B 1 669 ? -2.809 0.875 5.613 1 95.62 669 ILE B N 1
ATOM 11194 C CA . ILE B 1 669 ? -4.062 0.362 5.074 1 95.62 669 ILE B CA 1
ATOM 11195 C C . ILE B 1 669 ? -4.289 -1.064 5.566 1 95.62 669 ILE B C 1
ATOM 11197 O O . ILE B 1 669 ? -5.422 -1.554 5.566 1 95.62 669 ILE B O 1
ATOM 11201 N N . THR B 1 670 ? -3.254 -1.784 6.027 1 95.44 670 THR B N 1
ATOM 11202 C CA . THR B 1 670 ? -3.381 -3.148 6.527 1 95.44 670 THR B CA 1
ATOM 11203 C C . THR B 1 670 ? -4.363 -3.205 7.695 1 95.44 670 THR B C 1
ATOM 11205 O O . THR B 1 670 ? -4.98 -4.242 7.941 1 95.44 670 THR B O 1
ATOM 11208 N N . ALA B 1 671 ? -4.559 -2.084 8.391 1 96.75 671 ALA B N 1
ATOM 11209 C CA . ALA B 1 671 ? -5.492 -2.037 9.516 1 96.75 671 ALA B CA 1
ATOM 11210 C C . ALA B 1 671 ? -6.914 -2.367 9.062 1 96.75 671 ALA B C 1
ATOM 11212 O O . ALA B 1 671 ? -7.555 -3.262 9.625 1 96.75 671 ALA B O 1
ATOM 11213 N N . ALA B 1 672 ? -7.355 -1.701 8.047 1 97.81 672 ALA B N 1
ATOM 11214 C CA . ALA B 1 672 ? -8.711 -1.938 7.555 1 97.81 672 ALA B CA 1
ATOM 11215 C C . ALA B 1 672 ? -8.828 -3.32 6.918 1 97.81 672 ALA B C 1
ATOM 11217 O O . ALA B 1 672 ? -9.859 -3.982 7.051 1 97.81 672 ALA B O 1
ATOM 11218 N N . SER B 1 673 ? -7.797 -3.742 6.23 1 96.75 673 SER B N 1
ATOM 11219 C CA . SER B 1 673 ? -7.82 -5.055 5.594 1 96.75 673 SER B CA 1
ATOM 11220 C C . SER B 1 673 ? -7.953 -6.168 6.629 1 96.75 673 SER B C 1
ATOM 11222 O O . SER B 1 673 ? -8.75 -7.094 6.457 1 96.75 673 SER B O 1
ATOM 11224 N N . ALA B 1 674 ? -7.16 -6.109 7.66 1 96.56 674 ALA B N 1
ATOM 11225 C CA . ALA B 1 674 ? -7.203 -7.113 8.719 1 96.56 674 ALA B CA 1
ATOM 11226 C C . ALA B 1 674 ? -8.555 -7.102 9.43 1 96.56 674 ALA B C 1
ATOM 11228 O O . ALA B 1 674 ? -9.133 -8.156 9.688 1 96.56 674 ALA B O 1
ATOM 11229 N N . ALA B 1 675 ? -9.023 -5.891 9.734 1 97.5 675 ALA B N 1
ATOM 11230 C CA . ALA B 1 675 ? -10.32 -5.777 10.398 1 97.5 675 ALA B CA 1
ATOM 11231 C C . ALA B 1 675 ? -11.43 -6.371 9.539 1 97.5 675 ALA B C 1
ATOM 11233 O O . ALA B 1 675 ? -12.312 -7.066 10.047 1 97.5 675 ALA B O 1
ATOM 11234 N N . TYR B 1 676 ? -11.414 -6.086 8.25 1 97.25 676 TYR B N 1
ATOM 11235 C CA . TYR B 1 676 ? -12.398 -6.625 7.32 1 97.25 676 TYR B CA 1
ATOM 11236 C C . TYR B 1 676 ? -12.367 -8.148 7.32 1 97.25 676 TYR B C 1
ATOM 11238 O O . TYR B 1 676 ? -13.414 -8.797 7.363 1 97.25 676 TYR B O 1
ATOM 11246 N N . THR B 1 677 ? -11.219 -8.68 7.266 1 95.44 677 THR B N 1
ATOM 11247 C CA . THR B 1 677 ? -11.039 -10.125 7.262 1 95.44 677 THR B CA 1
ATOM 11248 C C . THR B 1 677 ? -11.633 -10.75 8.523 1 95.44 677 THR B C 1
ATOM 11250 O O . THR B 1 677 ? -12.359 -11.742 8.453 1 95.44 677 THR B O 1
ATOM 11253 N N . VAL B 1 678 ? -11.328 -10.18 9.688 1 95 678 VAL B N 1
ATOM 11254 C CA . VAL B 1 678 ? -11.844 -10.68 10.953 1 95 678 VAL B CA 1
ATOM 11255 C C . VAL B 1 678 ? -13.367 -10.648 10.945 1 95 678 VAL B C 1
ATOM 11257 O O . VAL B 1 678 ? -14.016 -11.625 11.344 1 95 678 VAL B O 1
ATOM 11260 N N . CYS B 1 679 ? -13.93 -9.547 10.492 1 96.12 679 CYS B N 1
ATOM 11261 C CA . CYS B 1 679 ? -15.383 -9.438 10.43 1 96.12 679 CYS B CA 1
ATOM 11262 C C . CYS B 1 679 ? -15.969 -10.523 9.531 1 96.12 679 CYS B C 1
ATOM 11264 O O . CYS B 1 679 ? -16.938 -11.188 9.906 1 96.12 679 CYS B O 1
ATOM 11266 N N . ARG B 1 680 ? -15.359 -10.742 8.391 1 94.44 680 ARG B N 1
ATOM 11267 C CA . ARG B 1 680 ? -15.852 -11.742 7.457 1 94.44 680 ARG B CA 1
ATOM 11268 C C . ARG B 1 680 ? -15.727 -13.148 8.039 1 94.44 680 ARG B C 1
ATOM 11270 O O . ARG B 1 680 ? -16.656 -13.961 7.926 1 94.44 680 ARG B O 1
ATOM 11277 N N . MET B 1 681 ? -14.656 -13.422 8.633 1 92.19 681 MET B N 1
ATOM 11278 C CA . MET B 1 681 ? -14.422 -14.734 9.234 1 92.19 681 MET B CA 1
ATOM 11279 C C . MET B 1 681 ? -15.422 -15 10.359 1 92.19 681 MET B C 1
ATOM 11281 O O . MET B 1 681 ? -15.852 -16.125 10.555 1 92.19 681 MET B O 1
ATOM 11285 N N . LYS B 1 682 ? -15.875 -13.938 11.062 1 92 682 LYS B N 1
ATOM 11286 C CA . LYS B 1 682 ? -16.75 -14.07 12.227 1 92 682 LYS B CA 1
ATOM 11287 C C . LYS B 1 682 ? -18.219 -13.93 11.828 1 92 682 LYS B C 1
ATOM 11289 O O . LYS B 1 682 ? -19.109 -14.133 12.648 1 92 682 LYS B O 1
ATOM 11294 N N . GLY B 1 683 ? -18.469 -13.57 10.609 1 92.81 683 GLY B N 1
ATOM 11295 C CA . GLY B 1 683 ? -19.828 -13.367 10.156 1 92.81 683 GLY B CA 1
ATOM 11296 C C . GLY B 1 683 ? -20.438 -12.062 10.641 1 92.81 683 GLY B C 1
ATOM 11297 O O . GLY B 1 683 ? -21.641 -11.953 10.797 1 92.81 683 GLY B O 1
ATOM 11298 N N . ILE B 1 684 ? -19.594 -11.055 10.977 1 95.81 684 ILE B N 1
ATOM 11299 C CA . ILE B 1 684 ? -20.047 -9.727 11.391 1 95.81 684 ILE B CA 1
ATOM 11300 C C . ILE B 1 684 ? -20.344 -8.883 10.148 1 95.81 684 ILE B C 1
ATOM 11302 O O . ILE B 1 684 ? -19.562 -8.852 9.203 1 95.81 684 ILE B O 1
ATOM 11306 N N . ASP B 1 685 ? -21.531 -8.234 10.117 1 97.44 685 ASP B N 1
ATOM 11307 C CA . ASP B 1 685 ? -21.828 -7.34 9.008 1 97.44 685 ASP B CA 1
ATOM 11308 C C . ASP B 1 685 ? -20.781 -6.246 8.883 1 97.44 685 ASP B C 1
ATOM 11310 O O . ASP B 1 685 ? -20.438 -5.594 9.867 1 97.44 685 ASP B O 1
ATOM 11314 N N . THR B 1 686 ? -20.234 -6.125 7.695 1 97.81 686 THR B N 1
ATOM 11315 C CA . THR B 1 686 ? -19.156 -5.164 7.484 1 97.81 686 THR B CA 1
ATOM 11316 C C . THR B 1 686 ? -19.172 -4.637 6.051 1 97.81 686 THR B C 1
ATOM 11318 O O . THR B 1 686 ? -19.859 -5.188 5.191 1 97.81 686 THR B O 1
ATOM 11321 N N . ARG B 1 687 ? -18.625 -3.535 5.855 1 98.5 687 ARG B N 1
ATOM 11322 C CA . ARG B 1 687 ? -18.375 -2.893 4.57 1 98.5 687 ARG B CA 1
ATOM 11323 C C . ARG B 1 687 ? -17 -2.23 4.543 1 98.5 687 ARG B C 1
ATOM 11325 O O . ARG B 1 687 ? -16.578 -1.621 5.527 1 98.5 687 ARG B O 1
ATOM 11332 N N . TYR B 1 688 ? -16.203 -2.445 3.518 1 98.5 688 TYR B N 1
ATOM 11333 C CA . TYR B 1 688 ? -14.891 -1.833 3.324 1 98.5 688 TYR B CA 1
ATOM 11334 C C . TYR B 1 688 ? -14.938 -0.799 2.205 1 98.5 688 TYR B C 1
ATOM 11336 O O . TYR B 1 688 ? -15.133 -1.146 1.038 1 98.5 688 TYR B O 1
ATOM 11344 N N . LEU B 1 689 ? -14.852 0.468 2.504 1 98.88 689 LEU B N 1
ATOM 11345 C CA . LEU B 1 689 ? -14.75 1.587 1.574 1 98.88 689 LEU B CA 1
ATOM 11346 C C . LEU B 1 689 ? -13.297 2.016 1.397 1 98.88 689 LEU B C 1
ATOM 11348 O O . LEU B 1 689 ? -12.641 2.41 2.363 1 98.88 689 LEU B O 1
ATOM 11352 N N . ASN B 1 690 ? -12.812 1.972 0.151 1 98.69 690 ASN B N 1
ATOM 11353 C CA . ASN B 1 690 ? -11.414 2.252 -0.158 1 98.69 690 ASN B CA 1
ATOM 11354 C C . ASN B 1 690 ? -11.281 3.32 -1.238 1 98.69 690 ASN B C 1
ATOM 11356 O O . ASN B 1 690 ? -12.086 3.363 -2.176 1 98.69 690 ASN B O 1
ATOM 11360 N N . PHE B 1 691 ? -10.328 4.199 -1.109 1 98.56 691 PHE B N 1
ATOM 11361 C CA . PHE B 1 691 ? -9.984 5.18 -2.133 1 98.56 691 PHE B CA 1
ATOM 11362 C C . PHE B 1 691 ? -8.531 5.02 -2.566 1 98.56 691 PHE B C 1
ATOM 11364 O O . PHE B 1 691 ? -7.613 5.211 -1.765 1 98.56 691 PHE B O 1
ATOM 11371 N N . PRO B 1 692 ? -8.281 4.738 -3.83 1 97.19 692 PRO B N 1
ATOM 11372 C CA . PRO B 1 692 ? -6.91 4.484 -4.285 1 97.19 692 PRO B CA 1
ATOM 11373 C C . PRO B 1 692 ? -6.059 5.75 -4.34 1 97.19 692 PRO B C 1
ATOM 11375 O O . PRO B 1 692 ? -4.832 5.676 -4.281 1 97.19 692 PRO B O 1
ATOM 11378 N N . ASP B 1 693 ? -6.684 6.91 -4.395 1 96.94 693 ASP B N 1
ATOM 11379 C CA . ASP B 1 693 ? -5.922 8.117 -4.695 1 96.94 693 ASP B CA 1
ATOM 11380 C C . ASP B 1 693 ? -6.055 9.148 -3.576 1 96.94 693 ASP B C 1
ATOM 11382 O O . ASP B 1 693 ? -5.781 10.328 -3.779 1 96.94 693 ASP B O 1
ATOM 11386 N N . GLU B 1 694 ? -6.621 8.734 -2.461 1 98.06 694 GLU B N 1
ATOM 11387 C CA . GLU B 1 694 ? -6.699 9.609 -1.295 1 98.06 694 GLU B CA 1
ATOM 11388 C C . GLU B 1 694 ? -5.629 9.258 -0.266 1 98.06 694 GLU B C 1
ATOM 11390 O O . GLU B 1 694 ? -5.074 8.156 -0.295 1 98.06 694 GLU B O 1
ATOM 11395 N N . ASN B 1 695 ? -5.234 10.141 0.541 1 97.19 695 ASN B N 1
ATOM 11396 C CA . ASN B 1 695 ? -4.277 9.93 1.624 1 97.19 695 ASN B CA 1
ATOM 11397 C C . ASN B 1 695 ? -4.984 9.742 2.965 1 97.19 695 ASN B C 1
ATOM 11399 O O . ASN B 1 695 ? -6.027 9.094 3.037 1 97.19 695 ASN B O 1
ATOM 11403 N N . HIS B 1 696 ? -4.465 10.18 4.07 1 96.38 696 HIS B N 1
ATOM 11404 C CA . HIS B 1 696 ? -5.047 10.07 5.402 1 96.38 696 HIS B CA 1
ATOM 11405 C C . HIS B 1 696 ? -6.406 10.758 5.469 1 96.38 696 HIS B C 1
ATOM 11407 O O . HIS B 1 696 ? -7.219 10.453 6.344 1 96.38 696 HIS B O 1
ATOM 11413 N N . PHE B 1 697 ? -6.668 11.625 4.523 1 96.62 697 PHE B N 1
ATOM 11414 C CA . PHE B 1 697 ? -7.941 12.312 4.367 1 96.62 697 PHE B CA 1
ATOM 11415 C C . PHE B 1 697 ? -8.586 11.961 3.029 1 96.62 697 PHE B C 1
ATOM 11417 O O . PHE B 1 697 ? -7.902 11.523 2.104 1 96.62 697 PHE B O 1
ATOM 11424 N N . VAL B 1 698 ? -9.852 12.055 2.939 1 98.12 698 VAL B N 1
ATOM 11425 C CA . VAL B 1 698 ? -10.586 11.992 1.676 1 98.12 698 VAL B CA 1
ATOM 11426 C C . VAL B 1 698 ? -10.914 13.406 1.205 1 98.12 698 VAL B C 1
ATOM 11428 O O . VAL B 1 698 ? -11.852 14.031 1.707 1 98.12 698 VAL B O 1
ATOM 11431 N N . LEU B 1 699 ? -10.203 13.852 0.256 1 96.25 699 LEU B N 1
ATOM 11432 C CA . LEU B 1 699 ? -10.203 15.281 -0.057 1 96.25 699 LEU B CA 1
ATOM 11433 C C . LEU B 1 699 ? -10.922 15.539 -1.379 1 96.25 699 LEU B C 1
ATOM 11435 O O . LEU B 1 699 ? -11.461 16.625 -1.589 1 96.25 699 LEU B O 1
ATOM 11439 N N . GLY B 1 700 ? -10.891 14.625 -2.318 1 96.75 700 GLY B N 1
ATOM 11440 C CA . GLY B 1 700 ? -11.625 14.812 -3.559 1 96.75 700 GLY B CA 1
ATOM 11441 C C . GLY B 1 700 ? -13.109 15.039 -3.346 1 96.75 700 GLY B C 1
ATOM 11442 O O . GLY B 1 700 ? -13.742 14.312 -2.572 1 96.75 700 GLY B O 1
ATOM 11443 N N . ARG B 1 701 ? -13.695 15.992 -4.043 1 97.5 701 ARG B N 1
ATOM 11444 C CA . ARG B 1 701 ? -15.078 16.391 -3.826 1 97.5 701 ARG B CA 1
ATOM 11445 C C . ARG B 1 701 ? -16.031 15.219 -4.023 1 97.5 701 ARG B C 1
ATOM 11447 O O . ARG B 1 701 ? -16.891 14.961 -3.178 1 97.5 701 ARG B O 1
ATOM 11454 N N . GLU B 1 702 ? -15.867 14.531 -5.098 1 97.94 702 GLU B N 1
ATOM 11455 C CA . GLU B 1 702 ? -16.75 13.398 -5.387 1 97.94 702 GLU B CA 1
ATOM 11456 C C . GLU B 1 702 ? -16.5 12.25 -4.414 1 97.94 702 GLU B C 1
ATOM 11458 O O . GLU B 1 702 ? -17.438 11.547 -4.023 1 97.94 702 GLU B O 1
ATOM 11463 N N . ASN B 1 703 ? -15.258 11.961 -4.082 1 98.56 703 ASN B N 1
ATOM 11464 C CA . ASN B 1 703 ? -14.93 10.953 -3.08 1 98.56 703 ASN B CA 1
ATOM 11465 C C . ASN B 1 703 ? -15.516 11.312 -1.716 1 98.56 703 ASN B C 1
ATOM 11467 O O . ASN B 1 703 ? -16.016 10.438 -0.998 1 98.56 703 ASN B O 1
ATOM 11471 N N . SER B 1 704 ? -15.422 12.594 -1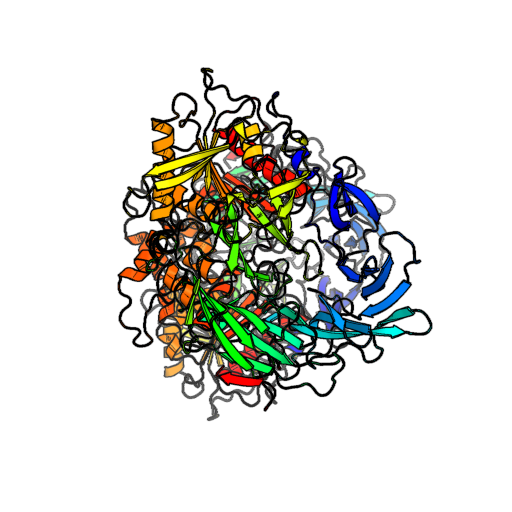.356 1 98.44 704 SER B N 1
ATOM 11472 C CA . SER B 1 704 ? -16.016 13.055 -0.105 1 98.44 704 SER B CA 1
ATOM 11473 C C . SER B 1 704 ? -17.516 12.805 -0.077 1 98.44 704 SER B C 1
ATOM 11475 O O . SER B 1 704 ? -18.062 12.422 0.956 1 98.44 704 SER B O 1
ATOM 11477 N N . LEU B 1 705 ? -18.172 13.062 -1.165 1 98.19 705 LEU B N 1
ATOM 11478 C CA . LEU B 1 705 ? -19.609 12.797 -1.268 1 98.19 705 LEU B CA 1
ATOM 11479 C C . LEU B 1 705 ? -19.906 11.328 -0.979 1 98.19 705 LEU B C 1
ATOM 11481 O O . LEU B 1 705 ? -20.797 11.016 -0.182 1 98.19 705 LEU B O 1
ATOM 11485 N N . VAL B 1 706 ? -19.094 10.445 -1.621 1 98.44 706 VAL B N 1
ATOM 11486 C CA . VAL B 1 706 ? -19.281 9.016 -1.414 1 98.44 706 VAL B CA 1
ATOM 11487 C C . VAL B 1 706 ? -19 8.656 0.044 1 98.44 706 VAL B C 1
ATOM 11489 O O . VAL B 1 706 ? -19.703 7.836 0.639 1 98.44 706 VAL B O 1
ATOM 11492 N N . TRP B 1 707 ? -18 9.25 0.578 1 98.75 707 TRP B N 1
ATOM 11493 C CA . TRP B 1 707 ? -17.641 9.016 1.975 1 98.75 707 TRP B CA 1
ATOM 11494 C C . TRP B 1 707 ? -18.828 9.32 2.891 1 98.75 707 TRP B C 1
ATOM 11496 O O . TRP B 1 707 ? -19.234 8.477 3.695 1 98.75 707 TRP B O 1
ATOM 11506 N N . TYR B 1 708 ? -19.469 10.5 2.775 1 98.44 708 TYR B N 1
ATOM 11507 C CA . TYR B 1 708 ? -20.594 10.898 3.621 1 98.44 708 TYR B CA 1
ATOM 11508 C C . TYR B 1 708 ? -21.797 10 3.387 1 98.44 708 TYR B C 1
ATOM 11510 O O . TYR B 1 708 ? -22.484 9.625 4.336 1 98.44 708 TYR B O 1
ATOM 11518 N N . GLN B 1 709 ? -22.016 9.664 2.154 1 98.06 709 GLN B N 1
ATOM 11519 C CA . GLN B 1 709 ? -23.141 8.789 1.838 1 98.06 709 GLN B CA 1
ATOM 11520 C C . GLN B 1 709 ? -22.984 7.43 2.512 1 98.06 709 GLN B C 1
ATOM 11522 O O . GLN B 1 709 ? -23.969 6.863 3.004 1 98.06 709 GLN B O 1
ATOM 11527 N N . ASN B 1 710 ? -21.781 6.91 2.52 1 98.56 710 ASN B N 1
ATOM 11528 C CA . ASN B 1 710 ? -21.531 5.625 3.164 1 98.56 710 ASN B CA 1
ATOM 11529 C C . ASN B 1 710 ? -21.672 5.723 4.684 1 98.56 710 ASN B C 1
ATOM 11531 O O . ASN B 1 710 ? -22.328 4.887 5.305 1 98.56 710 ASN B O 1
ATOM 11535 N N . VAL B 1 711 ? -21.047 6.715 5.316 1 98.75 711 VAL B N 1
ATOM 11536 C CA . VAL B 1 711 ? -21.062 6.855 6.766 1 98.75 711 VAL B CA 1
ATOM 11537 C C . VAL B 1 711 ? -22.5 7.059 7.246 1 98.75 711 VAL B C 1
ATOM 11539 O O . VAL B 1 711 ? -22.969 6.352 8.141 1 98.75 711 VAL B O 1
ATOM 11542 N N . ILE B 1 712 ? -23.25 8 6.617 1 98.38 712 ILE B N 1
ATOM 11543 C CA . ILE B 1 712 ? -24.625 8.305 7.02 1 98.38 712 ILE B CA 1
ATOM 11544 C C . ILE B 1 712 ? -25.531 7.113 6.719 1 98.38 712 ILE B C 1
ATOM 11546 O O . ILE B 1 712 ? -26.297 6.68 7.574 1 98.38 712 ILE B O 1
ATOM 11550 N N . GLY B 1 713 ? -25.359 6.57 5.48 1 98.25 713 GLY B N 1
ATOM 11551 C CA . GLY B 1 713 ? -26.172 5.426 5.109 1 98.25 713 GLY B CA 1
ATOM 11552 C C . GLY B 1 713 ? -25.969 4.227 6.016 1 98.25 713 GLY B C 1
ATOM 11553 O O . GLY B 1 713 ? -26.922 3.545 6.383 1 98.25 713 GLY B O 1
ATOM 11554 N N . TRP B 1 714 ? -24.75 3.889 6.34 1 98.56 714 TRP B N 1
ATOM 11555 C CA . TRP B 1 714 ? -24.422 2.781 7.234 1 98.56 714 TRP B CA 1
ATOM 11556 C C . TRP B 1 714 ? -25.062 2.979 8.602 1 98.56 714 TRP B C 1
ATOM 11558 O O . TRP B 1 714 ? -25.719 2.076 9.125 1 98.56 714 TRP B O 1
ATOM 11568 N N . CYS B 1 715 ? -24.844 4.145 9.188 1 98.62 715 CYS B N 1
ATOM 11569 C CA . CYS B 1 715 ? -25.391 4.43 10.508 1 98.62 715 CYS B CA 1
ATOM 11570 C C . CYS B 1 715 ? -26.906 4.414 10.484 1 98.62 715 CYS B C 1
ATOM 11572 O O . CYS B 1 715 ? -27.547 3.846 11.383 1 98.62 715 CYS B O 1
ATOM 11574 N N . ASN B 1 716 ? -27.562 5.047 9.469 1 98.19 716 ASN B N 1
ATOM 11575 C CA . ASN B 1 716 ? -29.016 5.051 9.32 1 98.19 716 ASN B CA 1
ATOM 11576 C C . ASN B 1 716 ? -29.578 3.633 9.297 1 98.19 716 ASN B C 1
ATOM 11578 O O . ASN B 1 716 ? -30.594 3.357 9.922 1 98.19 716 ASN B O 1
ATOM 11582 N N . LYS B 1 717 ? -28.891 2.785 8.555 1 97.88 717 LYS B N 1
ATOM 11583 C CA . LYS B 1 717 ? -29.328 1.396 8.445 1 97.88 717 LYS B CA 1
ATOM 11584 C C . LYS B 1 717 ? -29.438 0.742 9.812 1 97.88 717 LYS B C 1
ATOM 11586 O O . LYS B 1 717 ? -30.438 0.096 10.133 1 97.88 717 LYS B O 1
ATOM 11591 N N . TYR B 1 718 ? -28.531 0.955 10.664 1 98.06 718 TYR B N 1
ATOM 11592 C CA . TYR B 1 718 ? -28.438 0.17 11.891 1 98.06 718 TYR B CA 1
ATOM 11593 C C . TYR B 1 718 ? -29.219 0.832 13.023 1 98.06 718 TYR B C 1
ATOM 11595 O O . TYR B 1 718 ? -29.688 0.155 13.938 1 98.06 718 TYR B O 1
ATOM 11603 N N . VAL B 1 719 ? -29.391 2.189 12.93 1 97.69 719 VAL B N 1
ATOM 11604 C CA . VAL B 1 719 ? -30.188 2.836 13.969 1 97.69 719 VAL B CA 1
ATOM 11605 C C . VAL B 1 719 ? -31.656 2.826 13.562 1 97.69 719 VAL B C 1
ATOM 11607 O O . VAL B 1 719 ? -32.531 3.275 14.328 1 97.69 719 VAL B O 1
ATOM 11610 N N . GLY B 1 720 ? -32 2.426 12.359 1 95.62 720 GLY B N 1
ATOM 11611 C CA . GLY B 1 720 ? -33.375 2.312 11.898 1 95.62 720 GLY B CA 1
ATOM 11612 C C . GLY B 1 720 ? -33.969 3.637 11.453 1 95.62 720 GLY B C 1
ATOM 11613 O O . GLY B 1 720 ? -35.125 3.938 11.742 1 95.62 720 GLY B O 1
ATOM 11614 N N . MET B 1 721 ? -33.062 4.445 10.805 1 92.06 721 MET B N 1
ATOM 11615 C CA . MET B 1 721 ? -33.531 5.703 10.25 1 92.06 721 MET B CA 1
ATOM 11616 C C . MET B 1 721 ? -34.25 5.473 8.922 1 92.06 721 MET B C 1
ATOM 11618 O O . MET B 1 721 ? -33.625 5.352 7.879 1 92.06 721 MET B O 1
ATOM 11622 N N . GLU B 1 722 ? -35.469 5.461 8.781 1 84.12 722 GLU B N 1
ATOM 11623 C CA . GLU B 1 722 ? -36.25 5.078 7.602 1 84.12 722 GLU B CA 1
ATOM 11624 C C . GLU B 1 722 ? -36.25 6.188 6.555 1 84.12 722 GLU B C 1
ATOM 11626 O O . GLU B 1 722 ? -36.156 5.918 5.355 1 84.12 722 GLU B O 1
ATOM 11631 N N . ASP B 1 723 ? -36.281 7.41 6.918 1 85.19 723 ASP B N 1
ATOM 11632 C CA . ASP B 1 723 ? -36.406 8.516 5.977 1 85.19 723 ASP B CA 1
ATOM 11633 C C . ASP B 1 723 ? -35.062 9.164 5.688 1 85.19 723 ASP B C 1
ATOM 11635 O O . ASP B 1 723 ? -35 10.234 5.082 1 85.19 723 ASP B O 1
ATOM 11639 N N . GLY B 1 724 ? -34 8.5 6.105 1 90.44 724 GLY B N 1
ATOM 11640 C CA . GLY B 1 724 ? -32.688 9.062 5.887 1 90.44 724 GLY B CA 1
ATOM 11641 C C . GLY B 1 724 ? -32 8.516 4.648 1 90.44 724 GLY B C 1
ATOM 11642 O O . GLY B 1 724 ? -32.594 7.766 3.879 1 90.44 724 GLY B O 1
ATOM 11643 N N . LEU B 1 725 ? -30.797 8.977 4.371 1 93.81 725 LEU B N 1
ATOM 11644 C CA . LEU B 1 725 ? -29.984 8.508 3.262 1 93.81 725 LEU B CA 1
ATOM 11645 C C . LEU B 1 725 ? -29.812 6.996 3.322 1 93.81 725 LEU B C 1
ATOM 11647 O O . LEU B 1 725 ? -29.406 6.453 4.355 1 93.81 725 LEU B O 1
ATOM 11651 N N . ALA B 1 726 ? -30.125 6.348 2.246 1 94.56 726 ALA B N 1
ATOM 11652 C CA . ALA B 1 726 ? -30.031 4.895 2.193 1 94.56 726 ALA B CA 1
ATOM 11653 C C . ALA B 1 726 ? -28.625 4.461 1.796 1 94.56 726 ALA B C 1
ATOM 11655 O O . ALA B 1 726 ? -27.969 5.109 0.972 1 94.56 726 ALA B O 1
ATOM 11656 N N . LEU B 1 727 ? -28.203 3.414 2.377 1 96.12 727 LEU B N 1
ATOM 11657 C CA . LEU B 1 727 ? -26.953 2.797 1.97 1 96.12 727 LEU B CA 1
ATOM 11658 C C . LEU B 1 727 ? -27.094 2.102 0.621 1 96.12 727 LEU B C 1
ATOM 11660 O O . LEU B 1 727 ? -27.969 1.249 0.449 1 96.12 727 LEU B O 1
ATOM 11664 N N . GLN B 1 728 ? -26.312 2.449 -0.316 1 95.94 728 GLN B N 1
ATOM 11665 C CA . GLN B 1 728 ? -26.359 1.861 -1.65 1 95.94 728 GLN B CA 1
ATOM 11666 C C . GLN B 1 728 ? -25.562 0.555 -1.702 1 95.94 728 GLN B C 1
ATOM 11668 O O . GLN B 1 728 ? -24.734 0.293 -0.835 1 95.94 728 GLN B O 1
ATOM 11673 N N . PRO B 1 729 ? -25.844 -0.277 -2.74 1 95.81 729 PRO B N 1
ATOM 11674 C CA . PRO B 1 729 ? -25.031 -1.492 -2.885 1 95.81 729 PRO B CA 1
ATOM 11675 C C . PRO B 1 729 ? -23.547 -1.197 -3.062 1 95.81 729 PRO B C 1
ATOM 11677 O O . PRO B 1 729 ? -23.188 -0.14 -3.582 1 95.81 729 PRO B O 1
ATOM 11680 N N . ALA B 1 730 ? -22.766 -2.096 -2.627 1 96.56 730 ALA B N 1
ATOM 11681 C CA . ALA B 1 730 ? -21.312 -1.93 -2.732 1 96.56 730 ALA B CA 1
ATOM 11682 C C . ALA B 1 730 ? -20.875 -1.847 -4.191 1 96.56 730 ALA B C 1
ATOM 11684 O O . ALA B 1 730 ? -21.266 -2.678 -5.012 1 96.56 730 ALA B O 1
ATOM 11685 N N . ARG B 1 731 ? -20.062 -0.927 -4.516 1 95.12 731 ARG B N 1
ATOM 11686 C CA . ARG B 1 731 ? -19.672 -0.585 -5.883 1 95.12 731 ARG B CA 1
ATOM 11687 C C . ARG B 1 731 ? -18.906 -1.727 -6.539 1 95.12 731 ARG B C 1
ATOM 11689 O O . ARG B 1 731 ? -19.031 -1.951 -7.746 1 95.12 731 ARG B O 1
ATOM 11696 N N . ASN B 1 732 ? -18.109 -2.49 -5.82 1 96.12 732 ASN B N 1
ATOM 11697 C CA . ASN B 1 732 ? -17.188 -3.457 -6.418 1 96.12 732 ASN B CA 1
ATOM 11698 C C . ASN B 1 732 ? -17.734 -4.879 -6.332 1 96.12 732 ASN B C 1
ATOM 11700 O O . ASN B 1 732 ? -17 -5.848 -6.469 1 96.12 732 ASN B O 1
ATOM 11704 N N . GLU B 1 733 ? -18.984 -5.055 -6.113 1 94.75 733 GLU B N 1
ATOM 11705 C CA . GLU B 1 733 ? -19.641 -6.359 -6.062 1 94.75 733 GLU B CA 1
ATOM 11706 C C . GLU B 1 733 ? -20.906 -6.375 -6.902 1 94.75 733 GLU B C 1
ATOM 11708 O O . GLU B 1 733 ? -21.859 -5.641 -6.617 1 94.75 733 GLU B O 1
ATOM 11713 N N . PRO B 1 734 ? -20.906 -7.211 -7.902 1 95.12 734 PRO B N 1
ATOM 11714 C CA . PRO B 1 734 ? -22.156 -7.281 -8.656 1 95.12 734 PRO B CA 1
ATOM 11715 C C . PRO B 1 734 ? -23.281 -7.926 -7.867 1 95.12 734 PRO B C 1
ATOM 11717 O O . PRO B 1 734 ? -23.047 -8.82 -7.055 1 95.12 734 PRO B O 1
ATOM 11720 N N . GLN B 1 735 ? -24.531 -7.59 -8.195 1 94.62 735 GLN B N 1
ATOM 11721 C CA . GLN B 1 735 ? -25.688 -8.055 -7.434 1 94.62 735 GLN B CA 1
ATOM 11722 C C . GLN B 1 735 ? -26 -9.516 -7.734 1 94.62 735 GLN B C 1
ATOM 11724 O O . GLN B 1 735 ? -26.641 -10.203 -6.938 1 94.62 735 GLN B O 1
ATOM 11729 N N . TRP B 1 736 ? -25.531 -9.977 -8.906 1 95.44 736 TRP B N 1
ATOM 11730 C CA . TRP B 1 736 ? -25.859 -11.336 -9.305 1 95.44 736 TRP B CA 1
ATOM 11731 C C . TRP B 1 736 ? -24.922 -12.336 -8.648 1 95.44 736 TRP B C 1
ATOM 11733 O O . TRP B 1 736 ? -25.156 -13.547 -8.688 1 95.44 736 TRP B O 1
ATOM 11743 N N . LEU B 1 737 ? -23.797 -11.883 -8.039 1 94.94 737 LEU B N 1
ATOM 11744 C CA . LEU B 1 737 ? -22.797 -12.766 -7.445 1 94.94 737 LEU B CA 1
ATOM 11745 C C . LEU B 1 737 ? -23.406 -13.578 -6.301 1 94.94 737 LEU B C 1
ATOM 11747 O O . LEU B 1 737 ? -23.984 -13.008 -5.371 1 94.94 737 LEU B O 1
ATOM 11751 N N . GLY B 1 738 ? -23.328 -14.828 -6.367 1 92.75 738 GLY B N 1
ATOM 11752 C CA . GLY B 1 738 ? -23.812 -15.711 -5.324 1 92.75 738 GLY B CA 1
ATOM 11753 C C . GLY B 1 738 ? -25.312 -15.961 -5.406 1 92.75 738 GLY B C 1
ATOM 11754 O O . GLY B 1 738 ? -25.875 -16.719 -4.605 1 92.75 738 GLY B O 1
ATOM 11755 N N . ARG B 1 739 ? -25.969 -15.391 -6.34 1 93.25 739 ARG B N 1
ATOM 11756 C CA . ARG B 1 739 ? -27.406 -15.555 -6.48 1 93.25 739 ARG B CA 1
ATOM 11757 C C . ARG B 1 739 ? -27.75 -16.531 -7.602 1 93.25 739 ARG B C 1
ATOM 11759 O O . ARG B 1 739 ? -27.453 -16.266 -8.773 1 93.25 739 ARG B O 1
ATOM 11766 N N . ARG B 1 740 ? -28.391 -17.578 -7.266 1 93 740 ARG B N 1
ATOM 11767 C CA . ARG B 1 740 ? -28.734 -18.641 -8.211 1 93 740 ARG B CA 1
ATOM 11768 C C . ARG B 1 740 ? -30.203 -18.547 -8.625 1 93 740 ARG B C 1
ATOM 11770 O O . ARG B 1 740 ? -31.094 -18.484 -7.777 1 93 740 ARG B O 1
ATOM 11777 N N . GLU B 1 741 ? -30.344 -18.5 -9.891 1 93.94 741 GLU B N 1
ATOM 11778 C CA . GLU B 1 741 ? -31.703 -18.641 -10.406 1 93.94 741 GLU B CA 1
ATOM 11779 C C . GLU B 1 741 ? -32.188 -20.078 -10.289 1 93.94 741 GLU B C 1
ATOM 11781 O O . GLU B 1 741 ? -31.391 -21.016 -10.367 1 93.94 741 GLU B O 1
ATOM 11786 N N . GLU B 1 742 ? -33.469 -20.25 -10.148 1 92.44 742 GLU B N 1
ATOM 11787 C CA . GLU B 1 742 ? -34.062 -21.578 -9.977 1 92.44 742 GLU B CA 1
ATOM 11788 C C . GLU B 1 742 ? -33.812 -22.453 -11.195 1 92.44 742 GLU B C 1
ATOM 11790 O O . GLU B 1 742 ? -34 -22.016 -12.336 1 92.44 742 GLU B O 1
ATOM 11795 N N . GLY B 1 743 ? -33.25 -23.641 -10.969 1 92.12 743 GLY B N 1
ATOM 11796 C CA . GLY B 1 743 ? -33.062 -24.641 -12.016 1 92.12 743 GLY B CA 1
ATOM 11797 C C . GLY B 1 743 ? -31.766 -24.484 -12.766 1 92.12 743 GLY B C 1
ATOM 11798 O O . GLY B 1 743 ? -31.422 -25.328 -13.609 1 92.12 743 GLY B O 1
ATOM 11799 N N . ARG B 1 744 ? -30.984 -23.531 -12.422 1 94.81 744 ARG B N 1
ATOM 11800 C CA . ARG B 1 744 ? -29.781 -23.266 -13.195 1 94.81 744 ARG B CA 1
ATOM 11801 C C . ARG B 1 744 ? -28.625 -24.125 -12.734 1 94.81 744 ARG B C 1
ATOM 11803 O O . ARG B 1 744 ? -27.672 -24.375 -13.492 1 94.81 744 ARG B O 1
ATOM 11810 N N . VAL B 1 745 ? -28.656 -24.516 -11.508 1 95.5 745 VAL B N 1
ATOM 11811 C CA . VAL B 1 745 ? -27.672 -25.453 -10.969 1 95.5 745 VAL B CA 1
ATOM 11812 C C . VAL B 1 745 ? -28.391 -26.641 -10.336 1 95.5 745 VAL B C 1
ATOM 11814 O O . VAL B 1 745 ? -29.266 -26.484 -9.492 1 95.5 745 VAL B O 1
ATOM 11817 N N . LEU B 1 746 ? -28.062 -27.812 -10.75 1 95.62 746 LEU B N 1
ATOM 11818 C CA . LEU B 1 746 ? -28.641 -29.047 -10.242 1 95.62 746 LEU B CA 1
ATOM 11819 C C . LEU B 1 746 ? -27.609 -29.891 -9.508 1 95.62 746 LEU B C 1
ATOM 11821 O O . LEU B 1 746 ? -26.547 -30.188 -10.062 1 95.62 746 LEU B O 1
ATOM 11825 N N . ASP B 1 747 ? -27.875 -30.266 -8.32 1 93.69 747 ASP B N 1
ATOM 11826 C CA . ASP B 1 747 ? -27 -31.172 -7.562 1 93.69 747 ASP B CA 1
ATOM 11827 C C . ASP B 1 747 ? -27.125 -32.594 -8.078 1 93.69 747 ASP B C 1
ATOM 11829 O O . ASP B 1 747 ? -28.234 -33.094 -8.273 1 93.69 747 ASP B O 1
ATOM 11833 N N . VAL B 1 748 ? -25.969 -33.156 -8.336 1 92.44 748 VAL B N 1
ATOM 11834 C CA . VAL B 1 748 ? -25.938 -34.531 -8.82 1 92.44 748 VAL B CA 1
ATOM 11835 C C . VAL B 1 748 ? -25.156 -35.406 -7.832 1 92.44 748 VAL B C 1
ATOM 11837 O O . VAL B 1 748 ? -23.969 -35.156 -7.582 1 92.44 748 VAL B O 1
ATOM 11840 N N . ASP B 1 749 ? -25.828 -36.375 -7.227 1 86.12 749 ASP B N 1
ATOM 11841 C CA . ASP B 1 749 ? -25.141 -37.406 -6.453 1 86.12 749 ASP B CA 1
ATOM 11842 C C . ASP B 1 749 ? -24.609 -38.5 -7.363 1 86.12 749 ASP B C 1
ATOM 11844 O O . ASP B 1 749 ? -25.375 -39.344 -7.824 1 86.12 749 ASP B O 1
ATOM 11848 N N . ALA B 1 750 ? -23.422 -38.344 -7.695 1 80.81 750 ALA B N 1
ATOM 11849 C CA . ALA B 1 750 ? -22.828 -39.219 -8.711 1 80.81 750 ALA B CA 1
ATOM 11850 C C . ALA B 1 750 ? -22.5 -40.594 -8.133 1 80.81 750 ALA B C 1
ATOM 11852 O O . ALA B 1 750 ? -22.25 -40.719 -6.934 1 80.81 750 ALA B O 1
#

Solvent-accessible surface area (backbone atoms only — not comparable to full-atom values): 76201 Å² total; per-residue (Å²): 82,39,96,80,44,71,42,40,61,69,51,63,52,33,43,76,47,62,54,64,66,47,54,24,49,75,39,51,42,22,43,32,37,39,34,36,37,38,82,88,78,68,44,77,46,53,34,36,32,40,31,33,64,84,80,38,52,71,45,79,73,47,58,59,84,57,52,44,77,71,41,72,72,55,62,55,28,34,37,30,36,31,68,50,94,79,31,26,32,33,34,36,33,32,76,81,60,81,41,81,66,45,78,29,41,73,42,68,28,74,75,36,82,72,46,75,41,76,39,94,87,61,28,29,37,37,36,27,25,38,30,21,41,84,86,56,40,85,36,37,75,85,70,60,77,88,66,84,44,71,68,40,23,34,67,58,58,70,62,41,44,55,63,38,72,53,57,35,57,46,29,27,45,31,33,21,32,31,40,58,36,82,87,78,70,44,57,30,50,49,88,85,52,70,39,56,74,42,68,52,44,18,56,39,39,37,81,60,82,43,96,82,58,74,62,40,61,34,70,53,70,59,23,42,38,37,41,38,42,67,56,53,69,50,59,27,44,43,89,52,16,40,38,36,39,37,67,37,77,72,41,69,67,80,79,71,65,47,31,34,35,55,42,61,80,88,37,34,58,39,44,46,39,51,36,61,40,76,82,56,65,35,32,39,29,38,29,23,50,40,87,54,84,75,40,61,54,33,41,37,34,33,29,68,85,78,52,36,60,67,33,37,35,36,51,24,32,81,94,41,84,82,39,69,42,64,62,63,63,71,40,66,44,67,35,49,70,64,52,34,38,35,35,35,29,44,48,76,43,25,31,41,44,25,42,33,68,57,82,81,73,86,54,96,56,46,63,46,78,38,57,66,41,79,56,83,63,79,47,16,54,78,44,77,41,60,26,26,61,45,61,83,39,70,36,29,35,34,24,17,16,18,71,48,22,72,32,31,38,30,44,32,37,65,48,58,93,82,34,70,84,61,37,47,64,44,77,52,42,55,73,23,63,68,5,54,74,44,64,42,48,70,88,28,54,44,80,48,68,45,57,13,44,92,81,51,61,42,76,30,47,27,40,40,29,41,27,78,80,65,50,93,84,43,78,68,58,22,35,31,35,37,44,36,58,40,60,58,70,31,56,76,43,42,36,48,52,94,62,88,39,57,61,51,51,4,33,61,52,21,35,29,37,37,55,41,34,44,8,14,45,29,65,28,49,68,45,26,53,56,22,50,63,18,72,54,43,37,28,48,52,26,52,52,41,50,53,53,48,43,54,70,74,34,47,71,44,38,32,57,84,28,16,34,40,32,20,36,40,40,10,3,21,48,36,46,35,38,37,37,39,78,67,30,81,55,32,44,32,37,29,25,30,37,22,48,36,36,54,68,52,38,47,32,33,17,51,72,49,27,49,50,63,40,29,47,43,37,26,43,80,46,54,43,67,41,94,92,30,54,79,48,52,81,61,36,58,44,42,48,48,72,53,18,27,64,73,29,49,55,54,50,70,54,31,37,40,32,32,38,21,68,30,12,34,60,35,42,49,53,24,48,42,20,51,52,42,52,30,55,56,70,70,32,58,44,37,44,42,35,28,72,86,25,32,84,52,71,74,52,55,49,41,35,39,52,50,49,46,48,57,50,5,52,52,22,64,55,53,65,47,81,66,36,49,69,59,72,81,46,69,26,48,41,84,51,61,59,40,61,43,89,72,35,63,40,83,36,86,62,86,39,95,81,45,72,41,41,62,69,51,60,51,33,44,76,47,62,54,64,66,46,52,24,48,77,37,51,41,22,43,32,38,39,33,35,37,39,84,88,77,68,44,78,47,52,34,36,31,38,32,33,63,83,80,38,52,70,44,80,72,48,60,59,86,57,51,44,77,72,42,70,72,55,61,56,30,32,36,31,35,31,68,50,94,78,31,28,32,33,35,38,32,34,77,82,60,81,41,79,65,45,81,28,42,73,42,69,28,73,74,36,80,72,47,74,39,76,39,94,87,60,26,29,36,35,35,28,25,39,29,21,40,84,86,55,42,83,36,37,76,84,71,60,77,88,67,85,46,71,67,39,24,34,66,55,58,68,60,42,42,54,63,38,72,53,56,36,56,47,28,26,46,31,33,23,32,31,40,58,35,82,86,78,68,43,56,31,48,49,87,85,52,70,38,58,74,43,68,52,45,18,57,40,38,37,80,61,83,44,97,82,55,76,63,41,61,34,70,51,69,60,23,42,39,36,41,39,40,67,58,53,68,49,58,28,44,42,89,54,16,41,39,35,38,37,67,36,78,73,40,71,68,80,77,70,63,46,31,34,36,55,43,62,78,88,39,34,60,40,44,46,40,53,37,61,41,75,82,54,65,34,32,39,30,37,30,22,49,40,87,53,84,75,39,59,57,32,42,36,32,33,30,67,84,77,52,35,61,68,34,38,36,37,53,23,33,82,101,39,86,82,39,70,40,63,61,62,63,72,40,67,43,68,35,51,70,63,50,32,37,36,34,34,28,43,48,76,42,24,31,42,43,24,43,33,66,57,81,81,74,85,54,94,58,48,64,43,78,36,59,65,41,77,56,81,61,79,48,16,55,79,43,79,42,60,26,26,63,45,62,83,38,70,38,27,35,34,23,18,15,19,72,49,24,73,33,33,38,28,44,33,36,66,47,57,92,81,33,73,83,59,38,48,64,45,76,52,42,53,73,23,64,70,5,54,76,44,64,43,49,70,88,29,55,44,80,48,68,45,59,13,44,92,80,52,61,42,74,32,47,26,40,40,28,40,29,79,81,65,51,93,84,43,78,69,58,23,34,31,35,37,44,36,59,41,60,57,71,29,56,76,42,40,36,48,53,95,62,86,39,57,60,50,51,3,34,62,50,22,35,28,38,37,55,40,34,43,9,14,44,28,66,28,49,69,46,25,52,56,23,50,64,19,73,54,42,36,29,47,51,26,52,51,42,49,54,52,47,42,55,70,75,36,48,70,44,37,32,56,83,28,17,34,40,32,20,34,41,41,10,3,22,48,35,47,35,38,37,38,39,77,66,32,79,56,32,45,33,37,30,25,30,37,22,46,36,36,54,68,52,40,48,33,35,18,50,72,50,26,48,49,62,40,30,48,42,37,28,58,80,44,53,46,18,61,94,97,21,68,72,48,41,76,61,41,58,44,44,50,47,71,53,18,28,63,73,29,49,63,54,50,69,53,30,38,40,31,33,37,20,68,30,11,35,61,35,41,49,52,22,46,41,20,52,50,43,52,29,57,55,70,69,30,59,42,36,44,40,35,28,71,87,24,32,84,53,71,73,52,56,52,42,36,41,52,49,49,45,47,56,51,5,52,51,24,63,54,51,65,46,80,64,36,50,70,59,71,81,46,69,26,49,42,84,50,61,58,40,61,43,91,71,35,63,39,83,36,86,61

Sequence (1500 aa):
MSKHSKFTPELLITAPRPSSAVPNDEGKVAIYTVSTYDLDTHAEFSEVKLLNLENGESTRYTNDPKESSFRWLSGSSLLWQREGKNNTELWIGDAYHNTRPYLAGTIDAKPGNLKTKSLDNGDIALVFTAPADAEQNLYNILKADKTHTTAREWTHSRPKRWDSYVDQYRSVIWYTVLKLDLDSGQWQLSTKGPVNALRGTGLVVPLYSNSQSSPDLDISSYGIVFATADPVDMEWRRSQSCLYFLPLSTFEETDLPALKKIKVPDHADIVAAPRFAPRDPVIAFLVDQDSEEWSQKSIILLNTETLSIVSILRTVSSFGQSQNWDVFPDDILWANDGASLYLTANHQAKTRVFLVVLPTTTVQDRSQSVEPLALEIPGSVSSLYQLGRSSSENRLLATSSSFIDQGLFTIVTPPVDYEPTSQSSRVIHSSSSHGAYFGISDKQVESITFPGGPDGKTPVQCWIVKPSWYEATSVEKHPLFIFMHGGPHSANKDAWTWRWNAVLLAEQGYIVAIPNFTGSDSFGGEFARAVALQWGGHPYHDVERCFNWIEQNLSTKCDVDRAVAAGGSYGGYLALFLAGQPLAKRLRALVSHDGIFDVVSELLSDDLGQVQELTRSFGSPYFSNASNAGRDEPSVKEIWRRYNPAEYLSNWSTPLLLIHSDRDFRCPITAASAAYTVCRMKGIDTRYLNFPDENHFVLGRENSLVWYQNVIGWCNKYVGMEDGLALQPARNEPQWLGRREEGRVLDVDAMSKHSKFTPELLITAPRPSSAVPNDEGKVAIYTVSTYDLDTHAEFSEVKLLNLENGESTRYTNDPKESSFRWLSGSSLLWQREGKNNTELWIGDAYHNTRPYLAGTIDAKPGNLKTKSLDNGDIALVFTAPADAEQNLYNILKADKTHTTAREWTHSRPKRWDSYVDQYRSVIWYTVLKLDLDSGQWQLSTKGPVNALRGTGLVVPLYSNSQSSPDLDISSYGIVFATADPVDMEWRRSQSCLYFLPLSTFEETDLPALKKIKVPDHADIVAAPRFAPRDPVIAFLVDQDSEEWSQKSIILLNTETLSIVSILRTVSSFGQSQNWDVFPDDILWANDGASLYLTANHQAKTRVFLVVLPTTTVQDRSQSVEPLALEIPGSVSSLYQLGRSSSENRLLATSSSFIDQGLFTIVTPPVDYEPTSQSSRVIHSSSSHGAYFGISDKQVESITFPGGPDGKTPVQCWIVKPSWYEATSVEKHPLFIFMHGGPHSANKDAWTWRWNAVLLAEQGYIVAIPNFTGSDSFGGEFARAVALQWGGHPYHDVERCFNWIEQNLSTKCDVDRAVAAGGSYGGYLALFLAGQPLAKRLRALVSHDGIFDVVSELLSDDLGQVQELTRSFGSPYFSNASNAGRDEPSVKEIWRRYNPAEYLSNWSTPLLLIHSDRDFRCPITAASAAYTVCRMKGIDTRYLNFPDENHFVLGRENSLVWYQNVIGWCNKYVGMEDGLALQPARNEPQWLGRREEGRVLDVDA

InterPro domains:
  IPR001375 Peptidase S9, prolyl oligopeptidase, catalytic domain [PF00326] (496-721)
  IPR029058 Alpha/Beta hydrolase fold [G3DSA:3.40.50.1820] (442-726)
  IPR029058 Alpha/Beta hydrolase fold [SSF53474] (445-720)